Protein 9F8F (pdb70)

Structure (mmCIF, N/CA/C/O backbone):
data_9F8F
#
_entry.id   9F8F
#
_cell.length_a   75.324
_cell.length_b   76.480
_cell.length_c   78.229
_cell.angle_alpha   81.800
_cell.angle_beta   78.860
_cell.angle_gamma   66.780
#
_symmetry.space_group_name_H-M   'P 1'
#
loop_
_entity.id
_entity.type
_entity.pdbx_description
1 polymer 'SLPH - S-layer protein HMW'
2 polymer 'S-layer protein'
3 water water
#
loop_
_atom_site.group_PDB
_atom_site.id
_atom_site.type_symbol
_atom_site.label_atom_id
_atom_site.label_alt_id
_atom_site.label_comp_id
_atom_site.label_asym_id
_atom_site.label_entity_id
_atom_site.label_seq_id
_atom_site.pdbx_PDB_ins_code
_atom_site.Cartn_x
_atom_site.Cartn_y
_atom_site.Cartn_z
_atom_site.occupancy
_atom_site.B_iso_or_equiv
_atom_site.auth_seq_id
_atom_site.auth_comp_id
_atom_site.auth_asym_id
_atom_site.auth_atom_id
_atom_site.pdbx_PDB_model_num
ATOM 1 N N . THR A 1 1 ? 26.24193 41.25158 -2.32136 1.000 24.49951 1 THR B N 1
ATOM 2 C CA . THR A 1 1 ? 27.01464 42.27204 -1.62519 1.000 24.10251 1 THR B CA 1
ATOM 3 C C . THR A 1 1 ? 26.18935 43.55884 -1.56588 1.000 30.41662 1 THR B C 1
ATOM 4 O O . THR A 1 1 ? 25.31707 43.77230 -2.40575 1.000 47.90591 1 THR B O 1
ATOM 8 N N . ASP A 1 2 ? 26.45668 44.41059 -0.57977 1.000 24.39957 2 ASP B N 1
ATOM 9 C CA . ASP A 1 2 ? 25.77886 45.69196 -0.46742 1.000 19.34710 2 ASP B CA 1
ATOM 10 C C . ASP A 1 2 ? 26.59145 46.76811 -1.17659 1.000 19.00864 2 ASP B C 1
ATOM 11 O O . ASP A 1 2 ? 27.80923 46.65624 -1.33568 1.000 21.33328 2 ASP B O 1
ATOM 16 N N . ILE A 1 3 ? 25.89698 47.82600 -1.60237 1.000 15.17590 3 ILE B N 1
ATOM 17 C CA . ILE A 1 3 ? 26.55338 48.86800 -2.38582 1.000 13.79477 3 ILE B CA 1
ATOM 18 C C . ILE A 1 3 ? 27.67324 49.52152 -1.58764 1.000 14.95528 3 ILE B C 1
ATOM 19 O O . ILE A 1 3 ? 28.66330 49.99296 -2.16066 1.000 16.86023 3 ILE B O 1
ATOM 24 N N . GLU A 1 4 ? 27.54867 49.54904 -0.26045 1.000 14.10781 4 GLU B N 1
ATOM 25 C CA . GLU A 1 4 ? 28.59856 50.08449 0.59410 1.000 18.36116 4 GLU B CA 1
ATOM 26 C C . GLU A 1 4 ? 29.85649 49.21914 0.60681 1.000 20.52048 4 GLU B C 1
ATOM 27 O O . GLU A 1 4 ? 30.87869 49.65539 1.14791 1.000 14.45777 4 GLU B O 1
ATOM 33 N N . ASN A 1 5 ? 29.80571 48.01081 0.03805 1.000 19.24421 5 ASN B N 1
ATOM 34 C CA . ASN A 1 5 ? 30.92849 47.08295 0.05587 1.000 14.15793 5 ASN B CA 1
ATOM 35 C C . ASN A 1 5 ? 31.39829 46.65837 -1.33108 1.000 14.00540 5 ASN B C 1
ATOM 36 O O . ASN A 1 5 ? 32.31929 45.83977 -1.42507 1.000 14.01061 5 ASN B O 1
ATOM 41 N N . VAL A 1 6 ? 30.79229 47.16168 -2.40425 1.000 13.88396 6 VAL B N 1
ATOM 42 C CA . VAL A 1 6 ? 31.19079 46.78411 -3.76198 1.000 13.75366 6 VAL B CA 1
ATOM 43 C C . VAL A 1 6 ? 32.57706 47.34549 -4.05826 1.000 13.85845 6 VAL B C 1
ATOM 44 O O . VAL A 1 6 ? 32.90444 48.45283 -3.60764 1.000 15.41208 6 VAL B O 1
ATOM 48 N N . PRO A 1 7 ? 33.41550 46.63284 -4.81048 1.000 13.81446 7 PRO B N 1
ATOM 49 C CA . PRO A 1 7 ? 34.78225 47.11677 -5.04308 1.000 13.94213 7 PRO B CA 1
ATOM 50 C C . PRO A 1 7 ? 34.87006 48.23948 -6.06304 1.000 13.93169 7 PRO B C 1
ATOM 51 O O . PRO A 1 7 ? 35.80124 49.05144 -6.00619 1.000 14.07448 7 PRO B O 1
ATOM 55 N N . ALA A 1 8 ? 33.91693 48.31082 -6.98953 1.000 13.77904 8 ALA B N 1
ATOM 56 C CA . ALA A 1 8 ? 34.04621 49.24973 -8.09386 1.000 13.76662 8 ALA B CA 1
ATOM 57 C C . ALA A 1 8 ? 32.67446 49.59140 -8.65411 1.000 13.63920 8 ALA B C 1
ATOM 58 O O . ALA A 1 8 ? 31.67503 48.93039 -8.36782 1.000 13.54703 8 ALA B O 1
ATOM 60 N N . LYS A 1 9 ? 32.65174 50.64898 -9.46336 1.000 13.65035 9 LYS B N 1
ATOM 61 C CA . LYS A 1 9 ? 31.47734 51.08557 -10.21277 1.000 13.55090 9 LYS B CA 1
ATOM 62 C C . LYS A 1 9 ? 31.88228 51.19069 -11.67467 1.000 13.50802 9 LYS B C 1
ATOM 63 O O . LYS A 1 9 ? 32.64642 52.08873 -12.04209 1.000 13.59933 9 LYS B O 1
ATOM 69 N N . ILE A 1 10 ? 31.38466 50.27367 -12.49953 1.000 14.34361 10 ILE B N 1
ATOM 70 C CA . ILE A 1 10 ? 31.73176 50.21952 -13.91561 1.000 13.34969 10 ILE B CA 1
ATOM 71 C C . ILE A 1 10 ? 30.69389 50.99729 -14.71242 1.000 13.30544 10 ILE B C 1
ATOM 72 O O . ILE A 1 10 ? 29.48648 50.80021 -14.53305 1.000 13.23459 10 ILE B O 1
ATOM 77 N N . VAL A 1 11 ? 31.15867 51.89283 -15.58089 1.000 13.36285 11 VAL B N 1
ATOM 78 C CA . VAL A 1 11 ? 30.28944 52.66718 -16.46190 1.000 13.33957 11 VAL B CA 1
ATOM 79 C C . VAL A 1 11 ? 30.63776 52.31217 -17.90214 1.000 15.65304 11 VAL B C 1
ATOM 80 O O . VAL A 1 11 ? 31.78801 52.47994 -18.32882 1.000 13.39344 11 VAL B O 1
ATOM 84 N N . LEU A 1 12 ? 29.65142 51.81370 -18.64388 1.000 14.41998 12 LEU B N 1
ATOM 85 C CA . LEU A 1 12 ? 29.83329 51.38235 -20.02430 1.000 13.75004 12 LEU B CA 1
ATOM 86 C C . LEU A 1 12 ? 29.18620 52.38168 -20.97675 1.000 13.24635 12 LEU B C 1
ATOM 87 O O . LEU A 1 12 ? 27.99028 52.67006 -20.86060 1.000 13.21486 12 LEU B O 1
ATOM 92 N N . LYS A 1 13 ? 29.96878 52.88578 -21.93077 1.000 13.32317 13 LYS B N 1
ATOM 93 C CA . LYS A 1 13 ? 29.49425 53.83529 -22.93018 1.000 13.37189 13 LYS B CA 1
ATOM 94 C C . LYS A 1 13 ? 29.57105 53.21913 -24.32241 1.000 15.23432 13 LYS B C 1
ATOM 95 O O . LYS A 1 13 ? 30.54788 52.53897 -24.65470 1.000 14.95374 13 LYS B O 1
ATOM 101 N N . ALA A 1 14 ? 28.54616 53.47138 -25.14061 1.000 16.20153 14 ALA B N 1
ATOM 102 C CA . ALA A 1 14 ? 28.51772 52.97375 -26.51055 1.000 13.39566 14 ALA B CA 1
ATOM 103 C C . ALA A 1 14 ? 27.68602 53.89495 -27.39395 1.000 13.45897 14 ALA B C 1
ATOM 104 O O . ALA A 1 14 ? 26.76600 54.56984 -26.92475 1.000 13.45144 14 ALA B O 1
ATOM 106 N N . ASP A 1 15 ? 28.01663 53.90347 -28.68722 1.000 14.77251 15 ASP B N 1
ATOM 107 C CA . ASP A 1 15 ? 27.26172 54.68533 -29.66312 1.000 15.66785 15 ASP B CA 1
ATOM 108 C C . ASP A 1 15 ? 25.98593 53.96788 -30.08947 1.000 21.74241 15 ASP B C 1
ATOM 109 O O . ASP A 1 15 ? 24.88356 54.52078 -29.99010 1.000 21.40621 15 ASP B O 1
ATOM 114 N N . LYS A 1 16 ? 26.12370 52.74035 -30.58341 1.000 16.68867 16 LYS B N 1
ATOM 115 C CA . LYS A 1 16 ? 25.02451 51.99966 -31.18115 1.000 18.33652 16 LYS B CA 1
ATOM 116 C C . LYS A 1 16 ? 24.51487 50.89770 -30.25750 1.000 16.27774 16 LYS B C 1
ATOM 117 O O . LYS A 1 16 ? 25.26264 50.33340 -29.45358 1.000 13.33659 16 LYS B O 1
ATOM 123 N N . GLN A 1 17 ? 23.21924 50.59754 -30.39742 1.000 23.25138 17 GLN B N 1
ATOM 124 C CA . GLN A 1 17 ? 22.56758 49.60276 -29.54836 1.000 17.79029 17 GLN B CA 1
ATOM 125 C C . GLN A 1 17 ? 23.19014 48.22074 -29.72272 1.000 13.24804 17 GLN B C 1
ATOM 126 O O . GLN A 1 17 ? 23.25863 47.43751 -28.76816 1.000 13.14775 17 GLN B O 1
ATOM 132 N N . LYS A 1 18 ? 23.62276 47.89225 -30.94206 1.000 20.42348 18 LYS B N 1
ATOM 133 C CA . LYS A 1 18 ? 24.18974 46.57129 -31.19992 1.000 19.43756 18 LYS B CA 1
ATOM 134 C C . LYS A 1 18 ? 25.51960 46.38176 -30.47800 1.000 17.82810 18 LYS B C 1
ATOM 135 O O . LYS A 1 18 ? 25.74424 45.34923 -29.83576 1.000 17.66857 18 LYS B O 1
ATOM 141 N N . ASP A 1 19 ? 26.42217 47.36250 -30.58313 1.000 16.15470 19 ASP B N 1
ATOM 142 C CA . ASP A 1 19 ? 27.75040 47.20331 -29.99734 1.000 19.38836 19 ASP B CA 1
ATOM 143 C C . ASP A 1 19 ? 27.68429 47.08134 -28.48054 1.000 15.41024 19 ASP B C 1
ATOM 144 O O . ASP A 1 19 ? 28.55369 46.45043 -27.86778 1.000 13.13078 19 ASP B O 1
ATOM 149 N N . MET A 1 20 ? 26.65722 47.66133 -27.86183 1.000 13.13102 20 MET B N 1
ATOM 150 C CA . MET A 1 20 ? 26.48475 47.54066 -26.42016 1.000 13.04954 20 MET B CA 1
ATOM 151 C C . MET A 1 20 ? 25.97298 46.15451 -26.03994 1.000 12.95528 20 MET B C 1
ATOM 152 O O . MET A 1 20 ? 26.47486 45.53715 -25.09420 1.000 16.41806 20 MET B O 1
ATOM 157 N N . LYS A 1 21 ? 24.96991 45.65535 -26.76798 1.000 15.22783 21 LYS B N 1
ATOM 158 C CA . LYS A 1 21 ? 24.42951 44.32552 -26.49825 1.000 12.87357 21 LYS B CA 1
ATOM 159 C C . LYS A 1 21 ? 25.47795 43.23607 -26.69501 1.000 14.78976 21 LYS B C 1
ATOM 160 O O . LYS A 1 21 ? 25.52930 42.27065 -25.92411 1.000 23.28650 21 LYS B O 1
ATOM 166 N N . ASP A 1 22 ? 26.31221 43.36054 -27.72999 1.000 12.91726 22 ASP B N 1
ATOM 167 C CA . ASP A 1 22 ? 27.32748 42.34085 -27.97481 1.000 12.91183 22 ASP B CA 1
ATOM 168 C C . ASP A 1 22 ? 28.37054 42.30305 -26.86538 1.000 16.07029 22 ASP B C 1
ATOM 169 O O . ASP A 1 22 ? 28.89871 41.23042 -26.55218 1.000 22.87798 22 ASP B O 1
ATOM 174 N N . TYR A 1 23 ? 28.67789 43.45250 -26.26151 1.000 18.30174 23 TYR B N 1
ATOM 175 C CA . TYR A 1 23 ? 29.61134 43.47816 -25.13878 1.000 12.91470 23 TYR B CA 1
ATOM 176 C C . TYR A 1 23 ? 29.03928 42.75191 -23.92653 1.000 12.81302 23 TYR B C 1
ATOM 177 O O . TYR A 1 23 ? 29.73350 41.95539 -23.28370 1.000 12.79186 23 TYR B O 1
ATOM 186 N N . ILE A 1 24 ? 27.77123 43.02007 -23.59879 1.000 15.04997 24 ILE B N 1
ATOM 187 C CA . ILE A 1 24 ? 27.12204 42.35157 -22.47225 1.000 14.03092 24 ILE B CA 1
ATOM 188 C C . ILE A 1 24 ? 27.09992 40.84129 -22.67773 1.000 24.44130 24 ILE B C 1
ATOM 189 O O . ILE A 1 24 ? 27.38867 40.07169 -21.75204 1.000 26.06871 24 ILE B O 1
ATOM 194 N N . ASP A 1 25 ? 26.77050 40.39336 -23.89440 1.000 17.69738 25 ASP B N 1
ATOM 195 C CA . ASP A 1 25 ? 26.68836 38.95986 -24.16183 1.000 15.53132 25 ASP B CA 1
ATOM 196 C C . ASP A 1 25 ? 28.03661 38.28038 -23.96342 1.000 18.17461 25 ASP B C 1
ATOM 197 O O . ASP A 1 25 ? 28.11017 37.19294 -23.37935 1.000 38.69552 25 ASP B O 1
ATOM 202 N N . ASP A 1 26 ? 29.11281 38.89385 -24.46163 1.000 12.67300 26 ASP B N 1
ATOM 203 C CA . ASP A 1 26 ? 30.44446 38.34700 -24.22254 1.000 12.71197 26 ASP B CA 1
ATOM 204 C C . ASP A 1 26 ? 30.78881 38.38763 -22.74051 1.000 14.27538 26 ASP B C 1
ATOM 205 O O . ASP A 1 26 ? 31.41349 37.45913 -22.21565 1.000 17.70886 26 ASP B O 1
ATOM 210 N N . LEU A 1 27 ? 30.40804 39.46916 -22.05425 1.000 12.69254 27 LEU B N 1
ATOM 211 C CA . LEU A 1 27 ? 30.64547 39.55559 -20.61672 1.000 12.68477 27 LEU B CA 1
ATOM 212 C C . LEU A 1 27 ? 29.95971 38.41310 -19.87825 1.000 13.91892 27 LEU B C 1
ATOM 213 O O . LEU A 1 27 ? 30.54855 37.80656 -18.97644 1.000 25.82604 27 LEU B O 1
ATOM 218 N N . ARG A 1 28 ? 28.71196 38.10839 -20.24349 1.000 12.51998 28 ARG B N 1
ATOM 219 C CA . ARG A 1 28 ? 28.01265 36.97699 -19.63929 1.000 12.43855 28 ARG B CA 1
ATOM 220 C C . ARG A 1 28 ? 28.78596 35.67970 -19.83568 1.000 12.42295 28 ARG B C 1
ATOM 221 O O . ARG A 1 28 ? 28.93602 34.88391 -18.90120 1.000 17.42332 28 ARG B O 1
ATOM 229 N N . THR A 1 29 ? 29.28012 35.44965 -21.05291 1.000 12.45565 29 THR B N 1
ATOM 230 C CA . THR A 1 29 ? 29.95383 34.19256 -21.36493 1.000 18.60561 29 THR B CA 1
ATOM 231 C C . THR A 1 29 ? 31.19003 33.98617 -20.49389 1.000 12.50362 29 THR B C 1
ATOM 232 O O . THR A 1 29 ? 31.36059 32.92648 -19.87938 1.000 12.47017 29 THR B O 1
ATOM 236 N N . TYR A 1 30 ? 32.06529 34.99185 -20.42578 1.000 12.59859 30 TYR B N 1
ATOM 237 C CA . TYR A 1 30 ? 33.29409 34.84597 -19.65071 1.000 13.28018 30 TYR B CA 1
ATOM 238 C C . TYR A 1 30 ? 33.03154 34.85827 -18.14912 1.000 12.69236 30 TYR B C 1
ATOM 239 O O . TYR A 1 30 ? 33.77167 34.22110 -17.39031 1.000 12.69066 30 TYR B O 1
ATOM 248 N N . ASN A 1 31 ? 32.00955 35.59162 -17.70027 1.000 12.96416 31 ASN B N 1
ATOM 249 C CA . ASN A 1 31 ? 31.65231 35.58552 -16.28356 1.000 12.58430 31 ASN B CA 1
ATOM 250 C C . ASN A 1 31 ? 31.24963 34.18994 -15.82047 1.000 12.50879 31 ASN B C 1
ATOM 251 O O . ASN A 1 31 ? 31.71532 33.70744 -14.78129 1.000 12.53887 31 ASN B O 1
ATOM 256 N N . ASN A 1 32 ? 30.37265 33.52929 -16.58028 1.000 13.58967 32 ASN B N 1
ATOM 257 C CA . ASN A 1 32 ? 29.95815 32.17342 -16.23403 1.000 12.35076 32 ASN B CA 1
ATOM 258 C C . ASN A 1 32 ? 31.11517 31.19129 -16.36981 1.000 12.38755 32 ASN B C 1
ATOM 259 O O . ASN A 1 32 ? 31.25511 30.27342 -15.55402 1.000 12.56222 32 ASN B O 1
ATOM 264 N N . SER A 1 33 ? 31.93851 31.35652 -17.40608 1.000 12.44560 33 SER B N 1
ATOM 265 C CA . SER A 1 33 ? 33.05334 30.44290 -17.63875 1.000 12.50213 33 SER B CA 1
ATOM 266 C C . SER A 1 33 ? 34.02207 30.42801 -16.45865 1.000 14.37757 33 SER B C 1
ATOM 267 O O . SER A 1 33 ? 34.33322 29.36574 -15.90712 1.000 12.58880 33 SER B O 1
ATOM 270 N N . TYR A 1 34 ? 34.51458 31.60464 -16.06153 1.000 12.84906 34 TYR B N 1
ATOM 271 C CA . TYR A 1 34 ? 35.52090 31.68196 -15.00534 1.000 12.79012 34 TYR B CA 1
ATOM 272 C C . TYR A 1 34 ? 34.96876 31.26197 -13.64899 1.000 12.74879 34 TYR B C 1
ATOM 273 O O . TYR A 1 34 ? 35.72415 30.77450 -12.79990 1.000 12.83025 34 TYR B O 1
ATOM 282 N N . SER A 1 35 ? 33.66246 31.42655 -13.43402 1.000 12.63973 35 SER B N 1
ATOM 283 C CA . SER A 1 35 ? 33.05506 31.09337 -12.14920 1.000 12.61388 35 SER B CA 1
ATOM 284 C C . SER A 1 35 ? 32.81298 29.59615 -12.00594 1.000 15.26613 35 SER B C 1
ATOM 285 O O . SER A 1 35 ? 33.14189 29.00350 -10.97282 1.000 30.60191 35 SER B O 1
ATOM 288 N N . ASN A 1 36 ? 32.22819 28.96983 -13.02639 1.000 13.56788 36 ASN B N 1
ATOM 289 C CA . ASN A 1 36 ? 31.60642 27.66172 -12.87256 1.000 13.05577 36 ASN B CA 1
ATOM 290 C C . ASN A 1 36 ? 32.32495 26.54624 -13.62237 1.000 12.36934 36 ASN B C 1
ATOM 291 O O . ASN A 1 36 ? 31.78066 25.44403 -13.73569 1.000 12.29439 36 ASN B O 1
ATOM 296 N N . VAL A 1 37 ? 33.52339 26.79332 -14.13638 1.000 12.46502 37 VAL B N 1
ATOM 297 C CA . VAL A 1 37 ? 34.37602 25.73732 -14.67015 1.000 12.50373 37 VAL B CA 1
ATOM 298 C C . VAL A 1 37 ? 35.39040 25.41820 -13.57775 1.000 12.61416 37 VAL B C 1
ATOM 299 O O . VAL A 1 37 ? 36.39973 26.11123 -13.42586 1.000 18.70037 37 VAL B O 1
ATOM 303 N N . VAL A 1 38 ? 35.11710 24.36816 -12.80583 1.000 12.57684 38 VAL B N 1
ATOM 304 C CA . VAL A 1 38 ? 35.88920 24.04322 -11.61581 1.000 12.68183 38 VAL B CA 1
ATOM 305 C C . VAL A 1 38 ? 36.57877 22.70341 -11.82284 1.000 12.71673 38 VAL B C 1
ATOM 306 O O . VAL A 1 38 ? 36.23783 21.93046 -12.72044 1.000 13.68726 38 VAL B O 1
ATOM 310 N N . THR A 1 39 ? 37.56965 22.43883 -10.97339 1.000 16.03982 39 THR B N 1
ATOM 311 C CA . THR A 1 39 ? 38.30351 21.17690 -10.97462 1.000 12.91207 39 THR B CA 1
ATOM 312 C C . THR A 1 39 ? 38.45996 20.70045 -9.53595 1.000 14.54620 39 THR B C 1
ATOM 313 O O . THR A 1 39 ? 39.12665 21.35816 -8.73025 1.000 17.98655 39 THR B O 1
ATOM 317 N N . VAL A 1 40 ? 37.84176 19.56467 -9.22027 1.000 16.67938 40 VAL B N 1
ATOM 318 C CA . VAL A 1 40 ? 37.89485 18.93750 -7.90182 1.000 12.94261 40 VAL B CA 1
ATOM 319 C C . VAL A 1 40 ? 38.80354 17.72218 -8.02714 1.000 13.02554 40 VAL B C 1
ATOM 320 O O . VAL A 1 40 ? 38.41534 16.71201 -8.62506 1.000 12.92881 40 VAL B O 1
ATOM 324 N N . ALA A 1 41 ? 40.01632 17.80009 -7.48121 1.000 12.30358 41 ALA B N 1
ATOM 325 C CA . ALA A 1 41 ? 40.97838 16.74501 -7.78120 1.000 19.17785 41 ALA B CA 1
ATOM 326 C C . ALA A 1 41 ? 41.74742 16.23512 -6.56617 1.000 22.28559 41 ALA B C 1
ATOM 327 O O . ALA A 1 41 ? 41.40217 15.19008 -6.01320 1.000 38.12298 41 ALA B O 1
ATOM 329 N N . GLY A 1 42 ? 42.79261 16.93238 -6.14792 1.000 12.74518 42 GLY B N 1
ATOM 330 C CA . GLY A 1 42 ? 43.58548 16.46934 -5.02507 1.000 20.78015 42 GLY B CA 1
ATOM 331 C C . GLY A 1 42 ? 44.77996 15.64929 -5.47766 1.000 31.65197 42 GLY B C 1
ATOM 332 O O . GLY A 1 42 ? 45.02039 15.43716 -6.66880 1.000 35.06692 42 GLY B O 1
ATOM 333 N N . GLU A 1 43 ? 45.53295 15.13668 -4.49953 1.000 32.00237 43 GLU B N 1
ATOM 334 C CA . GLU A 1 43 ? 46.81453 14.52601 -4.84747 1.000 31.91012 43 GLU B CA 1
ATOM 335 C C . GLU A 1 43 ? 46.68212 13.08842 -5.34676 1.000 30.36997 43 GLU B C 1
ATOM 336 O O . GLU A 1 43 ? 47.42679 12.68220 -6.24672 1.000 27.72599 43 GLU B O 1
ATOM 342 N N . ASP A 1 44 ? 45.76277 12.29701 -4.79018 1.000 34.57952 44 ASP B N 1
ATOM 343 C CA . ASP A 1 44 ? 45.55135 10.93597 -5.27325 1.000 25.93995 44 ASP B CA 1
ATOM 344 C C . ASP A 1 44 ? 44.06219 10.61737 -5.25980 1.000 18.43072 44 ASP B C 1
ATOM 345 O O . ASP A 1 44 ? 43.23493 11.43530 -4.84712 1.000 21.48270 44 ASP B O 1
ATOM 350 N N . ARG A 1 45 ? 43.73075 9.40572 -5.72102 1.000 19.85400 45 ARG B N 1
ATOM 351 C CA . ARG A 1 45 ? 42.33687 8.97319 -5.80015 1.000 21.46335 45 ARG B CA 1
ATOM 352 C C . ARG A 1 45 ? 41.63503 9.05799 -4.44733 1.000 27.70343 45 ARG B C 1
ATOM 353 O O . ARG A 1 45 ? 40.45372 9.41870 -4.37706 1.000 16.98907 45 ARG B O 1
ATOM 361 N N . ILE A 1 46 ? 42.34027 8.72892 -3.36162 1.000 28.03961 46 ILE B N 1
ATOM 362 C CA . ILE A 1 46 ? 41.71981 8.77281 -2.03969 1.000 25.94257 46 ILE B CA 1
ATOM 363 C C . ILE A 1 46 ? 41.41178 10.21278 -1.65096 1.000 19.47872 46 ILE B C 1
ATOM 364 O O . ILE A 1 46 ? 40.34881 10.50863 -1.09086 1.000 12.32268 46 ILE B O 1
ATOM 369 N N . GLU A 1 47 ? 42.34414 11.12688 -1.92684 1.000 22.81724 47 GLU B N 1
ATOM 370 C CA . GLU A 1 47 ? 42.09284 12.54444 -1.69887 1.000 18.21798 47 GLU B CA 1
ATOM 371 C C . GLU A 1 47 ? 40.96170 13.05793 -2.58417 1.000 18.37927 47 GLU B C 1
ATOM 372 O O . GLU A 1 47 ? 40.21951 13.96147 -2.18197 1.000 12.35115 47 GLU B O 1
ATOM 378 N N . THR A 1 48 ? 40.82059 12.50013 -3.79185 1.000 17.47212 48 THR B N 1
ATOM 379 C CA . THR A 1 48 ? 39.80893 12.98151 -4.73110 1.000 12.12731 48 THR B CA 1
ATOM 380 C C . THR A 1 48 ? 38.39775 12.73925 -4.20763 1.000 11.96078 48 THR B C 1
ATOM 381 O O . THR A 1 48 ? 37.53391 13.61998 -4.29021 1.000 11.87966 48 THR B O 1
ATOM 385 N N . ALA A 1 49 ? 38.13564 11.53751 -3.68885 1.000 11.92968 49 ALA B N 1
ATOM 386 C CA . ALA A 1 49 ? 36.82815 11.26219 -3.10069 1.000 11.80734 49 ALA B CA 1
ATOM 387 C C . ALA A 1 49 ? 36.56720 12.15969 -1.89574 1.000 15.38765 49 ALA B C 1
ATOM 388 O O . ALA A 1 49 ? 35.43868 12.61915 -1.68623 1.000 16.00823 49 ALA B O 1
ATOM 390 N N . ILE A 1 50 ? 37.59854 12.40748 -1.08395 1.000 12.01405 50 ILE B N 1
ATOM 391 C CA . ILE A 1 50 ? 37.46007 13.30932 0.05699 1.000 12.10255 50 ILE B CA 1
ATOM 392 C C . ILE A 1 50 ? 37.13874 14.72400 -0.41270 1.000 12.10175 50 ILE B C 1
ATOM 393 O O . ILE A 1 50 ? 36.29168 15.41066 0.17248 1.000 12.08782 50 ILE B O 1
ATOM 398 N N . GLU A 1 51 ? 37.82044 15.18829 -1.46512 1.000 12.13996 51 GLU B N 1
ATOM 399 C CA . GLU A 1 51 ? 37.55318 16.52285 -1.99702 1.000 12.15980 51 GLU B CA 1
ATOM 400 C C . GLU A 1 51 ? 36.10646 16.66380 -2.45361 1.000 11.97036 51 GLU B C 1
ATOM 401 O O . GLU A 1 51 ? 35.47439 17.70281 -2.22685 1.000 11.99330 51 GLU B O 1
ATOM 407 N N . LEU A 1 52 ? 35.57439 15.63481 -3.11985 1.000 12.96978 52 LEU B N 1
ATOM 408 C CA . LEU A 1 52 ? 34.18304 15.66510 -3.56302 1.000 11.65317 52 LEU B CA 1
ATOM 409 C C . LEU A 1 52 ? 33.22452 15.69336 -2.37931 1.000 11.63677 52 LEU B C 1
ATOM 410 O O . LEU A 1 52 ? 32.22542 16.42317 -2.39656 1.000 11.59597 52 LEU B O 1
ATOM 415 N N . SER A 1 53 ? 33.50543 14.88987 -1.34852 1.000 11.68305 53 SER B N 1
ATOM 416 C CA . SER A 1 53 ? 32.62565 14.82357 -0.18530 1.000 11.68459 53 SER B CA 1
ATOM 417 C C . SER A 1 53 ? 32.64512 16.12639 0.60359 1.000 11.81647 53 SER B C 1
ATOM 418 O O . SER A 1 53 ? 31.60016 16.58797 1.07535 1.000 11.80374 53 SER B O 1
ATOM 421 N N . TYR A 1 54 ? 33.82457 16.72996 0.76130 1.000 11.97252 54 TYR B N 1
ATOM 422 C CA . TYR A 1 54 ? 33.92616 17.98156 1.50406 1.000 12.14640 54 TYR B CA 1
ATOM 423 C C . TYR A 1 54 ? 33.18048 19.10781 0.79925 1.000 12.12078 54 TYR B C 1
ATOM 424 O O . TYR A 1 54 ? 32.58953 19.97468 1.45527 1.000 12.21502 54 TYR B O 1
ATOM 433 N N . LYS A 1 55 ? 33.18408 19.10394 -0.53626 1.000 12.01079 55 LYS B N 1
ATOM 434 C CA . LYS A 1 55 ? 32.56987 20.19216 -1.28796 1.000 12.00487 55 LYS B CA 1
ATOM 435 C C . LYS A 1 55 ? 31.05305 20.05925 -1.36340 1.000 11.86286 55 LYS B C 1
ATOM 436 O O . LYS A 1 55 ? 30.33624 21.05942 -1.24909 1.000 11.92280 55 LYS B O 1
ATOM 442 N N . TYR A 1 56 ? 30.54554 18.84158 -1.55763 1.000 11.70152 56 TYR B N 1
ATOM 443 C CA . TYR A 1 56 ? 29.15627 18.64156 -1.94315 1.000 11.57185 56 TYR B CA 1
ATOM 444 C C . TYR A 1 56 ? 28.27388 18.04064 -0.85586 1.000 11.55671 56 TYR B C 1
ATOM 445 O O . TYR A 1 56 ? 27.04693 18.06752 -1.00224 1.000 14.35782 56 TYR B O 1
ATOM 454 N N . TYR A 1 57 ? 28.84394 17.50321 0.21967 1.000 11.62743 57 TYR B N 1
ATOM 455 C CA . TYR A 1 57 ? 28.06630 16.88622 1.28780 1.000 11.63141 57 TYR B CA 1
ATOM 456 C C . TYR A 1 57 ? 28.31971 17.61170 2.60094 1.000 11.80835 57 TYR B C 1
ATOM 457 O O . TYR A 1 57 ? 29.47492 17.84906 2.97020 1.000 11.92382 57 TYR B O 1
ATOM 466 N N . ASN A 1 58 ? 27.23703 17.93687 3.30930 1.000 11.85082 58 ASN B N 1
ATOM 467 C CA . ASN A 1 58 ? 27.30243 18.65286 4.58222 1.000 12.04234 58 ASN B CA 1
ATOM 468 C C . ASN A 1 58 ? 28.13211 19.92876 4.43717 1.000 12.26911 58 ASN B C 1
ATOM 469 O O . ASN A 1 58 ? 29.03202 20.21676 5.22991 1.000 12.36196 58 ASN B O 1
ATOM 474 N N . SER A 1 59 ? 27.80670 20.70969 3.40834 1.000 13.84472 59 SER B N 1
ATOM 475 C CA . SER A 1 59 ? 28.65338 21.81264 2.98385 1.000 12.28622 59 SER B CA 1
ATOM 476 C C . SER A 1 59 ? 27.80571 23.04598 2.70952 1.000 12.36808 59 SER B C 1
ATOM 477 O O . SER A 1 59 ? 26.60914 22.95803 2.42401 1.000 12.26789 59 SER B O 1
ATOM 480 N N . ASP A 1 60 ? 28.45859 24.20592 2.78997 1.000 25.38843 60 ASP B N 1
ATOM 481 C CA . ASP A 1 60 ? 27.84811 25.49303 2.49055 1.000 23.07348 60 ASP B CA 1
ATOM 482 C C . ASP A 1 60 ? 28.15121 25.94949 1.07038 1.000 30.70142 60 ASP B C 1
ATOM 483 O O . ASP A 1 60 ? 28.11258 27.15185 0.78701 1.000 29.23519 60 ASP B O 1
ATOM 488 N N . ASP A 1 61 ? 28.45316 25.01203 0.17775 1.000 29.91165 61 ASP B N 1
ATOM 489 C CA . ASP A 1 61 ? 28.69614 25.33870 -1.21688 1.000 16.23509 61 ASP B CA 1
ATOM 490 C C . ASP A 1 61 ? 27.39529 25.77798 -1.87925 1.000 27.95603 61 ASP B C 1
ATOM 491 O O . ASP A 1 61 ? 26.30423 25.33995 -1.50304 1.000 28.74310 61 ASP B O 1
ATOM 496 N N . ASP A 1 62 ? 27.51442 26.67903 -2.85977 1.000 33.90595 62 ASP B N 1
ATOM 497 C CA . ASP A 1 62 ? 26.32370 27.16318 -3.55361 1.000 16.86739 62 ASP B CA 1
ATOM 498 C C . ASP A 1 62 ? 25.64026 26.05084 -4.33884 1.000 13.03777 62 ASP B C 1
ATOM 499 O O . ASP A 1 62 ? 24.42889 26.11435 -4.57724 1.000 11.99852 62 ASP B O 1
ATOM 504 N N . ASN A 1 63 ? 26.39150 25.02480 -4.73954 1.000 17.80461 63 ASN B N 1
ATOM 505 C CA . ASN A 1 63 ? 25.82050 23.87442 -5.43162 1.000 20.22683 63 ASN B CA 1
ATOM 506 C C . ASN A 1 63 ? 26.15188 22.57800 -4.70511 1.000 13.18904 63 ASN B C 1
ATOM 507 O O . ASN A 1 63 ? 26.69100 21.64252 -5.30527 1.000 14.22829 63 ASN B O 1
ATOM 512 N N . ALA A 1 64 ? 25.84084 22.51507 -3.41534 1.000 16.96827 64 ALA B N 1
ATOM 513 C CA . ALA A 1 64 ? 26.05167 21.29759 -2.64997 1.000 17.90005 64 ALA B CA 1
ATOM 514 C C . ALA A 1 64 ? 24.87326 20.35181 -2.82466 1.000 12.33996 64 ALA B C 1
ATOM 515 O O . ALA A 1 64 ? 23.73860 20.77495 -3.06165 1.000 12.90000 64 ALA B O 1
ATOM 517 N N . VAL A 1 65 ? 25.14956 19.05658 -2.68602 1.000 11.38668 65 VAL B N 1
ATOM 518 C CA . VAL A 1 65 ? 24.07876 18.07158 -2.77349 1.000 11.29027 65 VAL B CA 1
ATOM 519 C C . VAL A 1 65 ? 23.28531 18.03638 -1.47335 1.000 11.36162 65 VAL B C 1
ATOM 520 O O . VAL A 1 65 ? 22.05825 17.89280 -1.48505 1.000 11.34243 65 VAL B O 1
ATOM 524 N N . THR A 1 66 ? 23.96455 18.16834 -0.33626 1.000 11.46261 66 THR B N 1
ATOM 525 C CA . THR A 1 66 ? 23.29962 18.28148 0.95200 1.000 11.56280 66 THR B CA 1
ATOM 526 C C . THR A 1 66 ? 24.06524 19.25931 1.83176 1.000 11.72901 66 THR B C 1
ATOM 527 O O . THR A 1 66 ? 25.29024 19.37128 1.74387 1.000 11.76036 66 THR B O 1
ATOM 531 N N . ASP A 1 67 ? 23.32644 19.97735 2.67814 1.000 11.86054 67 ASP B N 1
ATOM 532 C CA . ASP A 1 67 ? 23.91738 20.90775 3.63372 1.000 12.06133 67 ASP B CA 1
ATOM 533 C C . ASP A 1 67 ? 23.59108 20.53471 5.07727 1.000 12.16982 67 ASP B C 1
ATOM 534 O O . ASP A 1 67 ? 23.73364 21.36666 5.97989 1.000 12.36939 67 ASP B O 1
ATOM 539 N N . ILE A 1 68 ? 23.14147 19.30210 5.30543 1.000 12.06356 68 ILE B N 1
ATOM 540 C CA . ILE A 1 68 ? 22.84520 18.79523 6.63617 1.000 12.16167 68 ILE B CA 1
ATOM 541 C C . ILE A 1 68 ? 23.71763 17.56991 6.88468 1.000 12.09409 68 ILE B C 1
ATOM 542 O O . ILE A 1 68 ? 24.33591 17.02699 5.97046 1.000 11.96139 68 ILE B O 1
ATOM 547 N N . ALA A 1 69 ? 23.75103 17.13239 8.14318 1.000 13.62153 69 ALA B N 1
ATOM 548 C CA . ALA A 1 69 ? 24.58787 16.00034 8.52339 1.000 13.26219 69 ALA B CA 1
ATOM 549 C C . ALA A 1 69 ? 24.09870 14.72269 7.85487 1.000 14.82532 69 ALA B C 1
ATOM 550 O O . ALA A 1 69 ? 22.90173 14.42095 7.86967 1.000 13.79519 69 ALA B O 1
ATOM 552 N N . ALA A 1 70 ? 25.03077 13.96627 7.27926 1.000 18.62810 70 ALA B N 1
ATOM 553 C CA . ALA A 1 70 ? 24.69512 12.70651 6.63231 1.000 18.22056 70 ALA B CA 1
ATOM 554 C C . ALA A 1 70 ? 24.59477 11.58617 7.65829 1.000 11.87617 70 ALA B C 1
ATOM 555 O O . ALA A 1 70 ? 25.37169 11.52837 8.61413 1.000 15.27759 70 ALA B O 1
ATOM 557 N N . ASP A 1 71 ? 23.63975 10.68115 7.44329 1.000 16.03124 71 ASP B N 1
ATOM 558 C CA . ASP A 1 71 ? 23.46234 9.52990 8.31768 1.000 11.90816 71 ASP B CA 1
ATOM 559 C C . ASP A 1 71 ? 24.15194 8.27137 7.80860 1.000 11.86949 71 ASP B C 1
ATOM 560 O O . ASP A 1 71 ? 24.47827 7.39691 8.61720 1.000 19.95191 71 ASP B O 1
ATOM 565 N N . ASN A 1 72 ? 24.38520 8.15570 6.50446 1.000 13.70475 72 ASN B N 1
ATOM 566 C CA . ASN A 1 72 ? 25.01596 6.97966 5.92590 1.000 17.17361 72 ASN B CA 1
ATOM 567 C C . ASN A 1 72 ? 26.28993 7.37183 5.18589 1.000 11.69761 72 ASN B C 1
ATOM 568 O O . ASN A 1 72 ? 26.47686 8.52574 4.79146 1.000 11.64600 72 ASN B O 1
ATOM 573 N N . VAL A 1 73 ? 27.16556 6.38621 5.00081 1.000 11.73687 73 VAL B N 1
ATOM 574 C CA . VAL A 1 73 ? 28.39877 6.53891 4.23071 1.000 11.71430 73 VAL B CA 1
ATOM 575 C C . VAL A 1 73 ? 28.69181 5.21001 3.54816 1.000 19.16942 73 VAL B C 1
ATOM 576 O O . VAL A 1 73 ? 28.55508 4.14495 4.15665 1.000 32.09859 73 VAL B O 1
ATOM 580 N N . VAL A 1 74 ? 29.10141 5.27334 2.28270 1.000 16.52193 74 VAL B N 1
ATOM 581 C CA . VAL A 1 74 ? 29.44324 4.09331 1.49595 1.000 13.92726 74 VAL B CA 1
ATOM 582 C C . VAL A 1 74 ? 30.95419 4.06256 1.31256 1.000 15.55440 74 VAL B C 1
ATOM 583 O O . VAL A 1 74 ? 31.55813 5.06048 0.90022 1.000 16.29109 74 VAL B O 1
ATOM 587 N N . LEU A 1 75 ? 31.56153 2.91923 1.61134 1.000 11.93705 75 LEU B N 1
ATOM 588 C CA . LEU A 1 75 ? 33.00234 2.74776 1.51655 1.000 12.95443 75 LEU B CA 1
ATOM 589 C C . LEU A 1 75 ? 33.33524 1.70766 0.45718 1.000 20.80083 75 LEU B C 1
ATOM 590 O O . LEU A 1 75 ? 32.70240 0.64843 0.38751 1.000 22.29065 75 LEU B O 1
ATOM 595 N N . VAL A 1 76 ? 34.33421 2.01908 -0.36548 1.000 14.39725 76 VAL B N 1
ATOM 596 C CA . VAL A 1 76 ? 34.78649 1.14031 -1.43343 1.000 15.78001 76 VAL B CA 1
ATOM 597 C C . VAL A 1 76 ? 36.30660 1.07732 -1.38517 1.000 26.46929 76 VAL B C 1
ATOM 598 O O . VAL A 1 76 ? 36.97430 2.05675 -1.03889 1.000 29.21920 76 VAL B O 1
ATOM 602 N N . GLY A 1 77 ? 36.85285 -0.09129 -1.71351 1.000 30.26114 77 GLY B N 1
ATOM 603 C CA . GLY A 1 77 ? 38.29516 -0.22295 -1.81471 1.000 15.39589 77 GLY B CA 1
ATOM 604 C C . GLY A 1 77 ? 38.82537 0.56352 -3.00074 1.000 23.41989 77 GLY B C 1
ATOM 605 O O . GLY A 1 77 ? 38.23081 0.57913 -4.07951 1.000 24.82251 77 GLY B O 1
ATOM 606 N N . SER A 1 78 ? 39.96902 1.22115 -2.79358 1.000 26.86710 78 SER B N 1
ATOM 607 C CA . SER A 1 78 ? 40.51337 2.12401 -3.80328 1.000 35.83228 78 SER B CA 1
ATOM 608 C C . SER A 1 78 ? 40.97703 1.40255 -5.06437 1.000 56.55146 78 SER B C 1
ATOM 609 O O . SER A 1 78 ? 41.09923 2.04000 -6.11698 1.000 52.37932 78 SER B O 1
ATOM 612 N N . GLN A 1 79 ? 41.23332 0.09576 -4.98669 1.000 48.05501 79 GLN B N 1
ATOM 613 C CA . GLN A 1 79 ? 41.65640 -0.69529 -6.13740 1.000 32.83224 79 GLN B CA 1
ATOM 614 C C . GLN A 1 79 ? 40.65510 -1.79646 -6.46649 1.000 38.55037 79 GLN B C 1
ATOM 615 O O . GLN A 1 79 ? 41.00228 -2.76820 -7.14653 1.000 40.82370 79 GLN B O 1
ATOM 621 N N . ALA A 1 80 ? 39.41648 -1.66023 -5.99588 1.000 31.86343 80 ALA B N 1
ATOM 622 C CA . ALA A 1 80 ? 38.40214 -2.68646 -6.18807 1.000 28.87648 80 ALA B CA 1
ATOM 623 C C . ALA A 1 80 ? 37.19563 -2.12978 -6.93072 1.000 33.24366 80 ALA B C 1
ATOM 624 O O . ALA A 1 80 ? 36.08111 -2.11532 -6.39724 1.000 23.42994 80 ALA B O 1
ATOM 626 N N . ILE A 1 81 ? 37.41695 -1.64551 -8.15548 1.000 37.86549 81 ILE B N 1
ATOM 627 C CA . ILE A 1 81 ? 36.30694 -1.20539 -8.99466 1.000 26.27600 81 ILE B CA 1
ATOM 628 C C . ILE A 1 81 ? 35.39319 -2.37833 -9.32229 1.000 25.58461 81 ILE B C 1
ATOM 629 O O . ILE A 1 81 ? 34.19489 -2.19507 -9.57077 1.000 21.52209 81 ILE B O 1
ATOM 634 N N . VAL A 1 82 ? 35.93284 -3.59974 -9.30726 1.000 28.95191 82 VAL B N 1
ATOM 635 C CA . VAL A 1 82 ? 35.12605 -4.77558 -9.61470 1.000 34.38564 82 VAL B CA 1
ATOM 636 C C . VAL A 1 82 ? 34.07792 -5.00914 -8.53111 1.000 26.80739 82 VAL B C 1
ATOM 637 O O . VAL A 1 82 ? 32.94330 -5.40272 -8.82460 1.000 23.98480 82 VAL B O 1
ATOM 641 N N . ASP A 1 83 ? 34.43467 -4.77174 -7.26616 1.000 29.92923 83 ASP B N 1
ATOM 642 C CA . ASP A 1 83 ? 33.51250 -5.03238 -6.16467 1.000 18.89785 83 ASP B CA 1
ATOM 643 C C . ASP A 1 83 ? 32.45311 -3.94162 -6.03357 1.000 29.26580 83 ASP B C 1
ATOM 644 O O . ASP A 1 83 ? 31.25202 -4.23144 -6.03161 1.000 39.73645 83 ASP B O 1
ATOM 649 N N . GLY A 1 84 ? 32.87664 -2.68638 -5.91722 1.000 24.56760 84 GLY B N 1
ATOM 650 C CA . GLY A 1 84 ? 31.95300 -1.58736 -5.70973 1.000 16.86110 84 GLY B CA 1
ATOM 651 C C . GLY A 1 84 ? 31.39819 -0.98505 -6.98514 1.000 15.40336 84 GLY B C 1
ATOM 652 O O . GLY A 1 84 ? 30.97276 0.17470 -6.99268 1.000 12.20586 84 GLY B O 1
ATOM 653 N N . LEU A 1 85 ? 31.40775 -1.76397 -8.07314 1.000 19.01068 85 LEU B N 1
ATOM 654 C CA . LEU A 1 85 ? 31.02061 -1.23950 -9.38145 1.000 20.16755 85 LEU B CA 1
ATOM 655 C C . LEU A 1 85 ? 29.60312 -0.68069 -9.38611 1.000 17.26823 85 LEU B C 1
ATOM 656 O O . LEU A 1 85 ? 29.30743 0.24786 -10.14719 1.000 15.44799 85 LEU B O 1
ATOM 661 N N . VAL A 1 86 ? 28.71531 -1.22644 -8.55783 1.000 12.40309 86 VAL B N 1
ATOM 662 C CA . VAL A 1 86 ? 27.31257 -0.82826 -8.58146 1.000 12.28688 86 VAL B CA 1
ATOM 663 C C . VAL A 1 86 ? 26.95425 -0.09822 -7.29318 1.000 13.95337 86 VAL B C 1
ATOM 664 O O . VAL A 1 86 ? 25.78431 -0.05349 -6.89608 1.000 14.56219 86 VAL B O 1
ATOM 668 N N . ALA A 1 87 ? 27.95395 0.50297 -6.64467 1.000 15.41924 87 ALA B N 1
ATOM 669 C CA . ALA A 1 87 ? 27.73075 1.14727 -5.35558 1.000 15.07649 87 ALA B CA 1
ATOM 670 C C . ALA A 1 87 ? 27.15453 2.55231 -5.47938 1.000 13.84027 87 ALA B C 1
ATOM 671 O O . ALA A 1 87 ? 26.60943 3.06898 -4.49726 1.000 11.63633 87 ALA B O 1
ATOM 673 N N . SER A 1 88 ? 27.25942 3.17700 -6.65346 1.000 15.85425 88 SER B N 1
ATOM 674 C CA . SER A 1 88 ? 26.77561 4.54777 -6.81267 1.000 11.54558 88 SER B CA 1
ATOM 675 C C . SER A 1 88 ? 25.28032 4.69915 -6.54932 1.000 12.61118 88 SER B C 1
ATOM 676 O O . SER A 1 88 ? 24.90670 5.59696 -5.77414 1.000 11.34713 88 SER B O 1
ATOM 679 N N . PRO A 1 89 ? 24.38324 3.88473 -7.12670 1.000 13.52163 89 PRO B N 1
ATOM 680 C CA . PRO A 1 89 ? 22.94830 4.08956 -6.85290 1.000 12.00998 89 PRO B CA 1
ATOM 681 C C . PRO A 1 89 ? 22.58792 3.92233 -5.38942 1.000 11.50358 89 PRO B C 1
ATOM 682 O O . PRO A 1 89 ? 21.57871 4.47876 -4.93751 1.000 11.45468 89 PRO B O 1
ATOM 686 N N . LEU A 1 90 ? 23.36952 3.14341 -4.64149 1.000 11.59242 90 LEU B N 1
ATOM 687 C CA . LEU A 1 90 ? 23.12020 2.98995 -3.21348 1.000 11.62122 90 LEU B CA 1
ATOM 688 C C . LEU A 1 90 ? 23.40835 4.29013 -2.47119 1.000 11.50047 90 LEU B C 1
ATOM 689 O O . LEU A 1 90 ? 22.58253 4.76506 -1.68058 1.000 11.47861 90 LEU B O 1
ATOM 694 N N . ALA A 1 91 ? 24.58839 4.87172 -2.70890 1.000 11.44843 91 ALA B N 1
ATOM 695 C CA . ALA A 1 91 ? 24.93641 6.15104 -2.09909 1.000 11.36706 91 ALA B CA 1
ATOM 696 C C . ALA A 1 91 ? 23.88499 7.21516 -2.37947 1.000 11.28278 91 ALA B C 1
ATOM 697 O O . ALA A 1 91 ? 23.52468 7.99252 -1.48865 1.000 11.27134 91 ALA B O 1
ATOM 699 N N . SER A 1 92 ? 23.37628 7.26245 -3.61195 1.000 11.24407 92 SER B N 1
ATOM 700 C CA . SER A 1 92 ? 22.42618 8.31028 -3.97624 1.000 11.17510 92 SER B CA 1
ATOM 701 C C . SER A 1 92 ? 21.08909 8.13196 -3.26665 1.000 11.21433 92 SER B C 1
ATOM 702 O O . SER A 1 92 ? 20.49834 9.10959 -2.79449 1.000 11.19237 92 SER B O 1
ATOM 705 N N . GLU A 1 93 ? 20.58899 6.89660 -3.18796 1.000 11.29703 93 GLU B N 1
ATOM 706 C CA . GLU A 1 93 ? 19.30036 6.67102 -2.54085 1.000 11.35591 93 GLU B CA 1
ATOM 707 C C . GLU A 1 93 ? 19.38030 6.87356 -1.03089 1.000 13.53009 93 GLU B C 1
ATOM 708 O O . GLU A 1 93 ? 18.39219 7.28644 -0.41090 1.000 13.67757 93 GLU B O 1
ATOM 714 N N . LYS A 1 94 ? 20.52968 6.58293 -0.42178 1.000 11.41126 94 LYS B N 1
ATOM 715 C CA . LYS A 1 94 ? 20.70520 6.74549 1.01643 1.000 11.46343 94 LYS B CA 1
ATOM 716 C C . LYS A 1 94 ? 21.13533 8.15358 1.41200 1.000 11.41327 94 LYS B C 1
ATOM 717 O O . LYS A 1 94 ? 21.36531 8.39733 2.60095 1.000 11.47265 94 LYS B O 1
ATOM 723 N N . HIS A 1 95 ? 21.25043 9.07528 0.44964 1.000 11.32844 95 HIS B N 1
ATOM 724 C CA . HIS A 1 95 ? 21.68575 10.45303 0.70000 1.000 11.30817 95 HIS B CA 1
ATOM 725 C C . HIS A 1 95 ? 23.05091 10.48174 1.38655 1.000 11.34523 95 HIS B C 1
ATOM 726 O O . HIS A 1 95 ? 23.24063 11.12069 2.42265 1.000 11.41133 95 HIS B O 1
ATOM 733 N N . ALA A 1 96 ? 24.01539 9.80071 0.77717 1.000 11.32272 96 ALA B N 1
ATOM 734 C CA . ALA A 1 96 ? 25.31034 9.53767 1.38137 1.000 11.37721 96 ALA B CA 1
ATOM 735 C C . ALA A 1 96 ? 26.41739 9.76935 0.36749 1.000 11.33709 96 ALA B C 1
ATOM 736 O O . ALA A 1 96 ? 26.19193 9.64622 -0.84283 1.000 11.27333 96 ALA B O 1
ATOM 738 N N . PRO A 1 97 ? 27.62151 10.09659 0.82620 1.000 11.39139 97 PRO B N 1
ATOM 739 C CA . PRO A 1 97 ? 28.76986 10.14006 -0.07898 1.000 11.38210 97 PRO B CA 1
ATOM 740 C C . PRO A 1 97 ? 29.37165 8.75811 -0.27920 1.000 11.42379 97 PRO B C 1
ATOM 741 O O . PRO A 1 97 ? 29.17361 7.83651 0.51471 1.000 11.48269 97 PRO B O 1
ATOM 745 N N . LEU A 1 98 ? 30.11997 8.63238 -1.36947 1.000 11.41323 98 LEU B N 1
ATOM 746 C CA . LEU A 1 98 ? 30.87886 7.42887 -1.67532 1.000 11.48573 98 LEU B CA 1
ATOM 747 C C . LEU A 1 98 ? 32.35546 7.76131 -1.51918 1.000 11.56000 98 LEU B C 1
ATOM 748 O O . LEU A 1 98 ? 32.87889 8.61628 -2.23991 1.000 17.49799 98 LEU B O 1
ATOM 753 N N . LEU A 1 99 ? 33.02287 7.08127 -0.59156 1.000 11.66591 99 LEU B N 1
ATOM 754 C CA . LEU A 1 99 ? 34.41478 7.35124 -0.27010 1.000 11.76793 99 LEU B CA 1
ATOM 755 C C . LEU A 1 99 ? 35.27123 6.12776 -0.56546 1.000 11.87626 99 LEU B C 1
ATOM 756 O O . LEU A 1 99 ? 34.76917 5.01313 -0.73216 1.000 13.94077 99 LEU B O 1
ATOM 761 N N . LEU A 1 100 ? 36.57821 6.35237 -0.64660 1.000 11.97581 100 LEU B N 1
ATOM 762 C CA . LEU A 1 100 ? 37.53271 5.30060 -0.95931 1.000 12.17991 100 LEU B CA 1
ATOM 763 C C . LEU A 1 100 ? 38.52720 5.14976 0.18272 1.000 25.38972 100 LEU B C 1
ATOM 764 O O . LEU A 1 100 ? 38.95617 6.14169 0.78020 1.000 36.88973 100 LEU B O 1
ATOM 769 N N . THR A 1 101 ? 38.87974 3.90404 0.49186 1.000 29.02580 101 THR B N 1
ATOM 770 C CA . THR A 1 101 ? 39.88495 3.59980 1.49884 1.000 31.79937 101 THR B CA 1
ATOM 771 C C . THR A 1 101 ? 40.85570 2.56677 0.94891 1.000 27.25856 101 THR B C 1
ATOM 772 O O . THR A 1 101 ? 40.58265 1.89716 -0.05073 1.000 23.21436 101 THR B O 1
ATOM 776 N N . SER A 1 102 ? 41.99743 2.44489 1.62001 1.000 35.26271 102 SER B N 1
ATOM 777 C CA . SER A 1 102 ? 42.95199 1.39698 1.29815 1.000 32.28144 102 SER B CA 1
ATOM 778 C C . SER A 1 102 ? 42.47665 0.06247 1.86254 1.000 38.91119 102 SER B C 1
ATOM 779 O O . SER A 1 102 ? 41.73766 0.00939 2.85033 1.000 43.23662 102 SER B O 1
ATOM 782 N N . LYS A 1 103 ? 42.90039 -1.02320 1.20797 1.000 33.11095 103 LYS B N 1
ATOM 783 C CA . LYS A 1 103 ? 42.41016 -2.35275 1.56299 1.000 29.77718 103 LYS B CA 1
ATOM 784 C C . LYS A 1 103 ? 42.80217 -2.74284 2.98323 1.000 36.48815 103 LYS B C 1
ATOM 785 O O . LYS A 1 103 ? 41.99851 -3.33224 3.71498 1.000 44.33180 103 LYS B O 1
ATOM 791 N N . ASP A 1 104 ? 44.02962 -2.42344 3.39261 1.000 34.67053 104 ASP B N 1
ATOM 792 C CA . ASP A 1 104 ? 44.57290 -2.93111 4.64819 1.000 36.90150 104 ASP B CA 1
ATOM 793 C C . ASP A 1 104 ? 44.22996 -2.04616 5.84597 1.000 34.75540 104 ASP B C 1
ATOM 794 O O . ASP A 1 104 ? 43.66249 -2.52817 6.83146 1.000 29.85844 104 ASP B O 1
ATOM 799 N N . LYS A 1 105 ? 44.56464 -0.76024 5.77949 1.000 32.81883 105 LYS B N 1
ATOM 800 C CA . LYS A 1 105 ? 44.39202 0.16601 6.88880 1.000 13.99456 105 LYS B CA 1
ATOM 801 C C . LYS A 1 105 ? 43.34878 1.21977 6.53751 1.000 31.44478 105 LYS B C 1
ATOM 802 O O . LYS A 1 105 ? 43.24797 1.65840 5.38837 1.000 45.95427 105 LYS B O 1
ATOM 808 N N . LEU A 1 106 ? 42.57957 1.63308 7.54312 1.000 21.81820 106 LEU B N 1
ATOM 809 C CA . LEU A 1 106 ? 41.62072 2.72205 7.38225 1.000 20.51381 106 LEU B CA 1
ATOM 810 C C . LEU A 1 106 ? 42.37060 4.04702 7.44373 1.000 25.96274 106 LEU B C 1
ATOM 811 O O . LEU A 1 106 ? 42.82405 4.46003 8.51662 1.000 32.28350 106 LEU B O 1
ATOM 816 N N . ASP A 1 107 ? 42.48431 4.72052 6.29826 1.000 24.11855 107 ASP B N 1
ATOM 817 C CA . ASP A 1 107 ? 43.29644 5.92840 6.20660 1.000 19.73890 107 ASP B CA 1
ATOM 818 C C . ASP A 1 107 ? 42.78584 7.00628 7.15475 1.000 19.08649 107 ASP B C 1
ATOM 819 O O . ASP A 1 107 ? 41.57989 7.14647 7.37701 1.000 18.56316 107 ASP B O 1
ATOM 824 N N . SER A 1 108 ? 43.72506 7.75884 7.73309 1.000 17.08951 108 SER B N 1
ATOM 825 C CA . SER A 1 108 ? 43.35896 8.78932 8.69806 1.000 21.87978 108 SER B CA 1
ATOM 826 C C . SER A 1 108 ? 42.54916 9.90277 8.04712 1.000 19.54995 108 SER B C 1
ATOM 827 O O . SER A 1 108 ? 41.66870 10.48705 8.69027 1.000 20.34524 108 SER B O 1
ATOM 830 N N . SER A 1 109 ? 42.83219 10.21207 6.77864 1.000 13.85461 109 SER B N 1
ATOM 831 C CA . SER A 1 109 ? 42.06417 11.23522 6.07485 1.000 13.19553 109 SER B CA 1
ATOM 832 C C . SER A 1 109 ? 40.60463 10.81979 5.92390 1.000 19.30672 109 SER B C 1
ATOM 833 O O . SER A 1 109 ? 39.69656 11.64906 6.05781 1.000 12.83672 109 SER B O 1
ATOM 836 N N . VAL A 1 110 ? 40.36445 9.53719 5.63561 1.000 23.86456 110 VAL B N 1
ATOM 837 C CA . VAL A 1 110 ? 39.00275 9.01714 5.53732 1.000 17.85257 110 VAL B CA 1
ATOM 838 C C . VAL A 1 110 ? 38.33335 9.02100 6.90465 1.000 13.93210 110 VAL B C 1
ATOM 839 O O . VAL A 1 110 ? 37.14569 9.34468 7.03125 1.000 12.53083 110 VAL B O 1
ATOM 843 N N . LYS A 1 111 ? 39.07401 8.61913 7.94042 1.000 13.36479 111 LYS B N 1
ATOM 844 C CA . LYS A 1 111 ? 38.57058 8.69062 9.30791 1.000 12.93844 111 LYS B CA 1
ATOM 845 C C . LYS A 1 111 ? 38.04276 10.08062 9.63516 1.000 16.47963 111 LYS B C 1
ATOM 846 O O . LYS A 1 111 ? 36.95465 10.22965 10.20319 1.000 15.04394 111 LYS B O 1
ATOM 852 N N . SER A 1 112 ? 38.81465 11.11341 9.29178 1.000 13.05328 112 SER B N 1
ATOM 853 C CA . SER A 1 112 ? 38.40524 12.47946 9.59675 1.000 13.10877 112 SER B CA 1
ATOM 854 C C . SER A 1 112 ? 37.20592 12.90789 8.76055 1.000 12.87393 112 SER B C 1
ATOM 855 O O . SER A 1 112 ? 36.28650 13.55595 9.27523 1.000 12.86813 112 SER B O 1
ATOM 858 N N . GLU A 1 113 ? 37.19836 12.55969 7.46954 1.000 12.70228 113 GLU B N 1
ATOM 859 C CA . GLU A 1 113 ? 36.10866 12.98080 6.59297 1.000 12.50305 113 GLU B CA 1
ATOM 860 C C . GLU A 1 113 ? 34.78441 12.34191 6.99748 1.000 12.37652 113 GLU B C 1
ATOM 861 O O . GLU A 1 113 ? 33.73355 12.99218 6.94168 1.000 12.30478 113 GLU B O 1
ATOM 867 N N . ILE A 1 114 ? 34.81426 11.06879 7.40185 1.000 12.37102 114 ILE B N 1
ATOM 868 C CA . ILE A 1 114 ? 33.60364 10.40344 7.88062 1.000 12.29353 114 ILE B CA 1
ATOM 869 C C . ILE A 1 114 ? 33.03972 11.13080 9.09675 1.000 12.40208 114 ILE B C 1
ATOM 870 O O . ILE A 1 114 ? 31.82209 11.30592 9.22448 1.000 12.33100 114 ILE B O 1
ATOM 875 N N . LYS A 1 115 ? 33.91759 11.56429 10.00806 1.000 13.49177 115 LYS B N 1
ATOM 876 C CA . LYS A 1 115 ? 33.48258 12.32073 11.18028 1.000 12.74741 115 LYS B CA 1
ATOM 877 C C . LYS A 1 115 ? 32.81764 13.63406 10.78389 1.000 12.71684 115 LYS B C 1
ATOM 878 O O . LYS A 1 115 ? 31.81273 14.03355 11.38429 1.000 14.54605 115 LYS B O 1
ATOM 884 N N . ARG A 1 116 ? 33.38780 14.33696 9.79960 1.000 12.68858 116 ARG B N 1
ATOM 885 C CA . ARG A 1 116 ? 32.84419 15.62609 9.37403 1.000 12.68571 116 ARG B CA 1
ATOM 886 C C . ARG A 1 116 ? 31.47862 15.47025 8.70632 1.000 14.32293 116 ARG B C 1
ATOM 887 O O . ARG A 1 116 ? 30.53418 16.19630 9.03651 1.000 12.51199 116 ARG B O 1
ATOM 895 N N . VAL A 1 117 ? 31.35926 14.55084 7.74049 1.000 12.29319 117 VAL B N 1
ATOM 896 C CA . VAL A 1 117 ? 30.10433 14.42818 6.99620 1.000 12.12151 117 VAL B CA 1
ATOM 897 C C . VAL A 1 117 ? 28.98463 13.91565 7.88997 1.000 12.12837 117 VAL B C 1
ATOM 898 O O . VAL A 1 117 ? 27.81659 14.28260 7.70567 1.000 12.07468 117 VAL B O 1
ATOM 902 N N . MET A 1 118 ? 29.30867 13.05117 8.84922 1.000 18.36032 118 MET B N 1
ATOM 903 C CA . MET A 1 118 ? 28.33027 12.48802 9.76905 1.000 18.14856 118 MET B CA 1
ATOM 904 C C . MET A 1 118 ? 28.09509 13.36106 10.99226 1.000 21.41185 118 MET B C 1
ATOM 905 O O . MET A 1 118 ? 27.15554 13.08978 11.74773 1.000 39.33307 118 MET B O 1
ATOM 910 N N . ASP A 1 119 ? 28.94301 14.37316 11.21339 1.000 21.27943 119 ASP B N 1
ATOM 911 C CA . ASP A 1 119 ? 28.84423 15.28944 12.35361 1.000 26.02592 119 ASP B CA 1
ATOM 912 C C . ASP A 1 119 ? 29.15719 14.56752 13.66405 1.000 32.33083 119 ASP B C 1
ATOM 913 O O . ASP A 1 119 ? 28.50011 14.78559 14.68384 1.000 25.80131 119 ASP B O 1
ATOM 918 N N . LEU A 1 120 ? 30.16296 13.69522 13.63315 1.000 32.94289 120 LEU B N 1
ATOM 919 C CA . LEU A 1 120 ? 30.61404 13.00659 14.83536 1.000 28.70843 120 LEU B CA 1
ATOM 920 C C . LEU A 1 120 ? 31.52968 13.92572 15.63159 1.000 26.48326 120 LEU B C 1
ATOM 921 O O . LEU A 1 120 ? 32.55879 14.38124 15.12145 1.000 28.77494 120 LEU B O 1
ATOM 926 N N . LYS A 1 121 ? 31.16600 14.18070 16.88456 1.000 34.38066 121 LYS B N 1
ATOM 927 C CA . LYS A 1 121 ? 31.86726 15.14152 17.72149 1.000 38.45722 121 LYS B CA 1
ATOM 928 C C . LYS A 1 121 ? 31.96132 14.58787 19.13461 1.000 44.11615 121 LYS B C 1
ATOM 929 O O . LYS A 1 121 ? 30.98648 14.04432 19.66041 1.000 31.55273 121 LYS B O 1
ATOM 935 N N . THR A 1 122 ? 33.14430 14.72509 19.74098 1.000 43.33874 122 THR B N 1
ATOM 936 C CA . THR A 1 122 ? 33.38302 14.14809 21.06199 1.000 40.84258 122 THR B CA 1
ATOM 937 C C . THR A 1 122 ? 32.41251 14.68488 22.11200 1.000 36.40195 122 THR B C 1
ATOM 938 O O . THR A 1 122 ? 32.15701 14.01355 23.11936 1.000 29.72784 122 THR B O 1
ATOM 942 N N . THR A 1 123 ? 31.86339 15.88346 21.90164 1.000 25.79490 123 THR B N 1
ATOM 943 C CA . THR A 1 123 ? 30.95014 16.46423 22.87878 1.000 26.96076 123 THR B CA 1
ATOM 944 C C . THR A 1 123 ? 29.58336 15.78030 22.86212 1.000 25.19666 123 THR B C 1
ATOM 945 O O . THR A 1 123 ? 28.85841 15.83108 23.86366 1.000 20.56612 123 THR B O 1
ATOM 949 N N . SER A 1 124 ? 29.23378 15.10806 21.77131 1.000 30.58288 124 SER B N 1
ATOM 950 C CA . SER A 1 124 ? 27.96220 14.40932 21.64780 1.000 30.39334 124 SER B CA 1
ATOM 951 C C . SER A 1 124 ? 28.21128 12.93820 21.32252 1.000 29.35492 124 SER B C 1
ATOM 952 O O . SER A 1 124 ? 29.35002 12.49377 21.16599 1.000 25.40859 124 SER B O 1
ATOM 955 N N . GLY A 1 125 ? 27.12607 12.16775 21.26944 1.000 22.97412 125 GLY B N 1
ATOM 956 C CA . GLY A 1 125 ? 27.20477 10.74620 21.02377 1.000 15.01465 125 GLY B CA 1
ATOM 957 C C . GLY A 1 125 ? 26.78467 10.35925 19.60990 1.000 20.06376 125 GLY B C 1
ATOM 958 O O . GLY A 1 125 ? 26.18829 11.13422 18.86514 1.000 24.95787 125 GLY B O 1
ATOM 959 N N . ILE A 1 126 ? 27.11616 9.12139 19.25434 1.000 20.60992 126 ILE B N 1
ATOM 960 C CA . ILE A 1 126 ? 26.65460 8.50611 18.01388 1.000 13.80293 126 ILE B CA 1
ATOM 961 C C . ILE A 1 126 ? 25.32782 7.81023 18.28941 1.000 13.33083 126 ILE B C 1
ATOM 962 O O . ILE A 1 126 ? 25.26838 6.86906 19.08830 1.000 14.45142 126 ILE B O 1
ATOM 967 N N . ASN A 1 127 ? 24.26628 8.25879 17.62172 1.000 13.07000 127 ASN B N 1
ATOM 968 C CA . ASN A 1 127 ? 22.95503 7.65363 17.79121 1.000 13.08252 127 ASN B CA 1
ATOM 969 C C . ASN A 1 127 ? 22.79605 6.46722 16.83947 1.000 12.94118 127 ASN B C 1
ATOM 970 O O . ASN A 1 127 ? 23.71167 6.10616 16.09562 1.000 19.25276 127 ASN B O 1
ATOM 975 N N . THR A 1 128 ? 21.61364 5.85144 16.85967 1.000 12.96019 128 THR B N 1
ATOM 976 C CA . THR A 1 128 ? 21.39844 4.58515 16.16831 1.000 12.89576 128 THR B CA 1
ATOM 977 C C . THR A 1 128 ? 21.13092 4.74483 14.67720 1.000 12.70478 128 THR B C 1
ATOM 978 O O . THR A 1 128 ? 20.85601 3.74459 14.00907 1.000 16.95244 128 THR B O 1
ATOM 982 N N . SER A 1 129 ? 21.17835 5.96132 14.14079 1.000 12.60569 129 SER B N 1
ATOM 983 C CA . SER A 1 129 ? 20.93474 6.19727 12.72479 1.000 12.43555 129 SER B CA 1
ATOM 984 C C . SER A 1 129 ? 22.22075 6.32819 11.91613 1.000 12.32350 129 SER B C 1
ATOM 985 O O . SER A 1 129 ? 22.16606 6.70318 10.74133 1.000 20.42212 129 SER B O 1
ATOM 988 N N . LYS A 1 130 ? 23.36987 6.02581 12.51099 1.000 12.39117 130 LYS B N 1
ATOM 989 C CA . LYS A 1 130 ? 24.67190 6.26052 11.88982 1.000 12.32067 130 LYS B CA 1
ATOM 990 C C . LYS A 1 130 ? 25.25274 4.93497 11.40304 1.000 16.98356 130 LYS B C 1
ATOM 991 O O . LYS A 1 130 ? 25.80979 4.16507 12.18914 1.000 27.01557 130 LYS B O 1
ATOM 997 N N . LYS A 1 131 ? 25.13148 4.67470 10.10070 1.000 18.14843 131 LYS B N 1
ATOM 998 C CA . LYS A 1 131 ? 25.59831 3.43464 9.49448 1.000 14.10818 131 LYS B CA 1
ATOM 999 C C . LYS A 1 131 ? 26.66575 3.70696 8.43979 1.000 16.84614 131 LYS B C 1
ATOM 1000 O O . LYS A 1 131 ? 26.65897 4.75071 7.77951 1.000 18.52650 131 LYS B O 1
ATOM 1006 N N . VAL A 1 132 ? 27.57746 2.74617 8.27760 1.000 12.21326 132 VAL B N 1
ATOM 1007 C CA . VAL A 1 132 ? 28.60212 2.77530 7.23608 1.000 12.20530 132 VAL B CA 1
ATOM 1008 C C . VAL A 1 132 ? 28.53817 1.46464 6.46399 1.000 21.17155 132 VAL B C 1
ATOM 1009 O O . VAL A 1 132 ? 28.73473 0.39039 7.04491 1.000 13.47191 132 VAL B O 1
ATOM 1013 N N . TYR A 1 133 ? 28.31171 1.55397 5.15466 1.000 17.21859 133 TYR B N 1
ATOM 1014 C CA . TYR A 1 133 ? 28.25287 0.37998 4.29443 1.000 12.56564 133 TYR B CA 1
ATOM 1015 C C . TYR A 1 133 ? 29.62202 0.07809 3.69951 1.000 12.61218 133 TYR B C 1
ATOM 1016 O O . TYR A 1 133 ? 30.37989 0.99054 3.36059 1.000 25.84742 133 TYR B O 1
ATOM 1025 N N . LEU A 1 134 ? 29.93517 -1.21052 3.58062 1.000 12.79369 134 LEU B N 1
ATOM 1026 C CA . LEU A 1 134 ? 31.15100 -1.67858 2.92430 1.000 12.89478 134 LEU B CA 1
ATOM 1027 C C . LEU A 1 134 ? 30.76329 -2.46431 1.67848 1.000 13.07240 134 LEU B C 1
ATOM 1028 O O . LEU A 1 134 ? 29.99823 -3.43111 1.76391 1.000 13.22448 134 LEU B O 1
ATOM 1033 N N . ALA A 1 135 ? 31.29006 -2.05236 0.52917 1.000 13.07766 135 ALA B N 1
ATOM 1034 C CA . ALA A 1 135 ? 31.03276 -2.71620 -0.74706 1.000 13.25834 135 ALA B CA 1
ATOM 1035 C C . ALA A 1 135 ? 32.28155 -3.50026 -1.14188 1.000 18.95054 135 ALA B C 1
ATOM 1036 O O . ALA A 1 135 ? 33.25060 -2.92962 -1.65121 1.000 14.08816 135 ALA B O 1
ATOM 1038 N N . GLY A 1 136 ? 32.25260 -4.80112 -0.91033 1.000 23.31549 136 GLY B N 1
ATOM 1039 C CA . GLY A 1 136 ? 33.33766 -5.68791 -1.28749 1.000 14.73044 136 GLY B CA 1
ATOM 1040 C C . GLY A 1 136 ? 33.62963 -6.71496 -0.21030 1.000 19.17086 136 GLY B C 1
ATOM 1041 O O . GLY A 1 136 ? 33.30139 -6.54617 0.96426 1.000 13.86669 136 GLY B O 1
ATOM 1042 N N . GLY A 1 137 ? 34.26168 -7.80898 -0.62657 1.000 27.32510 137 GLY B N 1
ATOM 1043 C CA . GLY A 1 137 ? 34.65820 -8.86498 0.27845 1.000 19.56816 137 GLY B CA 1
ATOM 1044 C C . GLY A 1 137 ? 35.93482 -8.52700 1.02422 1.000 15.65316 137 GLY B C 1
ATOM 1045 O O . GLY A 1 137 ? 36.45202 -7.41010 0.97308 1.000 22.08175 137 GLY B O 1
ATOM 1046 N N . VAL A 1 138 ? 36.46529 -9.53782 1.71976 1.000 20.09530 138 VAL B N 1
ATOM 1047 C CA . VAL A 1 138 ? 37.65080 -9.32039 2.54749 1.000 27.99628 138 VAL B CA 1
ATOM 1048 C C . VAL A 1 138 ? 38.92694 -9.18521 1.73433 1.000 26.69706 138 VAL B C 1
ATOM 1049 O O . VAL A 1 138 ? 39.96044 -8.78574 2.28552 1.000 26.54891 138 VAL B O 1
ATOM 1053 N N . ASN A 1 139 ? 38.88854 -9.49806 0.44296 1.000 25.91792 139 ASN B N 1
ATOM 1054 C CA . ASN A 1 139 ? 39.98949 -9.19377 -0.46028 1.000 37.10544 139 ASN B CA 1
ATOM 1055 C C . ASN A 1 139 ? 39.83330 -7.83332 -1.12366 1.000 41.38100 139 ASN B C 1
ATOM 1056 O O . ASN A 1 139 ? 40.72871 -7.40762 -1.86129 1.000 36.72491 139 ASN B O 1
ATOM 1061 N N . SER A 1 140 ? 38.71113 -7.15654 -0.88927 1.000 32.00824 140 SER B N 1
ATOM 1062 C CA . SER A 1 140 ? 38.50051 -5.77604 -1.30069 1.000 28.41385 140 SER B CA 1
ATOM 1063 C C . SER A 1 140 ? 38.69633 -4.80505 -0.14156 1.000 32.57178 140 SER B C 1
ATOM 1064 O O . SER A 1 140 ? 39.42488 -3.81696 -0.27249 1.000 33.63443 140 SER B O 1
ATOM 1067 N N . ILE A 1 141 ? 38.05916 -5.07432 0.99674 1.000 33.74179 141 ILE B N 1
ATOM 1068 C CA . ILE A 1 141 ? 38.21230 -4.28336 2.21295 1.000 29.00885 141 ILE B CA 1
ATOM 1069 C C . ILE A 1 141 ? 38.45429 -5.25373 3.35830 1.000 34.89002 141 ILE B C 1
ATOM 1070 O O . ILE A 1 141 ? 37.56450 -6.04087 3.70295 1.000 27.36997 141 ILE B O 1
ATOM 1075 N N . SER A 1 142 ? 39.64619 -5.19229 3.95175 1.000 45.58441 142 SER B N 1
ATOM 1076 C CA . SER A 1 142 ? 40.04780 -6.18181 4.94122 1.000 38.73644 142 SER B CA 1
ATOM 1077 C C . SER A 1 142 ? 39.20710 -6.06060 6.21134 1.000 24.32650 142 SER B C 1
ATOM 1078 O O . SER A 1 142 ? 38.45264 -5.10439 6.41298 1.000 18.41300 142 SER B O 1
ATOM 1081 N N . LYS A 1 143 ? 39.36937 -7.05282 7.08859 1.000 17.64117 143 LYS B N 1
ATOM 1082 C CA . LYS A 1 143 ? 38.65996 -7.04523 8.36117 1.000 17.89292 143 LYS B CA 1
ATOM 1083 C C . LYS A 1 143 ? 39.16337 -5.93902 9.27986 1.000 23.09240 143 LYS B C 1
ATOM 1084 O O . LYS A 1 143 ? 38.42335 -5.48351 10.15974 1.000 22.07505 143 LYS B O 1
ATOM 1090 N N . ASP A 1 144 ? 40.41339 -5.50363 9.09916 1.000 19.83191 144 ASP B N 1
ATOM 1091 C CA . ASP A 1 144 ? 40.96544 -4.44388 9.93875 1.000 17.02934 144 ASP B CA 1
ATOM 1092 C C . ASP A 1 144 ? 40.17940 -3.14917 9.77795 1.000 16.98233 144 ASP B C 1
ATOM 1093 O O . ASP A 1 144 ? 39.84649 -2.48469 10.76559 1.000 23.82165 144 ASP B O 1
ATOM 1098 N N . VAL A 1 145 ? 39.88760 -2.76680 8.53313 1.000 18.57807 145 VAL B N 1
ATOM 1099 C CA . VAL A 1 145 ? 39.05337 -1.59267 8.28679 1.000 24.69582 145 VAL B CA 1
ATOM 1100 C C . VAL A 1 145 ? 37.67541 -1.77871 8.90873 1.000 22.77764 145 VAL B C 1
ATOM 1101 O O . VAL A 1 145 ? 37.09811 -0.84099 9.47490 1.000 21.09814 145 VAL B O 1
ATOM 1105 N N . GLU A 1 146 ? 37.12518 -2.99127 8.80645 1.000 23.87326 146 GLU B N 1
ATOM 1106 C CA . GLU A 1 146 ? 35.79908 -3.25880 9.35332 1.000 19.36905 146 GLU B CA 1
ATOM 1107 C C . GLU A 1 146 ? 35.78012 -3.09859 10.86574 1.000 17.68365 146 GLU B C 1
ATOM 1108 O O . GLU A 1 146 ? 34.86259 -2.48269 11.42064 1.000 34.68782 146 GLU B O 1
ATOM 1114 N N . ASN A 1 147 ? 36.78894 -3.64073 11.54984 1.000 16.82556 147 ASN B N 1
ATOM 1115 C CA . ASN A 1 147 ? 36.78827 -3.62904 13.00731 1.000 19.33596 147 ASN B CA 1
ATOM 1116 C C . ASN A 1 147 ? 37.19172 -2.27378 13.57423 1.000 12.97800 147 ASN B C 1
ATOM 1117 O O . ASN A 1 147 ? 36.71413 -1.89154 14.64805 1.000 15.55828 147 ASN B O 1
ATOM 1122 N N . GLU A 1 148 ? 38.05116 -1.53237 12.87319 1.000 12.94176 148 GLU B N 1
ATOM 1123 C CA . GLU A 1 148 ? 38.38915 -0.18630 13.32024 1.000 12.81203 148 GLU B CA 1
ATOM 1124 C C . GLU A 1 148 ? 37.18904 0.74521 13.21610 1.000 17.95144 148 GLU B C 1
ATOM 1125 O O . GLU A 1 148 ? 37.03763 1.65615 14.03783 1.000 25.97404 148 GLU B O 1
ATOM 1131 N N . LEU A 1 149 ? 36.33047 0.53233 12.21575 1.000 17.44198 149 LEU B N 1
ATOM 1132 C CA . LEU A 1 149 ? 35.07807 1.27793 12.12871 1.000 17.98357 149 LEU B CA 1
ATOM 1133 C C . LEU A 1 149 ? 34.13428 0.91452 13.27092 1.000 12.44708 149 LEU B C 1
ATOM 1134 O O . LEU A 1 149 ? 33.41453 1.77685 13.78757 1.000 12.34095 149 LEU B O 1
ATOM 1139 N N . LYS A 1 150 ? 34.11051 -0.36341 13.66196 1.000 13.20399 150 LYS B N 1
ATOM 1140 C CA . LYS A 1 150 ? 33.26197 -0.80246 14.76724 1.000 13.44474 150 LYS B CA 1
ATOM 1141 C C . LYS A 1 150 ? 33.74131 -0.23631 16.09823 1.000 21.61409 150 LYS B C 1
ATOM 1142 O O . LYS A 1 150 ? 32.92700 0.09747 16.96703 1.000 22.11605 150 LYS B O 1
ATOM 1148 N N . ASP A 1 151 ? 35.06004 -0.13909 16.28391 1.000 28.16117 151 ASP B N 1
ATOM 1149 C CA . ASP A 1 151 ? 35.58955 0.46193 17.50255 1.000 26.26300 151 ASP B CA 1
ATOM 1150 C C . ASP A 1 151 ? 35.20979 1.93304 17.60369 1.000 27.11896 151 ASP B C 1
ATOM 1151 O O . ASP A 1 151 ? 35.03423 2.45228 18.71284 1.000 30.34481 151 ASP B O 1
ATOM 1156 N N . MET A 1 152 ? 35.06643 2.61426 16.46108 1.000 22.17719 152 MET B N 1
ATOM 1157 C CA . MET A 1 152 ? 34.61281 4.00249 16.47368 1.000 18.45467 152 MET B CA 1
ATOM 1158 C C . MET A 1 152 ? 33.24180 4.13070 17.12298 1.000 18.15979 152 MET B C 1
ATOM 1159 O O . MET A 1 152 ? 32.96223 5.12157 17.80763 1.000 21.97299 152 MET B O 1
ATOM 1164 N N . GLY A 1 153 ? 32.37630 3.14033 16.92288 1.000 15.48380 153 GLY B N 1
ATOM 1165 C CA . GLY A 1 153 ? 31.07403 3.13845 17.55730 1.000 16.19392 153 GLY B CA 1
ATOM 1166 C C . GLY A 1 153 ? 29.93160 3.44351 16.61135 1.000 16.98465 153 GLY B C 1
ATOM 1167 O O . GLY A 1 153 ? 28.93371 4.05338 17.00772 1.000 17.60809 153 GLY B O 1
ATOM 1168 N N . VAL A 1 154 ? 30.06672 3.02018 15.35645 1.000 22.40582 154 VAL B N 1
ATOM 1169 C CA . VAL A 1 154 ? 29.02281 3.16322 14.35303 1.000 17.85500 154 VAL B CA 1
ATOM 1170 C C . VAL A 1 154 ? 28.65263 1.77363 13.84737 1.000 16.99556 154 VAL B C 1
ATOM 1171 O O . VAL A 1 154 ? 29.36241 0.79513 14.07743 1.000 20.32599 154 VAL B O 1
ATOM 1175 N N . LYS A 1 155 ? 27.52251 1.69736 13.15090 1.000 18.61846 155 LYS B N 1
ATOM 1176 C CA . LYS A 1 155 ? 27.09753 0.44154 12.54991 1.000 12.49620 155 LYS B CA 1
ATOM 1177 C C . LYS A 1 155 ? 27.84815 0.20207 11.24612 1.000 20.27029 155 LYS B C 1
ATOM 1178 O O . LYS A 1 155 ? 28.11568 1.13640 10.48457 1.000 31.21913 155 LYS B O 1
ATOM 1184 N N . VAL A 1 156 ? 28.18892 -1.05972 10.99327 1.000 16.98841 156 VAL B N 1
ATOM 1185 C CA . VAL A 1 156 ? 28.90375 -1.46520 9.78868 1.000 13.21690 156 VAL B CA 1
ATOM 1186 C C . VAL A 1 156 ? 28.13987 -2.61097 9.14281 1.000 17.40338 156 VAL B C 1
ATOM 1187 O O . VAL A 1 156 ? 27.77358 -3.57729 9.82010 1.000 42.24445 156 VAL B O 1
ATOM 1191 N N . VAL A 1 157 ? 27.90918 -2.50954 7.83674 1.000 13.26189 157 VAL B N 1
ATOM 1192 C CA . VAL A 1 157 ? 27.16917 -3.51385 7.08160 1.000 13.10040 157 VAL B CA 1
ATOM 1193 C C . VAL A 1 157 ? 27.98894 -3.84603 5.84579 1.000 13.16138 157 VAL B C 1
ATOM 1194 O O . VAL A 1 157 ? 28.10981 -3.01741 4.93564 1.000 24.20832 157 VAL B O 1
ATOM 1198 N N . ARG A 1 158 ? 28.56360 -5.04332 5.81631 1.000 13.35849 158 ARG B N 1
ATOM 1199 C CA . ARG A 1 158 ? 29.31096 -5.49938 4.65353 1.000 13.46717 158 ARG B CA 1
ATOM 1200 C C . ARG A 1 158 ? 28.35259 -6.11787 3.64613 1.000 13.64982 158 ARG B C 1
ATOM 1201 O O . ARG A 1 158 ? 27.62869 -7.06530 3.96898 1.000 21.27308 158 ARG B O 1
ATOM 1209 N N . LEU A 1 159 ? 28.34289 -5.57540 2.43292 1.000 13.60193 159 LEU B N 1
ATOM 1210 C CA . LEU A 1 159 ? 27.59574 -6.13819 1.31389 1.000 15.69735 159 LEU B CA 1
ATOM 1211 C C . LEU A 1 159 ? 28.59957 -6.81667 0.38654 1.000 18.52506 159 LEU B C 1
ATOM 1212 O O . LEU A 1 159 ? 29.35554 -6.14211 -0.32229 1.000 13.85040 159 LEU B O 1
ATOM 1217 N N . ALA A 1 160 ? 28.62156 -8.14819 0.41058 1.000 21.30354 160 ALA B N 1
ATOM 1218 C CA . ALA A 1 160 ? 29.60613 -8.90512 -0.34942 1.000 41.96813 160 ALA B CA 1
ATOM 1219 C C . ALA A 1 160 ? 29.08800 -10.31568 -0.58488 1.000 46.92215 160 ALA B C 1
ATOM 1220 O O . ALA A 1 160 ? 28.15729 -10.77840 0.08107 1.000 41.76448 160 ALA B O 1
ATOM 1222 N N . GLY A 1 161 ? 29.71287 -10.99052 -1.54737 1.000 42.53613 161 GLY B N 1
ATOM 1223 C CA . GLY A 1 161 ? 29.39718 -12.36848 -1.86413 1.000 36.28915 161 GLY B CA 1
ATOM 1224 C C . GLY A 1 161 ? 30.64174 -13.17209 -2.17888 1.000 39.77860 161 GLY B C 1
ATOM 1225 O O . GLY A 1 161 ? 31.75172 -12.78154 -1.80144 1.000 29.59472 161 GLY B O 1
ATOM 1226 N N . ASP A 1 162 ? 30.47057 -14.30238 -2.86604 1.000 42.01780 162 ASP B N 1
ATOM 1227 C CA . ASP A 1 162 ? 31.60377 -15.14930 -3.21381 1.000 45.14671 162 ASP B CA 1
ATOM 1228 C C . ASP A 1 162 ? 32.38890 -14.62200 -4.40987 1.000 46.63172 162 ASP B C 1
ATOM 1229 O O . ASP A 1 162 ? 33.54179 -15.02424 -4.60197 1.000 41.72509 162 ASP B O 1
ATOM 1234 N N . ASP A 1 163 ? 31.79333 -13.74866 -5.21785 1.000 33.68849 163 ASP B N 1
ATOM 1235 C CA . ASP A 1 163 ? 32.46329 -13.16782 -6.37546 1.000 35.10140 163 ASP B CA 1
ATOM 1236 C C . ASP A 1 163 ? 31.76430 -11.85881 -6.72465 1.000 37.15570 163 ASP B C 1
ATOM 1237 O O . ASP A 1 163 ? 30.79786 -11.45737 -6.07008 1.000 29.94755 163 ASP B O 1
ATOM 1242 N N . ARG A 1 164 ? 32.27515 -11.18716 -7.76351 1.000 37.25963 164 ARG B N 1
ATOM 1243 C CA . ARG A 1 164 ? 31.70906 -9.90551 -8.17643 1.000 39.66328 164 ARG B CA 1
ATOM 1244 C C . ARG A 1 164 ? 30.23457 -10.02381 -8.53164 1.000 23.90093 164 ARG B C 1
ATOM 1245 O O . ARG A 1 164 ? 29.46841 -9.07699 -8.32147 1.000 24.75243 164 ARG B O 1
ATOM 1253 N N . TYR A 1 165 ? 29.82014 -11.17161 -9.06791 1.000 18.35094 165 TYR B N 1
ATOM 1254 C CA . TYR A 1 165 ? 28.43290 -11.34189 -9.48392 1.000 16.16935 165 TYR B CA 1
ATOM 1255 C C . TYR A 1 165 ? 27.51079 -11.43425 -8.27411 1.000 25.12307 165 TYR B C 1
ATOM 1256 O O . TYR A 1 165 ? 26.44206 -10.81251 -8.24521 1.000 30.41872 165 TYR B O 1
ATOM 1265 N N . GLU A 1 166 ? 27.90288 -12.22076 -7.26786 1.000 20.97153 166 GLU B N 1
ATOM 1266 C CA . GLU A 1 166 ? 27.15401 -12.24606 -6.01452 1.000 24.85765 166 GLU B CA 1
ATOM 1267 C C . GLU A 1 166 ? 27.16801 -10.88110 -5.33617 1.000 24.29333 166 GLU B C 1
ATOM 1268 O O . GLU A 1 166 ? 26.13819 -10.41909 -4.83008 1.000 20.69912 166 GLU B O 1
ATOM 1274 N N . THR A 1 167 ? 28.33298 -10.22829 -5.30857 1.000 22.07225 167 THR B N 1
ATOM 1275 C CA . THR A 1 167 ? 28.46338 -8.93479 -4.64228 1.000 22.91167 167 THR B CA 1
ATOM 1276 C C . THR A 1 167 ? 27.52102 -7.89650 -5.24348 1.000 18.27023 167 THR B C 1
ATOM 1277 O O . THR A 1 167 ? 26.86018 -7.14488 -4.51568 1.000 14.44778 167 THR B O 1
ATOM 1281 N N . SER A 1 168 ? 27.46268 -7.82484 -6.57553 1.000 14.87958 168 SER B N 1
ATOM 1282 C CA . SER A 1 168 ? 26.54951 -6.88717 -7.22110 1.000 15.56005 168 SER B CA 1
ATOM 1283 C C . SER A 1 168 ? 25.10684 -7.15933 -6.81495 1.000 14.74735 168 SER B C 1
ATOM 1284 O O . SER A 1 168 ? 24.32458 -6.22334 -6.61522 1.000 14.56964 168 SER B O 1
ATOM 1287 N N . LEU A 1 169 ? 24.73811 -8.43706 -6.68460 1.000 15.05048 169 LEU B N 1
ATOM 1288 C CA . LEU A 1 169 ? 23.38481 -8.78254 -6.25700 1.000 15.63941 169 LEU B CA 1
ATOM 1289 C C . LEU A 1 169 ? 23.10718 -8.30631 -4.83424 1.000 19.08622 169 LEU B C 1
ATOM 1290 O O . LEU A 1 169 ? 22.00929 -7.81793 -4.54055 1.000 20.77097 169 LEU B O 1
ATOM 1295 N N . ALA A 1 170 ? 24.08083 -8.45299 -3.93197 1.000 14.93175 170 ALA B N 1
ATOM 1296 C CA . ALA A 1 170 ? 23.89949 -7.96514 -2.56748 1.000 14.63899 170 ALA B CA 1
ATOM 1297 C C . ALA A 1 170 ? 23.64784 -6.46339 -2.55383 1.000 14.32271 170 ALA B C 1
ATOM 1298 O O . ALA A 1 170 ? 22.73460 -5.97967 -1.87576 1.000 14.23989 170 ALA B O 1
ATOM 1300 N N . ILE A 1 171 ? 24.44254 -5.71043 -3.31648 1.000 14.89445 171 ILE B N 1
ATOM 1301 C CA . ILE A 1 171 ? 24.27446 -4.26148 -3.36955 1.000 13.89554 171 ILE B CA 1
ATOM 1302 C C . ILE A 1 171 ? 22.94282 -3.89647 -4.01551 1.000 13.96499 171 ILE B C 1
ATOM 1303 O O . ILE A 1 171 ? 22.22872 -3.00827 -3.53600 1.000 13.81606 171 ILE B O 1
ATOM 1308 N N . ALA A 1 172 ? 22.59335 -4.56334 -5.11909 1.000 14.21156 172 ALA B N 1
ATOM 1309 C CA . ALA A 1 172 ? 21.35233 -4.24474 -5.81804 1.000 14.30996 172 ALA B CA 1
ATOM 1310 C C . ALA A 1 172 ? 20.13664 -4.59082 -4.96932 1.000 16.81150 172 ALA B C 1
ATOM 1311 O O . ALA A 1 172 ? 19.12312 -3.88222 -5.00658 1.000 14.38467 172 ALA B O 1
ATOM 1313 N N . ASP A 1 173 ? 20.21056 -5.69349 -4.21935 1.000 24.51407 173 ASP B N 1
ATOM 1314 C CA . ASP A 1 173 ? 19.13939 -6.03454 -3.28900 1.000 16.99984 173 ASP B CA 1
ATOM 1315 C C . ASP A 1 173 ? 18.94033 -4.92426 -2.26208 1.000 18.81288 173 ASP B C 1
ATOM 1316 O O . ASP A 1 173 ? 17.80950 -4.64388 -1.84678 1.000 16.82439 173 ASP B O 1
ATOM 1321 N N . GLU A 1 174 ? 20.03193 -4.27016 -1.85367 1.000 18.43237 174 GLU B N 1
ATOM 1322 C CA . GLU A 1 174 ? 19.93458 -3.16470 -0.90491 1.000 13.87094 174 GLU B CA 1
ATOM 1323 C C . GLU A 1 174 ? 19.27448 -1.94094 -1.53511 1.000 13.75679 174 GLU B C 1
ATOM 1324 O O . GLU A 1 174 ? 18.53903 -1.21051 -0.85998 1.000 19.16174 174 GLU B O 1
ATOM 1330 N N . VAL A 1 175 ? 19.53296 -1.69287 -2.82170 1.000 13.77178 175 VAL B N 1
ATOM 1331 C CA . VAL A 1 175 ? 18.93721 -0.54102 -3.49709 1.000 13.68698 175 VAL B CA 1
ATOM 1332 C C . VAL A 1 175 ? 17.42492 -0.70587 -3.61399 1.000 16.46392 175 VAL B C 1
ATOM 1333 O O . VAL A 1 175 ? 16.65671 0.20856 -3.28944 1.000 13.81001 175 VAL B O 1
ATOM 1337 N N . GLY A 1 176 ? 16.97549 -1.86314 -4.09697 1.000 24.37143 176 GLY B N 1
ATOM 1338 C CA . GLY A 1 176 ? 15.55350 -2.12967 -4.20218 1.000 22.19744 176 GLY B CA 1
ATOM 1339 C C . GLY A 1 176 ? 14.96836 -1.89906 -5.58293 1.000 29.25139 176 GLY B C 1
ATOM 1340 O O . GLY A 1 176 ? 15.28027 -0.89918 -6.23748 1.000 39.91203 176 GLY B O 1
ATOM 1341 N N . LEU A 1 177 ? 14.12186 -2.82213 -6.03983 1.000 25.50109 177 LEU B N 1
ATOM 1342 C CA . LEU A 1 177 ? 13.46454 -2.70595 -7.34345 1.000 26.28174 177 LEU B CA 1
ATOM 1343 C C . LEU A 1 177 ? 12.07605 -2.09306 -7.16307 1.000 22.13100 177 LEU B C 1
ATOM 1344 O O . LEU A 1 177 ? 11.04141 -2.73192 -7.35963 1.000 24.74746 177 LEU B O 1
ATOM 1349 N N . ASP A 1 178 ? 12.07128 -0.80680 -6.81594 1.000 14.89474 178 ASP B N 1
ATOM 1350 C CA . ASP A 1 178 ? 10.82677 -0.15908 -6.42000 1.000 23.60734 178 ASP B CA 1
ATOM 1351 C C . ASP A 1 178 ? 10.01332 0.32339 -7.61469 1.000 26.12837 178 ASP B C 1
ATOM 1352 O O . ASP A 1 178 ? 8.78700 0.44225 -7.51367 1.000 18.45475 178 ASP B O 1
ATOM 1357 N N . ASN A 1 179 ? 10.66000 0.60961 -8.74328 1.000 25.11577 179 ASN B N 1
ATOM 1358 C CA . ASN A 1 179 ? 9.96316 1.12010 -9.91620 1.000 24.16817 179 ASN B CA 1
ATOM 1359 C C . ASN A 1 179 ? 9.95182 0.12188 -11.07024 1.000 24.26733 179 ASN B C 1
ATOM 1360 O O . ASN A 1 179 ? 9.73054 0.51591 -12.21988 1.000 26.38018 179 ASN B O 1
ATOM 1365 N N . ASP A 1 180 ? 10.18182 -1.16210 -10.78249 1.000 29.74976 180 ASP B N 1
ATOM 1366 C CA . ASP A 1 180 ? 10.11599 -2.22973 -11.78457 1.000 27.22567 180 ASP B CA 1
ATOM 1367 C C . ASP A 1 180 ? 11.11375 -1.99956 -12.92001 1.000 24.01093 180 ASP B C 1
ATOM 1368 O O . ASP A 1 180 ? 10.80041 -2.20271 -14.09537 1.000 28.48405 180 ASP B O 1
ATOM 1373 N N . LYS A 1 181 ? 12.33136 -1.58629 -12.56765 1.000 29.20993 181 LYS B N 1
ATOM 1374 C CA . LYS A 1 181 ? 13.33813 -1.23034 -13.55932 1.000 17.48457 181 LYS B CA 1
ATOM 1375 C C . LYS A 1 181 ? 14.72375 -1.55111 -13.01782 1.000 15.27610 181 LYS B C 1
ATOM 1376 O O . LYS A 1 181 ? 14.99318 -1.34970 -11.83076 1.000 18.03112 181 LYS B O 1
ATOM 1382 N N . ALA A 1 182 ? 15.59698 -2.04389 -13.89630 1.000 15.36084 182 ALA B N 1
ATOM 1383 C CA . ALA A 1 182 ? 16.95809 -2.39631 -13.51910 1.000 15.21315 182 ALA B CA 1
ATOM 1384 C C . ALA A 1 182 ? 17.87463 -2.23230 -14.72196 1.000 15.22820 182 ALA B C 1
ATOM 1385 O O . ALA A 1 182 ? 17.42811 -2.20346 -15.87091 1.000 15.42464 182 ALA B O 1
ATOM 1387 N N . PHE A 1 183 ? 19.16823 -2.12050 -14.43719 1.000 15.03411 183 PHE B N 1
ATOM 1388 C CA . PHE A 1 183 ? 20.21266 -2.04079 -15.44823 1.000 15.05231 183 PHE B CA 1
ATOM 1389 C C . PHE A 1 183 ? 21.09476 -3.27537 -15.35008 1.000 15.20010 183 PHE B C 1
ATOM 1390 O O . PHE A 1 183 ? 21.38874 -3.75156 -14.25058 1.000 15.12565 183 PHE B O 1
ATOM 1398 N N . VAL A 1 184 ? 21.51988 -3.79018 -16.49757 1.000 15.42646 184 VAL B N 1
ATOM 1399 C CA . VAL A 1 184 ? 22.35520 -4.98240 -16.55622 1.000 15.61951 184 VAL B CA 1
ATOM 1400 C C . VAL A 1 184 ? 23.60630 -4.65317 -17.35490 1.000 15.57919 184 VAL B C 1
ATOM 1401 O O . VAL A 1 184 ? 23.52978 -3.99516 -18.39796 1.000 21.97301 184 VAL B O 1
ATOM 1405 N N . VAL A 1 185 ? 24.76175 -5.09847 -16.85970 1.000 15.53553 185 VAL B N 1
ATOM 1406 C CA . VAL A 1 185 ? 26.03382 -4.91941 -17.54579 1.000 15.54194 185 VAL B CA 1
ATOM 1407 C C . VAL A 1 185 ? 26.79640 -6.23758 -17.50924 1.000 15.79305 185 VAL B C 1
ATOM 1408 O O . VAL A 1 185 ? 26.45726 -7.15982 -16.76830 1.000 15.90264 185 VAL B O 1
ATOM 1412 N N . GLY A 1 186 ? 27.83497 -6.31864 -18.34102 1.000 18.93864 186 GLY B N 1
ATOM 1413 C CA . GLY A 1 186 ? 28.66652 -7.49941 -18.38712 1.000 16.76630 186 GLY B CA 1
ATOM 1414 C C . GLY A 1 186 ? 29.83284 -7.43903 -17.42029 1.000 15.99974 186 GLY B C 1
ATOM 1415 O O . GLY A 1 186 ? 30.24475 -6.36917 -16.97813 1.000 15.69837 186 GLY B O 1
ATOM 1416 N N . GLY A 1 187 ? 30.37254 -8.61941 -17.10974 1.000 16.22722 187 GLY B N 1
ATOM 1417 C CA . GLY A 1 187 ? 31.49340 -8.71681 -16.19059 1.000 20.85481 187 GLY B CA 1
ATOM 1418 C C . GLY A 1 187 ? 32.72137 -7.95296 -16.63472 1.000 34.34011 187 GLY B C 1
ATOM 1419 O O . GLY A 1 187 ? 33.54732 -7.57846 -15.79484 1.000 38.70233 187 GLY B O 1
ATOM 1420 N N . THR A 1 188 ? 32.86575 -7.72089 -17.93663 1.000 28.25826 188 THR B N 1
ATOM 1421 C CA . THR A 1 188 ? 33.98483 -6.97206 -18.48744 1.000 23.86975 188 THR B CA 1
ATOM 1422 C C . THR A 1 188 ? 33.63607 -5.52268 -18.79849 1.000 28.62945 188 THR B C 1
ATOM 1423 O O . THR A 1 188 ? 34.50999 -4.77178 -19.24392 1.000 33.85979 188 THR B O 1
ATOM 1427 N N . GLY A 1 189 ? 32.39398 -5.10821 -18.55787 1.000 25.09367 189 GLY B N 1
ATOM 1428 C CA . GLY A 1 189 ? 31.95786 -3.76824 -18.89892 1.000 24.23072 189 GLY B CA 1
ATOM 1429 C C . GLY A 1 189 ? 32.14204 -2.75997 -17.78218 1.000 26.78820 189 GLY B C 1
ATOM 1430 O O . GLY A 1 189 ? 31.16287 -2.26094 -17.22057 1.000 30.00239 189 GLY B O 1
ATOM 1431 N N . LEU A 1 190 ? 33.39605 -2.45603 -17.44390 1.000 26.22187 190 LEU B N 1
ATOM 1432 C CA . LEU A 1 190 ? 33.66940 -1.51435 -16.36151 1.000 37.42699 190 LEU B CA 1
ATOM 1433 C C . LEU A 1 190 ? 33.25889 -0.09813 -16.74903 1.000 35.84214 190 LEU B C 1
ATOM 1434 O O . LEU A 1 190 ? 32.46905 0.54866 -16.05037 1.000 26.49674 190 LEU B O 1
ATOM 1439 N N . ALA A 1 191 ? 33.80763 0.40848 -17.85655 1.000 39.29175 191 ALA B N 1
ATOM 1440 C CA . ALA A 1 191 ? 33.45900 1.74794 -18.31894 1.000 40.29554 191 ALA B CA 1
ATOM 1441 C C . ALA A 1 191 ? 32.00230 1.84060 -18.75349 1.000 33.58902 191 ALA B C 1
ATOM 1442 O O . ALA A 1 191 ? 31.38691 2.90536 -18.62535 1.000 28.91941 191 ALA B O 1
ATOM 1444 N N . ASP A 1 192 ? 31.43960 0.74721 -19.27354 1.000 27.67521 192 ASP B N 1
ATOM 1445 C CA . ASP A 1 192 ? 30.03499 0.75227 -19.67054 1.000 23.54374 192 ASP B CA 1
ATOM 1446 C C . ASP A 1 192 ? 29.12355 0.99260 -18.47463 1.000 25.00818 192 ASP B C 1
ATOM 1447 O O . ASP A 1 192 ? 28.17652 1.78463 -18.55271 1.000 22.12028 192 ASP B O 1
ATOM 1452 N N . ALA A 1 193 ? 29.39568 0.31771 -17.35662 1.000 27.26854 193 ALA B N 1
ATOM 1453 C CA . ALA A 1 193 ? 28.62954 0.56534 -16.14065 1.000 33.54236 193 ALA B CA 1
ATOM 1454 C C . ALA A 1 193 ? 28.85974 1.98092 -15.62986 1.000 37.33744 193 ALA B C 1
ATOM 1455 O O . ALA A 1 193 ? 27.93481 2.62484 -15.11915 1.000 28.53635 193 ALA B O 1
ATOM 1457 N N . MET A 1 194 ? 30.08702 2.48481 -15.76689 1.000 36.78306 194 MET B N 1
ATOM 1458 C CA . MET A 1 194 ? 30.38709 3.82039 -15.27117 1.000 25.30653 194 MET B CA 1
ATOM 1459 C C . MET A 1 194 ? 29.63608 4.89324 -16.04571 1.000 18.01844 194 MET B C 1
ATOM 1460 O O . MET A 1 194 ? 29.30726 5.94279 -15.48199 1.000 15.88033 194 MET B O 1
ATOM 1465 N N . SER A 1 195 ? 29.33846 4.64614 -17.32306 1.000 18.42891 195 SER B N 1
ATOM 1466 C CA . SER A 1 195 ? 28.58203 5.61583 -18.10575 1.000 23.78611 195 SER B CA 1
ATOM 1467 C C . SER A 1 195 ? 27.11381 5.66147 -17.70588 1.000 21.44974 195 SER B C 1
ATOM 1468 O O . SER A 1 195 ? 26.44757 6.67048 -17.96076 1.000 18.43618 195 SER B O 1
ATOM 1471 N N . ILE A 1 196 ? 26.59235 4.59527 -17.09447 1.000 20.58727 196 ILE B N 1
ATOM 1472 C CA . ILE A 1 196 ? 25.18606 4.55160 -16.70417 1.000 21.56077 196 ILE B CA 1
ATOM 1473 C C . ILE A 1 196 ? 24.98658 4.80078 -15.21211 1.000 20.86923 196 ILE B C 1
ATOM 1474 O O . ILE A 1 196 ? 23.83877 4.98990 -14.77507 1.000 17.35830 196 ILE B O 1
ATOM 1479 N N . ALA A 1 197 ? 26.06014 4.81972 -14.42336 1.000 18.39848 197 ALA B N 1
ATOM 1480 C CA . ALA A 1 197 ? 25.95483 5.17050 -13.00865 1.000 15.31676 197 ALA B CA 1
ATOM 1481 C C . ALA A 1 197 ? 25.28018 6.51612 -12.74912 1.000 14.71113 197 ALA B C 1
ATOM 1482 O O . ALA A 1 197 ? 24.45356 6.58435 -11.82370 1.000 12.84719 197 ALA B O 1
ATOM 1484 N N . PRO A 1 198 ? 25.57091 7.60083 -13.48157 1.000 13.08756 198 PRO B N 1
ATOM 1485 C CA . PRO A 1 198 ? 24.83700 8.85485 -13.23363 1.000 13.11946 198 PRO B CA 1
ATOM 1486 C C . PRO A 1 198 ? 23.35529 8.76554 -13.54519 1.000 13.17991 198 PRO B C 1
ATOM 1487 O O . PRO A 1 198 ? 22.55597 9.47371 -12.92043 1.000 13.20094 198 PRO B O 1
ATOM 1491 N N . VAL A 1 199 ? 22.96585 7.94415 -14.52021 1.000 16.24227 199 VAL B N 1
ATOM 1492 C CA . VAL A 1 199 ? 21.54998 7.77987 -14.83192 1.000 13.43394 199 VAL B CA 1
ATOM 1493 C C . VAL A 1 199 ? 20.87197 6.92783 -13.76722 1.000 13.28203 199 VAL B C 1
ATOM 1494 O O . VAL A 1 199 ? 19.82528 7.30181 -13.22538 1.000 13.36756 199 VAL B O 1
ATOM 1498 N N . ALA A 1 200 ? 21.46137 5.76745 -13.45589 1.000 13.12941 200 ALA B N 1
ATOM 1499 C CA . ALA A 1 200 ? 20.89653 4.87829 -12.44307 1.000 13.89452 200 ALA B CA 1
ATOM 1500 C C . ALA A 1 200 ? 20.70944 5.58307 -11.10588 1.000 12.98503 200 ALA B C 1
ATOM 1501 O O . ALA A 1 200 ? 19.72826 5.33116 -10.39698 1.000 13.07660 200 ALA B O 1
ATOM 1503 N N . SER A 1 201 ? 21.63332 6.47258 -10.74703 1.000 12.90156 201 SER B N 1
ATOM 1504 C CA . SER A 1 201 ? 21.58899 7.11099 -9.43943 1.000 12.90048 201 SER B CA 1
ATOM 1505 C C . SER A 1 201 ? 20.51375 8.18405 -9.32716 1.000 13.07964 201 SER B C 1
ATOM 1506 O O . SER A 1 201 ? 20.32009 8.72051 -8.23089 1.000 13.15911 201 SER B O 1
ATOM 1509 N N . GLN A 1 202 ? 19.81938 8.51572 -10.41299 1.000 13.22249 202 GLN B N 1
ATOM 1510 C CA . GLN A 1 202 ? 18.76989 9.52458 -10.34004 1.000 13.48403 202 GLN B CA 1
ATOM 1511 C C . GLN A 1 202 ? 17.59351 9.02445 -9.50872 1.000 13.65965 202 GLN B C 1
ATOM 1512 O O . GLN A 1 202 ? 17.21345 7.85246 -9.57376 1.000 13.65328 202 GLN B O 1
ATOM 1518 N N . LEU A 1 203 ? 17.01632 9.92603 -8.72310 1.000 13.88296 203 LEU B N 1
ATOM 1519 C CA . LEU A 1 203 ? 15.91921 9.59975 -7.82145 1.000 23.04781 203 LEU B CA 1
ATOM 1520 C C . LEU A 1 203 ? 14.59409 9.98584 -8.47173 1.000 22.09497 203 LEU B C 1
ATOM 1521 O O . LEU A 1 203 ? 14.37123 11.15995 -8.79181 1.000 14.78580 203 LEU B O 1
ATOM 1526 N N . LYS A 1 204 ? 13.71130 9.00181 -8.64631 1.000 23.94570 204 LYS B N 1
ATOM 1527 C CA . LYS A 1 204 ? 12.44112 9.20204 -9.32804 1.000 21.06541 204 LYS B CA 1
ATOM 1528 C C . LYS A 1 204 ? 11.31008 8.56040 -8.54302 1.000 20.45868 204 LYS B C 1
ATOM 1529 O O . LYS A 1 204 ? 11.45494 7.45290 -8.01687 1.000 22.30849 204 LYS B O 1
ATOM 1535 N N . ASP A 1 205 ? 10.17670 9.25686 -8.49234 1.000 24.46414 205 ASP B N 1
ATOM 1536 C CA . ASP A 1 205 ? 8.97016 8.72184 -7.88184 1.000 19.22130 205 ASP B CA 1
ATOM 1537 C C . ASP A 1 205 ? 8.37547 7.62642 -8.76815 1.000 34.06962 205 ASP B C 1
ATOM 1538 O O . ASP A 1 205 ? 8.90984 7.28192 -9.82671 1.000 34.60733 205 ASP B O 1
ATOM 1543 N N . SER A 1 206 ? 7.25245 7.05960 -8.31912 1.000 38.14571 206 SER B N 1
ATOM 1544 C CA . SER A 1 206 ? 6.63597 5.94638 -9.03353 1.000 36.7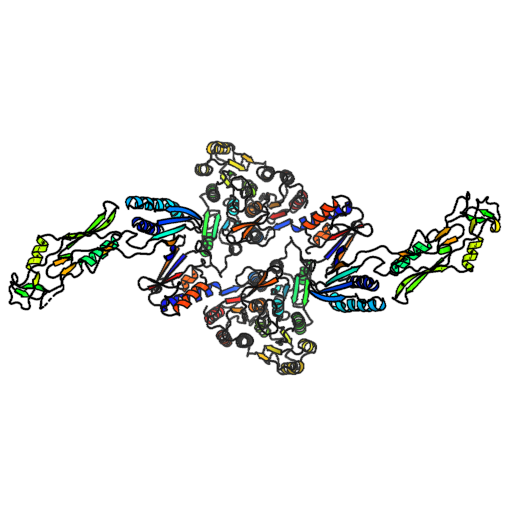1332 206 SER B CA 1
ATOM 1545 C C . SER A 1 206 ? 6.07138 6.34128 -10.39409 1.000 37.29178 206 SER B C 1
ATOM 1546 O O . SER A 1 206 ? 5.68304 5.45387 -11.16213 1.000 34.63253 206 SER B O 1
ATOM 1549 N N . ASN A 1 207 ? 6.01319 7.63615 -10.71095 1.000 39.64391 207 ASN B N 1
ATOM 1550 C CA . ASN A 1 207 ? 5.54020 8.11062 -12.00589 1.000 36.15259 207 ASN B CA 1
ATOM 1551 C C . 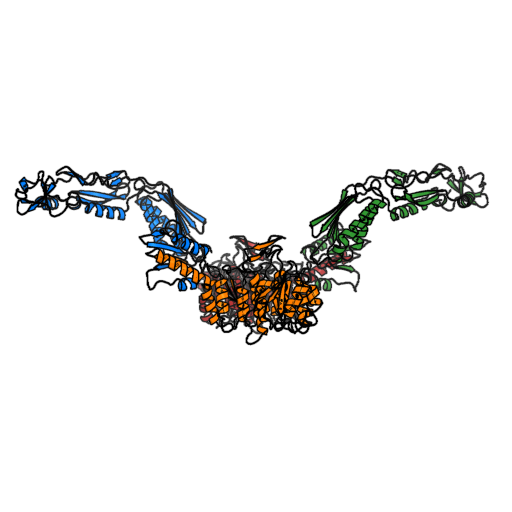ASN A 1 207 ? 6.67794 8.62336 -12.88598 1.000 39.62236 207 ASN B C 1
ATOM 1552 O O . ASN A 1 207 ? 6.42729 9.31944 -13.87485 1.000 33.73180 207 ASN B O 1
ATOM 1557 N N . GLY A 1 208 ? 7.92295 8.29704 -12.54085 1.000 33.32359 208 GLY B N 1
ATOM 1558 C CA . GLY A 1 208 ? 9.06014 8.61781 -13.38204 1.000 22.73304 208 GLY B CA 1
ATOM 1559 C C . GLY A 1 208 ? 9.48228 10.06936 -13.40478 1.000 26.86463 208 GLY B C 1
ATOM 1560 O O . GLY A 1 208 ? 10.16927 10.48500 -14.34128 1.000 36.49013 208 GLY B O 1
ATOM 1561 N N . ASN A 1 209 ? 9.11662 10.85098 -12.39355 1.000 29.29211 209 ASN B N 1
ATOM 1562 C CA . ASN A 1 209 ? 9.54180 12.23937 -12.28866 1.000 32.53417 209 ASN B CA 1
ATOM 1563 C C . ASN A 1 209 ? 10.65775 12.37144 -11.26022 1.000 29.98424 209 ASN B C 1
ATOM 1564 O O . ASN A 1 209 ? 10.74897 11.58858 -10.31197 1.000 28.27066 209 ASN B O 1
ATOM 1569 N N . MET A 1 210 ? 11.50089 13.38334 -11.45123 1.000 32.51667 210 MET B N 1
ATOM 1570 C CA . MET A 1 210 ? 12.62087 13.60683 -10.54631 1.000 31.33473 210 MET B CA 1
ATOM 1571 C C . MET A 1 210 ? 12.10468 13.98445 -9.16318 1.000 22.75291 210 MET B C 1
ATOM 1572 O O . MET A 1 210 ? 11.19384 14.80770 -9.02981 1.000 23.33703 210 MET B O 1
ATOM 1577 N N . ASP A 1 211 ? 12.67389 13.36226 -8.13008 1.000 21.14650 211 ASP B N 1
ATOM 1578 C CA . ASP A 1 211 ? 12.24636 13.63415 -6.75935 1.000 23.35615 211 ASP B CA 1
ATOM 1579 C C . ASP A 1 211 ? 13.40233 13.23307 -5.84291 1.000 19.16019 211 ASP B C 1
ATOM 1580 O O . ASP A 1 211 ? 13.57783 12.04804 -5.55062 1.000 21.23294 211 ASP B O 1
ATOM 1585 N N . VAL A 1 212 ? 14.17449 14.22610 -5.39827 1.000 17.52286 212 VAL B N 1
ATOM 1586 C CA . VAL A 1 212 ? 15.34414 13.94591 -4.57244 1.000 18.02451 212 VAL B CA 1
ATOM 1587 C C . VAL A 1 212 ? 14.97965 13.66584 -3.12320 1.000 23.99993 212 VAL B C 1
ATOM 1588 O O . VAL A 1 212 ? 15.81695 13.15213 -2.37108 1.000 33.57372 212 VAL B O 1
ATOM 1592 N N . VAL A 1 213 ? 13.76609 14.00397 -2.70413 1.000 20.05127 213 VAL B N 1
ATOM 1593 C CA . VAL A 1 213 ? 13.34309 13.76049 -1.33168 1.000 16.47640 213 VAL B CA 1
ATOM 1594 C C . VAL A 1 213 ? 12.78051 12.35408 -1.16674 1.000 24.20911 213 VAL B C 1
ATOM 1595 O O . VAL A 1 213 ? 13.17467 11.62016 -0.25661 1.000 26.01834 213 VAL B O 1
ATOM 1599 N N . ASP A 1 214 ? 11.86629 11.94785 -2.05232 1.000 31.19500 214 ASP B N 1
ATOM 1600 C CA . ASP A 1 214 ? 11.15050 10.68486 -1.91665 1.000 37.44727 214 ASP B CA 1
ATOM 1601 C C . ASP A 1 214 ? 11.48841 9.65790 -2.98964 1.000 26.88552 214 ASP B C 1
ATOM 1602 O O . ASP A 1 214 ? 11.02632 8.51619 -2.89036 1.000 37.31168 214 ASP B O 1
ATOM 1607 N N . GLY A 1 215 ? 12.26552 10.02055 -4.00439 1.000 22.61238 215 GLY B N 1
ATOM 1608 C CA . GLY A 1 215 ? 12.50675 9.11854 -5.11242 1.000 30.20977 215 GLY B CA 1
ATOM 1609 C C . GLY A 1 215 ? 13.41375 7.95264 -4.75639 1.000 22.68333 215 GLY B C 1
ATOM 1610 O O . GLY A 1 215 ? 14.07828 7.91654 -3.71982 1.000 18.33831 215 GLY B O 1
ATOM 1611 N N . ASP A 1 216 ? 13.44523 6.98053 -5.66567 1.000 20.99176 216 ASP B N 1
ATOM 1612 C CA . ASP A 1 216 ? 14.24504 5.77460 -5.52351 1.000 17.98356 216 ASP B CA 1
ATOM 1613 C C . ASP A 1 216 ? 15.25885 5.68507 -6.65750 1.000 18.11091 216 ASP B C 1
ATOM 1614 O O . ASP A 1 216 ? 15.06375 6.24283 -7.74102 1.000 16.26583 216 ASP B O 1
ATOM 1619 N N . ALA A 1 217 ? 16.34774 4.96914 -6.39631 1.000 13.87551 217 ALA B N 1
ATOM 1620 C CA . ALA A 1 217 ? 17.37815 4.73993 -7.39531 1.000 13.54697 217 ALA B CA 1
ATOM 1621 C C . ALA A 1 217 ? 17.04994 3.50493 -8.22968 1.000 14.96600 217 ALA B C 1
ATOM 1622 O O . ALA A 1 217 ? 16.07392 2.79550 -7.98441 1.000 19.18791 217 ALA B O 1
ATOM 1624 N N . THR A 1 218 ? 17.87987 3.25902 -9.23949 1.000 21.48220 218 THR B N 1
ATOM 1625 C CA . THR A 1 218 ? 17.70642 2.12632 -10.14009 1.000 15.11203 218 THR B CA 1
ATOM 1626 C C . THR A 1 218 ? 18.89061 1.18240 -9.98013 1.000 13.23915 218 THR B C 1
ATOM 1627 O O . THR A 1 218 ? 20.03472 1.58216 -10.25782 1.000 13.06193 218 THR B O 1
ATOM 1631 N N . PRO A 1 219 ? 18.68175 -0.05398 -9.53298 1.000 14.76707 219 PRO B N 1
ATOM 1632 C CA . PRO A 1 219 ? 19.81476 -0.94430 -9.25984 1.000 13.24403 219 PRO B CA 1
ATOM 1633 C C . PRO A 1 219 ? 20.53596 -1.33647 -10.53716 1.000 13.19860 219 PRO B C 1
ATOM 1634 O O . PRO A 1 219 ? 19.97273 -1.33003 -11.63304 1.000 14.01185 219 PRO B O 1
ATOM 1638 N N . ILE A 1 220 ? 21.80757 -1.69193 -10.37484 1.000 13.12402 220 ILE B N 1
ATOM 1639 C CA . ILE A 1 220 ? 22.63815 -2.20574 -11.45740 1.000 13.17404 220 ILE B CA 1
ATOM 1640 C C . ILE A 1 220 ? 23.08270 -3.61268 -11.08298 1.000 13.31515 220 ILE B C 1
ATOM 1641 O O . ILE A 1 220 ? 23.52836 -3.84555 -9.95332 1.000 15.45881 220 ILE B O 1
ATOM 1646 N N . VAL A 1 221 ? 22.98306 -4.54209 -12.03147 1.000 13.49442 221 VAL B N 1
ATOM 1647 C CA . VAL A 1 221 ? 23.31572 -5.94474 -11.80459 1.000 13.69946 221 VAL B CA 1
ATOM 1648 C C . VAL A 1 221 ? 24.37020 -6.36639 -12.81734 1.000 17.29542 221 VAL B C 1
ATOM 1649 O O . VAL A 1 221 ? 24.23621 -6.08526 -14.01402 1.000 30.06545 221 VAL B O 1
ATOM 1653 N N . VAL A 1 222 ? 25.41468 -7.03940 -12.33630 1.000 13.99818 222 VAL B N 1
ATOM 1654 C CA . VAL A 1 222 ? 26.48596 -7.55665 -13.18036 1.000 14.26079 222 VAL B CA 1
ATOM 1655 C C . VAL A 1 222 ? 26.25610 -9.04510 -13.39880 1.000 14.57938 222 VAL B C 1
ATOM 1656 O O . VAL A 1 222 ? 26.08214 -9.80097 -12.43418 1.000 20.12929 222 VAL B O 1
ATOM 1660 N N . VAL A 1 223 ? 26.26017 -9.46896 -14.66413 1.000 20.22103 223 VAL B N 1
ATOM 1661 C CA . VAL A 1 223 ? 26.07363 -10.86662 -15.03339 1.000 19.74141 223 VAL B CA 1
ATOM 1662 C C . VAL A 1 223 ? 27.28601 -11.33580 -15.83007 1.000 15.60229 223 VAL B C 1
ATOM 1663 O O . VAL A 1 223 ? 28.07265 -10.53556 -16.34124 1.000 22.34897 223 VAL B O 1
ATOM 1667 N N . ASP A 1 224 ? 27.41809 -12.65689 -15.95040 1.000 15.99709 224 ASP B N 1
ATOM 1668 C CA . ASP A 1 224 ? 28.49935 -13.26674 -16.72541 1.000 23.99403 224 ASP B CA 1
ATOM 1669 C C . ASP A 1 224 ? 27.98465 -13.48166 -18.14665 1.000 35.81031 224 ASP B C 1
ATOM 1670 O O . ASP A 1 224 ? 27.31042 -14.47427 -18.43548 1.000 19.12820 224 ASP B O 1
ATOM 1675 N N . GLY A 1 225 ? 28.31421 -12.54994 -19.04350 1.000 37.71580 225 GLY B N 1
ATOM 1676 C CA . GLY A 1 225 ? 27.83666 -12.57597 -20.41092 1.000 42.95433 225 GLY B CA 1
ATOM 1677 C C . GLY A 1 225 ? 28.54949 -13.52847 -21.34032 1.000 25.60390 225 GLY B C 1
ATOM 1678 O O . GLY A 1 225 ? 28.29818 -13.50702 -22.54836 1.000 21.54380 225 GLY B O 1
ATOM 1679 N N . LYS A 1 226 ? 29.43373 -14.37427 -20.81102 1.000 26.70547 226 LYS B N 1
ATOM 1680 C CA . LYS A 1 226 ? 30.10465 -15.40779 -21.58802 1.000 36.58002 226 LYS B CA 1
ATOM 1681 C C . LYS A 1 226 ? 29.51930 -16.79169 -21.32084 1.000 36.19177 226 LYS B C 1
ATOM 1682 O O . LYS A 1 226 ? 30.21300 -17.80431 -21.47147 1.000 22.94457 226 LYS B O 1
ATOM 1688 N N . ALA A 1 227 ? 28.25759 -16.84871 -20.90286 1.000 31.40688 227 ALA B N 1
ATOM 1689 C CA . ALA A 1 227 ? 27.53604 -18.08954 -20.68036 1.000 35.10964 227 ALA B CA 1
ATOM 1690 C C . ALA A 1 227 ? 26.41916 -18.21610 -21.71416 1.000 49.82135 227 ALA B C 1
ATOM 1691 O O . ALA A 1 227 ? 26.32448 -17.42239 -22.65607 1.000 47.59805 227 ALA B O 1
ATOM 1693 N N . LYS A 1 228 ? 25.57787 -19.23659 -21.54665 1.000 47.13448 228 LYS B N 1
ATOM 1694 C CA . LYS A 1 228 ? 24.41029 -19.43248 -22.39565 1.000 31.70354 228 LYS B CA 1
ATOM 1695 C C . LYS A 1 228 ? 23.11549 -19.03242 -21.69936 1.000 37.96258 228 LYS B C 1
ATOM 1696 O O . LYS A 1 228 ? 22.08099 -18.89979 -22.36200 1.000 45.44440 228 LYS B O 1
ATOM 1702 N N . ASP A 1 229 ? 23.16513 -18.76468 -20.40075 1.000 42.53759 229 ASP B N 1
ATOM 1703 C CA . ASP A 1 229 ? 21.96751 -18.50604 -19.61642 1.000 42.34204 229 ASP B CA 1
ATOM 1704 C C . ASP A 1 229 ? 22.36408 -17.67604 -18.40382 1.000 47.53989 229 ASP B C 1
ATOM 1705 O O . ASP A 1 229 ? 23.53576 -17.33979 -18.21037 1.000 44.21189 229 ASP B O 1
ATOM 1710 N N . ILE A 1 230 ? 21.36912 -17.33269 -17.59512 1.000 47.55424 230 ILE B N 1
ATOM 1711 C CA . ILE A 1 230 ? 21.58834 -16.64325 -16.33256 1.000 38.51814 230 ILE B CA 1
ATOM 1712 C C . ILE A 1 230 ? 21.25361 -17.60167 -15.19871 1.000 37.82433 230 ILE B C 1
ATOM 1713 O O . ILE A 1 230 ? 20.41438 -18.49956 -15.33960 1.000 34.23806 230 ILE B O 1
ATOM 1718 N N . ASN A 1 231 ? 21.93827 -17.42151 -14.07300 1.000 42.05504 231 ASN B N 1
ATOM 1719 C CA . ASN A 1 231 ? 21.76548 -18.31058 -12.93787 1.000 22.21208 231 ASN B CA 1
ATOM 1720 C C . ASN A 1 231 ? 20.46344 -17.99692 -12.20216 1.000 21.03222 231 ASN B C 1
ATOM 1721 O O . ASN A 1 231 ? 19.78858 -16.99847 -12.47045 1.000 23.14269 231 ASN B O 1
ATOM 1726 N N . ALA A 1 232 ? 20.12444 -18.86640 -11.24496 1.000 18.84246 232 ALA B N 1
ATOM 1727 C CA . ALA A 1 232 ? 18.84339 -18.75495 -10.55245 1.000 20.52021 232 ALA B CA 1
ATOM 1728 C C . ALA A 1 232 ? 18.78507 -17.49904 -9.69369 1.000 23.70591 232 ALA B C 1
ATOM 1729 O O . ALA A 1 232 ? 17.79690 -16.75598 -9.73230 1.000 19.90130 232 ALA B O 1
ATOM 1731 N N . ALA A 1 233 ? 19.84128 -17.24622 -8.91571 1.000 26.77368 233 ALA B N 1
ATOM 1732 C CA . ALA A 1 233 ? 19.88324 -16.07100 -8.04968 1.000 19.01379 233 ALA B CA 1
ATOM 1733 C C . ALA A 1 233 ? 19.57850 -14.79989 -8.82941 1.000 16.83030 233 ALA B C 1
ATOM 1734 O O . ALA A 1 233 ? 18.74171 -13.98594 -8.42145 1.000 15.90558 233 ALA B O 1
ATOM 1736 N N . THR A 1 234 ? 20.25623 -14.62012 -9.96246 1.000 22.07583 234 THR B N 1
ATOM 1737 C CA . THR A 1 234 ? 19.98547 -13.47990 -10.82909 1.000 15.55075 234 THR B CA 1
ATOM 1738 C C . THR A 1 234 ? 18.53237 -13.47948 -11.29111 1.000 15.71907 234 THR B C 1
ATOM 1739 O O . THR A 1 234 ? 17.82406 -12.47590 -11.15651 1.000 15.54359 234 THR B O 1
ATOM 1743 N N . GLU A 1 235 ? 18.06424 -14.61690 -11.81011 1.000 17.88521 235 GLU B N 1
ATOM 1744 C CA . GLU A 1 235 ? 16.68813 -14.72338 -12.28891 1.000 18.27840 235 GLU B CA 1
ATOM 1745 C C . GLU A 1 235 ? 15.67933 -14.41686 -11.18543 1.000 18.92027 235 GLU B C 1
ATOM 1746 O O . GLU A 1 235 ? 14.65215 -13.77446 -11.43564 1.000 16.55935 235 GLU B O 1
ATOM 1752 N N . ASP A 1 236 ? 15.94925 -14.87767 -9.96009 1.000 20.30865 236 ASP B N 1
ATOM 1753 C CA . ASP A 1 236 ? 15.05875 -14.58044 -8.83996 1.000 21.58251 236 ASP B CA 1
ATOM 1754 C C . ASP A 1 236 ? 14.98064 -13.08252 -8.57401 1.000 21.80938 236 ASP B C 1
ATOM 1755 O O . ASP A 1 236 ? 13.90212 -12.55183 -8.28129 1.000 20.80576 236 ASP B O 1
ATOM 1760 N N . PHE A 1 237 ? 16.11713 -12.38833 -8.65415 1.000 17.37889 237 PHE B N 1
ATOM 1761 C CA . PHE A 1 237 ? 16.14044 -10.95382 -8.38797 1.000 15.53417 237 PHE B CA 1
ATOM 1762 C C . PHE A 1 237 ? 15.28486 -10.18630 -9.38981 1.000 19.42085 237 PHE B C 1
ATOM 1763 O O . PHE A 1 237 ? 14.37240 -9.44590 -9.00548 1.000 24.54938 237 PHE B O 1
ATOM 1771 N N . LEU A 1 238 ? 15.56617 -10.35689 -10.68705 1.000 15.46039 238 LEU B N 1
ATOM 1772 C CA . LEU A 1 238 ? 14.97345 -9.48705 -11.70171 1.000 18.83443 238 LEU B CA 1
ATOM 1773 C C . LEU A 1 238 ? 13.45083 -9.55413 -11.72064 1.000 26.41243 238 LEU B C 1
ATOM 1774 O O . LEU A 1 238 ? 12.79618 -8.54094 -11.99297 1.000 35.15509 238 LEU B O 1
ATOM 1779 N N . ASP A 1 239 ? 12.87339 -10.72661 -11.45537 1.000 20.70874 239 ASP B N 1
ATOM 1780 C CA . ASP A 1 239 ? 11.42370 -10.89237 -11.38665 1.000 24.22483 239 ASP B CA 1
ATOM 1781 C C . ASP A 1 239 ? 10.77116 -10.50233 -12.71277 1.000 28.32613 239 ASP B C 1
ATOM 1782 O O . ASP A 1 239 ? 10.95171 -11.19728 -13.71788 1.000 30.30445 239 ASP B O 1
ATOM 1787 N N . ASN A 1 240 ? 10.01441 -9.40395 -12.73757 1.000 27.82483 240 ASN B N 1
ATOM 1788 C CA . ASN A 1 240 ? 9.33861 -8.93647 -13.94990 1.000 24.77927 240 ASN B CA 1
ATOM 1789 C C . ASN A 1 240 ? 9.57545 -7.44093 -14.15923 1.000 26.77980 240 ASN B C 1
ATOM 1790 O O . ASN A 1 240 ? 8.64308 -6.65416 -14.33905 1.000 19.24954 240 ASN B O 1
ATOM 1795 N N . ALA A 1 241 ? 10.83978 -7.02730 -14.13551 1.000 21.44597 241 ALA B N 1
ATOM 1796 C CA . ALA A 1 241 ? 11.21286 -5.62327 -14.24352 1.000 23.96150 241 ALA B CA 1
ATOM 1797 C C . ALA A 1 241 ? 11.80207 -5.32548 -15.61652 1.000 21.72065 241 ALA B C 1
ATOM 1798 O O . ALA A 1 241 ? 12.51352 -6.15523 -16.19044 1.000 18.60786 241 ALA B O 1
ATOM 1800 N N . GLN A 1 242 ? 11.50944 -4.13117 -16.13095 1.000 20.95167 242 GLN B N 1
ATOM 1801 C CA . GLN A 1 242 ? 12.08071 -3.68930 -17.39813 1.000 16.26478 242 GLN B CA 1
ATOM 1802 C C . GLN A 1 242 ? 13.59705 -3.58117 -17.29698 1.000 15.71888 242 GLN B C 1
ATOM 1803 O O . GLN A 1 242 ? 14.12650 -2.89217 -16.42071 1.000 22.85571 242 GLN B O 1
ATOM 1809 N N . VAL A 1 243 ? 14.29375 -4.24854 -18.21278 1.000 15.80268 243 VAL B N 1
ATOM 1810 C CA . VAL A 1 243 ? 15.74510 -4.37404 -18.17517 1.000 15.41890 243 VAL B CA 1
ATOM 1811 C C . VAL A 1 243 ? 16.35480 -3.51817 -19.27443 1.000 17.50285 243 VAL B C 1
ATOM 1812 O O . VAL A 1 243 ? 15.89134 -3.53827 -20.42109 1.000 23.73580 243 VAL B O 1
ATOM 1816 N N . ASP A 1 244 ? 17.39716 -2.77283 -18.92089 1.000 28.70549 244 ASP B N 1
ATOM 1817 C CA . ASP A 1 244 ? 18.21219 -2.02635 -19.86909 1.000 16.35619 244 ASP B CA 1
ATOM 1818 C C . ASP A 1 244 ? 19.62701 -2.58240 -19.80459 1.000 16.89794 244 ASP B C 1
ATOM 1819 O O . ASP A 1 244 ? 20.25455 -2.56879 -18.74035 1.000 18.53245 244 ASP B O 1
ATOM 1824 N N . ILE A 1 245 ? 20.12041 -3.08815 -20.92822 1.000 15.35459 245 ILE B N 1
ATOM 1825 C CA . ILE A 1 245 ? 21.47312 -3.62524 -21.01592 1.000 15.32278 245 ILE B CA 1
ATOM 1826 C C . ILE A 1 245 ? 22.38918 -2.53519 -21.54998 1.000 15.35886 245 ILE B C 1
ATOM 1827 O O . ILE A 1 245 ? 22.04336 -1.83788 -22.51061 1.000 15.68920 245 ILE B O 1
ATOM 1832 N N . ILE A 1 246 ? 23.54496 -2.37052 -20.91913 1.000 15.08917 246 ILE B N 1
ATOM 1833 C CA . ILE A 1 246 ? 24.51512 -1.34982 -21.29851 1.000 17.43390 246 ILE B CA 1
ATOM 1834 C C . ILE A 1 246 ? 25.76837 -2.08328 -21.75665 1.000 19.52426 246 ILE B C 1
ATOM 1835 O O . ILE A 1 246 ? 26.54180 -2.58212 -20.93708 1.000 19.05770 246 ILE B O 1
ATOM 1840 N N . GLY A 1 247 ? 25.97253 -2.15107 -23.05455 1.000 14.57451 247 GLY B N 1
ATOM 1841 C CA . GLY A 1 247 ? 27.13386 -2.81368 -23.62630 1.000 27.07279 247 GLY B CA 1
ATOM 1842 C C . GLY A 1 247 ? 26.76596 -3.58526 -24.88631 1.000 38.34032 247 GLY B C 1
ATOM 1843 O O . GLY A 1 247 ? 25.60052 -3.85050 -25.18861 1.000 26.70702 247 GLY B O 1
ATOM 1844 N N . GLY A 1 248 ? 27.79642 -3.95490 -25.64390 1.000 30.84062 248 GLY B N 1
ATOM 1845 C CA . GLY A 1 248 ? 27.62078 -4.64124 -26.90643 1.000 26.55975 248 GLY B CA 1
ATOM 1846 C C . GLY A 1 248 ? 27.37211 -6.12785 -26.73434 1.000 27.09454 248 GLY B C 1
ATOM 1847 O O . GLY A 1 248 ? 27.22597 -6.65080 -25.62861 1.000 33.52764 248 GLY B O 1
ATOM 1848 N N . GLU A 1 249 ? 27.32626 -6.81957 -27.87528 1.000 34.57164 249 GLU B N 1
ATOM 1849 C CA . GLU A 1 249 ? 27.09434 -8.25776 -27.86669 1.000 24.80835 249 GLU B CA 1
ATOM 1850 C C . GLU A 1 249 ? 28.29784 -9.02078 -27.32681 1.000 33.85339 249 GLU B C 1
ATOM 1851 O O . GLU A 1 249 ? 28.13500 -10.11209 -26.76924 1.000 42.43249 249 GLU B O 1
ATOM 1857 N N . ASN A 1 250 ? 29.50476 -8.46815 -27.47518 1.000 26.02697 250 ASN B N 1
ATOM 1858 C CA . ASN A 1 250 ? 30.70984 -9.09632 -26.94405 1.000 23.90820 250 ASN B CA 1
ATOM 1859 C C . ASN A 1 250 ? 30.83117 -8.96323 -25.42788 1.000 26.84790 250 ASN B C 1
ATOM 1860 O O . ASN A 1 250 ? 31.78902 -9.49175 -24.85167 1.000 25.13223 250 ASN B O 1
ATOM 1865 N N . SER A 1 251 ? 29.89466 -8.27271 -24.77760 1.000 29.16614 251 SER B N 1
ATOM 1866 C CA . SER A 1 251 ? 29.81910 -8.17585 -23.32496 1.000 32.85051 251 SER B CA 1
ATOM 1867 C C . SER A 1 251 ? 28.59325 -8.87969 -22.76429 1.000 31.57735 251 SER B C 1
ATOM 1868 O O . SER A 1 251 ? 28.70625 -9.65589 -21.80953 1.000 23.87556 251 SER B O 1
ATOM 1871 N N . VAL A 1 252 ? 27.41535 -8.60581 -23.32216 1.000 27.03526 252 VAL B N 1
ATOM 1872 C CA . VAL A 1 252 ? 26.18909 -9.33205 -23.00805 1.000 26.04096 252 VAL B CA 1
ATOM 1873 C C . VAL A 1 252 ? 25.65076 -9.87370 -24.32465 1.000 30.54199 252 VAL B C 1
ATOM 1874 O O . VAL A 1 252 ? 25.16209 -9.10774 -25.16716 1.000 22.38698 252 VAL B O 1
ATOM 1878 N N . SER A 1 253 ? 25.71206 -11.19134 -24.49097 1.000 34.70445 253 SER B N 1
ATOM 1879 C CA . SER A 1 253 ? 25.37787 -11.83075 -25.75357 1.000 37.85482 253 SER B CA 1
ATOM 1880 C C . SER A 1 253 ? 23.86282 -11.85164 -25.97173 1.000 31.71630 253 SER B C 1
ATOM 1881 O O . SER A 1 253 ? 23.07352 -11.45373 -25.10963 1.000 17.85613 253 SER B O 1
ATOM 1884 N N . LYS A 1 254 ? 23.45447 -12.33263 -27.15279 1.000 34.71167 254 LYS B N 1
ATOM 1885 C CA . LYS A 1 254 ? 22.03743 -12.36620 -27.50925 1.000 27.25541 254 LYS B CA 1
ATOM 1886 C C . LYS A 1 254 ? 21.26838 -13.44235 -26.75112 1.000 26.02366 254 LYS B C 1
ATOM 1887 O O . LYS A 1 254 ? 20.06407 -13.28877 -26.52015 1.000 31.31889 254 LYS B O 1
ATOM 1893 N N . ASP A 1 255 ? 21.92905 -14.53555 -26.36512 1.000 25.98162 255 ASP B N 1
ATOM 1894 C CA . ASP A 1 255 ? 21.22835 -15.59236 -25.64102 1.000 21.67210 255 ASP B CA 1
ATOM 1895 C C . ASP A 1 255 ? 20.93723 -15.19794 -24.19479 1.000 17.68172 255 ASP B C 1
ATOM 1896 O O . ASP A 1 255 ? 19.90342 -15.60065 -23.64820 1.000 16.66929 255 ASP B O 1
ATOM 1901 N N . ILE A 1 256 ? 21.83050 -14.43776 -23.55103 1.000 16.72594 256 ILE B N 1
ATOM 1902 C CA . ILE A 1 256 ? 21.49056 -13.87170 -22.24411 1.000 15.93402 256 ILE B CA 1
ATOM 1903 C C . ILE A 1 256 ? 20.34724 -12.87915 -22.39236 1.000 15.81866 256 ILE B C 1
ATOM 1904 O O . ILE A 1 256 ? 19.43291 -12.83406 -21.55993 1.000 15.55128 256 ILE B O 1
ATOM 1909 N N . GLU A 1 257 ? 20.37427 -12.07515 -23.45631 1.000 16.03403 257 GLU B N 1
ATOM 1910 C CA . GLU A 1 257 ? 19.27573 -11.14892 -23.71484 1.000 17.16803 257 GLU B CA 1
ATOM 1911 C C . GLU A 1 257 ? 17.95109 -11.89120 -23.85453 1.000 18.35292 257 GLU B C 1
ATOM 1912 O O . GLU A 1 257 ? 16.94526 -11.50992 -23.24386 1.000 15.92511 257 GLU B O 1
ATOM 1918 N N . GLU A 1 258 ? 17.93710 -12.96580 -24.65030 1.000 16.58722 258 GLU B N 1
ATOM 1919 C CA . GLU A 1 258 ? 16.73324 -13.78296 -24.77838 1.000 16.78467 258 GLU B CA 1
ATOM 1920 C C . GLU A 1 258 ? 16.32464 -14.38421 -23.43809 1.000 19.92285 258 GLU B C 1
ATOM 1921 O O . GLU A 1 258 ? 15.13199 -14.44233 -23.11566 1.000 20.92401 258 GLU B O 1
ATOM 1927 N N . ALA A 1 259 ? 17.29971 -14.85473 -22.65320 1.000 21.94449 259 ALA B N 1
ATOM 1928 C CA . ALA A 1 259 ? 17.00010 -15.40742 -21.33377 1.000 16.04554 259 ALA B CA 1
ATOM 1929 C C . ALA A 1 259 ? 16.26816 -14.39713 -20.45635 1.000 16.41279 259 ALA B C 1
ATOM 1930 O O . ALA A 1 259 ? 15.30213 -14.74768 -19.76715 1.000 18.34102 259 ALA B O 1
ATOM 1932 N N . ILE A 1 260 ? 16.72035 -13.13968 -20.46188 1.000 15.29138 260 ILE B N 1
ATOM 1933 C CA . ILE A 1 260 ? 16.05005 -12.09683 -19.68931 1.000 14.92579 260 ILE B CA 1
ATOM 1934 C C . ILE A 1 260 ? 14.65686 -11.81413 -20.24489 1.000 20.27159 260 ILE B C 1
ATOM 1935 O O . ILE A 1 260 ? 13.73415 -11.48634 -19.48866 1.000 14.86662 260 ILE B O 1
ATOM 1940 N N . ASP A 1 261 ? 14.48028 -11.92345 -21.56372 1.000 23.48741 261 ASP B N 1
ATOM 1941 C CA . ASP A 1 261 ? 13.17017 -11.69866 -22.17215 1.000 23.56050 261 ASP B CA 1
ATOM 1942 C C . ASP A 1 261 ? 12.13773 -12.68845 -21.64014 1.000 18.00268 261 ASP B C 1
ATOM 1943 O O . ASP A 1 261 ? 11.01163 -12.31029 -21.29770 1.000 15.67428 261 ASP B O 1
ATOM 1948 N N . ASP A 1 262 ? 12.50744 -13.96622 -21.57217 1.000 16.00259 262 ASP B N 1
ATOM 1949 C CA . ASP A 1 262 ? 11.58598 -15.01860 -21.16030 1.000 15.97592 262 ASP B CA 1
ATOM 1950 C C . ASP A 1 262 ? 11.36506 -15.02521 -19.65527 1.000 15.51030 262 ASP B C 1
ATOM 1951 O O . ASP A 1 262 ? 10.24863 -15.27790 -19.18781 1.000 15.46280 262 ASP B O 1
ATOM 1956 N N . ALA A 1 263 ? 12.42783 -14.79032 -18.88399 1.000 17.54310 263 ALA B N 1
ATOM 1957 C CA . ALA A 1 263 ? 12.30121 -14.78930 -17.43245 1.000 14.75173 263 ALA B CA 1
ATOM 1958 C C . ALA A 1 263 ? 11.44901 -13.61885 -16.96032 1.000 14.50272 263 ALA B C 1
ATOM 1959 O O . ALA A 1 263 ? 10.59820 -13.77716 -16.07764 1.000 14.31423 263 ALA B O 1
ATOM 1961 N N . THR A 1 264 ? 11.63753 -12.44688 -17.56199 1.000 14.52158 264 THR B N 1
ATOM 1962 C CA . THR A 1 264 ? 10.89518 -11.25080 -17.18532 1.000 14.31177 264 THR B CA 1
ATOM 1963 C C . THR A 1 264 ? 9.54731 -11.15475 -17.88847 1.000 20.08422 264 THR B C 1
ATOM 1964 O O . THR A 1 264 ? 8.56661 -10.70245 -17.28835 1.000 15.35242 264 THR B O 1
ATOM 1968 N N . GLY A 1 265 ? 9.47625 -11.57790 -19.14688 1.000 24.45099 265 GLY B N 1
ATOM 1969 C CA . GLY A 1 265 ? 8.29135 -11.34088 -19.94454 1.000 15.32303 265 GLY B CA 1
ATOM 1970 C C . GLY A 1 265 ? 8.24682 -9.95219 -20.53324 1.000 15.34011 265 GLY B C 1
ATOM 1971 O O . GLY A 1 265 ? 7.16002 -9.43696 -20.81603 1.000 20.06208 265 GLY B O 1
ATOM 1972 N N . LYS A 1 266 ? 9.40668 -9.32993 -20.73259 1.000 15.23481 266 LYS B N 1
ATOM 1973 C CA . LYS A 1 266 ? 9.47890 -7.95987 -21.22614 1.000 16.62852 266 LYS B CA 1
ATOM 1974 C C . LYS A 1 266 ? 10.75759 -7.80991 -22.03311 1.000 22.12692 266 LYS B C 1
ATOM 1975 O O . LYS A 1 266 ? 11.84512 -8.09643 -21.52351 1.000 22.83722 266 LYS B O 1
ATOM 1981 N N . GLU A 1 267 ? 10.62587 -7.38213 -23.28303 1.000 27.80393 267 GLU B N 1
ATOM 1982 C CA . GLU A 1 267 ? 11.76795 -7.31034 -24.18503 1.000 29.20037 267 GLU B CA 1
ATOM 1983 C C . GLU A 1 267 ? 12.81563 -6.33828 -23.64967 1.000 22.23835 267 GLU B C 1
ATOM 1984 O O . GLU A 1 267 ? 12.50697 -5.15327 -23.44570 1.000 23.33379 267 GLU B O 1
ATOM 1990 N N . PRO A 1 268 ? 14.04832 -6.78299 -23.41781 1.000 15.45078 268 PRO B N 1
ATOM 1991 C CA . PRO A 1 268 ? 15.06456 -5.88397 -22.85886 1.000 16.44905 268 PRO B CA 1
ATOM 1992 C C . PRO A 1 268 ? 15.56430 -4.88193 -23.88676 1.000 22.61478 268 PRO B C 1
ATOM 1993 O O . PRO A 1 268 ? 15.77130 -5.21243 -25.05714 1.000 28.80653 268 PRO B O 1
ATOM 1997 N N . ASN A 1 269 ? 15.74994 -3.64425 -23.43478 1.000 20.93134 269 ASN B N 1
ATOM 1998 C CA . ASN A 1 269 ? 16.37929 -2.61771 -24.24981 1.000 18.47289 269 ASN B CA 1
ATOM 1999 C C . ASN A 1 269 ? 17.89965 -2.72329 -24.15476 1.000 15.02160 269 ASN B C 1
ATOM 2000 O O . ASN A 1 269 ? 18.44733 -3.35679 -23.24978 1.000 18.08711 269 ASN B O 1
ATOM 2005 N N . ARG A 1 270 ? 18.58645 -2.08423 -25.10043 1.000 15.20821 270 ARG B N 1
ATOM 2006 C CA . ARG A 1 270 ? 20.04424 -2.11446 -25.10893 1.000 15.17661 270 ARG B CA 1
ATOM 2007 C C . ARG A 1 270 ? 20.59993 -0.82781 -25.69391 1.000 15.18715 270 ARG B C 1
ATOM 2008 O O . ARG A 1 270 ? 20.17341 -0.39040 -26.76655 1.000 26.74549 270 ARG B O 1
ATOM 2016 N N . THR A 1 271 ? 21.54601 -0.23208 -24.97449 1.000 14.88784 271 THR B N 1
ATOM 2017 C CA . THR A 1 271 ? 22.33975 0.89058 -25.45027 1.000 14.88840 271 THR B CA 1
ATOM 2018 C C . THR A 1 271 ? 23.79111 0.44628 -25.55016 1.000 27.20441 271 THR B C 1
ATOM 2019 O O . THR A 1 271 ? 24.35652 -0.05635 -24.57307 1.000 36.77066 271 THR B O 1
ATOM 2023 N N . SER A 1 272 ? 24.39528 0.63977 -26.71882 1.000 32.40386 272 SER B N 1
ATOM 2024 C CA . SER A 1 272 ? 25.73861 0.12704 -26.94020 1.000 25.83088 272 SER B CA 1
ATOM 2025 C C . SER A 1 272 ? 26.39928 0.90664 -28.06586 1.000 34.73904 272 SER B C 1
ATOM 2026 O O . SER A 1 272 ? 25.72884 1.41003 -28.97160 1.000 34.10583 272 SER B O 1
ATOM 2029 N N . GLY A 1 273 ? 27.72336 1.00971 -27.98123 1.000 42.17876 273 GLY B N 1
ATOM 2030 C CA . GLY A 1 273 ? 28.53021 1.61963 -29.01877 1.000 30.65497 273 GLY B CA 1
ATOM 2031 C C . GLY A 1 273 ? 29.61616 0.68509 -29.50606 1.000 28.67625 273 GLY B C 1
ATOM 2032 O O . GLY A 1 273 ? 29.60101 -0.50637 -29.18374 1.000 37.06780 273 GLY B O 1
ATOM 2033 N N . ASP A 1 274 ? 30.56306 1.20985 -30.28747 1.000 44.23101 274 ASP B N 1
ATOM 2034 C CA . ASP A 1 274 ? 31.63961 0.37803 -30.81515 1.000 48.34417 274 ASP B CA 1
ATOM 2035 C C . ASP A 1 274 ? 32.78895 0.21278 -29.82471 1.000 27.31126 274 ASP B C 1
ATOM 2036 O O . ASP A 1 274 ? 33.47206 -0.81694 -29.84702 1.000 19.04984 274 ASP B O 1
ATOM 2041 N N . ASP A 1 275 ? 33.01871 1.19629 -28.95681 1.000 30.19287 275 ASP B N 1
ATOM 2042 C CA . ASP A 1 275 ? 34.06448 1.11401 -27.94044 1.000 26.19199 275 ASP B CA 1
ATOM 2043 C C . ASP A 1 275 ? 33.54906 1.78061 -26.66816 1.000 32.23519 275 ASP B C 1
ATOM 2044 O O . ASP A 1 275 ? 32.37583 2.15342 -26.57159 1.000 28.97668 275 ASP B O 1
ATOM 2049 N N . ARG A 1 276 ? 34.43755 1.92513 -25.68081 1.000 36.44931 276 ARG B N 1
ATOM 2050 C CA . ARG A 1 276 ? 34.05407 2.53389 -24.40914 1.000 24.00403 276 ARG B CA 1
ATOM 2051 C C . ARG A 1 276 ? 33.51689 3.94659 -24.60805 1.000 21.49298 276 ARG B C 1
ATOM 2052 O O . ARG A 1 276 ? 32.48398 4.31593 -24.03766 1.000 16.22343 276 ARG B O 1
ATOM 2060 N N . GLN A 1 277 ? 34.20655 4.75207 -25.42006 1.000 29.03729 277 GLN B N 1
ATOM 2061 C CA . GLN A 1 277 ? 33.81795 6.14813 -25.58749 1.000 19.05452 277 GLN B CA 1
ATOM 2062 C C . GLN A 1 277 ? 32.55757 6.28852 -26.43168 1.000 25.52462 277 GLN B C 1
ATOM 2063 O O . GLN A 1 277 ? 31.75842 7.20295 -26.19695 1.000 18.82237 277 GLN B O 1
ATOM 2069 N N . ASP A 1 278 ? 32.36173 5.40265 -27.41406 1.000 30.96840 278 ASP B N 1
ATOM 2070 C CA . ASP A 1 278 ? 31.13016 5.43572 -28.19795 1.000 39.50521 278 ASP B CA 1
ATOM 2071 C C . ASP A 1 278 ? 29.92535 5.07787 -27.33568 1.000 31.85570 278 ASP B C 1
ATOM 2072 O O . ASP A 1 278 ? 28.86960 5.71272 -27.44340 1.000 23.16425 278 ASP B O 1
ATOM 2077 N N . THR A 1 279 ? 30.06880 4.07694 -26.46017 1.000 28.90215 279 THR B N 1
ATOM 2078 C CA . THR A 1 279 ? 28.97070 3.71906 -25.56604 1.000 27.41715 279 THR B CA 1
ATOM 2079 C C . THR A 1 279 ? 28.65883 4.85885 -24.60580 1.000 22.43347 279 THR B C 1
ATOM 2080 O O . THR A 1 279 ? 27.49096 5.11002 -24.28659 1.000 27.53739 279 THR B O 1
ATOM 2084 N N . ASN A 1 280 ? 29.69471 5.54755 -24.12132 1.000 14.08376 280 ASN B N 1
ATOM 2085 C CA . ASN A 1 280 ? 29.48442 6.75330 -23.32816 1.000 13.75092 280 ASN B CA 1
ATOM 2086 C C . ASN A 1 280 ? 28.64527 7.76746 -24.09826 1.000 13.83336 280 ASN B C 1
ATOM 2087 O O . ASN A 1 280 ? 27.67591 8.32183 -23.56793 1.000 13.63165 280 ASN B O 1
ATOM 2092 N N . ALA A 1 281 ? 28.99344 8.00384 -25.36586 1.000 20.95394 281 ALA B N 1
ATOM 2093 C CA . ALA A 1 281 ? 28.24064 8.94718 -26.18969 1.000 20.77568 281 ALA B CA 1
ATOM 2094 C C . ALA A 1 281 ? 26.79815 8.49578 -26.39531 1.000 19.29878 281 ALA B C 1
ATOM 2095 O O . ALA A 1 281 ? 25.88075 9.32485 -26.43165 1.000 20.58401 281 ALA B O 1
ATOM 2097 N N . GLU A 1 282 ? 26.57983 7.18686 -26.54960 1.000 16.71682 282 GLU B N 1
ATOM 2098 C CA . GLU A 1 282 ? 25.23185 6.68096 -26.80014 1.000 17.61284 282 GLU B CA 1
ATOM 2099 C C . GLU A 1 282 ? 24.30393 6.93884 -25.61772 1.000 16.99105 282 GLU B C 1
ATOM 2100 O O . GLU A 1 282 ? 23.10885 7.19709 -25.80337 1.000 17.78680 282 GLU B O 1
ATOM 2106 N N . VAL A 1 283 ? 24.83071 6.85541 -24.39385 1.000 14.84787 283 VAL B N 1
ATOM 2107 C CA . VAL A 1 283 ? 24.02803 7.15037 -23.20731 1.000 16.65552 283 VAL B CA 1
ATOM 2108 C C . VAL A 1 283 ? 23.51404 8.58439 -23.24991 1.000 20.35783 283 VAL B C 1
ATOM 2109 O O . VAL A 1 283 ? 22.36170 8.86056 -22.89011 1.000 16.55348 283 VAL B O 1
ATOM 2113 N N . MET A 1 284 ? 24.37176 9.52212 -23.65939 1.000 24.40716 284 MET B N 1
ATOM 2114 C CA . MET A 1 284 ? 23.95206 10.91285 -23.80726 1.000 32.39903 284 MET B CA 1
ATOM 2115 C C . MET A 1 284 ? 22.87109 11.05454 -24.87336 1.000 15.20590 284 MET B C 1
ATOM 2116 O O . MET A 1 284 ? 21.96493 11.88661 -24.74626 1.000 16.76983 284 MET B O 1
ATOM 2121 N N . LYS A 1 285 ? 22.95290 10.25302 -25.93488 1.000 14.10867 285 LYS B N 1
ATOM 2122 C CA . LYS A 1 285 ? 22.01126 10.36686 -27.04000 1.000 14.51704 285 LYS B CA 1
ATOM 2123 C C . LYS A 1 285 ? 20.65052 9.74723 -26.73539 1.000 19.97834 285 LYS B C 1
ATOM 2124 O O . LYS A 1 285 ? 19.66127 10.11755 -27.37845 1.000 14.62311 285 LYS B O 1
ATOM 2130 N N . GLU A 1 286 ? 20.57346 8.82896 -25.77307 1.000 19.75398 286 GLU B N 1
ATOM 2131 C CA . GLU A 1 286 ? 19.30661 8.18650 -25.44123 1.000 14.26148 286 GLU B CA 1
ATOM 2132 C C . GLU A 1 286 ? 18.37592 9.16630 -24.73548 1.000 14.04159 286 GLU B C 1
ATOM 2133 O O . GLU A 1 286 ? 18.72855 9.73840 -23.70060 1.000 14.60448 286 GLU B O 1
ATOM 2139 N N . THR A 1 287 ? 17.16828 9.33194 -25.28172 1.000 14.24129 287 THR B N 1
ATOM 2140 C CA . THR A 1 287 ? 16.22229 10.31178 -24.75527 1.000 14.09481 287 THR B CA 1
ATOM 2141 C C . THR A 1 287 ? 15.58840 9.86329 -23.44164 1.000 13.82575 287 THR B C 1
ATOM 2142 O O . THR A 1 287 ? 15.14754 10.71141 -22.65809 1.000 15.30803 287 THR B O 1
ATOM 2146 N N . ASP A 1 288 ? 15.54242 8.55592 -23.17409 1.000 13.84249 288 ASP B N 1
ATOM 2147 C CA . ASP A 1 288 ? 15.03206 8.08877 -21.88917 1.000 13.57905 288 ASP B CA 1
ATOM 2148 C C . ASP A 1 288 ? 15.91822 8.53841 -20.73674 1.000 13.20808 288 ASP B C 1
ATOM 2149 O O . ASP A 1 288 ? 15.43924 8.70109 -19.60899 1.000 12.95994 288 ASP B O 1
ATOM 2154 N N . TYR A 1 289 ? 17.20187 8.76268 -21.00392 1.000 19.08359 289 TYR B N 1
ATOM 2155 C CA . TYR A 1 289 ? 18.17433 9.13437 -19.98567 1.000 15.07489 289 TYR B CA 1
ATOM 2156 C C . TYR A 1 289 ? 18.37817 10.64200 -19.91070 1.000 13.84261 289 TYR B C 1
ATOM 2157 O O . TYR A 1 289 ? 18.26160 11.23162 -18.83307 1.000 13.06480 289 TYR B O 1
ATOM 2166 N N . PHE A 1 290 ? 18.65887 11.27970 -21.04672 1.000 19.48370 290 PHE B N 1
ATOM 2167 C CA . PHE A 1 290 ? 18.85965 12.72491 -21.11700 1.000 15.76270 290 PHE B CA 1
ATOM 2168 C C . PHE A 1 290 ? 18.09145 13.25490 -22.31880 1.000 15.09276 290 PHE B C 1
ATOM 2169 O O . PHE A 1 290 ? 18.51411 13.05660 -23.46179 1.000 16.82621 290 PHE B O 1
ATOM 2177 N N . GLU A 1 291 ? 16.98269 13.94394 -22.05932 1.000 16.63319 291 GLU B N 1
ATOM 2178 C CA . GLU A 1 291 ? 16.13703 14.44900 -23.13141 1.000 13.47237 291 GLU B CA 1
ATOM 2179 C C . GLU A 1 291 ? 16.89670 15.46827 -23.97389 1.000 14.82043 291 GLU B C 1
ATOM 2180 O O . GLU A 1 291 ? 17.81714 16.13770 -23.49757 1.000 17.51134 291 GLU B O 1
ATOM 2186 N N . LYS A 1 292 ? 16.51405 15.56513 -25.24731 1.000 21.14961 292 LYS B N 1
ATOM 2187 C CA . LYS A 1 292 ? 17.24674 16.39315 -26.19869 1.000 16.40528 292 LYS B CA 1
ATOM 2188 C C . LYS A 1 292 ? 17.17539 17.86818 -25.81458 1.000 14.07347 292 LYS B C 1
ATOM 2189 O O . LYS A 1 292 ? 16.10573 18.38522 -25.47808 1.000 13.88657 292 LYS B O 1
ATOM 2195 N N . ALA A 1 293 ? 18.33104 18.53803 -25.86067 1.000 16.12874 293 ALA B N 1
ATOM 2196 C CA . ALA A 1 293 ? 18.43772 19.98735 -25.66272 1.000 19.88528 293 ALA B CA 1
ATOM 2197 C C . ALA A 1 293 ? 17.87161 20.42922 -24.31179 1.000 16.95199 293 ALA B C 1
ATOM 2198 O O . ALA A 1 293 ? 17.08815 21.37602 -24.21988 1.000 13.43332 293 ALA B O 1
ATOM 2200 N N . SER A 1 294 ? 18.29528 19.74382 -23.24627 1.000 17.36854 294 SER B N 1
ATOM 2201 C CA . SER A 1 294 ? 17.78830 20.08248 -21.92118 1.000 19.54096 294 SER B CA 1
ATOM 2202 C C . SER A 1 294 ? 18.79249 19.84585 -20.79674 1.000 22.48185 294 SER B C 1
ATOM 2203 O O . SER A 1 294 ? 18.38834 19.87223 -19.62690 1.000 14.38122 294 SER B O 1
ATOM 2206 N N . VAL A 1 295 ? 20.07162 19.62739 -21.09354 1.000 22.13967 295 VAL B N 1
ATOM 2207 C CA . VAL A 1 295 ? 21.09661 19.37095 -20.08825 1.000 12.34557 295 VAL B CA 1
ATOM 2208 C C . VAL A 1 295 ? 21.94612 20.62651 -19.93731 1.000 12.25244 295 VAL B C 1
ATOM 2209 O O . VAL A 1 295 ? 22.33452 21.24836 -20.93464 1.000 12.42211 295 VAL B O 1
ATOM 2213 N N . GLU A 1 296 ? 22.21832 21.00472 -18.68886 1.000 31.23800 296 GLU B N 1
ATOM 2214 C CA . GLU A 1 296 ? 22.92264 22.23760 -18.36358 1.000 15.56709 296 GLU B CA 1
ATOM 2215 C C . GLU A 1 296 ? 24.25521 22.02646 -17.66364 1.000 11.72988 296 GLU B C 1
ATOM 2216 O O . GLU A 1 296 ? 25.11963 22.90155 -17.74805 1.000 11.83759 296 GLU B O 1
ATOM 2222 N N . ASN A 1 297 ? 24.43431 20.91409 -16.95437 1.000 9.08435 297 ASN B N 1
ATOM 2223 C CA . ASN A 1 297 ? 25.63593 20.65220 -16.17618 1.000 9.01525 297 ASN B CA 1
ATOM 2224 C C . ASN A 1 297 ? 26.30885 19.39080 -16.69935 1.000 9.15913 297 ASN B C 1
ATOM 2225 O O . ASN A 1 297 ? 25.62965 18.45184 -17.12399 1.000 9.25664 297 ASN B O 1
ATOM 2230 N N . TYR A 1 298 ? 27.64317 19.37159 -16.68219 1.000 9.23107 298 TYR B N 1
ATOM 2231 C CA . TYR A 1 298 ? 28.40556 18.25075 -17.22047 1.000 9.44155 298 TYR B CA 1
ATOM 2232 C C . TYR A 1 298 ? 29.58627 17.92089 -16.31602 1.000 10.19239 298 TYR B C 1
ATOM 2233 O O . TYR A 1 298 ? 30.21892 18.81837 -15.75316 1.000 16.39713 298 TYR B O 1
ATOM 2242 N N . PHE A 1 299 ? 29.89273 16.63008 -16.19870 1.000 9.64381 299 PHE B N 1
ATOM 2243 C CA . PHE A 1 299 ? 31.05909 16.15191 -15.46817 1.000 12.83723 299 PHE B CA 1
ATOM 2244 C C . PHE A 1 299 ? 32.02803 15.47207 -16.42819 1.000 16.27510 299 PHE B C 1
ATOM 2245 O O . PHE A 1 299 ? 31.62169 14.90466 -17.44623 1.000 19.89597 299 PHE B O 1
ATOM 2253 N N . VAL A 1 300 ? 33.31768 15.53218 -16.10070 1.000 10.33306 300 VAL B N 1
ATOM 2254 C CA . VAL A 1 300 ? 34.36440 14.92797 -16.91754 1.000 10.73559 300 VAL B CA 1
ATOM 2255 C C . VAL A 1 300 ? 35.28459 14.11825 -16.01685 1.000 10.98623 300 VAL B C 1
ATOM 2256 O O . VAL A 1 300 ? 35.70095 14.59842 -14.95747 1.000 13.29436 300 VAL B O 1
ATOM 2260 N N . ALA A 1 301 ? 35.60810 12.89910 -16.44261 1.000 11.33121 301 ALA B N 1
ATOM 2261 C CA . ALA A 1 301 ? 36.51464 12.03488 -15.70262 1.000 11.67260 301 ALA B CA 1
ATOM 2262 C C . ALA A 1 301 ? 37.30239 11.19116 -16.69327 1.000 13.38050 301 ALA B C 1
ATOM 2263 O O . ALA A 1 301 ? 37.03133 11.19359 -17.89629 1.000 15.64311 301 ALA B O 1
ATOM 2265 N N . LYS A 1 302 ? 38.28345 10.46006 -16.17134 1.000 17.68474 302 LYS B N 1
ATOM 2266 C CA . LYS A 1 302 ? 39.12973 9.62152 -17.00758 1.000 24.06439 302 LYS B CA 1
ATOM 2267 C C . LYS A 1 302 ? 38.39136 8.35588 -17.42525 1.000 27.93063 302 LYS B C 1
ATOM 2268 O O . LYS A 1 302 ? 37.47382 7.88884 -16.74401 1.000 40.82293 302 LYS B O 1
ATOM 2274 N N . ASP A 1 303 ? 38.80052 7.80616 -18.56807 1.000 23.97141 303 ASP B N 1
ATOM 2275 C CA . ASP A 1 303 ? 38.16736 6.62671 -19.13945 1.000 19.27494 303 ASP B CA 1
ATOM 2276 C C . ASP A 1 303 ? 38.86510 5.32393 -18.77031 1.000 27.89997 303 ASP B C 1
ATOM 2277 O O . ASP A 1 303 ? 38.32774 4.25034 -19.06075 1.000 27.99528 303 ASP B O 1
ATOM 2282 N N . GLY A 1 304 ? 40.04084 5.38745 -18.15323 1.000 27.64318 304 GLY B N 1
ATOM 2283 C CA . GLY A 1 304 ? 40.75246 4.17635 -17.79499 1.000 30.86138 304 GLY B CA 1
ATOM 2284 C C . GLY A 1 304 ? 41.30145 3.40474 -18.97243 1.000 35.54646 304 GLY B C 1
ATOM 2285 O O . GLY A 1 304 ? 41.33500 2.17034 -18.93498 1.000 33.14247 304 GLY B O 1
ATOM 2286 N N . SER A 1 305 ? 41.73406 4.10252 -20.02507 1.000 38.73939 305 SER B N 1
ATOM 2287 C CA . SER A 1 305 ? 42.31995 3.42146 -21.17484 1.000 34.44299 305 SER B CA 1
ATOM 2288 C C . SER A 1 305 ? 43.66221 2.79463 -20.82042 1.000 35.54009 305 SER B C 1
ATOM 2289 O O . SER A 1 305 ? 44.00211 1.71671 -21.32199 1.000 54.57355 305 SER B O 1
ATOM 2292 N N . THR A 1 306 ? 44.43931 3.45577 -19.96310 1.000 33.77845 306 THR B N 1
ATOM 2293 C CA . THR A 1 306 ? 45.74698 2.95104 -19.56386 1.000 40.03452 306 THR B CA 1
ATOM 2294 C C . THR A 1 306 ? 45.65998 1.97763 -18.39450 1.000 42.29740 306 THR B C 1
ATOM 2295 O O . THR A 1 306 ? 46.34049 0.94634 -18.39722 1.000 44.06109 306 THR B O 1
ATOM 2299 N N . LYS A 1 307 ? 44.84051 2.28759 -17.39142 1.000 46.55758 307 LYS B N 1
ATOM 2300 C CA . LYS A 1 307 ? 44.62817 1.40794 -16.24899 1.000 40.91800 307 LYS B CA 1
ATOM 2301 C C . LYS A 1 307 ? 43.16233 1.46984 -15.84687 1.000 38.27729 307 LYS B C 1
ATOM 2302 O O . LYS A 1 307 ? 42.61975 2.55761 -15.62879 1.000 42.69737 307 LYS B O 1
ATOM 2308 N N . GLU A 1 308 ? 42.52807 0.29852 -15.74995 1.000 29.30535 308 GLU B N 1
ATOM 2309 C CA . GLU A 1 308 ? 41.08791 0.24480 -15.52100 1.000 32.07522 308 GLU B CA 1
ATOM 2310 C C . GLU A 1 308 ? 40.70752 0.75206 -14.13556 1.000 32.27441 308 GLU B C 1
ATOM 2311 O O . GLU A 1 308 ? 39.59497 1.25900 -13.94954 1.000 30.88514 308 GLU B O 1
ATOM 2317 N N . ASP A 1 309 ? 41.60464 0.62111 -13.15430 1.000 26.88581 309 ASP B N 1
ATOM 2318 C CA . ASP A 1 309 ? 41.27292 1.00516 -11.78565 1.000 36.55705 309 ASP B CA 1
ATOM 2319 C C . ASP A 1 309 ? 40.98818 2.49539 -11.63816 1.000 40.59520 309 ASP B C 1
ATOM 2320 O O . ASP A 1 309 ? 40.37663 2.90148 -10.64355 1.000 41.55771 309 ASP B O 1
ATOM 2325 N N . GLN A 1 310 ? 41.40622 3.31633 -12.60108 1.000 33.05355 310 GLN B N 1
ATOM 2326 C CA . GLN A 1 310 ? 41.17274 4.75255 -12.51849 1.000 36.72984 310 GLN B CA 1
ATOM 2327 C C . GLN A 1 310 ? 39.71367 5.14580 -12.70583 1.000 30.17492 310 GLN B C 1
ATOM 2328 O O . GLN A 1 310 ? 39.39058 6.32869 -12.55674 1.000 32.75551 310 GLN B O 1
ATOM 2334 N N . LEU A 1 311 ? 38.82867 4.19930 -13.01704 1.000 26.59557 311 LEU B N 1
ATOM 2335 C CA . LEU A 1 311 ? 37.41006 4.51299 -13.12354 1.000 20.81192 311 LEU B CA 1
ATOM 2336 C C . LEU A 1 311 ? 36.79247 4.90991 -11.78943 1.000 22.04983 311 LEU B C 1
ATOM 2337 O O . LEU A 1 311 ? 35.65393 5.38841 -11.77837 1.000 25.87523 311 LEU B O 1
ATOM 2342 N N . VAL A 1 312 ? 37.50624 4.72175 -10.67423 1.000 24.31251 312 VAL B N 1
ATOM 2343 C CA . VAL A 1 312 ? 36.96106 5.05704 -9.35868 1.000 28.00632 312 VAL B CA 1
ATOM 2344 C C . VAL A 1 312 ? 36.60710 6.53537 -9.25764 1.000 21.61425 312 VAL B C 1
ATOM 2345 O O . VAL A 1 312 ? 35.70399 6.91027 -8.49983 1.000 22.84168 312 VAL B O 1
ATOM 2349 N N . ASP A 1 313 ? 37.31415 7.39779 -9.99428 1.000 17.90418 313 ASP B N 1
ATOM 2350 C CA . ASP A 1 313 ? 37.00899 8.82670 -9.96803 1.000 14.54238 313 ASP B CA 1
ATOM 2351 C C . ASP A 1 313 ? 35.56249 9.09192 -10.36874 1.000 12.23615 313 ASP B C 1
ATOM 2352 O O . ASP A 1 313 ? 34.84865 9.84952 -9.70102 1.000 11.58699 313 ASP B O 1
ATOM 2357 N N . ALA A 1 314 ? 35.11645 8.48473 -11.47003 1.000 17.29476 314 ALA B N 1
ATOM 2358 C CA . ALA A 1 314 ? 33.71655 8.60370 -11.86145 1.000 12.77855 314 ALA B CA 1
ATOM 2359 C C . ALA A 1 314 ? 32.80037 7.89133 -10.87448 1.000 21.29217 314 ALA B C 1
ATOM 2360 O O . ALA A 1 314 ? 31.65026 8.30579 -10.68674 1.000 22.51365 314 ALA B O 1
ATOM 2362 N N . LEU A 1 315 ? 33.28388 6.81196 -10.25267 1.000 19.47318 315 LEU B N 1
ATOM 2363 C CA . LEU A 1 315 ? 32.47906 6.09432 -9.26849 1.000 20.78628 315 LEU B CA 1
ATOM 2364 C C . LEU A 1 315 ? 32.07828 7.00590 -8.11607 1.000 17.12280 315 LEU B C 1
ATOM 2365 O O . LEU A 1 315 ? 30.92442 6.98626 -7.66982 1.000 11.81995 315 LEU B O 1
ATOM 2370 N N . ALA A 1 316 ? 33.01705 7.81825 -7.62591 1.000 14.15101 316 ALA B N 1
ATOM 2371 C CA . ALA A 1 316 ? 32.72369 8.70884 -6.50995 1.000 12.16190 316 ALA B CA 1
ATOM 2372 C C . ALA A 1 316 ? 31.89212 9.91189 -6.93783 1.000 14.65327 316 ALA B C 1
ATOM 2373 O O . ALA A 1 316 ? 31.14366 10.46228 -6.12146 1.000 16.35560 316 ALA B O 1
ATOM 2375 N N . ALA A 1 317 ? 32.01602 10.34047 -8.19522 1.000 10.95005 317 ALA B N 1
ATOM 2376 C CA . ALA A 1 317 ? 31.33244 11.53713 -8.66998 1.000 10.53305 317 ALA B CA 1
ATOM 2377 C C . ALA A 1 317 ? 29.91957 11.27191 -9.17299 1.000 10.34662 317 ALA B C 1
ATOM 2378 O O . ALA A 1 317 ? 29.11849 12.21121 -9.24201 1.000 10.05143 317 ALA B O 1
ATOM 2380 N N . ALA A 1 318 ? 29.60496 10.02806 -9.53846 1.000 10.56657 318 ALA B N 1
ATOM 2381 C CA . ALA A 1 318 ? 28.29416 9.71446 -10.10770 1.000 10.47148 318 ALA B CA 1
ATOM 2382 C C . ALA A 1 318 ? 27.12006 10.09906 -9.20922 1.000 11.03033 318 ALA B C 1
ATOM 2383 O O . ALA A 1 318 ? 26.13541 10.65265 -9.73019 1.000 10.10808 318 ALA B O 1
ATOM 2385 N N . PRO A 1 319 ? 27.12412 9.82274 -7.89612 1.000 11.55252 319 PRO B N 1
ATOM 2386 C CA . PRO A 1 319 ? 25.98207 10.26355 -7.07319 1.000 10.36563 319 PRO B CA 1
ATOM 2387 C C . PRO A 1 319 ? 25.79818 11.77155 -7.05018 1.000 10.03885 319 PRO B C 1
ATOM 2388 O O . PRO A 1 319 ? 24.65930 12.24524 -6.94302 1.000 9.92425 319 PRO B O 1
ATOM 2392 N N . VAL A 1 320 ? 26.88642 12.53893 -7.14637 1.000 9.94108 320 VAL B N 1
ATOM 2393 C CA . VAL A 1 320 ? 26.78097 13.99537 -7.16251 1.000 9.68181 320 VAL B CA 1
ATOM 2394 C C . VAL A 1 320 ? 26.12459 14.46812 -8.45041 1.000 9.46724 320 VAL B C 1
ATOM 2395 O O . VAL A 1 320 ? 25.21128 15.30186 -8.43154 1.000 9.31793 320 VAL B O 1
ATOM 2399 N N . ALA A 1 321 ? 26.59250 13.95220 -9.58914 1.000 9.50908 321 ALA B N 1
ATOM 2400 C CA . ALA A 1 321 ? 26.03694 14.35118 -10.87776 1.000 9.38433 321 ALA B CA 1
ATOM 2401 C C . ALA A 1 321 ? 24.54683 14.05441 -10.98024 1.000 9.39088 321 ALA B C 1
ATOM 2402 O O . ALA A 1 321 ? 23.81982 14.77621 -11.67227 1.000 9.28187 321 ALA B O 1
ATOM 2404 N N . ALA A 1 322 ? 24.07336 13.00208 -10.31259 1.000 9.57444 322 ALA B N 1
ATOM 2405 C CA . ALA A 1 322 ? 22.66727 12.63101 -10.40638 1.000 9.66095 322 ALA B CA 1
ATOM 2406 C C . ALA A 1 322 ? 21.74590 13.55851 -9.62657 1.000 9.56266 322 ALA B C 1
ATOM 2407 O O . ALA A 1 322 ? 20.52826 13.49596 -9.82056 1.000 9.64728 322 ALA B O 1
ATOM 2409 N N . ASN A 1 323 ? 22.28376 14.40403 -8.74732 1.000 9.44816 323 ASN B N 1
ATOM 2410 C CA . ASN A 1 323 ? 21.45511 15.25681 -7.90406 1.000 9.42822 323 ASN B CA 1
ATOM 2411 C C . ASN A 1 323 ? 21.88206 16.71424 -7.99231 1.000 9.22649 323 ASN B C 1
ATOM 2412 O O . ASN A 1 323 ? 21.54996 17.50922 -7.10685 1.000 9.24416 323 ASN B O 1
ATOM 2417 N N . PHE A 1 324 ? 22.61696 17.07244 -9.03820 1.000 9.09063 324 PHE B N 1
ATOM 2418 C CA . PHE A 1 324 ? 23.14758 18.41905 -9.16402 1.000 8.95088 324 PHE B CA 1
ATOM 2419 C C . PHE A 1 324 ? 22.01953 19.41183 -9.42428 1.000 8.91799 324 PHE B C 1
ATOM 2420 O O . PHE A 1 324 ? 21.07337 19.12339 -10.16181 1.000 10.08043 324 PHE B O 1
ATOM 2428 N N . GLY A 1 325 ? 22.11406 20.58702 -8.79580 1.000 11.33755 325 GLY B N 1
ATOM 2429 C CA . GLY A 1 325 ? 21.13014 21.64270 -8.92770 1.000 12.50862 325 GLY B CA 1
ATOM 2430 C C . GLY A 1 325 ? 20.23800 21.81481 -7.71138 1.000 19.66641 325 GLY B C 1
ATOM 2431 O O . GLY A 1 325 ? 19.73395 22.92080 -7.47640 1.000 11.49696 325 GLY B O 1
ATOM 2432 N N . ALA A 1 326 ? 20.02225 20.74965 -6.94689 1.000 22.06214 326 ALA B N 1
ATOM 2433 C CA . ALA A 1 326 ? 19.21679 20.78576 -5.73538 1.000 14.03433 326 ALA B CA 1
ATOM 2434 C C . ALA A 1 326 ? 20.10090 20.57644 -4.51302 1.000 10.95630 326 ALA B C 1
ATOM 2435 O O . ALA A 1 326 ? 21.26372 20.17885 -4.61761 1.000 22.31889 326 ALA B O 1
ATOM 2437 N N . THR A 1 327 ? 19.53210 20.85207 -3.34061 1.000 9.74429 327 THR B N 1
ATOM 2438 C CA . THR A 1 327 ? 20.23614 20.66858 -2.07805 1.000 9.92807 327 THR B CA 1
ATOM 2439 C C . THR A 1 327 ? 19.28866 20.06927 -1.05035 1.000 10.26900 327 THR B C 1
ATOM 2440 O O . THR A 1 327 ? 18.17355 20.56420 -0.86509 1.000 17.69412 327 THR B O 1
ATOM 2444 N N . TYR A 1 328 ? 19.74538 19.01765 -0.37713 1.000 10.43349 328 TYR B N 1
ATOM 2445 C CA . TYR A 1 328 ? 18.95621 18.30809 0.62248 1.000 10.82004 328 TYR B CA 1
ATOM 2446 C C . TYR A 1 328 ? 19.12356 19.00271 1.97124 1.000 11.14356 328 TYR B C 1
ATOM 2447 O O . TYR A 1 328 ? 20.25085 19.18999 2.43973 1.000 11.16847 328 TYR B O 1
ATOM 2456 N N . THR A 1 329 ? 18.01017 19.40382 2.58327 1.000 17.54077 329 THR B N 1
ATOM 2457 C CA . THR A 1 329 ? 18.05076 20.15273 3.83354 1.000 20.86860 329 THR B CA 1
ATOM 2458 C C . THR A 1 329 ? 16.82830 19.80984 4.67813 1.000 24.35738 329 THR B C 1
ATOM 2459 O O . THR A 1 329 ? 15.95093 19.04731 4.26348 1.000 21.56131 329 THR B O 1
ATOM 2463 N N . LYS A 1 330 ? 16.77205 20.39778 5.87097 1.000 29.09562 330 LYS B N 1
ATOM 2464 C CA . LYS A 1 330 ? 15.65921 20.23264 6.79381 1.000 37.37869 330 LYS B CA 1
ATOM 2465 C C . LYS A 1 330 ? 15.05528 21.58846 7.13697 1.000 37.91594 330 LYS B C 1
ATOM 2466 O O . LYS A 1 330 ? 15.64075 22.64398 6.88353 1.000 41.61019 330 LYS B O 1
ATOM 2472 N N . ASN A 1 331 ? 13.85224 21.53478 7.72186 1.000 37.36688 331 ASN B N 1
ATOM 2473 C CA . ASN A 1 331 ? 13.16347 22.67425 8.33241 1.000 32.16752 331 ASN B CA 1
ATOM 2474 C C . ASN A 1 331 ? 12.34918 22.10492 9.49723 1.000 39.41480 331 ASN B C 1
ATOM 2475 O O . ASN A 1 331 ? 11.15374 21.82051 9.38638 1.000 37.22928 331 ASN B O 1
ATOM 2480 N N . GLY A 1 332 ? 13.01914 21.93967 10.62888 1.000 37.51233 332 GLY B N 1
ATOM 2481 C CA . GLY A 1 332 ? 12.43312 21.23955 11.75922 1.000 43.69299 332 GLY B CA 1
ATOM 2482 C C . GLY A 1 332 ? 12.66592 19.74653 11.63910 1.000 56.32912 332 GLY B C 1
ATOM 2483 O O . GLY A 1 332 ? 13.79123 19.30752 11.41035 1.000 62.81226 332 GLY B O 1
ATOM 2484 N N . SER A 1 333 ? 11.59390 18.96606 11.78176 1.000 53.17395 333 SER B N 1
ATOM 2485 C CA . SER A 1 333 ? 11.63931 17.52150 11.58894 1.000 50.24724 333 SER B CA 1
ATOM 2486 C C . SER A 1 333 ? 11.16083 17.11144 10.20119 1.000 47.04439 333 SER B C 1
ATOM 2487 O O . SER A 1 333 ? 10.70546 15.97880 10.00936 1.000 47.82997 333 SER B O 1
ATOM 2490 N N . THR A 1 334 ? 11.25972 18.01127 9.22595 1.000 35.65440 334 THR B N 1
ATOM 2491 C CA . THR A 1 334 ? 10.78460 17.76441 7.86981 1.000 37.43615 334 THR B CA 1
ATOM 2492 C C . THR A 1 334 ? 11.94749 17.90025 6.89815 1.000 30.73590 334 THR B C 1
ATOM 2493 O O . THR A 1 334 ? 12.60784 18.94410 6.85773 1.000 28.75541 334 THR B O 1
ATOM 2497 N N . TYR A 1 335 ? 12.19624 16.84766 6.12169 1.000 25.88724 335 TYR B N 1
ATOM 2498 C CA . TYR A 1 335 ? 13.19319 16.90632 5.06206 1.000 27.88256 335 TYR B CA 1
ATOM 2499 C C . TYR A 1 335 ? 12.59122 17.52751 3.80944 1.000 29.32390 335 TYR B C 1
ATOM 2500 O O . TYR A 1 335 ? 11.44027 17.25817 3.45715 1.000 30.82654 335 TYR B O 1
ATOM 2509 N N . THR A 1 336 ? 13.37255 18.36865 3.13951 1.000 18.88751 336 THR B N 1
ATOM 2510 C CA . THR A 1 336 ? 12.93761 18.98677 1.89605 1.000 20.39210 336 THR B CA 1
ATOM 2511 C C . THR A 1 336 ? 14.16680 19.29647 1.05106 1.000 23.81915 336 THR B C 1
ATOM 2512 O O . THR A 1 336 ? 15.30384 19.03732 1.45485 1.000 23.87372 336 THR B O 1
ATOM 2516 N N . LYS A 1 337 ? 13.93094 19.85011 -0.13379 1.000 16.19025 337 LYS B N 1
ATOM 2517 C CA . LYS A 1 337 ? 14.99668 20.22055 -1.05037 1.000 15.37325 337 LYS B CA 1
ATOM 2518 C C . LYS A 1 337 ? 15.01982 21.73250 -1.22690 1.000 19.06054 337 LYS B C 1
ATOM 2519 O O . LYS A 1 337 ? 14.09812 22.44724 -0.82500 1.000 25.73366 337 LYS B O 1
ATOM 2525 N N . SER A 1 338 ? 16.09351 22.21501 -1.84605 1.000 14.64914 338 SER B N 1
ATOM 2526 C CA . SER A 1 338 ? 16.28491 23.64395 -2.07436 1.000 10.81787 338 SER B CA 1
ATOM 2527 C C . SER A 1 338 ? 16.78167 23.82736 -3.50104 1.000 13.63050 338 SER B C 1
ATOM 2528 O O . SER A 1 338 ? 17.93259 23.50181 -3.80733 1.000 25.03893 338 SER B O 1
ATOM 2531 N N . GLY A 1 339 ? 15.91851 24.35021 -4.36761 1.000 10.14196 339 GLY B N 1
ATOM 2532 C CA . GLY A 1 339 ? 16.25647 24.52655 -5.76597 1.000 16.12316 339 GLY B CA 1
ATOM 2533 C C . GLY A 1 339 ? 15.55122 23.53232 -6.66786 1.000 22.81984 339 GLY B C 1
ATOM 2534 O O . GLY A 1 339 ? 14.48790 23.01133 -6.31600 1.000 21.23577 339 GLY B O 1
ATOM 2535 N N . ASN A 1 340 ? 16.14074 23.24633 -7.82765 1.000 27.09145 340 ASN B N 1
ATOM 2536 C CA . ASN A 1 340 ? 15.56379 22.31069 -8.78180 1.000 28.32924 340 ASN B CA 1
ATOM 2537 C C . ASN A 1 340 ? 16.66721 21.43697 -9.35705 1.000 26.82546 340 ASN B C 1
ATOM 2538 O O . ASN A 1 340 ? 17.79392 21.89877 -9.56072 1.000 26.62233 340 ASN B O 1
ATOM 2543 N N . VAL A 1 341 ? 16.33534 20.17274 -9.60654 1.000 20.82246 341 VAL B N 1
ATOM 2544 C CA . VAL A 1 341 ? 17.32122 19.18045 -10.01675 1.000 18.90609 341 VAL B CA 1
ATOM 2545 C C . VAL A 1 341 ? 17.53797 19.25902 -11.52146 1.000 24.23208 341 VAL B C 1
ATOM 2546 O O . VAL A 1 341 ? 16.60732 19.52166 -12.29360 1.000 21.28276 341 VAL B O 1
ATOM 2550 N N . SER A 1 342 ? 18.77976 19.03103 -11.93943 1.000 13.43906 342 SER B N 1
ATOM 2551 C CA . SER A 1 342 ? 19.14168 19.01219 -13.35695 1.000 10.48705 342 SER B CA 1
ATOM 2552 C C . SER A 1 342 ? 20.32177 18.06678 -13.51330 1.000 9.14415 342 SER B C 1
ATOM 2553 O O . SER A 1 342 ? 21.48135 18.49220 -13.57440 1.000 9.02245 342 SER B O 1
ATOM 2556 N N . PRO A 1 343 ? 20.05944 16.75959 -13.57021 1.000 9.29205 343 PRO B N 1
ATOM 2557 C CA . PRO A 1 343 ? 21.14917 15.77583 -13.51622 1.000 9.30907 343 PRO B CA 1
ATOM 2558 C C . PRO A 1 343 ? 22.16817 15.97781 -14.62722 1.000 9.29291 343 PRO B C 1
ATOM 2559 O O . PRO A 1 343 ? 21.88240 16.55089 -15.68001 1.000 9.33365 343 PRO B O 1
ATOM 2563 N N . ALA A 1 344 ? 23.38631 15.50494 -14.36559 1.000 9.29063 344 ALA B N 1
ATOM 2564 C CA . ALA A 1 344 ? 24.50056 15.66067 -15.28199 1.000 9.33243 344 ALA B CA 1
ATOM 2565 C C . ALA A 1 344 ? 25.07888 14.30495 -15.66871 1.000 9.56682 344 ALA B C 1
ATOM 2566 O O . ALA A 1 344 ? 25.13385 13.39550 -14.83437 1.000 13.87282 344 ALA B O 1
ATOM 2568 N N . PRO A 1 345 ? 25.53058 14.14040 -16.90629 1.000 9.74044 345 PRO B N 1
ATOM 2569 C CA . PRO A 1 345 ? 26.26607 12.93117 -17.27641 1.000 10.02057 345 PRO B CA 1
ATOM 2570 C C . PRO A 1 345 ? 27.75164 13.06788 -16.95818 1.000 10.04572 345 PRO B C 1
ATOM 2571 O O . PRO A 1 345 ? 28.25022 14.14264 -16.62137 1.000 17.51045 345 PRO B O 1
ATOM 2575 N N . ILE A 1 346 ? 28.45318 11.94393 -17.06462 1.000 10.33512 346 ILE B N 1
ATOM 2576 C CA . ILE A 1 346 ? 29.90150 11.90009 -16.90481 1.000 10.48556 346 ILE B CA 1
ATOM 2577 C C . ILE A 1 346 ? 30.50254 11.53877 -18.25139 1.000 10.82767 346 ILE B C 1
ATOM 2578 O O . ILE A 1 346 ? 30.23670 10.45548 -18.78669 1.000 11.11692 346 ILE B O 1
ATOM 2583 N N . VAL A 1 347 ? 31.30561 12.44353 -18.79670 1.000 10.84956 347 VAL B N 1
ATOM 2584 C CA . VAL A 1 347 ? 32.03954 12.19837 -20.03132 1.000 11.24065 347 VAL B CA 1
ATOM 2585 C C . VAL A 1 347 ? 33.36633 11.54360 -19.67945 1.000 11.56232 347 VAL B C 1
ATOM 2586 O O . VAL A 1 347 ? 34.09904 12.03344 -18.81277 1.000 17.93628 347 VAL B O 1
ATOM 2590 N N . LEU A 1 348 ? 33.67617 10.43614 -20.34641 1.000 12.00479 348 LEU B N 1
ATOM 2591 C CA . LEU A 1 348 ? 34.87285 9.65243 -20.06117 1.000 12.41124 348 LEU B CA 1
ATOM 2592 C C . LEU A 1 348 ? 35.90330 9.90779 -21.15678 1.000 12.83014 348 LEU B C 1
ATOM 2593 O O . LEU A 1 348 ? 35.69619 9.52508 -22.31242 1.000 16.17235 348 LEU B O 1
ATOM 2598 N N . ALA A 1 349 ? 37.01632 10.54498 -20.78882 1.000 12.90348 349 ALA B N 1
ATOM 2599 C CA . ALA A 1 349 ? 38.07549 10.87117 -21.73816 1.000 18.67126 349 ALA B CA 1
ATOM 2600 C C . ALA A 1 349 ? 39.34851 11.29912 -21.01636 1.000 20.26368 349 ALA B C 1
ATOM 2601 O O . ALA A 1 349 ? 39.31662 12.18581 -20.15553 1.000 14.02278 349 ALA B O 1
ATOM 2603 N N . THR A 1 350 ? 40.47405 10.67310 -21.35999 1.000 20.93129 350 THR B N 1
ATOM 2604 C CA . THR A 1 350 ? 41.76319 10.99592 -20.76098 1.000 21.05062 350 THR B CA 1
ATOM 2605 C C . THR A 1 350 ? 42.65055 11.82461 -21.68231 1.000 26.08941 350 THR B C 1
ATOM 2606 O O . THR A 1 350 ? 43.15458 12.87487 -21.27653 1.000 26.94322 350 THR B O 1
ATOM 2610 N N . ASP A 1 351 ? 42.86030 11.37249 -22.91651 1.000 23.52975 351 ASP B N 1
ATOM 2611 C CA . ASP A 1 351 ? 43.73635 12.06136 -23.85510 1.000 25.68119 351 ASP B CA 1
ATOM 2612 C C . ASP A 1 351 ? 42.97982 12.80844 -24.94279 1.000 26.08740 351 ASP B C 1
ATOM 2613 O O . ASP A 1 351 ? 43.28238 13.97462 -25.21443 1.000 36.03992 351 ASP B O 1
ATOM 2618 N N . THR A 1 352 ? 41.99252 12.17397 -25.57083 1.000 23.89755 352 THR B N 1
ATOM 2619 C CA . THR A 1 352 ? 41.22862 12.80310 -26.63833 1.000 27.00166 352 THR B CA 1
ATOM 2620 C C . THR A 1 352 ? 39.74400 12.52718 -26.44003 1.000 21.23427 352 THR B C 1
ATOM 2621 O O . THR A 1 352 ? 39.34232 11.66095 -25.65839 1.000 19.54947 352 THR B O 1
ATOM 2625 N N . LEU A 1 353 ? 38.92602 13.28156 -27.16770 1.000 22.71112 353 LEU B N 1
ATOM 2626 C CA . LEU A 1 353 ? 37.47468 13.19000 -27.08515 1.000 21.31020 353 LEU B CA 1
ATOM 2627 C C . LEU A 1 353 ? 36.94207 12.74112 -28.43950 1.000 20.14846 353 LEU B C 1
ATOM 2628 O O . LEU A 1 353 ? 37.17851 13.40450 -29.45529 1.000 14.97930 353 LEU B O 1
ATOM 2633 N N . SER A 1 354 ? 36.24694 11.60621 -28.45360 1.000 22.23240 354 SER B N 1
ATOM 2634 C CA . SER A 1 354 ? 35.75125 11.03771 -29.69820 1.000 19.96655 354 SER B CA 1
ATOM 2635 C C . SER A 1 354 ? 34.65660 11.91057 -30.30069 1.000 28.93501 354 SER B C 1
ATOM 2636 O O . SER A 1 354 ? 33.91468 12.59651 -29.59299 1.000 20.85596 354 SER B O 1
ATOM 2639 N N . GLY A 1 355 ? 34.55395 11.86226 -31.63106 1.000 21.60168 355 GLY B N 1
ATOM 2640 C CA . GLY A 1 355 ? 33.53210 12.63042 -32.32043 1.000 18.64362 355 GLY B CA 1
ATOM 2641 C C . GLY A 1 355 ? 32.12600 12.22730 -31.92947 1.000 30.91703 355 GLY B C 1
ATOM 2642 O O . GLY A 1 355 ? 31.21974 13.06529 -31.90542 1.000 32.41862 355 GLY B O 1
ATOM 2643 N N . ASP A 1 356 ? 31.92000 10.94034 -31.63807 1.000 26.63871 356 ASP B N 1
ATOM 2644 C CA . ASP A 1 356 ? 30.63809 10.48366 -31.11203 1.000 20.15365 356 ASP B CA 1
ATOM 2645 C C . ASP A 1 356 ? 30.24064 11.28828 -29.88178 1.000 30.43281 356 ASP B C 1
ATOM 2646 O O . ASP A 1 356 ? 29.09221 11.72651 -29.75115 1.000 27.59355 356 ASP B O 1
ATOM 2651 N N . GLN A 1 357 ? 31.19320 11.49598 -28.96883 1.000 31.40005 357 GLN B N 1
ATOM 2652 C CA . GLN A 1 357 ? 30.91744 12.25511 -27.75357 1.000 20.96204 357 GLN B CA 1
ATOM 2653 C C . GLN A 1 357 ? 30.58026 13.70788 -28.07092 1.000 25.15600 357 GLN B C 1
ATOM 2654 O O . GLN A 1 357 ? 29.74481 14.31965 -27.39320 1.000 14.09338 357 GLN B O 1
ATOM 2660 N N . ASN A 1 358 ? 31.22326 14.27815 -29.09683 1.000 33.35188 358 ASN B N 1
ATOM 2661 C CA . ASN A 1 358 ? 30.90472 15.64388 -29.50809 1.000 25.90894 358 ASN B CA 1
ATOM 2662 C C . ASN A 1 358 ? 29.43855 15.77868 -29.89897 1.000 22.52547 358 ASN B C 1
ATOM 2663 O O . ASN A 1 358 ? 28.77347 16.74847 -29.51760 1.000 25.50565 358 ASN B O 1
ATOM 2668 N N . VAL A 1 359 ? 28.91382 14.81074 -30.65181 1.000 19.28287 359 VAL B N 1
ATOM 2669 C CA . VAL A 1 359 ? 27.50331 14.84762 -31.02538 1.000 23.02341 359 VAL B CA 1
ATOM 2670 C C . VAL A 1 359 ? 26.62576 14.66926 -29.79421 1.000 14.91934 359 VAL B C 1
ATOM 2671 O O . VAL A 1 359 ? 25.59354 15.33449 -29.64761 1.000 13.00069 359 VAL B O 1
ATOM 2675 N N . GLY A 1 360 ? 27.02140 13.76525 -28.89586 1.000 18.25287 360 GLY B N 1
ATOM 2676 C CA . GLY A 1 360 ? 26.26691 13.55534 -27.66839 1.000 22.72504 360 GLY B CA 1
ATOM 2677 C C . GLY A 1 360 ? 26.06504 14.82430 -26.86542 1.000 19.63837 360 GLY B C 1
ATOM 2678 O O . GLY A 1 360 ? 24.95218 15.13508 -26.43452 1.000 19.49312 360 GLY B O 1
ATOM 2679 N N . VAL A 1 361 ? 27.14352 15.57514 -26.64621 1.000 17.52625 361 VAL B N 1
ATOM 2680 C CA . VAL A 1 361 ? 27.04369 16.78529 -25.83655 1.000 17.60319 361 VAL B CA 1
ATOM 2681 C C . VAL A 1 361 ? 26.23013 17.85281 -26.56096 1.000 14.88182 361 VAL B C 1
ATOM 2682 O O . VAL A 1 361 ? 25.40974 18.54583 -25.94686 1.000 11.26373 361 VAL B O 1
ATOM 2686 N N . SER A 1 362 ? 26.44773 18.00870 -27.87223 1.000 12.01140 362 SER B N 1
ATOM 2687 C CA . SER A 1 362 ? 25.73527 19.03287 -28.63565 1.000 12.19783 362 SER B CA 1
ATOM 2688 C C . SER A 1 362 ? 24.23105 18.77599 -28.66318 1.000 16.55313 362 SER B C 1
ATOM 2689 O O . SER A 1 362 ? 23.43177 19.72079 -28.64944 1.000 12.45018 362 SER B O 1
ATOM 2692 N N . LYS A 1 363 ? 23.82444 17.50593 -28.72365 1.000 14.97609 363 LYS B N 1
ATOM 2693 C CA . LYS A 1 363 ? 22.40047 17.18502 -28.69249 1.000 15.02763 363 LYS B CA 1
ATOM 2694 C C . LYS A 1 363 ? 21.80618 17.45861 -27.31612 1.000 13.00725 363 LYS B C 1
ATOM 2695 O O . LYS A 1 363 ? 20.72872 18.05385 -27.19741 1.000 11.92299 363 LYS B O 1
ATOM 2701 N N . SER A 1 364 ? 22.50630 17.03953 -26.26087 1.000 12.89496 364 SER B N 1
ATOM 2702 C CA . SER A 1 364 ? 21.93919 17.10721 -24.91997 1.000 14.22853 364 SER B CA 1
ATOM 2703 C C . SER A 1 364 ? 21.90355 18.53113 -24.38057 1.000 18.22203 364 SER B C 1
ATOM 2704 O O . SER A 1 364 ? 20.97073 18.88815 -23.65211 1.000 15.20849 364 SER B O 1
ATOM 2707 N N . VAL A 1 365 ? 22.89592 19.35581 -24.72185 1.000 22.71615 365 VAL B N 1
ATOM 2708 C CA . VAL A 1 365 ? 22.99227 20.68770 -24.13520 1.000 20.88918 365 VAL B CA 1
ATOM 2709 C C . VAL A 1 365 ? 21.81421 21.54593 -24.58050 1.000 13.13176 365 VAL B C 1
ATOM 2710 O O . VAL A 1 365 ? 21.35075 21.46581 -25.72739 1.000 13.68991 365 VAL B O 1
ATOM 2714 N N . SER A 1 366 ? 21.31738 22.36965 -23.66310 1.000 16.84473 366 SER B N 1
ATOM 2715 C CA . SER A 1 366 ? 20.22032 23.26891 -23.97554 1.000 23.87581 366 SER B CA 1
ATOM 2716 C C . SER A 1 366 ? 20.69090 24.38085 -24.90714 1.000 22.56991 366 SER B C 1
ATOM 2717 O O . SER A 1 366 ? 21.88865 24.62468 -25.07661 1.000 18.22379 366 SER B O 1
ATOM 2720 N N . ASP A 1 367 ? 19.71957 25.05452 -25.52684 1.000 28.87666 367 ASP B N 1
ATOM 2721 C CA . ASP A 1 367 ? 20.03580 26.11823 -26.47229 1.000 26.64549 367 ASP B CA 1
ATOM 2722 C C . ASP A 1 367 ? 20.69302 27.31530 -25.79959 1.000 20.38468 367 ASP B C 1
ATOM 2723 O O . ASP A 1 367 ? 21.39776 28.07797 -26.47036 1.000 14.95772 367 ASP B O 1
ATOM 2728 N N . ASP A 1 368 ? 20.47985 27.49658 -24.49563 1.000 23.47480 368 ASP B N 1
ATOM 2729 C CA . ASP A 1 368 ? 21.06160 28.62156 -23.77778 1.000 10.99797 368 ASP B CA 1
ATOM 2730 C C . ASP A 1 368 ? 22.50601 28.37803 -23.36506 1.000 10.67005 368 ASP B C 1
ATOM 2731 O O . ASP A 1 368 ? 23.17445 29.32297 -22.93437 1.000 24.59906 368 ASP B O 1
ATOM 2736 N N . GLY A 1 369 ? 22.99801 27.14834 -23.48118 1.000 10.56167 369 GLY B N 1
ATOM 2737 C CA . GLY A 1 369 ? 24.37677 26.82834 -23.16390 1.000 10.40779 369 GLY B CA 1
ATOM 2738 C C . GLY A 1 369 ? 24.51525 26.11438 -21.83272 1.000 10.02754 369 GLY B C 1
ATOM 2739 O O . GLY A 1 369 ? 23.54729 25.86371 -21.10810 1.000 12.86609 369 GLY B O 1
ATOM 2740 N N . GLY A 1 370 ? 25.76446 25.77708 -21.51835 1.000 9.93980 370 GLY B N 1
ATOM 2741 C CA . GLY A 1 370 ? 26.05793 25.07598 -20.27736 1.000 14.84190 370 GLY B CA 1
ATOM 2742 C C . GLY A 1 370 ? 26.15473 26.02732 -19.09209 1.000 10.88204 370 GLY B C 1
ATOM 2743 O O . GLY A 1 370 ? 26.61835 27.16107 -19.21060 1.000 9.59578 370 GLY B O 1
ATOM 2744 N N . LYS A 1 371 ? 25.70077 25.54493 -17.93355 1.000 9.26448 371 LYS B N 1
ATOM 2745 C CA . LYS A 1 371 ? 25.78932 26.29409 -16.68570 1.000 9.14743 371 LYS B CA 1
ATOM 2746 C C . LYS A 1 371 ? 27.03007 25.93308 -15.87563 1.000 14.84949 371 LYS B C 1
ATOM 2747 O O . LYS A 1 371 ? 27.71121 26.82323 -15.35757 1.000 15.27243 371 LYS B O 1
ATOM 2753 N N . ASN A 1 372 ? 27.32348 24.63947 -15.73505 1.000 10.51405 372 ASN B N 1
ATOM 2754 C CA . ASN A 1 372 ? 28.42072 24.18840 -14.89116 1.000 9.02233 372 ASN B CA 1
ATOM 2755 C C . ASN A 1 372 ? 29.19918 23.07840 -15.57786 1.000 9.13571 372 ASN B C 1
ATOM 2756 O O . ASN A 1 372 ? 28.61288 22.19479 -16.20802 1.000 9.14544 372 ASN B O 1
ATOM 2761 N N . LEU A 1 373 ? 30.52279 23.13148 -15.44679 1.000 9.27910 373 LEU B N 1
ATOM 2762 C CA . LEU A 1 373 ? 31.41365 22.08596 -15.93493 1.000 9.45837 373 LEU B CA 1
ATOM 2763 C C . LEU A 1 373 ? 32.39194 21.73345 -14.82509 1.000 9.53470 373 LEU B C 1
ATOM 2764 O O . LEU A 1 373 ? 33.12293 22.60490 -14.34670 1.000 19.83652 373 LEU B O 1
ATOM 2769 N N . VAL A 1 374 ? 32.40748 20.46684 -14.41374 1.000 9.55704 374 VAL B N 1
ATOM 2770 C CA . VAL A 1 374 ? 33.22956 20.00595 -13.29852 1.000 9.68187 374 VAL B CA 1
ATOM 2771 C C . VAL A 1 374 ? 34.21289 18.96001 -13.80580 1.000 9.97891 374 VAL B C 1
ATOM 2772 O O . VAL A 1 374 ? 33.81447 17.99186 -14.46323 1.000 14.79517 374 VAL B O 1
ATOM 2776 N N . GLN A 1 375 ? 35.49299 19.15791 -13.49986 1.000 10.25171 375 GLN B N 1
ATOM 2777 C CA . GLN A 1 375 ? 36.55638 18.22085 -13.85318 1.000 12.12754 375 GLN B CA 1
ATOM 2778 C C . GLN A 1 375 ? 36.95381 17.42851 -12.61050 1.000 11.90546 375 GLN B C 1
ATOM 2779 O O . GLN A 1 375 ? 37.49627 17.99380 -11.65574 1.000 14.82382 375 GLN B O 1
ATOM 2785 N N . VAL A 1 376 ? 36.69392 16.12268 -12.62927 1.000 10.85886 376 VAL B N 1
ATOM 2786 C CA . VAL A 1 376 ? 36.96972 15.24802 -11.49280 1.000 11.05227 376 VAL B CA 1
ATOM 2787 C C . VAL A 1 376 ? 38.35098 14.62506 -11.66143 1.000 11.56772 376 VAL B C 1
ATOM 2788 O O . VAL A 1 376 ? 38.57594 13.82847 -12.57873 1.000 11.78091 376 VAL B O 1
ATOM 2792 N N . GLY A 1 377 ? 39.26760 14.96633 -10.75949 1.000 11.82953 377 GLY B N 1
ATOM 2793 C CA . GLY A 1 377 ? 40.56103 14.32231 -10.68497 1.000 12.67700 377 GLY B CA 1
ATOM 2794 C C . GLY A 1 377 ? 41.60056 14.95006 -11.59617 1.000 17.15420 377 GLY B C 1
ATOM 2795 O O . GLY A 1 377 ? 41.32444 15.83209 -12.41244 1.000 16.11708 377 GLY B O 1
ATOM 2796 N N . LYS A 1 378 ? 42.83085 14.47688 -11.43916 1.000 13.25527 378 LYS B N 1
ATOM 2797 C CA . LYS A 1 378 ? 43.95938 14.93588 -12.23228 1.000 14.68656 378 LYS B CA 1
ATOM 2798 C C . LYS A 1 378 ? 44.27354 13.93667 -13.33824 1.000 22.00102 378 LYS B C 1
ATOM 2799 O O . LYS A 1 378 ? 43.81942 12.78986 -13.32149 1.000 20.10377 378 LYS B O 1
ATOM 2805 N N . GLY A 1 379 ? 45.07032 14.39197 -14.30619 1.000 34.38903 379 GLY B N 1
ATOM 2806 C CA . GLY A 1 379 ? 45.49620 13.58145 -15.42418 1.000 28.22749 379 GLY B CA 1
ATOM 2807 C C . GLY A 1 379 ? 44.78013 13.87635 -16.72735 1.000 23.05291 379 GLY B C 1
ATOM 2808 O O . GLY A 1 379 ? 45.27976 13.49528 -17.79244 1.000 17.30032 379 GLY B O 1
ATOM 2809 N N . ILE A 1 380 ? 43.62420 14.53972 -16.67137 1.000 21.83215 380 ILE B N 1
ATOM 2810 C CA . ILE A 1 380 ? 42.87041 14.84058 -17.88151 1.000 18.48374 380 ILE B CA 1
ATOM 2811 C C . ILE A 1 380 ? 43.56897 15.94397 -18.66668 1.000 24.78408 380 ILE B C 1
ATOM 2812 O O . ILE A 1 380 ? 43.99548 16.96235 -18.10437 1.000 27.13087 380 ILE B O 1
ATOM 2817 N N . ALA A 1 381 ? 43.67899 15.75007 -19.97946 1.000 36.12186 381 ALA B N 1
ATOM 2818 C CA . ALA A 1 381 ? 44.35440 16.72116 -20.82986 1.000 28.09494 381 ALA B CA 1
ATOM 2819 C C . ALA A 1 381 ? 43.50168 17.96896 -21.01586 1.000 25.14957 381 ALA B C 1
ATOM 2820 O O . ALA A 1 381 ? 42.27604 17.89391 -21.13300 1.000 27.23000 381 ALA B O 1
ATOM 2822 N N . SER A 1 382 ? 44.16202 19.12805 -21.05210 1.000 23.54136 382 SER B N 1
ATOM 2823 C CA . SER A 1 382 ? 43.43503 20.38026 -21.21281 1.000 31.29238 382 SER B CA 1
ATOM 2824 C C . SER A 1 382 ? 42.82945 20.52513 -22.60380 1.000 25.28183 382 SER B C 1
ATOM 2825 O O . SER A 1 382 ? 41.92273 21.34573 -22.78440 1.000 19.37661 382 SER B O 1
ATOM 2828 N N . SER A 1 383 ? 43.30007 19.74309 -23.58133 1.000 17.87978 383 SER B N 1
ATOM 2829 C CA . SER A 1 383 ? 42.68587 19.74824 -24.90775 1.000 26.30511 383 SER B CA 1
ATOM 2830 C C . SER A 1 383 ? 41.20673 19.38857 -24.83719 1.000 26.44422 383 SER B C 1
ATOM 2831 O O . SER A 1 383 ? 40.36428 20.05491 -25.44973 1.000 20.20314 383 SER B O 1
ATOM 2834 N N . VAL A 1 384 ? 40.87098 18.32509 -24.10400 1.000 23.53733 384 VAL B N 1
ATOM 2835 C CA . VAL A 1 384 ? 39.47336 17.91555 -24.02538 1.000 19.99559 384 VAL B CA 1
ATOM 2836 C C . VAL A 1 384 ? 38.66181 18.91289 -23.20763 1.000 16.08281 384 VAL B C 1
ATOM 2837 O O . VAL A 1 384 ? 37.46098 19.08750 -23.44804 1.000 19.72191 384 VAL B O 1
ATOM 2841 N N . ILE A 1 385 ? 39.29124 19.58765 -22.24157 1.000 15.34878 385 ILE B N 1
ATOM 2842 C CA . ILE A 1 385 ? 38.56464 20.55582 -21.42521 1.000 20.50104 385 ILE B CA 1
ATOM 2843 C C . ILE A 1 385 ? 38.20334 21.78540 -22.24902 1.000 19.18690 385 ILE B C 1
ATOM 2844 O O . ILE A 1 385 ? 37.08029 22.29654 -22.16325 1.000 18.51103 385 ILE B O 1
ATOM 2849 N N . SER A 1 386 ? 39.14318 22.28281 -23.05734 1.000 17.44845 386 SER B N 1
ATOM 2850 C CA . SER A 1 386 ? 38.83512 23.41196 -23.92997 1.000 13.72365 386 SER B CA 1
ATOM 2851 C C . SER A 1 386 ? 37.77669 23.03336 -24.96013 1.000 19.73109 386 SER B C 1
ATOM 2852 O O . SER A 1 386 ? 36.87625 23.82821 -25.25605 1.000 21.30365 386 SER B O 1
ATOM 2855 N N . LYS A 1 387 ? 37.86797 21.81983 -25.51526 1.000 21.08641 387 LYS B N 1
ATOM 2856 C CA . LYS A 1 387 ? 36.85611 21.35290 -26.46021 1.000 15.51340 387 LYS B CA 1
ATOM 2857 C C . LYS A 1 387 ? 35.48360 21.27090 -25.80515 1.000 15.22134 387 LYS B C 1
ATOM 2858 O O . LYS A 1 387 ? 34.46922 21.60675 -26.42755 1.000 15.34334 387 LYS B O 1
ATOM 2864 N N . MET A 1 388 ? 35.43103 20.81691 -24.55020 1.000 12.37784 388 MET B N 1
ATOM 2865 C CA . MET A 1 388 ? 34.16106 20.76458 -23.83211 1.000 11.46136 388 MET B CA 1
ATOM 2866 C C . MET A 1 388 ? 33.63998 22.16537 -23.54201 1.000 11.22735 388 MET B C 1
ATOM 2867 O O . MET A 1 388 ? 32.43571 22.42467 -23.65576 1.000 11.03179 388 MET B O 1
ATOM 2872 N N . LYS A 1 389 ? 34.53738 23.08121 -23.16996 1.000 13.62727 389 LYS B N 1
ATOM 2873 C CA . LYS A 1 389 ? 34.13636 24.46098 -22.91838 1.000 18.86736 389 LYS B CA 1
ATOM 2874 C C . LYS A 1 389 ? 33.55230 25.10167 -24.17116 1.000 19.28533 389 LYS B C 1
ATOM 2875 O O . LYS A 1 389 ? 32.54709 25.81823 -24.10055 1.000 16.55319 389 LYS B O 1
ATOM 2881 N N . ASP A 1 390 ? 34.16178 24.84183 -25.33006 1.000 17.88932 390 ASP B N 1
ATOM 2882 C CA . ASP A 1 390 ? 33.63776 25.37215 -26.58490 1.000 12.63519 390 ASP B CA 1
ATOM 2883 C C . ASP A 1 390 ? 32.27686 24.76361 -26.91097 1.000 12.01669 390 ASP B C 1
ATOM 2884 O O . ASP A 1 390 ? 31.35425 25.47605 -27.32617 1.000 12.04576 390 ASP B O 1
ATOM 2889 N N . LEU A 1 391 ? 32.13930 23.44437 -26.73919 1.000 11.91755 391 LEU B N 1
ATOM 2890 C CA . LEU A 1 391 ? 30.86560 22.77791 -26.99549 1.000 11.82247 391 LEU B CA 1
ATOM 2891 C C . LEU A 1 391 ? 29.74307 23.32409 -26.11739 1.000 17.53279 391 LEU B C 1
ATOM 2892 O O . LEU A 1 391 ? 28.58214 23.35514 -26.54301 1.000 11.42431 391 LEU B O 1
ATOM 2897 N N . LEU A 1 392 ? 30.06405 23.76400 -24.90130 1.000 22.24984 392 LEU B N 1
ATOM 2898 C CA . LEU A 1 392 ? 29.07060 24.24962 -23.95100 1.000 15.14134 392 LEU B CA 1
ATOM 2899 C C . LEU A 1 392 ? 28.86472 25.76007 -24.00038 1.000 26.00285 392 LEU B C 1
ATOM 2900 O O . LEU A 1 392 ? 28.03162 26.27630 -23.24651 1.000 22.74796 392 LEU B O 1
ATOM 2905 N N . ASP A 1 393 ? 29.58872 26.47166 -24.86792 1.000 27.04638 393 ASP B N 1
ATOM 2906 C CA . ASP A 1 393 ? 29.59290 27.93649 -24.90808 1.000 22.58716 393 ASP B CA 1
ATOM 2907 C C . ASP A 1 393 ? 30.01499 28.50893 -23.55309 1.000 24.95006 393 ASP B C 1
ATOM 2908 O O . ASP A 1 393 ? 29.28273 29.25271 -22.89583 1.000 25.22072 393 ASP B O 1
ATOM 2913 N N . MET A 1 394 ? 31.23513 28.15479 -23.15971 1.000 33.67750 394 MET B N 1
ATOM 2914 C CA . MET A 1 394 ? 31.77905 28.50159 -21.85181 1.000 32.84239 394 MET B CA 1
ATOM 2915 C C . MET A 1 394 ? 33.26501 28.83030 -21.98473 1.000 27.63309 394 MET B C 1
ATOM 2916 O O . MET A 1 394 ? 33.70946 29.33154 -23.01804 1.000 24.59769 394 MET B O 1
ATOM 2922 N N . THR B 1 1 ? 18.94363 14.42411 21.33310 1.000 15.84408 1 THR D N 1
ATOM 2923 C CA . THR B 1 1 ? 18.46320 13.36148 20.45769 1.000 28.66948 1 THR D CA 1
ATOM 2924 C C . THR B 1 1 ? 17.07228 12.89511 20.88759 1.000 27.44784 1 THR D C 1
ATOM 2925 O O . THR B 1 1 ? 16.65387 13.12143 22.02563 1.000 18.33296 1 THR D O 1
ATOM 2929 N N . ASP B 1 2 ? 16.36052 12.24939 19.96860 1.000 23.61622 2 ASP D N 1
ATOM 2930 C CA . ASP B 1 2 ? 15.02582 11.73564 20.23543 1.000 17.66663 2 ASP D CA 1
ATOM 2931 C C . ASP B 1 2 ? 15.08650 10.29566 20.74024 1.000 16.27369 2 ASP D C 1
ATOM 2932 O O . ASP B 1 2 ? 16.03561 9.55538 20.47324 1.000 18.91194 2 ASP D O 1
ATOM 2937 N N . ILE B 1 3 ? 14.04445 9.90779 21.48364 1.000 16.79759 3 ILE D N 1
ATOM 2938 C CA . ILE B 1 3 ? 14.02007 8.60051 22.13829 1.000 13.26821 3 ILE D CA 1
ATOM 2939 C C . ILE B 1 3 ? 14.07051 7.46540 21.12621 1.000 13.27117 3 ILE D C 1
ATOM 2940 O O . ILE B 1 3 ? 14.59651 6.38414 21.42214 1.000 13.15335 3 ILE D O 1
ATOM 2945 N N . GLU B 1 4 ? 13.55140 7.68781 19.91720 1.000 13.41681 4 GLU D N 1
ATOM 2946 C CA . GLU B 1 4 ? 13.60951 6.66430 18.88130 1.000 13.45024 4 GLU D CA 1
ATOM 2947 C C . GLU B 1 4 ? 15.02799 6.38398 18.40444 1.000 13.45638 4 GLU D C 1
ATOM 2948 O O . GLU B 1 4 ? 15.23560 5.41452 17.66793 1.000 13.47518 4 GLU D O 1
ATOM 2954 N N . ASN B 1 5 ? 16.00549 7.19040 18.81375 1.000 14.69938 5 ASN D N 1
ATOM 2955 C CA . ASN B 1 5 ? 17.37272 7.04958 18.34150 1.000 13.47304 5 ASN D CA 1
ATOM 2956 C C . ASN B 1 5 ? 18.39038 6.80304 19.45044 1.000 13.31822 5 ASN D C 1
ATOM 2957 O O . ASN B 1 5 ? 19.58017 6.65460 19.14805 1.000 13.33121 5 ASN D O 1
ATOM 2962 N N . VAL B 1 6 ? 17.97008 6.74224 20.71063 1.000 13.18554 6 VAL D N 1
ATOM 2963 C CA . VAL B 1 6 ? 18.92826 6.50202 21.79951 1.000 13.10423 6 VAL D CA 1
ATOM 2964 C C . VAL B 1 6 ? 19.45169 5.07413 21.69765 1.000 12.95852 6 VAL D C 1
ATOM 2965 O O . VAL B 1 6 ? 18.69976 4.17043 21.29037 1.000 12.95102 6 VAL D O 1
ATOM 2969 N N . PRO B 1 7 ? 20.71638 4.81904 22.02704 1.000 12.89894 7 PRO D N 1
ATOM 2970 C CA . PRO B 1 7 ? 21.25846 3.46333 21.86234 1.000 12.83180 7 PRO D CA 1
ATOM 2971 C C . PRO B 1 7 ? 20.82913 2.49223 22.95339 1.000 12.67067 7 PRO D C 1
ATOM 2972 O O . PRO B 1 7 ? 20.75478 1.28169 22.71441 1.000 12.62773 7 PRO D O 1
ATOM 2976 N N . ALA B 1 8 ? 20.53160 2.99722 24.14731 1.000 12.59361 8 ALA D N 1
ATOM 2977 C CA . ALA B 1 8 ? 20.29660 2.10928 25.27586 1.000 12.44984 8 ALA D CA 1
ATOM 2978 C C . ALA B 1 8 ? 19.42698 2.80859 26.31054 1.000 13.69149 8 ALA D C 1
ATOM 2979 O O . ALA B 1 8 ? 19.24466 4.02793 26.28463 1.000 12.50795 8 ALA D O 1
ATOM 2981 N N . LYS B 1 9 ? 18.90275 2.00365 27.23518 1.000 12.32042 9 LYS D N 1
ATOM 2982 C CA . LYS B 1 9 ? 18.13384 2.46882 28.38490 1.000 12.29433 9 LYS D CA 1
ATOM 2983 C C . LYS B 1 9 ? 18.79227 1.90241 29.63157 1.000 12.17943 9 LYS D C 1
ATOM 2984 O O . LYS B 1 9 ? 18.68894 0.70026 29.89364 1.000 12.40486 9 LYS D O 1
ATOM 2990 N N . ILE B 1 10 ? 19.46643 2.75864 30.39422 1.000 12.18734 10 ILE D N 1
ATOM 2991 C CA . ILE B 1 10 ? 20.18500 2.33442 31.59257 1.000 13.09594 10 ILE D CA 1
ATOM 2992 C C . ILE B 1 10 ? 19.28578 2.52412 32.80754 1.000 12.08813 10 ILE D C 1
ATOM 2993 O O . ILE B 1 10 ? 18.71092 3.60107 33.00719 1.000 12.17261 10 ILE D O 1
ATOM 2998 N N . VAL B 1 11 ? 19.16971 1.47738 33.62262 1.000 11.99787 11 VAL D N 1
ATOM 2999 C CA . VAL B 1 11 ? 18.39215 1.50265 34.85746 1.000 11.99359 11 VAL D CA 1
ATOM 3000 C C . VAL B 1 11 ? 19.34891 1.28540 36.02164 1.000 13.73085 11 VAL D C 1
ATOM 3001 O O . VAL B 1 11 ? 20.01201 0.24255 36.10136 1.000 12.83941 11 VAL D O 1
ATOM 3005 N N . LEU B 1 12 ? 19.40019 2.25327 36.93425 1.000 12.00425 12 LEU D N 1
ATOM 3006 C CA . LEU B 1 12 ? 20.31448 2.21340 38.06810 1.000 11.98039 12 LEU D CA 1
ATOM 3007 C C . LEU B 1 12 ? 19.56175 1.86644 39.34745 1.000 11.98524 12 LEU D C 1
ATOM 3008 O O . LEU B 1 12 ? 18.57778 2.52608 39.69594 1.000 12.06787 12 LEU D O 1
ATOM 3013 N N . LYS B 1 13 ? 20.03131 0.83531 40.04346 1.000 11.90804 13 LYS D N 1
ATOM 3014 C CA . LYS B 1 13 ? 19.46075 0.40669 41.31156 1.000 14.73032 13 LYS D CA 1
ATOM 3015 C C . LYS B 1 13 ? 20.48094 0.59695 42.42574 1.000 12.45486 13 LYS D C 1
ATOM 3016 O O . LYS B 1 13 ? 21.67195 0.32281 42.24513 1.000 11.88216 13 LYS D O 1
ATOM 3022 N N . ALA B 1 14 ? 20.00786 1.06349 43.57916 1.000 13.66944 14 ALA D N 1
ATOM 3023 C CA . ALA B 1 14 ? 20.86064 1.22904 44.74718 1.000 19.31778 14 ALA D CA 1
ATOM 3024 C C . ALA B 1 14 ? 20.01444 1.09274 46.00465 1.000 18.92191 14 ALA D C 1
ATOM 3025 O O . ALA B 1 14 ? 18.81047 1.36696 45.99352 1.000 17.35633 14 ALA D O 1
ATOM 3027 N N . ASP B 1 15 ? 20.66133 0.66943 47.09301 1.000 15.30269 15 ASP D N 1
ATOM 3028 C CA . ASP B 1 15 ? 19.96847 0.52349 48.36983 1.000 12.24261 15 ASP D CA 1
ATOM 3029 C C . ASP B 1 15 ? 19.81196 1.86461 49.07584 1.000 12.40703 15 ASP D C 1
ATOM 3030 O O . ASP B 1 15 ? 18.69614 2.27302 49.41486 1.000 19.68207 15 ASP D O 1
ATOM 3035 N N . LYS B 1 16 ? 20.92077 2.55790 49.31536 1.000 12.44933 16 LYS D N 1
ATOM 3036 C CA . LYS B 1 16 ? 20.91788 3.78095 50.10219 1.000 13.63552 16 LYS D CA 1
ATOM 3037 C C . LYS B 1 16 ? 21.07022 5.00920 49.21218 1.000 12.65235 16 LYS D C 1
ATOM 3038 O O . LYS B 1 16 ? 21.69956 4.96195 48.15150 1.000 12.54953 16 LYS D O 1
ATOM 3044 N N . GLN B 1 17 ? 20.48502 6.11706 49.67672 1.000 12.81238 17 GLN D N 1
ATOM 3045 C CA . GLN B 1 17 ? 20.45597 7.35202 48.89775 1.000 12.87084 17 GLN D CA 1
ATOM 3046 C C . GLN B 1 17 ? 21.85691 7.87571 48.61050 1.000 12.85292 17 GLN D C 1
ATOM 3047 O O . GLN B 1 17 ? 22.10751 8.43604 47.53700 1.000 27.17007 17 GLN D O 1
ATOM 3053 N N . LYS B 1 18 ? 22.78480 7.70115 49.55366 1.000 12.88062 18 LYS D N 1
ATOM 3054 C CA . LYS B 1 18 ? 24.13298 8.23317 49.37426 1.000 12.87762 18 LYS D CA 1
ATOM 3055 C C . LYS B 1 18 ? 24.85297 7.54952 48.21851 1.000 12.70304 18 LYS D C 1
ATOM 3056 O O . LYS B 1 18 ? 25.43995 8.21761 47.35936 1.000 12.69104 18 LYS D O 1
ATOM 3062 N N . ASP B 1 19 ? 24.82195 6.21521 48.18084 1.000 12.57765 19 ASP D N 1
ATOM 3063 C CA . ASP B 1 19 ? 25.57558 5.49362 47.16041 1.000 19.32567 19 ASP D CA 1
ATOM 3064 C C . ASP B 1 19 ? 25.04727 5.77546 45.75499 1.000 17.25399 19 ASP D C 1
ATOM 3065 O O . ASP B 1 19 ? 25.80518 5.68419 44.78221 1.000 20.09379 19 ASP D O 1
ATOM 3070 N N . MET B 1 20 ? 23.76512 6.12919 45.62702 1.000 12.43626 20 MET D N 1
ATOM 3071 C CA . MET B 1 20 ? 23.20961 6.46990 44.31820 1.000 12.95365 20 MET D CA 1
ATOM 3072 C C . MET B 1 20 ? 23.67633 7.84823 43.86209 1.000 12.50545 20 MET D C 1
ATOM 3073 O O . MET B 1 20 ? 24.05893 8.03394 42.70010 1.000 12.46369 20 MET D O 1
ATOM 3078 N N . LYS B 1 21 ? 23.62569 8.83349 44.76342 1.000 12.64397 21 LYS D N 1
ATOM 3079 C CA . LYS B 1 21 ? 24.08113 10.18195 44.43782 1.000 12.74607 21 LYS D CA 1
ATOM 3080 C C . LYS B 1 21 ? 25.56620 10.20241 44.09010 1.000 12.69017 21 LYS D C 1
ATOM 3081 O O . LYS B 1 21 ? 25.98939 10.92695 43.18179 1.000 12.70898 21 LYS D O 1
ATOM 3087 N N . ASP B 1 22 ? 26.37789 9.43105 44.81767 1.000 12.63201 22 ASP D N 1
ATOM 3088 C CA . ASP B 1 22 ? 27.81041 9.40109 44.54152 1.000 12.58357 22 ASP D CA 1
ATOM 3089 C C . ASP B 1 22 ? 28.11006 8.78612 43.18013 1.000 12.46140 22 ASP D C 1
ATOM 3090 O O . ASP B 1 22 ? 29.09169 9.17080 42.53452 1.000 16.90973 22 ASP D O 1
ATOM 3095 N N . TYR B 1 23 ? 27.29372 7.82305 42.73917 1.000 15.19254 23 TYR D N 1
ATOM 3096 C CA . TYR B 1 23 ? 27.45344 7.25299 41.40250 1.000 12.28189 23 TYR D CA 1
ATOM 3097 C C . TYR B 1 23 ? 27.15631 8.29010 40.32522 1.000 12.34939 23 TYR D C 1
ATOM 3098 O O . TYR B 1 23 ? 27.89276 8.40315 39.33787 1.000 12.33063 23 TYR D O 1
ATOM 3107 N N . ILE B 1 24 ? 26.06634 9.04516 40.49273 1.000 12.44007 24 ILE D N 1
ATOM 3108 C CA . ILE B 1 24 ? 25.73788 10.11308 39.55137 1.000 12.52422 24 ILE D CA 1
ATOM 3109 C C . ILE B 1 24 ? 26.86428 11.13612 39.48978 1.000 12.59426 24 ILE D C 1
ATOM 3110 O O . ILE B 1 24 ? 27.25441 11.59042 38.40658 1.000 18.16409 24 ILE D O 1
ATOM 3115 N N . ASP B 1 25 ? 27.40588 11.51155 40.64909 1.000 12.64492 25 ASP D N 1
ATOM 3116 C CA . ASP B 1 25 ? 28.46962 12.50809 40.68007 1.000 20.65127 25 ASP D CA 1
ATOM 3117 C C . ASP B 1 25 ? 29.71233 12.02173 39.94429 1.000 18.77841 25 ASP D C 1
ATOM 3118 O O . ASP B 1 25 ? 30.30899 12.77078 39.16218 1.000 30.00216 25 ASP D O 1
ATOM 3123 N N . ASP B 1 26 ? 30.11655 10.76933 40.17419 1.000 13.05944 26 ASP D N 1
ATOM 3124 C CA . ASP B 1 26 ? 31.26519 10.23043 39.45187 1.000 13.30046 26 ASP D CA 1
ATOM 3125 C C . ASP B 1 26 ? 30.98175 10.14429 37.96018 1.000 17.00318 26 ASP D C 1
ATOM 3126 O O . ASP B 1 26 ? 31.85114 10.45181 37.13620 1.000 15.12286 26 ASP D O 1
ATOM 3131 N N . LEU B 1 27 ? 29.76492 9.73312 37.59635 1.000 18.33063 27 LEU D N 1
ATOM 3132 C CA . LEU B 1 27 ? 29.38748 9.66924 36.18831 1.000 12.41075 27 LEU D CA 1
ATOM 3133 C C . LEU B 1 27 ? 29.52663 11.03002 35.51705 1.000 15.19966 27 LEU D C 1
ATOM 3134 O O . LEU B 1 27 ? 30.01618 11.12452 34.38588 1.000 19.94496 27 LEU D O 1
ATOM 3139 N N . ARG B 1 28 ? 29.08491 12.09328 36.19146 1.000 12.62124 28 ARG D N 1
ATOM 3140 C CA . ARG B 1 28 ? 29.24459 13.43930 35.65020 1.000 12.74536 28 ARG D CA 1
ATOM 3141 C C . ARG B 1 28 ? 30.71243 13.76145 35.39153 1.000 12.76090 28 ARG D C 1
ATOM 3142 O O . ARG B 1 28 ? 31.06838 14.28391 34.32861 1.000 22.15129 28 ARG D O 1
ATOM 3150 N N . THR B 1 29 ? 31.58031 13.44739 36.35621 1.000 12.71785 29 THR D N 1
ATOM 3151 C CA . THR B 1 29 ? 32.99562 13.79350 36.24339 1.000 12.89594 29 THR D CA 1
ATOM 3152 C C . THR B 1 29 ? 33.64665 13.12125 35.03796 1.000 13.57992 29 THR D C 1
ATOM 3153 O O . THR B 1 29 ? 34.32569 13.77773 34.23940 1.000 13.90026 29 THR D O 1
ATOM 3157 N N . TYR B 1 30 ? 33.46235 11.80489 34.89876 1.000 16.31617 30 TYR D N 1
ATOM 3158 C CA . TYR B 1 30 ? 34.07556 11.08047 33.78825 1.000 20.91506 30 TYR D CA 1
ATOM 3159 C C . TYR B 1 30 ? 33.40916 11.40220 32.45523 1.000 20.52861 30 TYR D C 1
ATOM 3160 O O . TYR B 1 30 ? 34.07368 11.36830 31.41276 1.000 14.52160 30 TYR D O 1
ATOM 3169 N N . ASN B 1 31 ? 32.10526 11.69298 32.45977 1.000 15.04485 31 ASN D N 1
ATOM 3170 C CA . ASN B 1 31 ? 31.44039 12.11104 31.22925 1.000 14.75497 31 ASN D CA 1
ATOM 3171 C C . ASN B 1 31 ? 32.06626 13.38739 30.68369 1.000 18.15571 31 ASN D C 1
ATOM 3172 O O . ASN B 1 31 ? 32.39101 13.47687 29.49393 1.000 19.57345 31 ASN D O 1
ATOM 3177 N N . ASN B 1 32 ? 32.25210 14.38583 31.54997 1.000 17.83560 32 ASN D N 1
ATOM 3178 C CA . ASN B 1 32 ? 32.88437 15.63126 31.12931 1.000 13.03652 32 ASN D CA 1
ATOM 3179 C C . ASN B 1 32 ? 34.34676 15.41769 30.76230 1.000 13.05095 32 ASN D C 1
ATOM 3180 O O . ASN B 1 32 ? 34.83338 15.98850 29.78013 1.000 18.17035 32 ASN D O 1
ATOM 3185 N N . SER B 1 33 ? 35.06142 14.60028 31.53840 1.000 14.95135 33 SER D N 1
ATOM 3186 C CA . SER B 1 33 ? 36.48413 14.38610 31.29022 1.000 12.99200 33 SER D CA 1
ATOM 3187 C C . SER B 1 33 ? 36.72521 13.81128 29.89801 1.000 18.05833 33 SER D C 1
ATOM 3188 O O . SER B 1 33 ? 37.49335 14.37289 29.10858 1.000 19.56068 33 SER D O 1
ATOM 3191 N N . TYR B 1 34 ? 36.06066 12.69822 29.57003 1.000 19.27034 34 TYR D N 1
ATOM 3192 C CA . TYR B 1 34 ? 36.30895 12.04285 28.28817 1.000 13.26498 34 TYR D CA 1
ATOM 3193 C C . TYR B 1 34 ? 35.87801 12.91437 27.11611 1.000 13.74096 34 TYR D C 1
ATOM 3194 O O . TYR B 1 34 ? 36.42030 12.78011 26.01241 1.000 13.30011 34 TYR D O 1
ATOM 3203 N N . SER B 1 35 ? 34.90714 13.80252 27.33406 1.000 13.17529 35 SER D N 1
ATOM 3204 C CA . SER B 1 35 ? 34.40657 14.65792 26.26512 1.000 13.31205 35 SER D CA 1
ATOM 3205 C C . SER B 1 35 ? 35.31706 15.85767 26.01992 1.000 22.98594 35 SER D C 1
ATOM 3206 O O . SER B 1 35 ? 35.63755 16.17296 24.86905 1.000 24.68630 35 SER D O 1
ATOM 3209 N N . ASN B 1 36 ? 35.72917 16.55176 27.08365 1.000 16.68965 36 ASN D N 1
ATOM 3210 C CA . ASN B 1 36 ? 36.27296 17.89956 26.95576 1.000 14.87372 36 ASN D CA 1
ATOM 3211 C C . ASN B 1 36 ? 37.75496 18.01923 27.30113 1.000 13.61306 36 ASN D C 1
ATOM 3212 O O . ASN B 1 36 ? 38.25289 19.14203 27.43147 1.000 21.61122 36 ASN D O 1
ATOM 3217 N N . VAL B 1 37 ? 38.47850 16.91288 27.43646 1.000 13.55960 37 VAL D N 1
ATOM 3218 C CA . VAL B 1 37 ? 39.93392 16.94786 27.54991 1.000 13.65252 37 VAL D CA 1
ATOM 3219 C C . VAL B 1 37 ? 40.47622 16.65587 26.15561 1.000 14.45459 37 VAL D C 1
ATOM 3220 O O . VAL B 1 37 ? 40.57787 15.49612 25.74546 1.000 22.55820 37 VAL D O 1
ATOM 3224 N N . VAL B 1 38 ? 40.81628 17.71333 25.41631 1.000 17.83750 38 VAL D N 1
ATOM 3225 C CA . VAL B 1 38 ? 41.19393 17.60028 24.01378 1.000 16.72083 38 VAL D CA 1
ATOM 3226 C C . VAL B 1 38 ? 42.64026 18.04299 23.84077 1.000 14.43612 38 VAL D C 1
ATOM 3227 O O . VAL B 1 38 ? 43.22676 18.70420 24.69990 1.000 18.18799 38 VAL D O 1
ATOM 3231 N N . THR B 1 39 ? 43.21224 17.66800 22.70026 1.000 14.63904 39 THR D N 1
ATOM 3232 C CA . THR B 1 39 ? 44.56248 18.07436 22.32765 1.000 14.89366 39 THR D CA 1
ATOM 3233 C C . THR B 1 39 ? 44.54326 18.51102 20.87027 1.000 28.81941 39 THR D C 1
ATOM 3234 O O . THR B 1 39 ? 44.26164 17.70249 19.98000 1.000 33.96463 39 THR D O 1
ATOM 3238 N N . VAL B 1 40 ? 44.82796 19.78711 20.62630 1.000 28.10214 40 VAL D N 1
ATOM 3239 C CA . VAL B 1 40 ? 44.82357 20.34700 19.28027 1.000 21.53143 40 VAL D CA 1
ATOM 3240 C C . VAL B 1 40 ? 46.27838 20.52193 18.86755 1.000 15.85266 40 VAL D C 1
ATOM 3241 O O . VAL B 1 40 ? 46.94107 21.48808 19.25983 1.000 15.95819 40 VAL D O 1
ATOM 3245 N N . ALA B 1 41 ? 46.77912 19.58459 18.06988 1.000 19.71559 41 ALA D N 1
ATOM 3246 C CA . ALA B 1 41 ? 48.18961 19.53563 17.72259 1.000 27.99218 41 ALA D CA 1
ATOM 3247 C C . ALA B 1 41 ? 48.34776 19.12611 16.26684 1.000 30.69517 41 ALA D C 1
ATOM 3248 O O . ALA B 1 41 ? 47.57135 18.31747 15.74947 1.000 42.05294 41 ALA D O 1
ATOM 3250 N N . GLY B 1 42 ? 49.36180 19.68657 15.61839 1.000 20.68970 42 GLY D N 1
ATOM 3251 C CA . GLY B 1 42 ? 49.67608 19.37376 14.24062 1.000 14.89292 42 GLY D CA 1
ATOM 3252 C C . GLY B 1 42 ? 51.09011 18.84392 14.15927 1.000 27.55126 42 GLY D C 1
ATOM 3253 O O . GLY B 1 42 ? 51.72507 18.62126 15.19416 1.000 41.04081 42 GLY D O 1
ATOM 3254 N N . GLU B 1 43 ? 51.60221 18.63046 12.94890 1.000 26.17799 43 GLU D N 1
ATOM 3255 C CA . GLU B 1 43 ? 52.92244 18.02663 12.82482 1.000 28.92179 43 GLU D CA 1
ATOM 3256 C C . GLU B 1 43 ? 54.02849 19.04029 13.09508 1.000 39.54185 43 GLU D C 1
ATOM 3257 O O . GLU B 1 43 ? 55.09117 18.66826 13.60536 1.000 47.37542 43 GLU D O 1
ATOM 3263 N N . ASP B 1 44 ? 53.80312 20.31153 12.76458 1.000 29.67559 44 ASP D N 1
ATOM 3264 C CA . ASP B 1 44 ? 54.73573 21.38234 13.08592 1.000 20.48868 44 ASP D CA 1
ATOM 3265 C C . ASP B 1 44 ? 53.93700 22.57673 13.59087 1.000 24.07034 44 ASP D C 1
ATOM 3266 O O . ASP B 1 44 ? 52.70400 22.54342 13.64879 1.000 38.15818 44 ASP D O 1
ATOM 3271 N N . ARG B 1 45 ? 54.65491 23.63207 13.98150 1.000 17.61549 45 ARG D N 1
ATOM 3272 C CA . ARG B 1 45 ? 54.00372 24.82504 14.51558 1.000 19.94391 45 ARG D CA 1
ATOM 3273 C C . ARG B 1 45 ? 52.98501 25.39989 13.53486 1.000 20.46658 45 ARG D C 1
ATOM 3274 O O . ARG B 1 45 ? 51.91884 25.87426 13.94468 1.000 14.99981 45 ARG D O 1
ATOM 3282 N N . ILE B 1 46 ? 53.28622 25.35364 12.23487 1.000 19.62830 46 ILE D N 1
ATOM 3283 C CA . ILE B 1 46 ? 52.37977 25.92650 11.24350 1.000 20.05157 46 ILE D CA 1
ATOM 3284 C C . ILE B 1 46 ? 51.08634 25.12210 11.16687 1.000 19.98546 46 ILE D C 1
ATOM 3285 O O . ILE B 1 46 ? 49.98984 25.69134 11.09731 1.000 19.75151 46 ILE D O 1
ATOM 3290 N N . GLU B 1 47 ? 51.18844 23.78963 11.17968 1.000 19.16196 47 GLU D N 1
ATOM 3291 C CA . GLU B 1 47 ? 49.98769 22.95916 11.19294 1.000 13.91391 47 GLU D CA 1
ATOM 3292 C C . GLU B 1 47 ? 49.16410 23.16846 12.45768 1.000 19.23433 47 GLU D C 1
ATOM 3293 O O . GLU B 1 47 ? 47.93091 23.09385 12.41126 1.000 20.44462 47 GLU D O 1
ATOM 3299 N N . THR B 1 48 ? 49.81974 23.43037 13.59157 1.000 18.48747 48 THR D N 1
ATOM 3300 C CA . THR B 1 48 ? 49.09536 23.57967 14.85214 1.000 19.56645 48 THR D CA 1
ATOM 3301 C C . THR B 1 48 ? 48.17982 24.79936 14.82701 1.000 21.11828 48 THR D C 1
ATOM 3302 O O . THR B 1 48 ? 47.02547 24.73232 15.26738 1.000 15.94511 48 THR D O 1
ATOM 3306 N N . ALA B 1 49 ? 48.68693 25.93255 14.33134 1.000 22.65947 49 ALA D N 1
ATOM 3307 C CA . ALA B 1 49 ? 47.85667 27.12889 14.21711 1.000 20.05246 49 ALA D CA 1
ATOM 3308 C C . ALA B 1 49 ? 46.68560 26.89851 13.27120 1.000 18.62155 49 ALA D C 1
ATOM 3309 O O . ALA B 1 49 ? 45.57372 27.37993 13.51906 1.000 16.94879 49 ALA D O 1
ATOM 3311 N N . ILE B 1 50 ? 46.91928 26.17235 12.17535 1.000 13.55801 50 ILE D N 1
ATOM 3312 C CA . ILE B 1 50 ? 45.83563 25.84750 11.25246 1.000 13.66231 50 ILE D CA 1
ATOM 3313 C C . ILE B 1 50 ? 44.78265 24.99468 11.94976 1.000 17.21975 50 ILE D C 1
ATOM 3314 O O . ILE B 1 50 ? 43.57598 25.23547 11.81302 1.000 13.85578 50 ILE D O 1
ATOM 3319 N N . GLU B 1 51 ? 45.22227 24.00340 12.73115 1.000 13.91785 51 GLU D N 1
ATOM 3320 C CA . GLU B 1 51 ? 44.27909 23.15085 13.44726 1.000 14.08269 51 GLU D CA 1
ATOM 3321 C C . GLU B 1 51 ? 43.39238 23.96774 14.37571 1.000 14.25122 51 GLU D C 1
ATOM 3322 O O . GLU B 1 51 ? 42.18483 23.71863 14.47093 1.000 14.12583 51 GLU D O 1
ATOM 3328 N N . LEU B 1 52 ? 43.97591 24.94937 15.06778 1.000 24.06640 52 LEU D N 1
ATOM 3329 C CA . LEU B 1 52 ? 43.19061 25.81390 15.94313 1.000 17.19029 52 LEU D CA 1
ATOM 3330 C C . LEU B 1 52 ? 42.17215 26.62791 15.15327 1.000 14.59649 52 LEU D C 1
ATOM 3331 O O . LEU B 1 52 ? 41.02718 26.79322 15.59121 1.000 13.78653 52 LEU D O 1
ATOM 3336 N N . SER B 1 53 ? 42.57590 27.15949 13.99424 1.000 13.63873 53 SER D N 1
ATOM 3337 C CA . SER B 1 53 ? 41.67518 27.99457 13.20271 1.000 13.60425 53 SER D CA 1
ATOM 3338 C C . SER B 1 53 ? 40.52586 27.18435 12.61891 1.000 13.80105 53 SER D C 1
ATOM 3339 O O . SER B 1 53 ? 39.38522 27.66026 12.57124 1.000 13.83666 53 SER D O 1
ATOM 3342 N N . TYR B 1 54 ? 40.81268 25.97147 12.14256 1.000 16.14837 54 TYR D N 1
ATOM 3343 C CA . TYR B 1 54 ? 39.76532 25.12447 11.58157 1.000 14.16020 54 TYR D CA 1
ATOM 3344 C C . TYR B 1 54 ? 38.75223 24.70723 12.63938 1.000 14.37843 54 TYR D C 1
ATOM 3345 O O . TYR B 1 54 ? 37.56352 24.55241 12.33579 1.000 21.44526 54 TYR D O 1
ATOM 3354 N N . LYS B 1 55 ? 39.20279 24.51017 13.87950 1.000 14.25470 55 LYS D N 1
ATOM 3355 C CA . LYS B 1 55 ? 38.31692 24.02872 14.93321 1.000 14.39506 55 LYS D CA 1
ATOM 3356 C C . LYS B 1 55 ? 37.43982 25.13810 15.50051 1.000 14.31832 55 LYS D C 1
ATOM 3357 O O . LYS B 1 55 ? 36.25189 24.91748 15.75902 1.000 14.46989 55 LYS D O 1
ATOM 3363 N N . TYR B 1 56 ? 37.99687 26.33294 15.70175 1.000 14.10063 56 TYR D N 1
ATOM 3364 C CA . TYR B 1 56 ? 37.33078 27.35152 16.50049 1.000 14.31555 56 TYR D CA 1
ATOM 3365 C C . TYR B 1 56 ? 36.80438 28.53618 15.70227 1.000 16.54583 56 TYR D C 1
ATOM 3366 O O . TYR B 1 56 ? 35.99966 29.30612 16.23956 1.000 20.73742 56 TYR D O 1
ATOM 3375 N N . TYR B 1 57 ? 37.20925 28.69971 14.44492 1.000 13.88209 57 TYR D N 1
ATOM 3376 C CA . TYR B 1 57 ? 36.77762 29.82674 13.62749 1.000 13.80103 57 TYR D CA 1
ATOM 3377 C C . TYR B 1 57 ? 36.02460 29.32634 12.40519 1.000 14.94434 57 TYR D C 1
ATOM 3378 O O . TYR B 1 57 ? 36.48975 28.41210 11.71516 1.000 14.04179 57 TYR D O 1
ATOM 3387 N N . ASN B 1 58 ? 34.87029 29.94078 12.14097 1.000 14.02524 58 ASN D N 1
ATOM 3388 C CA . ASN B 1 58 ? 34.00762 29.57611 11.01974 1.000 14.20440 58 ASN D CA 1
ATOM 3389 C C . ASN B 1 58 ? 33.72365 28.07535 11.02984 1.000 18.12493 58 ASN D C 1
ATOM 3390 O O . ASN B 1 58 ? 33.86242 27.37903 10.02131 1.000 16.91076 58 ASN D O 1
ATOM 3395 N N . SER B 1 59 ? 33.31564 27.57921 12.19773 1.000 22.01047 59 SER D N 1
ATOM 3396 C CA . SER B 1 59 ? 33.21924 26.14945 12.45060 1.000 22.26068 59 SER D CA 1
ATOM 3397 C C . SER B 1 59 ? 31.91050 25.84081 13.16301 1.000 25.18409 59 SER D C 1
ATOM 3398 O O . SER B 1 59 ? 31.33777 26.68674 13.85416 1.000 28.02642 59 SER D O 1
ATOM 3401 N N . ASP B 1 60 ? 31.45561 24.59806 13.00624 1.000 32.64329 60 ASP D N 1
ATOM 3402 C CA . ASP B 1 60 ? 30.25891 24.11087 13.67597 1.000 33.69730 60 ASP D CA 1
ATOM 3403 C C . ASP B 1 60 ? 30.58968 23.32382 14.93910 1.000 34.26287 60 ASP D C 1
ATOM 3404 O O . ASP B 1 60 ? 29.78798 22.48815 15.37167 1.000 28.44686 60 ASP D O 1
ATOM 3409 N N . ASP B 1 61 ? 31.75792 23.56944 15.52873 1.000 26.97802 61 ASP D N 1
ATOM 3410 C CA . ASP B 1 61 ? 32.13382 22.92360 16.77694 1.000 21.04912 61 ASP D CA 1
ATOM 3411 C C . ASP B 1 61 ? 31.29105 23.47516 17.92092 1.000 15.28416 61 ASP D C 1
ATOM 3412 O O . ASP B 1 61 ? 30.88013 24.63856 17.91278 1.000 15.33036 61 ASP D O 1
ATOM 3417 N N . ASP B 1 62 ? 31.03553 22.62426 18.91756 1.000 16.40853 62 ASP D N 1
ATOM 3418 C CA . ASP B 1 62 ? 30.20755 23.03822 20.04394 1.000 15.51761 62 ASP D CA 1
ATOM 3419 C C . ASP B 1 62 ? 30.83628 24.17858 20.83549 1.000 26.10034 62 ASP D C 1
ATOM 3420 O O . ASP B 1 62 ? 30.10893 24.94199 21.48155 1.000 35.77177 62 ASP D O 1
ATOM 3425 N N . ASN B 1 63 ? 32.16158 24.32612 20.78585 1.000 21.97158 63 ASN D N 1
ATOM 3426 C CA . ASN B 1 63 ? 32.82293 25.44535 21.44575 1.000 15.72972 63 ASN D CA 1
ATOM 3427 C C . ASN B 1 63 ? 33.65764 26.24903 20.45936 1.000 16.71964 63 ASN D C 1
ATOM 3428 O O . ASN B 1 63 ? 34.84489 26.48939 20.69877 1.000 19.81722 63 ASN D O 1
ATOM 3433 N N . ALA B 1 64 ? 33.05274 26.67557 19.35629 1.000 19.93224 64 ALA D N 1
ATOM 3434 C CA . ALA B 1 64 ? 33.75959 27.51246 18.40076 1.000 24.93831 64 ALA D CA 1
ATOM 3435 C C . ALA B 1 64 ? 33.69826 28.97288 18.82962 1.000 19.31720 64 ALA D C 1
ATOM 3436 O O . ALA B 1 64 ? 32.75970 29.40724 19.50349 1.000 14.74576 64 ALA D O 1
ATOM 3438 N N . VAL B 1 65 ? 34.71422 29.73477 18.42554 1.000 14.01367 65 VAL D N 1
ATOM 3439 C CA . VAL B 1 65 ? 34.73204 31.15902 18.73748 1.000 15.82201 65 VAL D CA 1
ATOM 3440 C C . VAL B 1 65 ? 33.81365 31.92060 17.79233 1.000 13.86194 65 VAL D C 1
ATOM 3441 O O . VAL B 1 65 ? 33.11004 32.84989 18.20286 1.000 13.84673 65 VAL D O 1
ATOM 3445 N N . THR B 1 66 ? 33.79230 31.53039 16.52192 1.000 13.90628 66 THR D N 1
ATOM 3446 C CA . THR B 1 66 ? 32.86203 32.08202 15.55060 1.000 19.21224 66 THR D CA 1
ATOM 3447 C C . THR B 1 66 ? 32.38774 30.97122 14.62786 1.000 15.43950 66 THR D C 1
ATOM 3448 O O . THR B 1 66 ? 33.12832 30.03157 14.32455 1.000 14.36388 66 THR D O 1
ATOM 3452 N N . ASP B 1 67 ? 31.13355 31.08506 14.19285 1.000 14.31849 67 ASP D N 1
ATOM 3453 C CA . ASP B 1 67 ? 30.55116 30.14319 13.24598 1.000 15.07000 67 ASP D CA 1
ATOM 3454 C C . ASP B 1 67 ? 30.12614 30.83454 11.95635 1.000 19.64376 67 ASP D C 1
ATOM 3455 O O . ASP B 1 67 ? 29.35634 30.27094 11.17126 1.000 17.22496 67 ASP D O 1
ATOM 3460 N N . ILE B 1 68 ? 30.61660 32.05132 11.73285 1.000 15.38993 68 ILE D N 1
ATOM 3461 C CA . ILE B 1 68 ? 30.35342 32.80644 10.51982 1.000 17.46564 68 ILE D CA 1
ATOM 3462 C C . ILE B 1 68 ? 31.68597 33.11466 9.84494 1.000 25.38180 68 ILE D C 1
ATOM 3463 O O . ILE B 1 68 ? 32.76010 32.90701 10.40996 1.000 17.21590 68 ILE D O 1
ATOM 3468 N N . ALA B 1 69 ? 31.59897 33.60085 8.60974 1.000 32.52109 69 ALA D N 1
ATOM 3469 C CA . ALA B 1 69 ? 32.79519 33.90444 7.83777 1.000 18.29011 69 ALA D CA 1
ATOM 3470 C C . ALA B 1 69 ? 33.56489 35.04738 8.48208 1.000 19.86574 69 ALA D C 1
ATOM 3471 O O . ALA B 1 69 ? 32.98076 36.06765 8.85960 1.000 23.81869 69 ALA D O 1
ATOM 3473 N N . ALA B 1 70 ? 34.87857 34.87592 8.60176 1.000 24.13390 70 ALA D N 1
ATOM 3474 C CA . ALA B 1 70 ? 35.73172 35.91104 9.16502 1.000 18.81425 70 ALA D CA 1
ATOM 3475 C C . ALA B 1 70 ? 36.07096 36.94600 8.10387 1.000 13.34217 70 ALA D C 1
ATOM 3476 O O . ALA B 1 70 ? 36.25327 36.61456 6.93048 1.000 13.41017 70 ALA D O 1
ATOM 3478 N N . ASP B 1 71 ? 36.14798 38.20773 8.52140 1.000 23.50911 71 ASP D N 1
ATOM 3479 C CA . ASP B 1 71 ? 36.51695 39.29172 7.62004 1.000 15.76342 71 ASP D CA 1
ATOM 3480 C C . ASP B 1 71 ? 37.99379 39.65357 7.68554 1.000 21.62157 71 ASP D C 1
ATOM 3481 O O . ASP B 1 71 ? 38.53805 40.15901 6.69902 1.000 18.38634 71 ASP D O 1
ATOM 3486 N N . ASN B 1 72 ? 38.65605 39.39652 8.81078 1.000 24.06783 72 ASN D N 1
ATOM 3487 C CA . ASN B 1 72 ? 40.05937 39.72713 8.99684 1.000 19.16126 72 ASN D CA 1
ATOM 3488 C C . ASN B 1 72 ? 40.85409 38.47573 9.34748 1.000 12.74445 72 ASN D C 1
ATOM 3489 O O . ASN B 1 72 ? 40.30200 37.47183 9.80482 1.000 12.84312 72 ASN D O 1
ATOM 3494 N N . VAL B 1 73 ? 42.16423 38.55046 9.12253 1.000 12.65780 73 VAL D N 1
ATOM 3495 C CA . VAL B 1 73 ? 43.09944 37.48844 9.48984 1.000 14.18137 73 VAL D CA 1
ATOM 3496 C C . VAL B 1 73 ? 44.42670 38.13320 9.86628 1.000 15.36197 73 VAL D C 1
ATOM 3497 O O . VAL B 1 73 ? 44.89070 39.05917 9.19515 1.000 12.96771 73 VAL D O 1
ATOM 3501 N N . VAL B 1 74 ? 45.04343 37.63772 10.93825 1.000 13.57502 74 VAL D N 1
ATOM 3502 C CA . VAL B 1 74 ? 46.33349 38.13149 11.40926 1.000 13.22530 74 VAL D CA 1
ATOM 3503 C C . VAL B 1 74 ? 47.39381 37.07958 11.11358 1.000 13.25003 74 VAL D C 1
ATOM 3504 O O . VAL B 1 74 ? 47.22475 35.90359 11.45869 1.000 14.41340 74 VAL D O 1
ATOM 3508 N N . LEU B 1 75 ? 48.48740 37.50464 10.48311 1.000 13.88305 75 LEU D N 1
ATOM 3509 C CA . LEU B 1 75 ? 49.57660 36.62174 10.09021 1.000 12.47362 75 LEU D CA 1
ATOM 3510 C C . LEU B 1 75 ? 50.85527 37.01044 10.82205 1.000 12.41806 75 LEU D C 1
ATOM 3511 O O . LEU B 1 75 ? 51.19056 38.19616 10.92106 1.000 12.33585 75 LEU D O 1
ATOM 3516 N N . VAL B 1 76 ? 51.56533 36.00205 11.33362 1.000 12.48072 76 VAL D N 1
ATOM 3517 C CA . VAL B 1 76 ? 52.81627 36.18409 12.06057 1.000 12.46383 76 VAL D CA 1
ATOM 3518 C C . VAL B 1 76 ? 53.83494 35.17814 11.54279 1.000 12.55479 76 VAL D C 1
ATOM 3519 O O . VAL B 1 76 ? 53.49223 34.04268 11.19916 1.000 12.64533 76 VAL D O 1
ATOM 3523 N N . GLY B 1 77 ? 55.09859 35.59506 11.50316 1.000 12.54659 77 GLY D N 1
ATOM 3524 C CA . GLY B 1 77 ? 56.15815 34.68193 11.11300 1.000 12.64627 77 GLY D CA 1
ATOM 3525 C C . GLY B 1 77 ? 56.34663 33.59146 12.15309 1.000 12.73077 77 GLY D C 1
ATOM 3526 O O . GLY B 1 77 ? 56.30297 33.83843 13.35896 1.000 13.45181 77 GLY D O 1
ATOM 3527 N N . SER B 1 78 ? 56.56081 32.36321 11.67126 1.000 12.84517 78 SER D N 1
ATOM 3528 C CA . SER B 1 78 ? 56.62857 31.20859 12.56317 1.000 16.91844 78 SER D CA 1
ATOM 3529 C C . SER B 1 78 ? 57.85030 31.23745 13.47461 1.000 18.25710 78 SER D C 1
ATOM 3530 O O . SER B 1 78 ? 57.85910 30.54673 14.49854 1.000 21.00884 78 SER D O 1
ATOM 3533 N N . GLN B 1 79 ? 58.87531 32.01851 13.13493 1.000 17.23098 79 GLN D N 1
ATOM 3534 C CA . GLN B 1 79 ? 60.08090 32.12469 13.94928 1.000 25.09347 79 GLN D CA 1
ATOM 3535 C C . GLN B 1 79 ? 60.29354 33.54291 14.47401 1.000 32.12762 79 GLN D C 1
ATOM 3536 O O . GLN B 1 79 ? 61.40186 33.88368 14.90434 1.000 29.38908 79 GLN D O 1
ATOM 3542 N N . ALA B 1 80 ? 59.24547 34.36886 14.47538 1.000 24.39685 80 ALA D N 1
ATOM 3543 C CA . ALA B 1 80 ? 59.37676 35.76682 14.86829 1.000 24.09408 80 ALA D CA 1
ATOM 3544 C C . ALA B 1 80 ? 58.46650 36.11201 16.03797 1.000 16.41759 80 ALA D C 1
ATOM 3545 O O . ALA B 1 80 ? 57.59593 36.98013 15.92193 1.000 12.55583 80 ALA D O 1
ATOM 3547 N N . ILE B 1 81 ? 58.66008 35.43358 17.16953 1.000 18.64611 81 ILE D N 1
ATOM 3548 C CA . ILE B 1 81 ? 57.90586 35.76546 18.37399 1.000 18.46231 81 ILE D CA 1
ATOM 3549 C C . ILE B 1 81 ? 58.23226 37.17488 18.85649 1.000 19.81899 81 ILE D C 1
ATOM 3550 O O . ILE B 1 81 ? 57.41033 37.81818 19.52048 1.000 18.90411 81 ILE D O 1
ATOM 3555 N N . VAL B 1 82 ? 59.42285 37.68210 18.52775 1.000 20.38623 82 VAL D N 1
ATOM 3556 C CA . VAL B 1 82 ? 59.81429 39.01878 18.96799 1.000 16.35254 82 VAL D CA 1
ATOM 3557 C C . VAL B 1 82 ? 58.97335 40.08996 18.27921 1.000 12.51773 82 VAL D C 1
ATOM 3558 O O . VAL B 1 82 ? 58.62099 41.10501 18.88978 1.000 12.47386 82 VAL D O 1
ATOM 3562 N N . ASP B 1 83 ? 58.66109 39.89925 16.99545 1.000 15.92626 83 ASP D N 1
ATOM 3563 C CA . ASP B 1 83 ? 57.90815 40.90147 16.24414 1.000 20.82595 83 ASP D CA 1
ATOM 3564 C C . ASP B 1 83 ? 56.41634 40.85678 16.56763 1.000 24.60943 83 ASP D C 1
ATOM 3565 O O . ASP B 1 83 ? 55.81464 41.88185 16.90549 1.000 23.23845 83 ASP D O 1
ATOM 3570 N N . GLY B 1 84 ? 55.80051 39.68524 16.44734 1.000 18.85161 84 GLY D N 1
ATOM 3571 C CA . GLY B 1 84 ? 54.37349 39.54665 16.66032 1.000 12.30544 84 GLY D CA 1
ATOM 3572 C C . GLY B 1 84 ? 54.00016 39.29384 18.10610 1.000 15.72406 84 GLY D C 1
ATOM 3573 O O . GLY B 1 84 ? 52.94149 38.72422 18.38769 1.000 23.85699 84 GLY D O 1
ATOM 3574 N N . LEU B 1 85 ? 54.87397 39.70133 19.03186 1.000 12.55697 85 LEU D N 1
ATOM 3575 C CA . LEU B 1 85 ? 54.67957 39.38307 20.44455 1.000 12.44082 85 LEU D CA 1
ATOM 3576 C C . LEU B 1 85 ? 53.35194 39.90598 20.98098 1.000 12.39869 85 LEU D C 1
ATOM 3577 O O . LEU B 1 85 ? 52.77547 39.30171 21.89125 1.000 16.93128 85 LEU D O 1
ATOM 3582 N N . VAL B 1 86 ? 52.84972 41.01498 20.43867 1.000 12.30868 86 VAL D N 1
ATOM 3583 C CA . VAL B 1 86 ? 51.64762 41.65274 20.96765 1.000 12.27917 86 VAL D CA 1
ATOM 3584 C C . VAL B 1 86 ? 50.49936 41.54934 19.97120 1.000 12.23449 86 VAL D C 1
ATOM 3585 O O . VAL B 1 86 ? 49.57370 42.36775 19.98856 1.000 12.19509 86 VAL D O 1
ATOM 3589 N N . ALA B 1 87 ? 50.53611 40.53196 19.10921 1.000 12.25744 87 ALA D N 1
ATOM 3590 C CA . ALA B 1 87 ? 49.53780 40.40652 18.05172 1.000 15.18126 87 ALA D CA 1
ATOM 3591 C C . ALA B 1 87 ? 48.23171 39.77506 18.52398 1.000 17.87445 87 ALA D C 1
ATOM 3592 O O . ALA B 1 87 ? 47.21521 39.90390 17.83239 1.000 12.28789 87 ALA D O 1
ATOM 3594 N N . SER B 1 88 ? 48.23467 39.09545 19.67198 1.000 22.13319 88 SER D N 1
ATOM 3595 C CA . SER B 1 88 ? 47.02291 38.42810 20.14876 1.000 16.36047 88 SER D CA 1
ATOM 3596 C C . SER B 1 88 ? 45.85770 39.38166 20.39720 1.000 13.68663 88 SER D C 1
ATOM 3597 O O . SER B 1 88 ? 44.73717 39.07016 19.95749 1.000 13.97026 88 SER D O 1
ATOM 3600 N N . PRO B 1 89 ? 46.01835 40.51283 21.09948 1.000 15.05902 89 PRO D N 1
ATOM 3601 C CA . PRO B 1 89 ? 44.85298 41.38939 21.32405 1.000 15.05113 89 PRO D CA 1
ATOM 3602 C C . PRO B 1 89 ? 44.25147 41.95309 20.04742 1.000 17.52488 89 PRO D C 1
ATOM 3603 O O . PRO B 1 89 ? 43.06137 42.29380 20.03413 1.000 12.34606 89 PRO D O 1
ATOM 3607 N N . LEU B 1 90 ? 45.04497 42.08890 18.98202 1.000 15.22196 90 LEU D N 1
ATOM 3608 C CA . LEU B 1 90 ? 44.51413 42.57209 17.71097 1.000 12.22024 90 LEU D CA 1
ATOM 3609 C C . LEU B 1 90 ? 43.57727 41.54795 17.08323 1.000 12.30081 90 LEU D C 1
ATOM 3610 O O . LEU B 1 90 ? 42.43768 41.87016 16.72400 1.000 12.33461 90 LEU D O 1
ATOM 3615 N N . ALA B 1 91 ? 44.04272 40.30191 16.95617 1.000 12.34956 91 ALA D N 1
ATOM 3616 C CA . ALA B 1 91 ? 43.21028 39.23443 16.41131 1.000 12.44873 91 ALA D CA 1
ATOM 3617 C C . ALA B 1 91 ? 41.88368 39.12085 17.14928 1.000 12.53259 91 ALA D C 1
ATOM 3618 O O . ALA B 1 91 ? 40.83385 38.91735 16.52898 1.000 14.14349 91 ALA D O 1
ATOM 3620 N N . SER B 1 92 ? 41.91197 39.24921 18.47664 1.000 12.96250 92 SER D N 1
ATOM 3621 C CA . SER B 1 92 ? 40.69645 39.07374 19.26672 1.000 12.63842 92 SER D CA 1
ATOM 3622 C C . SER B 1 92 ? 39.70125 40.20641 19.03797 1.000 14.14870 92 SER D C 1
ATOM 3623 O O . SER B 1 92 ? 38.49246 39.96358 18.94006 1.000 12.72625 92 SER D O 1
ATOM 3626 N N . GLU B 1 93 ? 40.18227 41.45266 18.97786 1.000 18.17664 93 GLU D N 1
ATOM 3627 C CA . GLU B 1 93 ? 39.27748 42.58017 18.76945 1.000 13.68256 93 GLU D CA 1
ATOM 3628 C C . GLU B 1 93 ? 38.71985 42.60170 17.35136 1.000 14.42716 93 GLU D C 1
ATOM 3629 O O . GLU B 1 93 ? 37.58035 43.03450 17.14141 1.000 18.55214 93 GLU D O 1
ATOM 3635 N N . LYS B 1 94 ? 39.49086 42.13254 16.37401 1.000 12.49965 94 LYS D N 1
ATOM 3636 C CA . LYS B 1 94 ? 39.04872 42.11032 14.98605 1.000 16.68458 94 LYS D CA 1
ATOM 3637 C C . LYS B 1 94 ? 38.21868 40.87770 14.65054 1.000 18.41718 94 LYS D C 1
ATOM 3638 O O . LYS B 1 94 ? 37.81627 40.72060 13.49180 1.000 17.11199 94 LYS D O 1
ATOM 3644 N N . HIS B 1 95 ? 37.94766 40.01434 15.63523 1.000 17.08239 95 HIS D N 1
ATOM 3645 C CA . HIS B 1 95 ? 37.18674 38.77970 15.43281 1.000 13.71246 95 HIS D CA 1
ATOM 3646 C C . HIS B 1 95 ? 37.83778 37.90892 14.35867 1.000 12.91222 95 HIS D C 1
ATOM 3647 O O . HIS B 1 95 ? 37.19640 37.47265 13.40061 1.000 13.01676 95 HIS D O 1
ATOM 3654 N N . ALA B 1 96 ? 39.12625 37.64046 14.54248 1.000 12.82353 96 ALA D N 1
ATOM 3655 C CA . ALA B 1 96 ? 39.95493 37.01016 13.53082 1.000 12.81880 96 ALA D CA 1
ATOM 3656 C C . ALA B 1 96 ? 40.83805 35.94882 14.16593 1.000 12.83429 96 ALA D C 1
ATOM 3657 O O . ALA B 1 96 ? 41.14136 36.02180 15.36322 1.000 12.80219 96 ALA D O 1
ATOM 3659 N N . PRO B 1 97 ? 41.25228 34.94796 13.39582 1.000 12.89924 97 PRO D N 1
ATOM 3660 C CA . PRO B 1 97 ? 42.25963 34.00335 13.88156 1.000 12.91374 97 PRO D CA 1
ATOM 3661 C C . PRO B 1 97 ? 43.66779 34.54131 13.67980 1.000 12.78638 97 PRO D C 1
ATOM 3662 O O . PRO B 1 97 ? 43.91503 35.43729 12.87008 1.000 12.70480 97 PRO D O 1
ATOM 3666 N N . LEU B 1 98 ? 44.59829 33.97065 14.43733 1.000 12.78759 98 LEU D N 1
ATOM 3667 C CA . LEU B 1 98 ? 46.01523 34.27531 14.29814 1.000 12.70240 98 LEU D CA 1
ATOM 3668 C C . LEU B 1 98 ? 46.70618 33.04859 13.71923 1.000 12.79114 98 LEU D C 1
ATOM 3669 O O . LEU B 1 98 ? 46.69652 31.97790 14.33445 1.000 17.88543 98 LEU D O 1
ATOM 3674 N N . LEU B 1 99 ? 47.29704 33.20359 12.54002 1.000 12.76693 99 LEU D N 1
ATOM 3675 C CA . LEU B 1 99 ? 47.92730 32.09793 11.84050 1.000 12.86192 99 LEU D CA 1
ATOM 3676 C C . LEU B 1 99 ? 49.41318 32.37376 11.65802 1.000 12.80384 99 LEU D C 1
ATOM 3677 O O . LEU B 1 99 ? 49.87543 33.51248 11.76549 1.000 12.69070 99 LEU D O 1
ATOM 3682 N N . LEU B 1 100 ? 50.15702 31.30965 11.37094 1.000 12.89926 100 LEU D N 1
ATOM 3683 C CA . LEU B 1 100 ? 51.60343 31.36587 11.23175 1.000 12.88203 100 LEU D CA 1
ATOM 3684 C C . LEU B 1 100 ? 52.00290 30.93782 9.82794 1.000 12.94869 100 LEU D C 1
ATOM 3685 O O . LEU B 1 100 ? 51.43213 29.99674 9.26715 1.000 13.06255 100 LEU D O 1
ATOM 3690 N N . THR B 1 101 ? 52.99158 31.62999 9.27101 1.000 12.89379 101 THR D N 1
ATOM 3691 C CA . THR B 1 101 ? 53.54291 31.31065 7.96573 1.000 12.96412 101 THR D CA 1
ATOM 3692 C C . THR B 1 101 ? 55.06027 31.28659 8.04861 1.000 13.31373 101 THR D C 1
ATOM 3693 O O . THR B 1 101 ? 55.66205 31.78062 9.00558 1.000 16.68342 101 THR D O 1
ATOM 3697 N N . SER B 1 102 ? 55.67108 30.69546 7.02957 1.000 13.08151 102 SER D N 1
ATOM 3698 C CA . SER B 1 102 ? 57.11472 30.74054 6.88233 1.000 13.91368 102 SER D CA 1
ATOM 3699 C C . SER B 1 102 ? 57.53741 32.10108 6.34032 1.000 18.08795 102 SER D C 1
ATOM 3700 O O . SER B 1 102 ? 56.76930 32.78541 5.65867 1.000 26.84592 102 SER D O 1
ATOM 3703 N N . LYS B 1 103 ? 58.77023 32.49837 6.66308 1.000 13.01833 103 LYS D N 1
ATOM 3704 C CA . LYS B 1 103 ? 59.22764 33.83847 6.30582 1.000 15.64454 103 LYS D CA 1
ATOM 3705 C C . LYS B 1 103 ? 59.27181 34.03536 4.79395 1.000 26.28455 103 LYS D C 1
ATOM 3706 O O . LYS B 1 103 ? 58.90222 35.10208 4.28972 1.000 31.66467 103 LYS D O 1
ATOM 3712 N N . ASP B 1 104 ? 59.71391 33.01978 4.05326 1.000 25.96418 104 ASP D N 1
ATOM 3713 C CA . ASP B 1 104 ? 59.98083 33.17408 2.62697 1.000 31.81765 104 ASP D CA 1
ATOM 3714 C C . ASP B 1 104 ? 58.74776 32.93895 1.75859 1.000 39.17269 104 ASP D C 1
ATOM 3715 O O . ASP B 1 104 ? 58.37262 33.80821 0.96515 1.000 44.09750 104 ASP D O 1
ATOM 3720 N N . LYS B 1 105 ? 58.10865 31.78179 1.89693 1.000 31.28138 105 LYS D N 1
ATOM 3721 C CA . LYS B 1 105 ? 56.99612 31.38903 1.04700 1.000 18.39040 105 LYS D CA 1
ATOM 3722 C C . LYS B 1 105 ? 55.70501 31.30856 1.84922 1.000 19.11837 105 LYS D C 1
ATOM 3723 O O . LYS B 1 105 ? 55.70501 30.93620 3.02573 1.000 29.75462 105 LYS D O 1
ATOM 3729 N N . LEU B 1 106 ? 54.60082 31.66353 1.19829 1.000 13.29212 106 LEU D N 1
ATOM 3730 C CA . LEU B 1 106 ? 53.28033 31.50264 1.79341 1.000 13.26052 106 LEU D CA 1
ATOM 3731 C C . LEU B 1 106 ? 52.87799 30.04144 1.66032 1.000 16.03545 106 LEU D C 1
ATOM 3732 O O . LEU B 1 106 ? 52.60336 29.56715 0.55384 1.000 24.69359 106 LEU D O 1
ATOM 3737 N N . ASP B 1 107 ? 52.85037 29.32772 2.78423 1.000 13.75929 107 ASP D N 1
ATOM 3738 C CA . ASP B 1 107 ? 52.59816 27.89359 2.75682 1.000 15.14895 107 ASP D CA 1
ATOM 3739 C C . ASP B 1 107 ? 51.23441 27.59591 2.14530 1.000 15.20751 107 ASP D C 1
ATOM 3740 O O . ASP B 1 107 ? 50.27150 28.34645 2.32835 1.000 13.59416 107 ASP D O 1
ATOM 3745 N N . SER B 1 108 ? 51.16637 26.49359 1.39474 1.000 15.83500 108 SER D N 1
ATOM 3746 C CA . SER B 1 108 ? 49.92948 26.13483 0.71070 1.000 13.99143 108 SER D CA 1
ATOM 3747 C C . SER B 1 108 ? 48.81017 25.82264 1.69536 1.000 20.08997 108 SER D C 1
ATOM 3748 O O . SER B 1 108 ? 47.63945 26.10776 1.41543 1.000 20.40332 108 SER D O 1
ATOM 3751 N N . SER B 1 109 ? 49.14620 25.23503 2.84636 1.000 20.42686 109 SER D N 1
ATOM 3752 C CA . SER B 1 109 ? 48.13286 24.94416 3.85574 1.000 13.98491 109 SER D CA 1
ATOM 3753 C C . SER B 1 109 ? 47.52471 26.22352 4.41546 1.000 17.23373 109 SER D C 1
ATOM 3754 O O . SER B 1 109 ? 46.31099 26.29660 4.64431 1.000 13.83989 109 SER D O 1
ATOM 3757 N N . VAL B 1 110 ? 48.35540 27.24298 4.64469 1.000 22.29135 110 VAL D N 1
ATOM 3758 C CA . VAL B 1 110 ? 47.85101 28.51596 5.14941 1.000 13.47377 110 VAL D CA 1
ATOM 3759 C C . VAL B 1 110 ? 46.99796 29.20327 4.09598 1.000 13.48984 110 VAL D C 1
ATOM 3760 O O . VAL B 1 110 ? 45.92890 29.74687 4.40086 1.000 13.46012 110 VAL D O 1
ATOM 3764 N N . LYS B 1 111 ? 47.46183 29.19810 2.84376 1.000 13.55178 111 LYS D N 1
ATOM 3765 C CA . LYS B 1 111 ? 46.67614 29.75002 1.74417 1.000 13.60372 111 LYS D CA 1
ATOM 3766 C C . LYS B 1 111 ? 45.27158 29.16024 1.72119 1.000 14.08681 111 LYS D C 1
ATOM 3767 O O . LYS B 1 111 ? 44.27926 29.88809 1.59876 1.000 13.73117 111 LYS D O 1
ATOM 3773 N N . SER B 1 112 ? 45.17178 27.83509 1.85769 1.000 14.39101 112 SER D N 1
ATOM 3774 C CA . SER B 1 112 ? 43.86750 27.18152 1.83287 1.000 14.06039 112 SER D CA 1
ATOM 3775 C C . SER B 1 112 ? 43.03778 27.54617 3.05714 1.000 13.98206 112 SER D C 1
ATOM 3776 O O . SER B 1 112 ? 41.83038 27.78576 2.94267 1.000 14.87621 112 SER D O 1
ATOM 3779 N N . GLU B 1 113 ? 43.66360 27.59477 4.23617 1.000 13.85416 113 GLU D N 1
ATOM 3780 C CA . GLU B 1 113 ? 42.91536 27.89779 5.45241 1.000 13.79541 113 GLU D CA 1
ATOM 3781 C C . GLU B 1 113 ? 42.35219 29.31170 5.41856 1.000 13.66926 113 GLU D C 1
ATOM 3782 O O . GLU B 1 113 ? 41.23306 29.55359 5.88684 1.000 13.70055 113 GLU D O 1
ATOM 3788 N N . ILE B 1 114 ? 43.11508 30.26047 4.87330 1.000 13.54022 114 ILE D N 1
ATOM 3789 C CA . ILE B 1 114 ? 42.60693 31.61985 4.71538 1.000 13.43944 114 ILE D CA 1
ATOM 3790 C C . ILE B 1 114 ? 41.36293 31.62372 3.83287 1.000 15.42677 114 ILE D C 1
ATOM 3791 O O . ILE B 1 114 ? 40.38322 32.32238 4.12047 1.000 13.57842 114 ILE D O 1
ATOM 3796 N N . LYS B 1 115 ? 41.37341 30.82835 2.75708 1.000 13.74881 115 LYS D N 1
ATOM 3797 C CA . LYS B 1 115 ? 40.20091 30.72832 1.89082 1.000 13.92639 115 LYS D CA 1
ATOM 3798 C C . LYS B 1 115 ? 38.99085 30.19524 2.64712 1.000 14.03968 115 LYS D C 1
ATOM 3799 O O . LYS B 1 115 ? 37.87509 30.70174 2.48366 1.000 15.68101 115 LYS D O 1
ATOM 3805 N N . ARG B 1 116 ? 39.19048 29.15839 3.46376 1.000 14.08002 116 ARG D N 1
ATOM 3806 C CA . ARG B 1 116 ? 38.08087 28.54327 4.18696 1.000 14.21408 116 ARG D CA 1
ATOM 3807 C C . ARG B 1 116 ? 37.50184 29.48124 5.24012 1.000 19.12168 116 ARG D C 1
ATOM 3808 O O . ARG B 1 116 ? 36.28499 29.69571 5.29070 1.000 20.41096 116 ARG D O 1
ATOM 3816 N N . VAL B 1 117 ? 38.35721 30.04104 6.10013 1.000 13.88904 117 VAL D N 1
ATOM 3817 C CA . VAL B 1 117 ? 37.86058 30.84524 7.21258 1.000 14.93623 117 VAL D CA 1
ATOM 3818 C C . VAL B 1 117 ? 37.22509 32.14098 6.71607 1.000 19.68503 117 VAL D C 1
ATOM 3819 O O . VAL B 1 117 ? 36.24781 32.62417 7.30191 1.000 16.80440 117 VAL D O 1
ATOM 3823 N N . MET B 1 118 ? 37.73986 32.71103 5.62769 1.000 22.59518 118 MET D N 1
ATOM 3824 C CA . MET B 1 118 ? 37.20636 33.94996 5.07725 1.000 23.99082 118 MET D CA 1
ATOM 3825 C C . MET B 1 118 ? 36.03634 33.72554 4.12852 1.000 30.74065 118 MET D C 1
ATOM 3826 O O . MET B 1 118 ? 35.38564 34.70183 3.73917 1.000 31.13441 118 MET D O 1
ATOM 3831 N N . ASP B 1 119 ? 35.78072 32.47482 3.73044 1.000 21.80532 119 ASP D N 1
ATOM 3832 C CA . ASP B 1 119 ? 34.68833 32.11632 2.82242 1.000 28.25461 119 ASP D CA 1
ATOM 3833 C C . ASP B 1 119 ? 34.94495 32.63731 1.40800 1.000 38.87882 119 ASP D C 1
ATOM 3834 O O . ASP B 1 119 ? 34.03345 33.12090 0.73420 1.000 39.76615 119 ASP D O 1
ATOM 3839 N N . LEU B 1 120 ? 36.19147 32.52823 0.95148 1.000 29.96569 120 LEU D N 1
ATOM 3840 C CA . LEU B 1 120 ? 36.53848 32.90175 -0.41373 1.000 21.83938 120 LEU D CA 1
ATOM 3841 C C . LEU B 1 120 ? 36.14022 31.76739 -1.35336 1.000 25.35906 120 LEU D C 1
ATOM 3842 O O . LEU B 1 120 ? 36.59819 30.63051 -1.19216 1.000 32.06200 120 LEU D O 1
ATOM 3847 N N . LYS B 1 121 ? 35.29636 32.07747 -2.33705 1.000 16.74269 121 LYS D N 1
ATOM 3848 C CA . LYS B 1 121 ? 34.69599 31.07308 -3.20394 1.000 22.27863 121 LYS D CA 1
ATOM 3849 C C . LYS B 1 121 ? 34.63550 31.59399 -4.63364 1.000 29.29309 121 LYS D C 1
ATOM 3850 O O . LYS B 1 121 ? 34.24306 32.74061 -4.86010 1.000 29.79970 121 LYS D O 1
ATOM 3856 N N . THR B 1 122 ? 35.01392 30.74139 -5.59628 1.000 29.03255 122 THR D N 1
ATOM 3857 C CA . THR B 1 122 ? 35.09209 31.16729 -6.99501 1.000 28.52104 122 THR D CA 1
ATOM 3858 C C . THR B 1 122 ? 33.74871 31.64625 -7.53488 1.000 27.22765 122 THR D C 1
ATOM 3859 O O . THR B 1 122 ? 33.71249 32.44929 -8.47449 1.000 23.96581 122 THR D O 1
ATOM 3863 N N . THR B 1 123 ? 32.63902 31.15786 -6.97577 1.000 29.41465 123 THR D N 1
ATOM 3864 C CA . THR B 1 123 ? 31.32386 31.55015 -7.47155 1.000 38.09380 123 THR D CA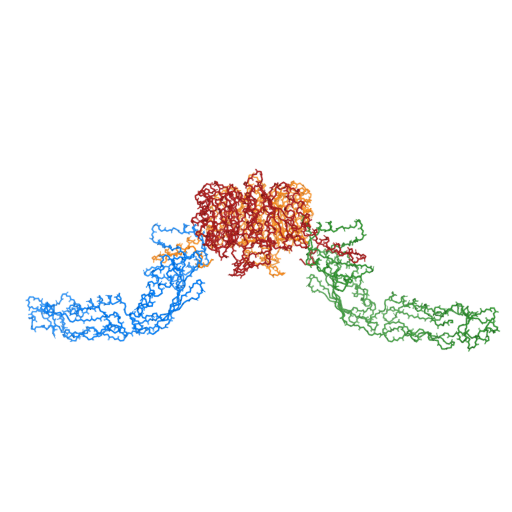 1
ATOM 3865 C C . THR B 1 123 ? 30.93692 32.96785 -7.05928 1.000 31.68631 123 THR D C 1
ATOM 3866 O O . THR B 1 123 ? 30.04146 33.55353 -7.67769 1.000 24.17535 123 THR D O 1
ATOM 3870 N N . SER B 1 124 ? 31.56585 33.52259 -6.02935 1.000 29.38042 124 SER D N 1
ATOM 3871 C CA . SER B 1 124 ? 31.29785 34.88261 -5.58320 1.000 26.68933 124 SER D CA 1
ATOM 3872 C C . SER B 1 124 ? 32.59714 35.68457 -5.56261 1.000 29.18199 124 SER D C 1
ATOM 3873 O O . SER B 1 124 ? 33.68229 35.16643 -5.82900 1.000 26.45121 124 SER D O 1
ATOM 3876 N N . GLY B 1 125 ? 32.47840 36.97429 -5.25301 1.000 21.79853 125 GLY D N 1
ATOM 3877 C CA . GLY B 1 125 ? 33.61197 37.87047 -5.26513 1.000 15.74923 125 GLY D CA 1
ATOM 3878 C C . GLY B 1 125 ? 34.13534 38.18674 -3.86985 1.000 16.64131 125 GLY D C 1
ATOM 3879 O O . GLY B 1 125 ? 33.50292 37.90911 -2.85427 1.000 24.53457 125 GLY D O 1
ATOM 3880 N N . ILE B 1 126 ? 35.33105 38.76892 -3.84635 1.000 17.25080 126 ILE D N 1
ATOM 3881 C CA . ILE B 1 126 ? 35.92604 39.30564 -2.62598 1.000 14.04415 126 ILE D CA 1
ATOM 3882 C C . ILE B 1 126 ? 35.47857 40.75419 -2.48056 1.000 13.98821 126 ILE D C 1
ATOM 3883 O O . ILE B 1 126 ? 35.79544 41.59640 -3.32727 1.000 17.32284 126 ILE D O 1
ATOM 3888 N N . ASN B 1 127 ? 34.75170 41.05329 -1.40848 1.000 13.93999 127 ASN D N 1
ATOM 3889 C CA . ASN B 1 127 ? 34.29099 42.41377 -1.18767 1.000 13.89712 127 ASN D CA 1
ATOM 3890 C C . ASN B 1 127 ? 35.35727 43.21616 -0.43632 1.000 13.64987 127 ASN D C 1
ATOM 3891 O O . ASN B 1 127 ? 36.45997 42.73433 -0.16373 1.000 17.44499 127 ASN D O 1
ATOM 3896 N N . THR B 1 128 ? 35.03750 44.47170 -0.12574 1.000 13.59945 128 THR D N 1
ATOM 3897 C CA . THR B 1 128 ? 36.02785 45.41216 0.38487 1.000 13.40017 128 THR D CA 1
ATOM 3898 C C . THR B 1 128 ? 36.28912 45.26874 1.87687 1.000 15.91355 128 THR D C 1
ATOM 3899 O O . THR B 1 128 ? 37.08716 46.03832 2.42161 1.000 29.11565 128 THR D O 1
ATOM 3903 N N . SER B 1 129 ? 35.65133 44.31439 2.54898 1.000 18.01036 129 SER D N 1
ATOM 3904 C CA . SER B 1 129 ? 35.82260 44.11862 3.98146 1.000 13.16850 129 SER D CA 1
ATOM 3905 C C . SER B 1 129 ? 36.81314 43.00736 4.31814 1.000 13.09234 129 SER D C 1
ATOM 3906 O O . SER B 1 129 ? 36.91760 42.61829 5.48446 1.000 19.55005 129 SER D O 1
ATOM 3909 N N . LYS B 1 130 ? 37.55721 42.50773 3.33475 1.000 13.11523 130 LYS D N 1
ATOM 3910 C CA . LYS B 1 130 ? 38.42013 41.33909 3.50500 1.000 17.46195 130 LYS D CA 1
ATOM 3911 C C . LYS B 1 130 ? 39.87661 41.79517 3.61722 1.000 26.60384 130 LYS D C 1
ATOM 3912 O O . LYS B 1 130 ? 40.54441 42.01822 2.60426 1.000 36.34479 130 LYS D O 1
ATOM 3918 N N . LYS B 1 131 ? 40.38610 41.88695 4.85012 1.000 23.31359 131 LYS D N 1
ATOM 3919 C CA . LYS B 1 131 ? 41.74066 42.36250 5.10983 1.000 19.11712 131 LYS D CA 1
ATOM 3920 C C . LYS B 1 131 ? 42.58598 41.28639 5.78197 1.000 22.36725 131 LYS D C 1
ATOM 3921 O O . LYS B 1 131 ? 42.07913 40.44455 6.52998 1.000 26.11068 131 LYS D O 1
ATOM 3927 N N . VAL B 1 132 ? 43.89074 41.34017 5.51907 1.000 12.21820 132 VAL D N 1
ATOM 3928 C CA . VAL B 1 132 ? 44.88150 40.48275 6.16152 1.000 11.75470 132 VAL D CA 1
ATOM 3929 C C . VAL B 1 132 ? 45.96504 41.37746 6.74557 1.000 11.96790 132 VAL D C 1
ATOM 3930 O O . VAL B 1 132 ? 46.58263 42.16321 6.01825 1.000 12.16358 132 VAL D O 1
ATOM 3934 N N . TYR B 1 133 ? 46.18518 41.27105 8.05240 1.000 11.96419 133 TYR D N 1
ATOM 3935 C CA . TYR B 1 133 ? 47.22264 42.03619 8.72938 1.000 12.17218 133 TYR D CA 1
ATOM 3936 C C . TYR B 1 133 ? 48.51263 41.23001 8.80185 1.000 12.14778 133 TYR D C 1
ATOM 3937 O O . TYR B 1 133 ? 48.48669 40.01019 8.98426 1.000 22.76403 133 TYR D O 1
ATOM 3946 N N . LEU B 1 134 ? 49.64115 41.91717 8.64490 1.000 12.38056 134 LEU D N 1
ATOM 3947 C CA . LEU B 1 134 ? 50.96307 41.31948 8.79937 1.000 12.44155 134 LEU D CA 1
ATOM 3948 C C . LEU B 1 134 ? 51.66324 41.95834 9.99028 1.000 12.63340 134 LEU D C 1
ATOM 3949 O O . LEU B 1 134 ? 51.82084 43.18265 10.03651 1.000 12.86932 134 LEU D O 1
ATOM 3954 N N . ALA B 1 135 ? 52.09352 41.13280 10.93931 1.000 12.56496 135 ALA D N 1
ATOM 3955 C CA . ALA B 1 135 ? 52.78889 41.59621 12.13852 1.000 12.74501 135 ALA D CA 1
ATOM 3956 C C . ALA B 1 135 ? 54.26954 41.25842 12.00160 1.000 16.00279 135 ALA D C 1
ATOM 3957 O O . ALA B 1 135 ? 54.68280 40.12277 12.25226 1.000 17.90821 135 ALA D O 1
ATOM 3959 N N . GLY B 1 136 ? 55.06375 42.24274 11.62090 1.000 13.20624 136 GLY D N 1
ATOM 3960 C CA . GLY B 1 136 ? 56.49991 42.07387 11.50171 1.000 13.44763 136 GLY D CA 1
ATOM 3961 C C . GLY B 1 136 ? 57.03663 42.73390 10.24794 1.000 15.27621 136 GLY D C 1
ATOM 3962 O O . GLY B 1 136 ? 56.31282 43.00638 9.29034 1.000 13.61625 136 GLY D O 1
ATOM 3963 N N . GLY B 1 137 ? 58.33865 43.00715 10.26181 1.000 20.21616 137 GLY D N 1
ATOM 3964 C CA . GLY B 1 137 ? 59.00852 43.60083 9.12618 1.000 18.40987 137 GLY D CA 1
ATOM 3965 C C . GLY B 1 137 ? 59.33966 42.58802 8.04530 1.000 19.18382 137 GLY D C 1
ATOM 3966 O O . GLY B 1 137 ? 58.93564 41.42446 8.08064 1.000 18.53470 137 GLY D O 1
ATOM 3967 N N . VAL B 1 138 ? 60.12170 43.05378 7.06631 1.000 29.99448 138 VAL D N 1
ATOM 3968 C CA . VAL B 1 138 ? 60.48364 42.20888 5.93076 1.000 27.76496 138 VAL D CA 1
ATOM 3969 C C . VAL B 1 138 ? 61.51890 41.16316 6.30018 1.000 30.54393 138 VAL D C 1
ATOM 3970 O O . VAL B 1 138 ? 61.79040 40.26274 5.49538 1.000 25.49708 138 VAL D O 1
ATOM 3974 N N . ASN B 1 139 ? 62.10817 41.25496 7.49069 1.000 36.43189 139 ASN D N 1
ATOM 3975 C CA . ASN B 1 139 ? 62.94994 40.18160 7.99374 1.000 43.00076 139 ASN D CA 1
ATOM 3976 C C . ASN B 1 139 ? 62.16352 39.16481 8.80831 1.000 41.78378 139 ASN D C 1
ATOM 3977 O O . ASN B 1 139 ? 62.72330 38.13170 9.19329 1.000 24.53481 139 ASN D O 1
ATOM 3982 N N . SER B 1 140 ? 60.88248 39.43425 9.06367 1.000 28.90306 140 SER D N 1
ATOM 3983 C CA . SER B 1 140 ? 59.95106 38.50840 9.69432 1.000 13.82841 140 SER D CA 1
ATOM 3984 C C . SER B 1 140 ? 59.03744 37.82813 8.67924 1.000 20.70507 140 SER D C 1
ATOM 3985 O O . SER B 1 140 ? 58.89318 36.60096 8.69218 1.000 16.39245 140 SER D O 1
ATOM 3988 N N . ILE B 1 141 ? 58.42089 38.60915 7.79363 1.000 21.43463 141 ILE D N 1
ATOM 3989 C CA . ILE B 1 141 ? 57.56804 38.10753 6.72020 1.000 15.55874 141 ILE D CA 1
ATOM 3990 C C . ILE B 1 141 ? 58.00300 38.79296 5.43264 1.000 15.48336 141 ILE D C 1
ATOM 3991 O O . ILE B 1 141 ? 57.88328 40.01779 5.30938 1.000 23.87094 141 ILE D O 1
ATOM 3996 N N . SER B 1 142 ? 58.50215 38.01098 4.47838 1.000 16.47801 142 SER D N 1
ATOM 3997 C CA . SER B 1 142 ? 59.10564 38.57221 3.27780 1.000 25.30136 142 SER D CA 1
ATOM 3998 C C . SER B 1 142 ? 58.06659 39.27645 2.40413 1.000 16.46060 142 SER D C 1
ATOM 3999 O O . SER B 1 142 ? 56.85694 39.22204 2.64289 1.000 13.49899 142 SER D O 1
ATOM 4002 N N . LYS B 1 143 ? 58.57254 39.96454 1.37749 1.000 24.77530 143 LYS D N 1
ATOM 4003 C CA . LYS B 1 143 ? 57.69861 40.61830 0.41006 1.000 26.76824 143 LYS D CA 1
ATOM 4004 C C . LYS B 1 143 ? 56.94969 39.60387 -0.44274 1.000 27.28510 143 LYS D C 1
ATOM 4005 O O . LYS B 1 143 ? 55.86141 39.90471 -0.94600 1.000 24.98743 143 LYS D O 1
ATOM 4011 N N . ASP B 1 144 ? 57.51449 38.40610 -0.61747 1.000 36.45957 144 ASP D N 1
ATOM 4012 C CA . ASP B 1 144 ? 56.85584 37.37774 -1.41745 1.000 24.41226 144 ASP D CA 1
ATOM 4013 C C . ASP B 1 144 ? 55.51509 36.99067 -0.80810 1.000 22.94264 144 ASP D C 1
ATOM 4014 O O . ASP B 1 144 ? 54.50499 36.88522 -1.51346 1.000 28.51962 144 ASP D O 1
ATOM 4019 N N . VAL B 1 145 ? 55.49064 36.77230 0.50846 1.000 15.34642 145 VAL D N 1
ATOM 4020 C CA . VAL B 1 145 ? 54.23691 36.48264 1.19883 1.000 22.09613 145 VAL D CA 1
ATOM 4021 C C . VAL B 1 145 ? 53.25726 37.63586 1.02780 1.000 18.14499 145 VAL D C 1
ATOM 4022 O O . VAL B 1 145 ? 52.05918 37.42787 0.79947 1.000 12.36642 145 VAL D O 1
ATOM 4026 N N . GLU B 1 146 ? 53.75659 38.86947 1.11890 1.000 23.08151 146 GLU D N 1
ATOM 4027 C CA . GLU B 1 146 ? 52.89211 40.03931 1.00695 1.000 23.12863 146 GLU D CA 1
ATOM 4028 C C . GLU B 1 146 ? 52.25813 40.14111 -0.37644 1.000 24.18039 146 GLU D C 1
ATOM 4029 O O . GLU B 1 146 ? 51.05771 40.41498 -0.49845 1.000 21.68799 146 GLU D O 1
ATOM 4035 N N . ASN B 1 147 ? 53.04664 39.92604 -1.43213 1.000 20.90371 147 ASN D N 1
ATOM 4036 C CA . ASN B 1 147 ? 52.53160 40.10039 -2.78594 1.000 17.52989 147 ASN D CA 1
ATOM 4037 C C . ASN B 1 147 ? 51.66813 38.92944 -3.23673 1.000 18.70664 147 ASN D C 1
ATOM 4038 O O . ASN B 1 147 ? 50.75570 39.12201 -4.04784 1.000 23.51530 147 ASN D O 1
ATOM 4043 N N . GLU B 1 148 ? 51.94098 37.71635 -2.74743 1.000 20.49850 148 GLU D N 1
ATOM 4044 C CA . GLU B 1 148 ? 51.08181 36.58643 -3.08760 1.000 15.70318 148 GLU D CA 1
ATOM 4045 C C . GLU B 1 148 ? 49.69688 36.73661 -2.46443 1.000 16.72710 148 GLU D C 1
ATOM 4046 O O . GLU B 1 148 ? 48.69870 36.30806 -3.05601 1.000 14.47128 148 GLU D O 1
ATOM 4052 N N . LEU B 1 149 ? 49.61678 37.34285 -1.27668 1.000 20.98129 149 LEU D N 1
ATOM 4053 C CA . LEU B 1 149 ? 48.31890 37.67637 -0.69629 1.000 16.86178 149 LEU D CA 1
ATOM 4054 C C . LEU B 1 149 ? 47.60780 38.74293 -1.51872 1.000 18.89425 149 LEU D C 1
ATOM 4055 O O . LEU B 1 149 ? 46.37847 38.71937 -1.64975 1.000 22.72000 149 LEU D O 1
ATOM 4060 N N . LYS B 1 150 ? 48.36384 39.70189 -2.05693 1.000 23.20442 150 LYS D N 1
ATOM 4061 C CA . LYS B 1 150 ? 47.76916 40.73073 -2.90234 1.000 17.61043 150 LYS D CA 1
ATOM 4062 C C . LYS B 1 150 ? 47.25197 40.13789 -4.20627 1.000 20.00925 150 LYS D C 1
ATOM 4063 O O . LYS B 1 150 ? 46.21366 40.56853 -4.72183 1.000 22.70923 150 LYS D O 1
ATOM 4069 N N . ASP B 1 151 ? 47.96909 39.15346 -4.75685 1.000 25.28947 151 ASP D N 1
ATOM 4070 C CA . ASP B 1 151 ? 47.51076 38.48138 -5.96863 1.000 24.03107 151 ASP D CA 1
ATOM 4071 C C . ASP B 1 151 ? 46.20755 37.72988 -5.73103 1.000 21.98669 151 ASP D C 1
ATOM 4072 O O . ASP B 1 151 ? 45.39068 37.59750 -6.65093 1.000 16.92522 151 ASP D O 1
ATOM 4077 N N . MET B 1 152 ? 46.00089 37.22588 -4.51021 1.000 22.66200 152 MET D N 1
ATOM 4078 C CA . MET B 1 152 ? 44.72917 36.59549 -4.16664 1.000 20.67891 152 MET D CA 1
ATOM 4079 C C . MET B 1 152 ? 43.56737 37.57373 -4.30585 1.000 18.28343 152 MET D C 1
ATOM 4080 O O . MET B 1 152 ? 42.45566 37.18087 -4.68019 1.000 13.46891 152 MET D O 1
ATOM 4085 N N . GLY B 1 153 ? 43.80064 38.84698 -3.99736 1.000 18.19317 153 GLY D N 1
ATOM 4086 C CA . GLY B 1 153 ? 42.78779 39.86649 -4.18052 1.000 22.52986 153 GLY D CA 1
ATOM 4087 C C . GLY B 1 153 ? 42.16969 40.35762 -2.89033 1.000 15.87028 153 GLY D C 1
ATOM 4088 O O . GLY B 1 153 ? 40.98761 40.71200 -2.85360 1.000 21.47004 153 GLY D O 1
ATOM 4089 N N . VAL B 1 154 ? 42.95947 40.38495 -1.82103 1.000 18.29873 154 VAL D N 1
ATOM 4090 C CA . VAL B 1 154 ? 42.51659 40.91242 -0.54111 1.000 21.36555 154 VAL D CA 1
ATOM 4091 C C . VAL B 1 154 ? 43.43708 42.06123 -0.14829 1.000 14.68225 154 VAL D C 1
ATOM 4092 O O . VAL B 1 154 ? 44.52127 42.23871 -0.70181 1.000 16.57300 154 VAL D O 1
ATOM 4096 N N . LYS B 1 155 ? 42.98889 42.83881 0.82981 1.000 13.07761 155 LYS D N 1
ATOM 4097 C CA . LYS B 1 155 ? 43.78534 43.94041 1.34710 1.000 13.71360 155 LYS D CA 1
ATOM 4098 C C . LYS B 1 155 ? 44.83433 43.40723 2.31474 1.000 15.64981 155 LYS D C 1
ATOM 4099 O O . LYS B 1 155 ? 44.58915 42.44681 3.05054 1.000 19.72606 155 LYS D O 1
ATOM 4105 N N . VAL B 1 156 ? 46.01831 44.01656 2.29082 1.000 12.64613 156 VAL D N 1
ATOM 4106 C CA . VAL B 1 156 ? 47.12276 43.62857 3.16142 1.000 12.61102 156 VAL D CA 1
ATOM 4107 C C . VAL B 1 156 ? 47.64759 44.87404 3.86579 1.000 15.10012 156 VAL D C 1
ATOM 4108 O O . VAL B 1 156 ? 47.90937 45.89263 3.21695 1.000 21.05975 156 VAL D O 1
ATOM 4112 N N . VAL B 1 157 ? 47.81909 44.78690 5.18610 1.000 13.58443 157 VAL D N 1
ATOM 4113 C CA . VAL B 1 157 ? 48.28275 45.90274 6.01224 1.000 13.12738 157 VAL D CA 1
ATOM 4114 C C . VAL B 1 157 ? 49.42137 45.40061 6.89227 1.000 13.09711 157 VAL D C 1
ATOM 4115 O O . VAL B 1 157 ? 49.19136 44.63240 7.83497 1.000 12.87197 157 VAL D O 1
ATOM 4119 N N . ARG B 1 158 ? 50.64204 45.84041 6.59466 1.000 16.55848 158 ARG D N 1
ATOM 4120 C CA . ARG B 1 158 ? 51.82109 45.49271 7.37824 1.000 13.41344 158 ARG D CA 1
ATOM 4121 C C . ARG B 1 158 ? 51.95642 46.45436 8.55253 1.000 13.61678 158 ARG D C 1
ATOM 4122 O O . ARG B 1 158 ? 52.00808 47.67382 8.35889 1.000 17.83295 158 ARG D O 1
ATOM 4130 N N . LEU B 1 159 ? 51.98999 45.90661 9.76614 1.000 16.76102 159 LEU D N 1
ATOM 4131 C CA . LEU B 1 159 ? 52.28398 46.66283 10.97995 1.000 13.65444 159 LEU D CA 1
ATOM 4132 C C . LEU B 1 159 ? 53.70008 46.30628 11.41701 1.000 13.77174 159 LEU D C 1
ATOM 4133 O O . LEU B 1 159 ? 53.93847 45.20266 11.91886 1.000 13.56338 159 LEU D O 1
ATOM 4138 N N . ALA B 1 160 ? 54.64023 47.22708 11.21559 1.000 14.14324 160 ALA D N 1
ATOM 4139 C CA . ALA B 1 160 ? 56.03635 46.93649 11.51049 1.000 14.31369 160 ALA D CA 1
ATOM 4140 C C . ALA B 1 160 ? 56.79566 48.23536 11.73295 1.000 14.76904 160 ALA D C 1
ATOM 4141 O O . ALA B 1 160 ? 56.36129 49.31181 11.31682 1.000 16.59687 160 ALA D O 1
ATOM 4143 N N . GLY B 1 161 ? 57.95240 48.11220 12.37891 1.000 17.01963 161 GLY D N 1
ATOM 4144 C CA . GLY B 1 161 ? 58.82449 49.24877 12.59655 1.000 19.29153 161 GLY D CA 1
ATOM 4145 C C . GLY B 1 161 ? 60.29053 48.89400 12.44684 1.000 38.27552 161 GLY D C 1
ATOM 4146 O O . GLY B 1 161 ? 60.62935 47.84827 11.87973 1.000 24.59346 161 GLY D O 1
ATOM 4147 N N . ASP B 1 162 ? 61.17186 49.75039 12.96924 1.000 35.64516 162 ASP D N 1
ATOM 4148 C CA . ASP B 1 162 ? 62.60497 49.51086 12.86568 1.000 28.57883 162 ASP D CA 1
ATOM 4149 C C . ASP B 1 162 ? 63.10472 48.49641 13.88369 1.000 26.30367 162 ASP D C 1
ATOM 4150 O O . ASP B 1 162 ? 64.19137 47.93900 13.69680 1.000 22.84318 162 ASP D O 1
ATOM 4155 N N . ASP B 1 163 ? 62.34392 48.24319 14.94553 1.000 32.82326 163 ASP D N 1
ATOM 4156 C CA . ASP B 1 163 ? 62.74687 47.29106 15.97265 1.000 30.58082 163 ASP D CA 1
ATOM 4157 C C . ASP B 1 163 ? 61.50162 46.78264 16.69118 1.000 22.37903 163 ASP D C 1
ATOM 4158 O O . ASP B 1 163 ? 60.37424 47.17704 16.37935 1.000 17.70625 163 ASP D O 1
ATOM 4163 N N . ARG B 1 164 ? 61.72459 45.88292 17.65636 1.000 18.44249 164 ARG D N 1
ATOM 4164 C CA . ARG B 1 164 ? 60.62542 45.28636 18.41004 1.000 14.88933 164 ARG D CA 1
ATOM 4165 C C . ARG B 1 164 ? 59.78577 46.33683 19.12341 1.000 18.75447 164 ARG D C 1
ATOM 4166 O O . ARG B 1 164 ? 58.57456 46.15414 19.29274 1.000 19.07343 164 ARG D O 1
ATOM 4174 N N . TYR B 1 165 ? 60.40844 47.43052 19.56217 1.000 20.67901 165 TYR D N 1
ATOM 4175 C CA . TYR B 1 165 ? 59.68064 48.45278 20.30495 1.000 18.99405 165 TYR D CA 1
ATOM 4176 C C . TYR B 1 165 ? 58.75494 49.24095 19.38580 1.000 15.84709 165 TYR D C 1
ATOM 4177 O O . TYR B 1 165 ? 57.58932 49.48460 19.71883 1.000 15.21949 165 TYR D O 1
ATOM 4186 N N . GLU B 1 166 ? 59.26104 49.64758 18.21887 1.000 15.53412 166 GLU D N 1
ATOM 4187 C CA . GLU B 1 166 ? 58.41544 50.31416 17.23334 1.000 21.84836 166 GLU D CA 1
ATOM 4188 C C . GLU B 1 166 ? 57.28634 49.40492 16.75985 1.000 19.39251 166 GLU D C 1
ATOM 4189 O O . GLU B 1 166 ? 56.13739 49.84529 16.62865 1.000 15.00781 166 GLU D O 1
ATOM 4195 N N . THR B 1 167 ? 57.60103 48.13687 16.48194 1.000 17.04923 167 THR D N 1
ATOM 4196 C CA . THR B 1 167 ? 56.59705 47.19787 15.98762 1.000 14.43916 167 THR D CA 1
ATOM 4197 C C . THR B 1 167 ? 55.44793 47.03415 16.97781 1.000 14.23324 167 THR D C 1
ATOM 4198 O O . THR B 1 167 ? 54.27307 47.05181 16.59149 1.000 14.05478 167 THR D O 1
ATOM 4202 N N . SER B 1 168 ? 55.77085 46.85336 18.26163 1.000 14.28414 168 SER D N 1
ATOM 4203 C CA . SER B 1 168 ? 54.73098 46.72949 19.27964 1.000 15.33580 168 SER D CA 1
ATOM 4204 C C . SER B 1 168 ? 53.84906 47.97128 19.32515 1.000 15.12316 168 SER D C 1
ATOM 4205 O O . SER B 1 168 ? 52.62974 47.86986 19.50349 1.000 14.16014 168 SER D O 1
ATOM 4208 N N . LEU B 1 169 ? 54.45097 49.15341 19.17025 1.000 23.67009 169 LEU D N 1
ATOM 4209 C CA . LEU B 1 169 ? 53.67552 50.38997 19.15378 1.000 19.26194 169 LEU D CA 1
ATOM 4210 C C . LEU B 1 169 ? 52.74434 50.44229 17.94843 1.000 14.73589 169 LEU D C 1
ATOM 4211 O O . LEU B 1 169 ? 51.59261 50.87849 18.06254 1.000 14.74494 169 LEU D O 1
ATOM 4216 N N . ALA B 1 170 ? 53.22973 50.01016 16.78203 1.000 14.64267 170 ALA D N 1
ATOM 4217 C CA . ALA B 1 170 ? 52.38540 49.97010 15.59123 1.000 14.51004 170 ALA D CA 1
ATOM 4218 C C . ALA B 1 170 ? 51.18104 49.06172 15.80316 1.000 14.14730 170 ALA D C 1
ATOM 4219 O O . ALA B 1 170 ? 50.04941 49.41677 15.45188 1.000 14.12984 170 ALA D O 1
ATOM 4221 N N . ILE B 1 171 ? 51.40934 47.87764 16.37507 1.000 13.89485 171 ILE D N 1
ATOM 4222 C CA . ILE B 1 171 ? 50.31346 46.94582 16.62335 1.000 13.59177 171 ILE D CA 1
ATOM 4223 C C . ILE B 1 171 ? 49.36007 47.50136 17.67736 1.000 13.70011 171 ILE D C 1
ATOM 4224 O O . ILE B 1 171 ? 48.13444 47.42643 17.52554 1.000 13.60644 171 ILE D O 1
ATOM 4229 N N . ALA B 1 172 ? 49.90205 48.06303 18.76216 1.000 13.92895 172 ALA D N 1
ATOM 4230 C CA . ALA B 1 172 ? 49.05085 48.56994 19.83573 1.000 16.42136 172 ALA D CA 1
ATOM 4231 C C . ALA B 1 172 ? 48.22804 49.76583 19.37654 1.000 16.29034 172 ALA D C 1
ATOM 4232 O O . ALA B 1 172 ? 47.05962 49.90778 19.75870 1.000 15.87719 172 ALA D O 1
ATOM 4234 N N . ASP B 1 173 ? 48.82246 50.63699 18.55878 1.000 19.42148 173 ASP D N 1
ATOM 4235 C CA . ASP B 1 173 ? 48.07156 51.75159 17.99275 1.000 23.37457 173 ASP D CA 1
ATOM 4236 C C . ASP B 1 173 ? 46.88232 51.25165 17.18260 1.000 29.63426 173 ASP D C 1
ATOM 4237 O O . ASP B 1 173 ? 45.81610 51.87853 17.17615 1.000 34.69504 173 ASP D O 1
ATOM 4242 N N . GLU B 1 174 ? 47.04362 50.11464 16.50166 1.000 20.90452 174 GLU D N 1
ATOM 4243 C CA . GLU B 1 174 ? 45.94101 49.55010 15.73097 1.000 21.56451 174 GLU D CA 1
ATOM 4244 C C . GLU B 1 174 ? 44.84746 49.00182 16.64327 1.000 24.24559 174 GLU D C 1
ATOM 4245 O O . GLU B 1 174 ? 43.65688 49.10334 16.32383 1.000 36.41819 174 GLU D O 1
ATOM 4251 N N . VAL B 1 175 ? 45.22907 48.42120 17.78289 1.000 18.39523 175 VAL D N 1
ATOM 4252 C CA . VAL B 1 175 ? 44.24078 47.88295 18.71496 1.000 13.74613 175 VAL D CA 1
ATOM 4253 C C . VAL B 1 175 ? 43.39539 49.00704 19.30271 1.000 21.14504 175 VAL D C 1
ATOM 4254 O O . VAL B 1 175 ? 42.16101 48.93041 19.33061 1.000 14.13809 175 VAL D O 1
ATOM 4258 N N . GLY B 1 176 ? 44.04589 50.06487 19.78052 1.000 25.53713 176 GLY D N 1
ATOM 4259 C CA . GLY B 1 176 ? 43.33877 51.20681 20.32387 1.000 37.25274 176 GLY D CA 1
ATOM 4260 C C . GLY B 1 176 ? 43.25696 51.22598 21.83713 1.000 36.06687 176 GLY D C 1
ATOM 4261 O O . GLY B 1 176 ? 42.97135 50.20461 22.46948 1.000 43.54636 176 GLY D O 1
ATOM 4262 N N . LEU B 1 177 ? 43.50702 52.39463 22.42486 1.000 37.79136 177 LEU D N 1
ATOM 4263 C CA . LEU B 1 177 ? 43.46399 52.57830 23.87513 1.000 31.26529 177 LEU D CA 1
ATOM 4264 C C . LEU B 1 177 ? 42.09159 53.12365 24.27148 1.000 34.62130 177 LEU D C 1
ATOM 4265 O O . LEU B 1 177 ? 41.93093 54.26950 24.69139 1.000 44.24513 177 LEU D O 1
ATOM 4270 N N . ASP B 1 178 ? 41.08685 52.25983 24.13701 1.000 38.24605 178 ASP D N 1
ATOM 4271 C CA . ASP B 1 178 ? 39.69592 52.68171 24.26428 1.000 47.65595 178 ASP D CA 1
ATOM 4272 C C . ASP B 1 178 ? 39.19061 52.70484 25.70146 1.000 47.83880 178 ASP D C 1
ATOM 4273 O O . ASP B 1 178 ? 38.26728 53.46872 26.01049 1.000 38.21095 178 ASP D O 1
ATOM 4278 N N . ASN B 1 179 ? 39.76082 51.88777 26.58749 1.000 46.92629 179 ASN D N 1
ATOM 4279 C CA . ASN B 1 179 ? 39.29344 51.79536 27.96502 1.000 52.79359 179 ASN D CA 1
ATOM 4280 C C . ASN B 1 179 ? 40.29985 52.34594 28.97014 1.000 40.74287 179 ASN D C 1
ATOM 4281 O O . ASN B 1 179 ? 40.21993 52.01809 30.15929 1.000 35.26501 179 ASN D O 1
ATOM 4286 N N . ASP B 1 180 ? 41.24320 53.17497 28.51647 1.000 38.56659 180 ASP D N 1
ATOM 4287 C CA . ASP B 1 180 ? 42.20835 53.83232 29.40103 1.000 42.42449 180 ASP D CA 1
ATOM 4288 C C . ASP B 1 180 ? 43.02167 52.80934 30.19504 1.000 36.94118 180 ASP D C 1
ATOM 4289 O O . ASP B 1 180 ? 43.25837 52.96969 31.39439 1.000 36.11128 180 ASP D O 1
ATOM 4294 N N . LYS B 1 181 ? 43.45721 51.74839 29.51912 1.000 25.85031 181 LYS D N 1
ATOM 4295 C CA . LYS B 1 181 ? 44.15448 50.65073 30.17262 1.000 21.50586 181 LYS D CA 1
ATOM 4296 C C . LYS B 1 181 ? 45.15171 50.05694 29.19046 1.000 23.96178 181 LYS D C 1
ATOM 4297 O O . LYS B 1 181 ? 44.84780 49.91825 28.00261 1.000 15.82272 181 LYS D O 1
ATOM 4303 N N . ALA B 1 182 ? 46.33182 49.69476 29.69306 1.000 20.44994 182 ALA D N 1
ATOM 4304 C CA . ALA B 1 182 ? 47.37343 49.12215 28.85268 1.000 15.21801 182 ALA D CA 1
ATOM 4305 C C . ALA B 1 182 ? 48.24456 48.19490 29.68530 1.000 15.15080 182 ALA D C 1
ATOM 4306 O O . ALA B 1 182 ? 48.28053 48.28139 30.91401 1.000 20.46386 182 ALA D O 1
ATOM 4308 N N . PHE B 1 183 ? 48.94557 47.29901 28.99603 1.000 14.86844 183 PHE D N 1
ATOM 4309 C CA . PHE B 1 183 ? 49.89477 46.38046 29.61027 1.000 20.48191 183 PHE D CA 1
ATOM 4310 C C . PHE B 1 183 ? 51.29494 46.68071 29.08970 1.000 14.83486 183 PHE D C 1
ATOM 4311 O O . PHE B 1 183 ? 51.47187 47.01079 27.91285 1.000 14.72914 183 PHE D O 1
ATOM 4319 N N . VAL B 1 184 ? 52.28804 46.58153 29.97042 1.000 15.00285 184 VAL D N 1
ATOM 4320 C CA . VAL B 1 184 ? 53.67661 46.85742 29.62095 1.000 15.08610 184 VAL D CA 1
ATOM 4321 C C . VAL B 1 184 ? 54.53275 45.65901 30.00628 1.000 15.02343 184 VAL D C 1
ATOM 4322 O O . VAL B 1 184 ? 54.38821 45.10588 31.10189 1.000 15.10489 184 VAL D O 1
ATOM 4326 N N . VAL B 1 185 ? 55.43346 45.26579 29.10582 1.000 14.92161 185 VAL D N 1
ATOM 4327 C CA . VAL B 1 185 ? 56.38141 44.18771 29.34385 1.000 14.91614 185 VAL D CA 1
ATOM 4328 C C . VAL B 1 185 ? 57.75392 44.66070 28.88331 1.000 15.08824 185 VAL D C 1
ATOM 4329 O O . VAL B 1 185 ? 57.88765 45.65505 28.17067 1.000 15.15724 185 VAL D O 1
ATOM 4333 N N . GLY B 1 186 ? 58.78118 43.92818 29.30035 1.000 15.19968 186 GLY D N 1
ATOM 4334 C CA . GLY B 1 186 ? 60.13238 44.25338 28.90820 1.000 15.40412 186 GLY D CA 1
ATOM 4335 C C . GLY B 1 186 ? 60.53578 43.57752 27.61639 1.000 15.24247 186 GLY D C 1
ATOM 4336 O O . GLY B 1 186 ? 59.93394 42.58590 27.20459 1.000 14.98031 186 GLY D O 1
ATOM 4337 N N . GLY B 1 187 ? 61.57445 44.13047 26.98441 1.000 15.43799 187 GLY D N 1
ATOM 4338 C CA . GLY B 1 187 ? 62.06036 43.58275 25.72849 1.000 16.58898 187 GLY D CA 1
ATOM 4339 C C . GLY B 1 187 ? 62.50526 42.13600 25.81311 1.000 22.26764 187 GLY D C 1
ATOM 4340 O O . GLY B 1 187 ? 62.50174 41.42949 24.79490 1.000 20.32442 187 GLY D O 1
ATOM 4341 N N . THR B 1 188 ? 62.89164 41.67942 27.00203 1.000 21.33311 188 THR D N 1
ATOM 4342 C CA . THR B 1 188 ? 63.30135 40.30209 27.22030 1.000 17.08961 188 THR D CA 1
ATOM 4343 C C . THR B 1 188 ? 62.18639 39.44697 27.80791 1.000 15.28342 188 THR D C 1
ATOM 4344 O O . THR B 1 188 ? 62.40148 38.25625 28.05818 1.000 16.55601 188 THR D O 1
ATOM 4348 N N . GLY B 1 189 ? 61.00906 40.02601 28.04013 1.000 15.07233 189 GLY D N 1
ATOM 4349 C CA . GLY B 1 189 ? 59.91133 39.31642 28.66866 1.000 18.09100 189 GLY D CA 1
ATOM 4350 C C . GLY B 1 189 ? 58.96743 38.64368 27.69209 1.000 18.48766 189 GLY D C 1
ATOM 4351 O O . GLY B 1 189 ? 57.79814 39.02656 27.58017 1.000 20.57100 189 GLY D O 1
ATOM 4352 N N . LEU B 1 190 ? 59.47043 37.63365 26.97998 1.000 21.10253 190 LEU D N 1
ATOM 4353 C CA . LEU B 1 190 ? 58.66055 36.91924 25.99590 1.000 18.37361 190 LEU D CA 1
ATOM 4354 C C . LEU B 1 190 ? 57.57248 36.09110 26.67243 1.000 18.28715 190 LEU D C 1
ATOM 4355 O O . LEU B 1 190 ? 56.38120 36.24160 26.37387 1.000 18.48432 190 LEU D O 1
ATOM 4360 N N . ALA B 1 191 ? 57.96870 35.19404 27.57934 1.000 18.45084 191 ALA D N 1
ATOM 4361 C CA . ALA B 1 191 ? 56.99111 34.38217 28.29707 1.000 18.40771 191 ALA D CA 1
ATOM 4362 C C . ALA B 1 191 ? 56.10020 35.23068 29.19471 1.000 20.32966 191 ALA D C 1
ATOM 4363 O O . ALA B 1 191 ? 54.93905 34.87522 29.42958 1.000 29.74223 191 ALA D O 1
ATOM 4365 N N . ASP B 1 192 ? 56.62370 36.34282 29.71545 1.000 19.28254 192 ASP D N 1
ATOM 4366 C CA . ASP B 1 192 ? 55.80134 37.22999 30.53126 1.000 27.12090 192 ASP D CA 1
ATOM 4367 C C . ASP B 1 192 ? 54.64365 37.80008 29.72100 1.000 21.99930 192 ASP D C 1
ATOM 4368 O O . ASP B 1 192 ? 53.50062 37.83219 30.19267 1.000 20.16082 192 ASP D O 1
ATOM 4373 N N . ALA B 1 193 ? 54.91970 38.24063 28.49112 1.000 18.90233 193 ALA D N 1
ATOM 4374 C CA . ALA B 1 193 ? 53.85727 38.72114 27.61329 1.000 18.60272 193 ALA D CA 1
ATOM 4375 C C . ALA B 1 193 ? 52.89292 37.60083 27.24075 1.000 21.04785 193 ALA D C 1
ATOM 4376 O O . ALA B 1 193 ? 51.68247 37.82863 27.11691 1.000 18.05845 193 ALA D O 1
ATOM 4378 N N . MET B 1 194 ? 53.41224 36.38650 27.04684 1.000 19.43861 194 MET D N 1
ATOM 4379 C CA . MET B 1 194 ? 52.55579 35.26724 26.67173 1.000 17.57834 194 MET D CA 1
ATOM 4380 C C . MET B 1 194 ? 51.58392 34.89804 27.78487 1.000 17.75001 194 MET D C 1
ATOM 4381 O O . MET B 1 194 ? 50.47622 34.42542 27.50455 1.000 17.48661 194 MET D O 1
ATOM 4386 N N . SER B 1 195 ? 51.96876 35.11686 29.04513 1.000 21.10102 195 SER D N 1
ATOM 4387 C CA . SER B 1 195 ? 51.07281 34.82925 30.15900 1.000 18.40467 195 SER D CA 1
ATOM 4388 C C . SER B 1 195 ? 49.93945 35.83966 30.27188 1.000 18.49865 195 SER D C 1
ATOM 4389 O O . SER B 1 195 ? 48.89525 35.51454 30.84477 1.000 18.52595 195 SER D O 1
ATOM 4392 N N . ILE B 1 196 ? 50.11819 37.05315 29.74489 1.000 18.56045 196 ILE D N 1
ATOM 4393 C CA . ILE B 1 196 ? 49.09401 38.09046 29.83799 1.000 18.67394 196 ILE D CA 1
ATOM 4394 C C . ILE B 1 196 ? 48.32065 38.26805 28.53552 1.000 18.23951 196 ILE D C 1
ATOM 4395 O O . ILE B 1 196 ? 47.29304 38.96628 28.52901 1.000 18.27117 196 ILE D O 1
ATOM 4400 N N . ALA B 1 197 ? 48.76701 37.65189 27.44235 1.000 21.03856 197 ALA D N 1
ATOM 4401 C CA . ALA B 1 197 ? 48.00613 37.69092 26.19530 1.000 17.41955 197 ALA D CA 1
ATOM 4402 C C . ALA B 1 197 ? 46.55934 37.22389 26.33924 1.000 17.26551 197 ALA D C 1
ATOM 4403 O O . ALA B 1 197 ? 45.67529 37.88038 25.76353 1.000 18.60951 197 ALA D O 1
ATOM 4405 N N . PRO B 1 198 ? 46.23908 36.13859 27.05709 1.000 17.27400 198 PRO D N 1
ATOM 4406 C CA . PRO B 1 198 ? 44.81839 35.78310 27.22347 1.000 17.16450 198 PRO D CA 1
ATOM 4407 C C . PRO B 1 198 ? 44.01232 36.81501 27.99827 1.000 17.50040 198 PRO D C 1
ATOM 4408 O O . PRO B 1 198 ? 42.81446 36.97397 27.73321 1.000 17.37095 198 PRO D O 1
ATOM 4412 N N . VAL B 1 199 ? 44.62666 37.51911 28.95148 1.000 20.58939 199 VAL D N 1
ATOM 4413 C CA . VAL B 1 199 ? 43.91085 38.55780 29.68870 1.000 18.28782 199 VAL D CA 1
ATOM 4414 C C . VAL B 1 199 ? 43.70651 39.78383 28.80966 1.000 18.22048 199 VAL D C 1
ATOM 4415 O O . VAL B 1 199 ? 42.59350 40.31256 28.70076 1.000 18.20475 199 VAL D O 1
ATOM 4419 N N . ALA B 1 200 ? 44.78773 40.26425 28.18778 1.000 18.19829 200 ALA D N 1
ATOM 4420 C CA . ALA B 1 200 ? 44.69857 41.42126 27.30231 1.000 20.02698 200 ALA D CA 1
ATOM 4421 C C . ALA B 1 200 ? 43.68589 41.19888 26.18569 1.000 17.69289 200 ALA D C 1
ATOM 4422 O O . ALA B 1 200 ? 42.98645 42.13375 25.77833 1.000 17.69510 200 ALA D O 1
ATOM 4424 N N . SER B 1 201 ? 43.58523 39.96664 25.68457 1.000 17.32211 201 SER D N 1
ATOM 4425 C CA . SER B 1 201 ? 42.71558 39.69513 24.54858 1.000 16.89274 201 SER D CA 1
ATOM 4426 C C . SER B 1 201 ? 41.23920 39.70028 24.91447 1.000 16.90860 201 SER D C 1
ATOM 4427 O O . SER B 1 201 ? 40.39820 39.60834 24.01422 1.000 16.59311 201 SER D O 1
ATOM 4430 N N . GLN B 1 202 ? 40.90255 39.81212 26.19427 1.000 17.27537 202 GLN D N 1
ATOM 4431 C CA . GLN B 1 202 ? 39.50441 39.84662 26.59217 1.000 17.32177 202 GLN D CA 1
ATOM 4432 C C . GLN B 1 202 ? 38.84139 41.12974 26.10622 1.000 17.36586 202 GLN D C 1
ATOM 4433 O O . GLN B 1 202 ? 39.44371 42.20720 26.12204 1.000 17.59042 202 GLN D O 1
ATOM 4439 N N . LEU B 1 203 ? 37.59583 41.00232 25.65752 1.000 23.01848 203 LEU D N 1
ATOM 4440 C CA . LEU B 1 203 ? 36.81887 42.12075 25.13702 1.000 25.07698 203 LEU D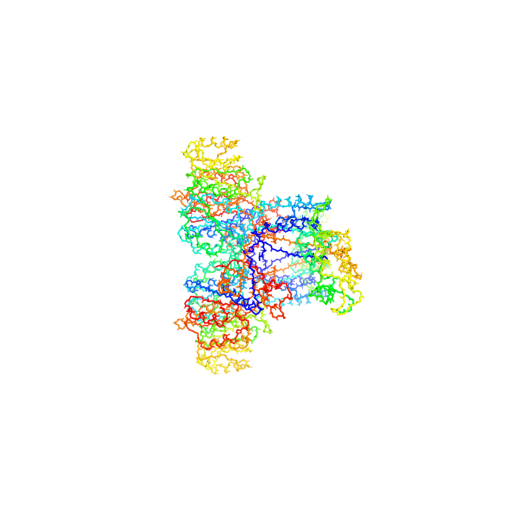 CA 1
ATOM 4441 C C . LEU B 1 203 ? 35.89647 42.62780 26.23824 1.000 18.87880 203 LEU D C 1
ATOM 4442 O O . LEU B 1 203 ? 35.08568 41.86378 26.77318 1.000 26.41706 203 LEU D O 1
ATOM 4447 N N . LYS B 1 204 ? 36.02407 43.90860 26.57877 1.000 17.86926 204 LYS D N 1
ATOM 4448 C CA . LYS B 1 204 ? 35.26547 44.49927 27.67155 1.000 34.02492 204 LYS D CA 1
ATOM 4449 C C . LYS B 1 204 ? 34.67420 45.83412 27.24630 1.000 33.78716 204 LYS D C 1
ATOM 4450 O O . LYS B 1 204 ? 35.31212 46.60452 26.52152 1.000 26.88709 204 LYS D O 1
ATOM 4456 N N . ASP B 1 205 ? 33.44434 46.09188 27.69109 1.000 34.58924 205 ASP D N 1
ATOM 4457 C CA . ASP B 1 205 ? 32.81034 47.38350 27.47567 1.000 36.74637 205 ASP D CA 1
ATOM 4458 C C . ASP B 1 205 ? 33.45350 48.43536 28.37740 1.000 41.33513 205 ASP D C 1
ATOM 4459 O O . ASP B 1 205 ? 34.36011 48.15339 29.16525 1.000 47.68384 205 ASP D O 1
ATOM 4464 N N . SER B 1 206 ? 32.95752 49.66881 28.27633 1.000 47.33568 206 SER D N 1
ATOM 4465 C CA . SER B 1 206 ? 33.53659 50.76791 29.03941 1.000 58.25111 206 SER D CA 1
ATOM 4466 C C . SER B 1 206 ? 33.32910 50.63141 30.54500 1.000 54.21745 206 SER D C 1
ATOM 4467 O O . SER B 1 206 ? 33.92648 51.40416 31.30224 1.000 71.58085 206 SER D O 1
ATOM 4470 N N . ASN B 1 207 ? 32.51235 49.67731 30.99959 1.000 57.30592 207 ASN D N 1
ATOM 4471 C CA . ASN B 1 207 ? 32.28522 49.45288 32.42348 1.000 54.26770 207 ASN D CA 1
ATOM 4472 C C . ASN B 1 207 ? 32.96186 48.18453 32.94171 1.000 39.58809 207 ASN D C 1
ATOM 4473 O O . ASN B 1 207 ? 32.63357 47.71662 34.03597 1.000 47.10135 207 ASN D O 1
ATOM 4478 N N . GLY B 1 208 ? 33.90256 47.62303 32.18590 1.000 39.28970 208 GLY D N 1
ATOM 4479 C CA . GLY B 1 208 ? 34.67549 46.49353 32.66830 1.000 35.90738 208 GLY D CA 1
ATOM 4480 C C . GLY B 1 208 ? 33.95049 45.16596 32.70683 1.000 39.25759 208 GLY D C 1
ATOM 4481 O O . GLY B 1 208 ? 34.36774 44.26631 33.44179 1.000 23.28063 208 GLY D O 1
ATOM 4482 N N . ASN B 1 209 ? 32.87573 45.01166 31.93904 1.000 45.30838 209 ASN D N 1
ATOM 4483 C CA . ASN B 1 209 ? 32.17161 43.74239 31.82771 1.000 43.51718 209 ASN D CA 1
ATOM 4484 C C . ASN B 1 209 ? 32.49359 43.07356 30.49505 1.000 39.86243 209 ASN D C 1
ATOM 4485 O O . ASN B 1 209 ? 32.77586 43.74187 29.49695 1.000 33.88175 209 ASN D O 1
ATOM 4490 N N . MET B 1 210 ? 32.42723 41.74241 30.48467 1.000 29.34810 210 MET D N 1
ATOM 4491 C CA . MET B 1 210 ? 32.72718 40.98189 29.27715 1.000 24.36690 210 MET D CA 1
ATOM 4492 C C . MET B 1 210 ? 31.67790 41.25138 28.20282 1.000 22.45156 210 MET D C 1
ATOM 4493 O O . MET B 1 210 ? 30.47533 41.26104 28.48163 1.000 36.01068 210 MET D O 1
ATOM 4498 N N . ASP B 1 211 ? 32.14032 41.48164 26.97002 1.000 23.11260 211 ASP D N 1
ATOM 4499 C CA . ASP B 1 211 ? 31.24253 41.76789 25.84877 1.000 30.75565 211 ASP D CA 1
ATOM 4500 C C . ASP B 1 211 ? 31.99020 41.41160 24.56192 1.000 24.75303 211 ASP D C 1
ATOM 4501 O O . ASP B 1 211 ? 32.81733 42.19536 24.08976 1.000 20.85008 211 ASP D O 1
ATOM 4506 N N . VAL B 1 212 ? 31.68036 40.23996 24.00230 1.000 16.48099 212 VAL D N 1
ATOM 4507 C CA . VAL B 1 212 ? 32.37448 39.77581 22.80528 1.000 21.16232 212 VAL D CA 1
ATOM 4508 C C . VAL B 1 212 ? 31.85461 40.46261 21.54638 1.000 26.75041 212 VAL D C 1
ATOM 4509 O O . VAL B 1 212 ? 32.53749 40.45896 20.51306 1.000 20.44972 212 VAL D O 1
ATOM 4513 N N . VAL B 1 213 ? 30.68438 41.08820 21.61226 1.000 25.07540 213 VAL D N 1
ATOM 4514 C CA . VAL B 1 213 ? 30.11576 41.76170 20.45107 1.000 23.47391 213 VAL D CA 1
ATOM 4515 C C . VAL B 1 213 ? 30.63550 43.18621 20.32198 1.000 36.08955 213 VAL D C 1
ATOM 4516 O O . VAL B 1 213 ? 31.06967 43.60316 19.24458 1.000 33.19039 213 VAL D O 1
ATOM 4520 N N . ASP B 1 214 ? 30.59468 43.95423 21.41276 1.000 42.23194 214 ASP D N 1
ATOM 4521 C CA . ASP B 1 214 ? 30.91607 45.37321 21.37337 1.000 45.14117 214 ASP D CA 1
ATOM 4522 C C . ASP B 1 214 ? 32.17862 45.74759 22.13923 1.000 29.80783 214 ASP D C 1
ATOM 4523 O O . ASP B 1 214 ? 32.61298 46.90079 22.04839 1.000 29.69898 214 ASP D O 1
ATOM 4528 N N . GLY B 1 215 ? 32.77695 44.82015 22.88051 1.000 29.10155 215 GLY D N 1
ATOM 4529 C CA . GLY B 1 215 ? 33.90502 45.14917 23.72938 1.000 31.76766 215 GLY D CA 1
ATOM 4530 C C . GLY B 1 215 ? 35.17962 45.43037 22.95256 1.000 31.58308 215 GLY D C 1
ATOM 4531 O O . GLY B 1 215 ? 35.28859 45.19665 21.74809 1.000 26.11361 215 GLY D O 1
ATOM 4532 N N . ASP B 1 216 ? 36.16633 45.95684 23.67660 1.000 29.16280 216 ASP D N 1
ATOM 4533 C CA . ASP B 1 216 ? 37.47122 46.28736 23.12788 1.000 17.38973 216 ASP D CA 1
ATOM 4534 C C . ASP B 1 216 ? 38.55290 45.48487 23.83788 1.000 18.34699 216 ASP D C 1
ATOM 4535 O O . ASP B 1 216 ? 38.39207 45.05735 24.98357 1.000 33.87938 216 ASP D O 1
ATOM 4540 N N . ALA B 1 217 ? 39.66802 45.29281 23.14612 1.000 17.32161 217 ALA D N 1
ATOM 4541 C CA . ALA B 1 217 ? 40.81264 44.61250 23.72619 1.000 17.42500 217 ALA D CA 1
ATOM 4542 C C . ALA B 1 217 ? 41.69984 45.61162 24.46898 1.000 33.10837 217 ALA D C 1
ATOM 4543 O O . ALA B 1 217 ? 41.46326 46.82341 24.46442 1.000 33.84071 217 ALA D O 1
ATOM 4545 N N . THR B 1 218 ? 42.72653 45.08172 25.13054 1.000 32.97003 218 THR D N 1
ATOM 4546 C CA . THR B 1 218 ? 43.65855 45.88346 25.91444 1.000 18.51317 218 THR D CA 1
ATOM 4547 C C . THR B 1 218 ? 45.04995 45.79176 25.30129 1.000 24.42599 218 THR D C 1
ATOM 4548 O O . THR B 1 218 ? 45.63743 44.69604 25.27650 1.000 32.38784 218 THR D O 1
ATOM 4552 N N . PRO B 1 219 ? 45.62438 46.89301 24.82182 1.000 21.85995 219 PRO D N 1
ATOM 4553 C CA . PRO B 1 219 ? 46.90272 46.81368 24.10369 1.000 18.45490 219 PRO D CA 1
ATOM 4554 C C . PRO B 1 219 ? 48.05261 46.40256 25.01070 1.000 18.74417 219 PRO D C 1
ATOM 4555 O O . PRO B 1 219 ? 48.02015 46.57977 26.22962 1.000 19.14223 219 PRO D O 1
ATOM 4559 N N . ILE B 1 220 ? 49.08461 45.83772 24.38493 1.000 18.54323 220 ILE D N 1
ATOM 4560 C CA . ILE B 1 220 ? 50.33613 45.49801 25.05158 1.000 18.79838 220 ILE D CA 1
ATOM 4561 C C . ILE B 1 220 ? 51.46037 46.27866 24.38634 1.000 18.89392 220 ILE D C 1
ATOM 4562 O O . ILE B 1 220 ? 51.53122 46.35126 23.15490 1.000 20.61972 220 ILE D O 1
ATOM 4567 N N . VAL B 1 221 ? 52.33908 46.85885 25.20306 1.000 23.08653 221 VAL D N 1
ATOM 4568 C CA . VAL B 1 221 ? 53.44510 47.68888 24.73625 1.000 19.54887 221 VAL D CA 1
ATOM 4569 C C . VAL B 1 221 ? 54.74739 47.11671 25.27714 1.000 19.74488 221 VAL D C 1
ATOM 4570 O O . VAL B 1 221 ? 54.84288 46.79837 26.46743 1.000 20.04493 221 VAL D O 1
ATOM 4574 N N . VAL B 1 222 ? 55.74748 46.99474 24.40869 1.000 19.58808 222 VAL D N 1
ATOM 4575 C CA . VAL B 1 222 ? 57.07248 46.51814 24.79059 1.000 19.77253 222 VAL D CA 1
ATOM 4576 C C . VAL B 1 222 ? 57.99959 47.71804 24.93569 1.000 20.22657 222 VAL D C 1
ATOM 4577 O O . VAL B 1 222 ? 58.12137 48.53462 24.01296 1.000 22.90241 222 VAL D O 1
ATOM 4581 N N . VAL B 1 223 ? 58.66871 47.81734 26.08470 1.000 20.69726 223 VAL D N 1
ATOM 4582 C CA . VAL B 1 223 ? 59.58957 48.91104 26.36114 1.000 21.18745 223 VAL D CA 1
ATOM 4583 C C . VAL B 1 223 ? 60.97180 48.34198 26.65277 1.000 31.66623 223 VAL D C 1
ATOM 4584 O O . VAL B 1 223 ? 61.14033 47.15445 26.94117 1.000 33.67141 223 VAL D O 1
ATOM 4588 N N . ASP B 1 224 ? 61.96845 49.22151 26.59670 1.000 34.56376 224 ASP D N 1
ATOM 4589 C CA . ASP B 1 224 ? 63.34921 48.85847 26.90252 1.000 21.95036 224 ASP D CA 1
ATOM 4590 C C . ASP B 1 224 ? 63.55417 49.12598 28.38919 1.000 29.65692 224 ASP D C 1
ATOM 4591 O O . ASP B 1 224 ? 63.84415 50.25361 28.79609 1.000 30.34454 224 ASP D O 1
ATOM 4596 N N . GLY B 1 225 ? 63.41743 48.08280 29.20549 1.000 22.49562 225 GLY D N 1
ATOM 4597 C CA . GLY B 1 225 ? 63.51443 48.23633 30.64114 1.000 25.44718 225 GLY D CA 1
ATOM 4598 C C . GLY B 1 225 ? 64.91553 48.34866 31.18990 1.000 37.11085 225 GLY D C 1
ATOM 4599 O O . GLY B 1 225 ? 65.09649 48.32711 32.40985 1.000 33.35148 225 GLY D O 1
ATOM 4600 N N . LYS B 1 226 ? 65.92049 48.46912 30.32235 1.000 42.47419 226 LYS D N 1
ATOM 4601 C CA . LYS B 1 226 ? 67.30102 48.67864 30.73454 1.000 31.00629 226 LYS D CA 1
ATOM 4602 C C . LYS B 1 226 ? 67.74708 50.12253 30.52694 1.000 37.98959 226 LYS D C 1
ATOM 4603 O O . LYS B 1 226 ? 68.94746 50.38216 30.37815 1.000 48.04597 226 LYS D O 1
ATOM 4609 N N . ALA B 1 227 ? 66.80408 51.06156 30.51106 1.000 24.69701 227 ALA D N 1
ATOM 4610 C CA . ALA B 1 227 ? 67.07958 52.48203 30.38643 1.000 24.71904 227 ALA D CA 1
ATOM 4611 C C . ALA B 1 227 ? 66.71974 53.18463 31.69168 1.000 38.27877 227 ALA D C 1
ATOM 4612 O O . ALA B 1 227 ? 66.40184 52.54335 32.69850 1.000 49.68911 227 ALA D O 1
ATOM 4614 N N . LYS B 1 228 ? 66.79055 54.51619 31.67972 1.000 42.10972 228 LYS D N 1
ATOM 4615 C CA . LYS B 1 228 ? 66.39121 55.32527 32.82414 1.000 38.66267 228 LYS D CA 1
ATOM 4616 C C . LYS B 1 228 ? 65.05346 56.02674 32.62179 1.000 35.49080 228 LYS D C 1
ATOM 4617 O O . LYS B 1 228 ? 64.52175 56.60311 33.57733 1.000 26.51685 228 LYS D O 1
ATOM 4623 N N . ASP B 1 229 ? 64.49501 55.97894 31.41665 1.000 31.89831 229 ASP D N 1
ATOM 4624 C CA . ASP B 1 229 ? 63.28244 56.71526 31.08691 1.000 39.70434 229 ASP D CA 1
ATOM 4625 C C . ASP B 1 229 ? 62.59195 56.00642 29.92939 1.000 38.35959 229 ASP D C 1
ATOM 4626 O O . ASP B 1 229 ? 63.08829 55.00865 29.39897 1.000 33.37022 229 ASP D O 1
ATOM 4631 N N . ILE B 1 230 ? 61.42970 56.52646 29.55010 1.000 25.69097 230 ILE D N 1
ATOM 4632 C CA . ILE B 1 230 ? 60.70271 56.05396 28.38130 1.000 26.04934 230 ILE D CA 1
ATOM 4633 C C . ILE B 1 230 ? 60.71620 57.15381 27.32798 1.000 31.07134 230 ILE D C 1
ATOM 4634 O O . ILE B 1 230 ? 60.75857 58.34899 27.64286 1.000 51.70412 230 ILE D O 1
ATOM 4639 N N . ASN B 1 231 ? 60.68923 56.74186 26.06538 1.000 23.62681 231 ASN D N 1
ATOM 4640 C CA . ASN B 1 231 ? 60.78309 57.68821 24.96771 1.000 23.52568 231 ASN D CA 1
ATOM 4641 C C . ASN B 1 231 ? 59.45724 58.42184 24.76523 1.000 28.82676 231 ASN D C 1
ATOM 4642 O O . ASN B 1 231 ? 58.44898 58.14384 25.42164 1.000 23.22558 231 ASN D O 1
ATOM 4647 N N . ALA B 1 232 ? 59.48728 59.40732 23.86404 1.000 23.29285 232 ALA D N 1
ATOM 4648 C CA . ALA B 1 232 ? 58.31398 60.24061 23.62059 1.000 23.27678 232 ALA D CA 1
ATOM 4649 C C . ALA B 1 232 ? 57.19766 59.44435 22.95303 1.000 29.88398 232 ALA D C 1
ATOM 4650 O O . ALA B 1 232 ? 56.02580 59.56442 23.33081 1.000 27.72799 232 ALA D O 1
ATOM 4652 N N . ALA B 1 233 ? 57.54211 58.64836 21.93514 1.000 28.39513 233 ALA D N 1
ATOM 4653 C CA . ALA B 1 233 ? 56.54557 57.85211 21.22094 1.000 21.55836 233 ALA D CA 1
ATOM 4654 C C . ALA B 1 233 ? 55.70725 57.01305 22.17802 1.000 25.40162 233 ALA D C 1
ATOM 4655 O O . ALA B 1 233 ? 54.47217 57.01872 22.11239 1.000 22.68743 233 ALA D O 1
ATOM 4657 N N . THR B 1 234 ? 56.36961 56.27591 23.07197 1.000 27.74258 234 THR D N 1
ATOM 4658 C CA . THR B 1 234 ? 55.65498 55.51567 24.09359 1.000 21.63022 234 THR D CA 1
ATOM 4659 C C . THR B 1 234 ? 54.81296 56.43667 24.96929 1.000 22.29729 234 THR D C 1
ATOM 4660 O O . THR B 1 234 ? 53.63283 56.16711 25.22474 1.000 21.86905 234 THR D O 1
ATOM 4664 N N . GLU B 1 235 ? 55.41758 57.52520 25.45369 1.000 28.15717 235 GLU D N 1
ATOM 4665 C CA . GLU B 1 235 ? 54.69889 58.47789 26.29533 1.000 27.07316 235 GLU D CA 1
ATOM 4666 C C . GLU B 1 235 ? 53.47971 59.04833 25.58063 1.000 24.56235 235 GLU D C 1
ATOM 4667 O O . GLU B 1 235 ? 52.42079 59.22649 26.19339 1.000 23.77285 235 GLU D O 1
ATOM 4673 N N . ASP B 1 236 ? 53.61045 59.34294 24.28392 1.000 33.46114 236 ASP D N 1
ATOM 4674 C CA . ASP B 1 236 ? 52.47592 59.85306 23.51775 1.000 36.46877 236 ASP D CA 1
ATOM 4675 C C . ASP B 1 236 ? 51.34068 58.83639 23.45969 1.000 36.60102 236 ASP D C 1
ATOM 4676 O O . ASP B 1 236 ? 50.16510 59.19860 23.59298 1.000 22.51229 236 ASP D O 1
ATOM 4681 N N . PHE B 1 237 ? 51.67212 57.56067 23.24848 1.000 34.64920 237 PHE D N 1
ATOM 4682 C CA . PHE B 1 237 ? 50.65168 56.51759 23.18656 1.000 22.75207 237 PHE D CA 1
ATOM 4683 C C . PHE B 1 237 ? 49.92363 56.37442 24.51599 1.000 27.94289 237 PHE D C 1
ATOM 4684 O O . PHE B 1 237 ? 48.69050 56.43577 24.57454 1.000 33.23844 237 PHE D O 1
ATOM 4692 N N . LEU B 1 238 ? 50.68217 56.16164 25.59564 1.000 27.99324 238 LEU D N 1
ATOM 4693 C CA . LEU B 1 238 ? 50.09057 55.78502 26.87639 1.000 21.81218 238 LEU D CA 1
ATOM 4694 C C . LEU B 1 238 ? 49.12344 56.84603 27.38888 1.000 22.14532 238 LEU D C 1
ATOM 4695 O O . LEU B 1 238 ? 48.10603 56.51885 28.01248 1.000 22.13168 238 LEU D O 1
ATOM 4700 N N . ASP B 1 239 ? 49.42943 58.11977 27.14269 1.000 26.96713 239 ASP D N 1
ATOM 4701 C CA . ASP B 1 239 ? 48.57084 59.23377 27.53222 1.000 38.45473 239 ASP D CA 1
ATOM 4702 C C . ASP B 1 239 ? 48.34656 59.23560 29.04293 1.000 34.37526 239 ASP D C 1
ATOM 4703 O O . ASP B 1 239 ? 49.27934 59.49445 29.81046 1.000 23.70078 239 ASP D O 1
ATOM 4708 N N . ASN B 1 240 ? 47.12341 58.94797 29.48327 1.000 32.51131 240 ASN D N 1
ATOM 4709 C CA . ASN B 1 240 ? 46.77493 58.92670 30.90252 1.000 30.92369 240 ASN D CA 1
ATOM 4710 C C . ASN B 1 240 ? 46.01355 57.65182 31.24213 1.000 32.39860 240 ASN D C 1
ATOM 4711 O O . ASN B 1 240 ? 44.93884 57.67454 31.84454 1.000 30.32202 240 ASN D O 1
ATOM 4716 N N . ALA B 1 241 ? 46.57339 56.50894 30.86213 1.000 34.90923 241 ALA D N 1
ATOM 4717 C CA . ALA B 1 241 ? 45.91719 55.22108 31.03437 1.000 29.75924 241 ALA D CA 1
ATOM 4718 C C . ALA B 1 241 ? 46.54681 54.44048 32.17943 1.000 29.97213 241 ALA D C 1
ATOM 4719 O O . ALA B 1 241 ? 47.75920 54.50837 32.39990 1.000 35.26714 241 ALA D O 1
ATOM 4721 N N . GLN B 1 242 ? 45.71266 53.70504 32.90835 1.000 22.71075 242 GLN D N 1
ATOM 4722 C CA . GLN B 1 242 ? 46.21005 52.81895 33.95028 1.000 22.88287 242 GLN D CA 1
ATOM 4723 C C . GLN B 1 242 ? 47.09461 51.73265 33.35029 1.000 24.28591 242 GLN D C 1
ATOM 4724 O O . GLN B 1 242 ? 46.67565 50.99808 32.45162 1.000 44.04122 242 GLN D O 1
ATOM 4730 N N . VAL B 1 243 ? 48.31601 51.62002 33.86248 1.000 22.77745 243 VAL D N 1
ATOM 4731 C CA . VAL B 1 243 ? 49.32916 50.72603 33.31438 1.000 22.48604 243 VAL D CA 1
ATOM 4732 C C . VAL B 1 243 ? 49.51715 49.55478 34.26738 1.000 22.53814 243 VAL D C 1
ATOM 4733 O O . VAL B 1 243 ? 49.56849 49.74133 35.48901 1.000 23.00186 243 VAL D O 1
ATOM 4737 N N . ASP B 1 244 ? 49.58546 48.34776 33.70876 1.000 22.07087 244 ASP D N 1
ATOM 4738 C CA . ASP B 1 244 ? 49.92723 47.13575 34.44459 1.000 22.07161 244 ASP D CA 1
ATOM 4739 C C . ASP B 1 244 ? 51.21443 46.56442 33.86809 1.000 25.60763 244 ASP D C 1
ATOM 4740 O O . ASP B 1 244 ? 51.27258 46.23765 32.67833 1.000 31.41100 244 ASP D O 1
ATOM 4745 N N . ILE B 1 245 ? 52.23992 46.44097 34.70449 1.000 22.26955 245 ILE D N 1
ATOM 4746 C CA . ILE B 1 245 ? 53.53049 45.89670 34.29432 1.000 22.16778 245 ILE D CA 1
ATOM 4747 C C . ILE B 1 245 ? 53.56738 44.41230 34.63057 1.000 21.95025 245 ILE D C 1
ATOM 4748 O O . ILE B 1 245 ? 53.17362 44.00716 35.73045 1.000 22.18074 245 ILE D O 1
ATOM 4753 N N . ILE B 1 246 ? 54.02999 43.59935 33.68514 1.000 21.51681 246 ILE D N 1
ATOM 4754 C CA . ILE B 1 246 ? 54.08149 42.14843 33.84224 1.000 21.26570 246 ILE D CA 1
ATOM 4755 C C . ILE B 1 246 ? 55.54892 41.74103 33.80206 1.000 23.41121 246 ILE D C 1
ATOM 4756 O O . ILE B 1 246 ? 56.15333 41.67114 32.72923 1.000 32.05501 246 ILE D O 1
ATOM 4761 N N . GLY B 1 247 ? 56.12184 41.46369 34.95403 1.000 21.74936 247 GLY D N 1
ATOM 4762 C CA . GLY B 1 247 ? 57.50963 41.03661 35.04556 1.000 21.87648 247 GLY D CA 1
ATOM 4763 C C . GLY B 1 247 ? 58.20071 41.67746 36.24171 1.000 24.71782 247 GLY D C 1
ATOM 4764 O O . GLY B 1 247 ? 57.73123 42.64986 36.83641 1.000 24.52840 247 GLY D O 1
ATOM 4765 N N . GLY B 1 248 ? 59.35564 41.11525 36.59986 1.000 22.67823 248 GLY D N 1
ATOM 4766 C CA . GLY B 1 248 ? 60.11601 41.56583 37.74895 1.000 23.28288 248 GLY D CA 1
ATOM 4767 C C . GLY B 1 248 ? 60.95007 42.79771 37.44963 1.000 23.58095 248 GLY D C 1
ATOM 4768 O O . GLY B 1 248 ? 60.88917 43.38971 36.37130 1.000 23.33462 248 GLY D O 1
ATOM 4769 N N . GLU B 1 249 ? 61.76200 43.17796 38.43931 1.000 26.61349 249 GLU D N 1
ATOM 4770 C CA . GLU B 1 249 ? 62.60401 44.35756 38.28838 1.000 26.64538 249 GLU D CA 1
ATOM 4771 C C . GLU B 1 249 ? 63.73120 44.13491 37.29165 1.000 25.85844 249 GLU D C 1
ATOM 4772 O O . GLU B 1 249 ? 64.21520 45.09946 36.69041 1.000 27.36610 249 GLU D O 1
ATOM 4778 N N . ASN B 1 250 ? 64.16426 42.88805 37.10616 1.000 30.74324 250 ASN D N 1
ATOM 4779 C CA . ASN B 1 250 ? 65.21285 42.58160 36.14159 1.000 27.47992 250 ASN D CA 1
ATOM 4780 C C . ASN B 1 250 ? 64.72834 42.64730 34.69668 1.000 27.22188 250 ASN D C 1
ATOM 4781 O O . ASN B 1 250 ? 65.54158 42.45358 33.78478 1.000 23.33971 250 ASN D O 1
ATOM 4786 N N . SER B 1 251 ? 63.43755 42.90076 34.46990 1.000 30.00595 251 SER D N 1
ATOM 4787 C CA . SER B 1 251 ? 62.86746 43.10329 33.14141 1.000 28.40617 251 SER D CA 1
ATOM 4788 C C . SER B 1 251 ? 62.34430 44.51638 32.93260 1.000 22.66757 251 SER D C 1
ATOM 4789 O O . SER B 1 251 ? 62.59518 45.12547 31.88709 1.000 22.50698 251 SER D O 1
ATOM 4792 N N . VAL B 1 252 ? 61.57355 45.03292 33.88534 1.000 22.98215 252 VAL D N 1
ATOM 4793 C CA . VAL B 1 252 ? 61.12409 46.42101 33.89593 1.000 30.16950 252 VAL D CA 1
ATOM 4794 C C . VAL B 1 252 ? 61.59991 47.02314 35.21039 1.000 25.54490 252 VAL D C 1
ATOM 4795 O O . VAL B 1 252 ? 61.12811 46.63350 36.28651 1.000 25.84290 252 VAL D O 1
ATOM 4799 N N . SER B 1 253 ? 62.53593 47.96451 35.12855 1.000 28.07770 253 SER D N 1
ATOM 4800 C CA . SER B 1 253 ? 63.17249 48.49881 36.32122 1.000 29.75993 253 SER D CA 1
ATOM 4801 C C . SER B 1 253 ? 62.23130 49.44050 37.07231 1.000 34.03562 253 SER D C 1
ATOM 4802 O O . SER B 1 253 ? 61.11984 49.74979 36.63214 1.000 35.73826 253 SER D O 1
ATOM 4805 N N . LYS B 1 254 ? 62.70113 49.89638 38.23646 1.000 34.28007 254 LYS D N 1
ATOM 4806 C CA . LYS B 1 254 ? 61.91868 50.82600 39.04318 1.000 32.68413 254 LYS D CA 1
ATOM 4807 C C . LYS B 1 254 ? 61.89407 52.21604 38.42178 1.000 34.39620 254 LYS D C 1
ATOM 4808 O O . LYS B 1 254 ? 60.95344 52.98315 38.65909 1.000 32.11849 254 LYS D O 1
ATOM 4814 N N . ASP B 1 255 ? 62.91838 52.55989 37.63521 1.000 33.17887 255 ASP D N 1
ATOM 4815 C CA . ASP B 1 255 ? 62.96535 53.88151 37.01877 1.000 32.73857 255 ASP D CA 1
ATOM 4816 C C . ASP B 1 255 ? 61.94241 54.00565 35.89505 1.000 31.43358 255 ASP D C 1
ATOM 4817 O O . ASP B 1 255 ? 61.32380 55.06349 35.72763 1.000 33.64181 255 ASP D O 1
ATOM 4822 N N . ILE B 1 256 ? 61.73742 52.93241 35.12583 1.000 25.47298 256 ILE D N 1
ATOM 4823 C CA . ILE B 1 256 ? 60.67671 52.92837 34.12029 1.000 24.94474 256 ILE D CA 1
ATOM 4824 C C . ILE B 1 256 ? 59.31105 53.00686 34.78845 1.000 24.97035 256 ILE D C 1
ATOM 4825 O O . ILE B 1 256 ? 58.40810 53.70403 34.30881 1.000 24.85445 256 ILE D O 1
ATOM 4830 N N . GLU B 1 257 ? 59.13688 52.29241 35.90237 1.000 29.36963 257 GLU D N 1
ATOM 4831 C CA . GLU B 1 257 ? 57.88468 52.36592 36.64819 1.000 28.32709 257 GLU D CA 1
ATOM 4832 C C . GLU B 1 257 ? 57.59470 53.79525 37.09132 1.000 27.60270 257 GLU D C 1
ATOM 4833 O O . GLU B 1 257 ? 56.47814 54.29630 36.91743 1.000 30.96376 257 GLU D O 1
ATOM 4839 N N . GLU B 1 258 ? 58.59477 54.46815 37.66899 1.000 30.18617 258 GLU D N 1
ATOM 4840 C CA . GLU B 1 258 ? 58.43135 55.87104 38.03927 1.000 28.00661 258 GLU D CA 1
ATOM 4841 C C . GLU B 1 258 ? 58.15921 56.73692 36.81469 1.000 31.77306 258 GLU D C 1
ATOM 4842 O O . GLU B 1 258 ? 57.31168 57.63690 36.85786 1.000 29.85697 258 GLU D O 1
ATOM 4848 N N . ALA B 1 259 ? 58.87022 56.47722 35.71242 1.000 26.21674 259 ALA D N 1
ATOM 4849 C CA . ALA B 1 259 ? 58.66671 57.24712 34.48737 1.000 25.98576 259 ALA D CA 1
ATOM 4850 C C . ALA B 1 259 ? 57.21315 57.19850 34.03040 1.000 33.30894 259 ALA D C 1
ATOM 4851 O O . ALA B 1 259 ? 56.63955 58.22526 33.64443 1.000 25.66090 259 ALA D O 1
ATOM 4853 N N . ILE B 1 260 ? 56.60311 56.01146 34.06437 1.000 30.68334 260 ILE D N 1
ATOM 4854 C CA . ILE B 1 260 ? 55.19421 55.88273 33.70836 1.000 24.77099 260 ILE D CA 1
ATOM 4855 C C . ILE B 1 260 ? 54.31561 56.59524 34.72866 1.000 26.35303 260 ILE D C 1
ATOM 4856 O O . ILE B 1 260 ? 53.26608 57.14781 34.37782 1.000 25.08589 260 ILE D O 1
ATOM 4861 N N . ASP B 1 261 ? 54.72039 56.59007 36.00135 1.000 33.53632 261 ASP D N 1
ATOM 4862 C CA . ASP B 1 261 ? 53.94548 57.26233 37.04016 1.000 40.61413 261 ASP D CA 1
ATOM 4863 C C . ASP B 1 261 ? 53.82900 58.75563 36.75140 1.000 41.78694 261 ASP D C 1
ATOM 4864 O O . ASP B 1 261 ? 52.73460 59.32745 36.81249 1.000 38.90427 261 ASP D O 1
ATOM 4869 N N . ASP B 1 262 ? 54.94711 59.40129 36.40447 1.000 35.46874 262 ASP D N 1
ATOM 4870 C CA . ASP B 1 262 ? 54.91984 60.84115 36.15947 1.000 41.88326 262 ASP D CA 1
ATOM 4871 C C . ASP B 1 262 ? 54.26988 61.17083 34.81953 1.000 37.02711 262 ASP D C 1
ATOM 4872 O O . ASP B 1 262 ? 53.52397 62.15173 34.71542 1.000 26.77666 262 ASP D O 1
ATOM 4877 N N . ALA B 1 263 ? 54.54718 60.37164 33.78476 1.000 49.57514 263 ALA D N 1
ATOM 4878 C CA . ALA B 1 263 ? 53.98379 60.64317 32.46465 1.000 47.53747 263 ALA D CA 1
ATOM 4879 C C . ALA B 1 263 ? 52.47413 60.43700 32.44331 1.000 25.29684 263 ALA D C 1
ATOM 4880 O O . ALA B 1 263 ? 51.74553 61.21846 31.82086 1.000 29.87970 263 ALA D O 1
ATOM 4882 N N . THR B 1 264 ? 51.98787 59.38783 33.10513 1.000 25.13369 264 THR D N 1
ATOM 4883 C CA . THR B 1 264 ? 50.56181 59.08302 33.12613 1.000 30.32937 264 THR D CA 1
ATOM 4884 C C . THR B 1 264 ? 49.81582 59.83596 34.21742 1.000 29.37730 264 THR D C 1
ATOM 4885 O O . THR B 1 264 ? 48.68158 60.27795 34.00357 1.000 25.26980 264 THR D O 1
ATOM 4889 N N . GLY B 1 265 ? 50.43778 60.00373 35.37868 1.000 34.85363 265 GLY D N 1
ATOM 4890 C CA . GLY B 1 265 ? 49.72904 60.52334 36.52788 1.000 34.96077 265 GLY D CA 1
ATOM 4891 C C . GLY B 1 265 ? 48.92119 59.47736 37.25737 1.000 35.61124 265 GLY D C 1
ATOM 4892 O O . GLY B 1 265 ? 47.93457 59.81576 37.91863 1.000 58.64332 265 GLY D O 1
ATOM 4893 N N . LYS B 1 266 ? 49.31685 58.20867 37.15750 1.000 34.41985 266 LYS D N 1
ATOM 4894 C CA . LYS B 1 266 ? 48.59633 57.10346 37.78424 1.000 32.57697 266 LYS D CA 1
ATOM 4895 C C . LYS B 1 266 ? 49.60438 56.02768 38.15067 1.000 31.19815 266 LYS D C 1
ATOM 4896 O O . LYS B 1 266 ? 50.34199 55.55331 37.28153 1.000 34.99545 266 LYS D O 1
ATOM 4902 N N . GLU B 1 267 ? 49.63317 55.65100 39.42496 1.000 33.24224 267 GLU D N 1
ATOM 4903 C CA . GLU B 1 267 ? 50.63163 54.71531 39.92716 1.000 31.03564 267 GLU D CA 1
ATOM 4904 C C . GLU B 1 267 ? 50.51261 53.37621 39.20840 1.000 28.88902 267 GLU D C 1
ATOM 4905 O O . GLU B 1 267 ? 49.43390 52.76239 39.22842 1.000 30.41908 267 GLU D O 1
ATOM 4911 N N . PRO B 1 268 ? 51.57400 52.89219 38.56847 1.000 25.12983 268 PRO D N 1
ATOM 4912 C CA . PRO B 1 268 ? 51.47120 51.63519 37.81946 1.000 30.06524 268 PRO D CA 1
ATOM 4913 C C . PRO B 1 268 ? 51.40253 50.43036 38.74475 1.000 24.92849 268 PRO D C 1
ATOM 4914 O O . PRO B 1 268 ? 52.11882 50.34870 39.74518 1.000 29.98466 268 PRO D O 1
ATOM 4918 N N . ASN B 1 269 ? 50.52620 49.49088 38.39818 1.000 24.05882 269 ASN D N 1
ATOM 4919 C CA . ASN B 1 269 ? 50.48083 48.20812 39.08000 1.000 23.97932 269 ASN D CA 1
ATOM 4920 C C . ASN B 1 269 ? 51.51745 47.26013 38.48579 1.000 23.66788 269 ASN D C 1
ATOM 4921 O O . ASN B 1 269 ? 52.06013 47.49114 37.40218 1.000 23.41220 269 ASN D O 1
ATOM 4926 N N . ARG B 1 270 ? 51.80730 46.18873 39.22035 1.000 23.70908 270 ARG D N 1
ATOM 4927 C CA . ARG B 1 270 ? 52.78449 45.21503 38.75214 1.000 23.44043 270 ARG D CA 1
ATOM 4928 C C . ARG B 1 270 ? 52.44549 43.82843 39.27577 1.000 23.27058 270 ARG D C 1
ATOM 4929 O O . ARG B 1 270 ? 52.18369 43.65639 40.46983 1.000 25.36148 270 ARG D O 1
ATOM 4937 N N . THR B 1 271 ? 52.43388 42.85475 38.36988 1.000 22.74182 271 THR D N 1
ATOM 4938 C CA . THR B 1 271 ? 52.34767 41.44082 38.70542 1.000 22.54909 271 THR D CA 1
ATOM 4939 C C . THR B 1 271 ? 53.64138 40.76739 38.26973 1.000 22.74747 271 THR D C 1
ATOM 4940 O O . THR B 1 271 ? 54.04009 40.88413 37.10534 1.000 26.38600 271 THR D O 1
ATOM 4944 N N . SER B 1 272 ? 54.29025 40.06004 39.19373 1.000 22.66784 272 SER D N 1
ATOM 4945 C CA . SER B 1 272 ? 55.60980 39.51649 38.90229 1.000 22.62265 272 SER D CA 1
ATOM 4946 C C . SER B 1 272 ? 55.91055 38.34701 39.82493 1.000 22.74831 272 SER D C 1
ATOM 4947 O O . SER B 1 272 ? 55.42356 38.28687 40.95649 1.000 23.07724 272 SER D O 1
ATOM 4950 N N . GLY B 1 273 ? 56.72216 37.42185 39.31826 1.000 22.49638 273 GLY D N 1
ATOM 4951 C CA . GLY B 1 273 ? 57.21815 36.30300 40.09317 1.000 22.61702 273 GLY D CA 1
ATOM 4952 C C . GLY B 1 273 ? 58.73139 36.25802 40.07607 1.000 22.80628 273 GLY D C 1
ATOM 4953 O O . GLY B 1 273 ? 59.37347 37.21853 39.64408 1.000 22.93107 273 GLY D O 1
ATOM 4954 N N . ASP B 1 274 ? 59.31886 35.16100 40.55532 1.000 22.84872 274 ASP D N 1
ATOM 4955 C CA . ASP B 1 274 ? 60.77387 35.05334 40.57210 1.000 23.04154 274 ASP D CA 1
ATOM 4956 C C . ASP B 1 274 ? 61.33430 34.56296 39.24162 1.000 22.56738 274 ASP D C 1
ATOM 4957 O O . ASP B 1 274 ? 62.46932 34.90565 38.89106 1.000 25.01810 274 ASP D O 1
ATOM 4962 N N . ASP B 1 275 ? 60.56738 33.77434 38.49161 1.000 22.05491 275 ASP D N 1
ATOM 4963 C CA . ASP B 1 275 ? 60.99555 33.27998 37.18629 1.000 21.58398 275 ASP D CA 1
ATOM 4964 C C . ASP B 1 275 ? 59.79064 33.27723 36.24504 1.000 27.17062 275 ASP D C 1
ATOM 4965 O O . ASP B 1 275 ? 58.72101 33.79896 36.57351 1.000 25.26876 275 ASP D O 1
ATOM 4970 N N . ARG B 1 276 ? 59.97862 32.71298 35.04706 1.000 39.08338 276 ARG D N 1
ATOM 4971 C CA . ARG B 1 276 ? 58.90856 32.69178 34.05054 1.000 27.73379 276 ARG D CA 1
ATOM 4972 C C . ARG B 1 276 ? 57.66906 31.96861 34.56885 1.000 20.97554 276 ARG D C 1
ATOM 4973 O O . ARG B 1 276 ? 56.54380 32.45412 34.40768 1.000 24.00671 276 ARG D O 1
ATOM 4981 N N . GLN B 1 277 ? 57.85275 30.80035 35.19029 1.000 21.25425 277 GLN D N 1
ATOM 4982 C CA . GLN B 1 277 ? 56.70398 30.00797 35.61833 1.000 28.71612 277 GLN D CA 1
ATOM 4983 C C . GLN B 1 277 ? 56.02500 30.60621 36.84322 1.000 29.20815 277 GLN D C 1
ATOM 4984 O O . GLN B 1 277 ? 54.80446 30.47883 36.99699 1.000 27.29459 277 GLN D O 1
ATOM 4990 N N . ASP B 1 278 ? 56.79243 31.24566 37.72752 1.000 32.46062 278 ASP D N 1
ATOM 4991 C CA . ASP B 1 278 ? 56.18998 31.91727 38.87300 1.000 21.29415 278 ASP D CA 1
ATOM 4992 C C . ASP B 1 278 ? 55.33769 33.09888 38.42448 1.000 21.23700 278 ASP D C 1
ATOM 4993 O O . ASP B 1 278 ? 54.23508 33.30626 38.94171 1.000 21.32015 278 ASP D O 1
ATOM 4998 N N . THR B 1 279 ? 55.81820 33.86628 37.44174 1.000 22.49672 279 THR D N 1
ATOM 4999 C CA . THR B 1 279 ? 55.03458 34.98449 36.92426 1.000 21.02124 279 THR D CA 1
ATOM 5000 C C . THR B 1 279 ? 53.75034 34.49658 36.26428 1.000 22.20224 279 THR D C 1
ATOM 5001 O O . THR B 1 279 ? 52.69628 35.13068 36.39654 1.000 27.01118 279 THR D O 1
ATOM 5005 N N . ASN B 1 280 ? 53.82353 33.37658 35.53877 1.000 22.70696 280 ASN D N 1
ATOM 5006 C CA . ASN B 1 280 ? 52.62193 32.76131 34.97977 1.000 29.40255 280 ASN D CA 1
ATOM 5007 C C . ASN B 1 280 ? 51.60876 32.45021 36.07880 1.000 32.23125 280 ASN D C 1
ATOM 5008 O O . ASN B 1 280 ? 50.41602 32.74937 35.94407 1.000 25.81239 280 ASN D O 1
ATOM 5013 N N . ALA B 1 281 ? 52.07152 31.84733 37.17992 1.000 29.81495 281 ALA D N 1
ATOM 5014 C CA . ALA B 1 281 ? 51.17916 31.53646 38.29474 1.000 21.10351 281 ALA D CA 1
ATOM 5015 C C . ALA B 1 281 ? 50.59117 32.80017 38.90958 1.000 20.84375 281 ALA D C 1
ATOM 5016 O O . ALA B 1 281 ? 49.42171 32.81703 39.31272 1.000 20.87281 281 ALA D O 1
ATOM 5018 N N . GLU B 1 282 ? 51.38894 33.86751 38.99566 1.000 21.12664 282 GLU D N 1
ATOM 5019 C CA . GLU B 1 282 ? 50.91146 35.09717 39.62047 1.000 21.50039 282 GLU D CA 1
ATOM 5020 C C . GLU B 1 282 ? 49.76118 35.70569 38.83041 1.000 22.34701 282 GLU D C 1
ATOM 5021 O O . GLU B 1 282 ? 48.83369 36.28042 39.41273 1.000 25.50815 282 GLU D O 1
ATOM 5027 N N . VAL B 1 283 ? 49.80392 35.59018 37.50139 1.000 20.75873 283 VAL D N 1
ATOM 5028 C CA . VAL B 1 283 ? 48.70028 36.07671 36.67733 1.000 22.89388 283 VAL D CA 1
ATOM 5029 C C . VAL B 1 283 ? 47.40457 35.36625 37.04992 1.000 25.12218 283 VAL D C 1
ATOM 5030 O O . VAL B 1 283 ? 46.34722 35.99682 37.17677 1.000 20.41313 283 VAL D O 1
ATOM 5034 N N . MET B 1 284 ? 47.46897 34.04518 37.24332 1.000 29.08280 284 MET D N 1
ATOM 5035 C CA . MET B 1 284 ? 46.28948 33.29130 37.66044 1.000 27.11308 284 MET D CA 1
ATOM 5036 C C . MET B 1 284 ? 45.79508 33.74237 39.02938 1.000 26.28813 284 MET D C 1
ATOM 5037 O O . MET B 1 284 ? 44.58477 33.75726 39.28795 1.000 20.61932 284 MET D O 1
ATOM 5042 N N . LYS B 1 285 ? 46.71933 34.10628 39.92164 1.000 21.05289 285 LYS D N 1
ATOM 5043 C CA . LYS B 1 285 ? 46.36143 34.48444 41.28204 1.000 21.55304 285 LYS D CA 1
ATOM 5044 C C . LYS B 1 285 ? 45.77748 35.88823 41.37792 1.000 23.34818 285 LYS D C 1
ATOM 5045 O O . LYS B 1 285 ? 45.06752 36.18186 42.34733 1.000 22.10835 285 LYS D O 1
ATOM 5051 N N . GLU B 1 286 ? 46.05164 36.75466 40.40489 1.000 21.61095 286 GLU D N 1
ATOM 5052 C CA . GLU B 1 286 ? 45.53578 38.11570 40.45454 1.000 21.82860 286 GLU D CA 1
ATOM 5053 C C . GLU B 1 286 ? 44.03175 38.11990 40.20926 1.000 21.62591 286 GLU D C 1
ATOM 5054 O O . GLU B 1 286 ? 43.55475 37.60602 39.19387 1.000 26.88239 286 GLU D O 1
ATOM 5060 N N . THR B 1 287 ? 43.28239 38.70876 41.14250 1.000 21.99989 287 THR D N 1
ATOM 5061 C CA . THR B 1 287 ? 41.82792 38.70570 41.04724 1.000 21.86425 287 THR D CA 1
ATOM 5062 C C . THR B 1 287 ? 41.30127 39.67858 40.00113 1.000 24.71009 287 THR D C 1
ATOM 5063 O O . THR B 1 287 ? 40.18207 39.49176 39.51257 1.000 30.60295 287 THR D O 1
ATOM 5067 N N . ASP B 1 288 ? 42.06998 40.71411 39.65522 1.000 23.77543 288 ASP D N 1
ATOM 5068 C CA . ASP B 1 288 ? 41.65057 41.62025 38.59027 1.000 38.13580 288 ASP D CA 1
ATOM 5069 C C . ASP B 1 288 ? 41.60548 40.91503 37.23981 1.000 41.91793 288 ASP D C 1
ATOM 5070 O O . ASP B 1 288 ? 40.87602 41.34554 36.33777 1.000 31.63101 288 ASP D O 1
ATOM 5075 N N . TYR B 1 289 ? 42.38628 39.84742 37.07869 1.000 31.04770 289 TYR D N 1
ATOM 5076 C CA . TYR B 1 289 ? 42.46040 39.09069 35.83510 1.000 28.73745 289 TYR D CA 1
ATOM 5077 C C . TYR B 1 289 ? 41.55383 37.86524 35.84936 1.000 29.89266 289 TYR D C 1
ATOM 5078 O O . TYR B 1 289 ? 40.76474 37.66324 34.92229 1.000 39.19166 289 TYR D O 1
ATOM 5087 N N . PHE B 1 290 ? 41.65730 37.03883 36.88699 1.000 26.15402 290 PHE D N 1
ATOM 5088 C CA . PHE B 1 290 ? 40.83102 35.84352 37.03189 1.000 25.37786 290 PHE D CA 1
ATOM 5089 C C . PHE B 1 290 ? 40.33392 35.78294 38.47003 1.000 20.39940 290 PHE D C 1
ATOM 5090 O O . PHE B 1 290 ? 41.10907 35.49523 39.38750 1.000 20.70432 290 PHE D O 1
ATOM 5098 N N . GLU B 1 291 ? 39.04430 36.04212 38.66203 1.000 20.43819 291 GLU D N 1
ATOM 5099 C CA . GLU B 1 291 ? 38.48003 36.08656 40.00192 1.000 20.86872 291 GLU D CA 1
ATOM 5100 C C . GLU B 1 291 ? 38.60228 34.72950 40.68616 1.000 24.24207 291 GLU D C 1
ATOM 5101 O O . GLU B 1 291 ? 38.63689 33.67964 40.03814 1.000 23.68924 291 GLU D O 1
ATOM 5107 N N . LYS B 1 292 ? 38.69663 34.76788 42.01497 1.000 30.55574 292 LYS D N 1
ATOM 5108 C CA . LYS B 1 292 ? 38.98256 33.56880 42.79262 1.000 23.05328 292 LYS D CA 1
ATOM 5109 C C . LYS B 1 292 ? 37.84807 32.55543 42.68861 1.000 24.25789 292 LYS D C 1
ATOM 5110 O O . LYS B 1 292 ? 36.67084 32.90503 42.81653 1.000 24.45721 292 LYS D O 1
ATOM 5116 N N . ALA B 1 293 ? 38.21676 31.29398 42.44896 1.000 24.24451 293 ALA D N 1
ATOM 5117 C CA . ALA B 1 293 ? 37.28429 30.16341 42.45177 1.000 26.04718 293 ALA D CA 1
ATOM 5118 C C . ALA B 1 293 ? 36.13672 30.37555 41.46516 1.000 28.34283 293 ALA D C 1
ATOM 5119 O O . ALA B 1 293 ? 34.96198 30.18362 41.78762 1.000 31.48413 293 ALA D O 1
ATOM 5121 N N . SER B 1 294 ? 36.49075 30.76458 40.24041 1.000 27.61697 294 SER D N 1
ATOM 5122 C CA . SER B 1 294 ? 35.46970 31.02297 39.23178 1.000 25.50503 294 SER D CA 1
ATOM 5123 C C . SER B 1 294 ? 35.93449 30.71034 37.81409 1.000 20.90803 294 SER D C 1
ATOM 5124 O O . SER B 1 294 ? 35.26631 31.13815 36.86421 1.000 20.32269 294 SER D O 1
ATOM 5127 N N . VAL B 1 295 ? 37.03869 29.99014 37.62970 1.000 20.32018 295 VAL D N 1
ATOM 5128 C CA . VAL B 1 295 ? 37.56358 29.67231 36.30814 1.000 18.71074 295 VAL D CA 1
ATOM 5129 C C . VAL B 1 295 ? 37.22652 28.22128 36.00295 1.000 18.43072 295 VAL D C 1
ATOM 5130 O O . VAL B 1 295 ? 37.44355 27.33661 36.84030 1.000 18.59981 295 VAL D O 1
ATOM 5134 N N . GLU B 1 296 ? 36.71618 27.97363 34.79711 1.000 26.86061 296 GLU D N 1
ATOM 5135 C CA . GLU B 1 296 ? 36.21684 26.66273 34.40409 1.000 17.73897 296 GLU D CA 1
ATOM 5136 C C . GLU B 1 296 ? 36.99379 26.01887 33.26914 1.000 17.34439 296 GLU D C 1
ATOM 5137 O O . GLU B 1 296 ? 36.98843 24.78959 33.16409 1.000 17.19065 296 GLU D O 1
ATOM 5143 N N . ASN B 1 297 ? 37.63504 26.80687 32.40800 1.000 17.18367 297 ASN D N 1
ATOM 5144 C CA . ASN B 1 297 ? 38.35432 26.30079 31.24726 1.000 16.80575 297 ASN D CA 1
ATOM 5145 C C . ASN B 1 297 ? 39.82472 26.68454 31.34368 1.000 16.92020 297 ASN D C 1
ATOM 5146 O O . ASN B 1 297 ? 40.16159 27.75771 31.85322 1.000 17.20276 297 ASN D O 1
ATOM 5151 N N . TYR B 1 298 ? 40.70045 25.79694 30.86958 1.000 16.71781 298 TYR D N 1
ATOM 5152 C CA . TYR B 1 298 ? 42.13813 26.00660 30.96712 1.000 16.82686 298 TYR D CA 1
ATOM 5153 C C . TYR B 1 298 ? 42.82847 25.57560 29.68299 1.000 16.43622 298 TYR D C 1
ATOM 5154 O O . TYR B 1 298 ? 42.42500 24.59654 29.05099 1.000 16.13620 298 TYR D O 1
ATOM 5163 N N . PHE B 1 299 ? 43.87957 26.30405 29.31320 1.000 16.45813 299 PHE D N 1
ATOM 5164 C CA . PHE B 1 299 ? 44.73650 25.95644 28.18882 1.000 16.14127 299 PHE D CA 1
ATOM 5165 C C . PHE B 1 299 ? 46.13705 25.64247 28.69889 1.000 16.33301 299 PHE D C 1
ATOM 5166 O O . PHE B 1 299 ? 46.56090 26.14657 29.74233 1.000 17.64708 299 PHE D O 1
ATOM 5174 N N . VAL B 1 300 ? 46.84456 24.77976 27.97259 1.000 16.07445 300 VAL D N 1
ATOM 5175 C CA . VAL B 1 300 ? 48.20963 24.39378 28.31270 1.000 16.21845 300 VAL D CA 1
ATOM 5176 C C . VAL B 1 300 ? 49.06363 24.49683 27.05677 1.000 15.92956 300 VAL D C 1
ATOM 5177 O O . VAL B 1 300 ? 48.67000 24.00572 25.99314 1.000 15.55224 300 VAL D O 1
ATOM 5181 N N . ALA B 1 301 ? 50.23415 25.12049 27.18353 1.000 16.11942 301 ALA D N 1
ATOM 5182 C CA . ALA B 1 301 ? 51.15912 25.26399 26.06904 1.000 15.89182 301 ALA D CA 1
ATOM 5183 C C . ALA B 1 301 ? 52.58378 25.21679 26.60362 1.000 22.50903 301 ALA D C 1
ATOM 5184 O O . ALA B 1 301 ? 52.81513 25.22658 27.81502 1.000 27.40998 301 ALA D O 1
ATOM 5186 N N . LYS B 1 302 ? 53.54326 25.17148 25.68217 1.000 27.72678 302 LYS D N 1
ATOM 5187 C CA . LYS B 1 302 ? 54.94787 25.08693 26.05572 1.000 23.67462 302 LYS D CA 1
ATOM 5188 C C . LYS B 1 302 ? 55.46826 26.44082 26.52466 1.000 28.96027 302 LYS D C 1
ATOM 5189 O O . LYS B 1 302 ? 54.97834 27.49673 26.11358 1.000 46.18771 302 LYS D O 1
ATOM 5195 N N . ASP B 1 303 ? 56.47785 26.40003 27.39561 1.000 29.07457 303 ASP D N 1
ATOM 5196 C CA . ASP B 1 303 ? 57.05373 27.60795 27.97279 1.000 28.67771 303 ASP D CA 1
ATOM 5197 C C . ASP B 1 303 ? 58.30104 28.09324 27.24454 1.000 28.80969 303 ASP D C 1
ATOM 5198 O O . ASP B 1 303 ? 58.77408 29.19780 27.53064 1.000 26.01324 303 ASP D O 1
ATOM 5203 N N . GLY B 1 304 ? 58.83981 27.30320 26.32039 1.000 27.89380 304 GLY D N 1
ATOM 5204 C CA . GLY B 1 304 ? 60.04049 27.69117 25.60572 1.000 24.13296 304 GLY D CA 1
ATOM 5205 C C . GLY B 1 304 ? 61.30083 27.69235 26.44140 1.000 31.43880 304 GLY D C 1
ATOM 5206 O O . GLY B 1 304 ? 62.18605 28.52334 26.21430 1.000 25.80113 304 GLY D O 1
ATOM 5207 N N . SER B 1 305 ? 61.41296 26.77226 27.40276 1.000 38.90170 305 SER D N 1
ATOM 5208 C CA . SER B 1 305 ? 62.62888 26.69257 28.20578 1.000 31.31339 305 SER D CA 1
ATOM 5209 C C . SER B 1 305 ? 63.80998 26.21456 27.37148 1.000 32.01048 305 SER D C 1
ATOM 5210 O O . SER B 1 305 ? 64.93827 26.68671 27.55460 1.000 49.43333 305 SER D O 1
ATOM 5213 N N . THR B 1 306 ? 63.57110 25.28117 26.45027 1.000 21.87732 306 THR D N 1
ATOM 5214 C CA . THR B 1 306 ? 64.63120 24.75684 25.59804 1.000 27.73415 306 THR D CA 1
ATOM 5215 C C . THR B 1 306 ? 64.83787 25.60944 24.35188 1.000 29.65538 306 THR D C 1
ATOM 5216 O O . THR B 1 306 ? 65.98142 25.87232 23.96255 1.000 22.71731 306 THR D O 1
ATOM 5220 N N . LYS B 1 307 ? 63.75073 26.05147 23.72229 1.000 30.55530 307 LYS D N 1
ATOM 5221 C CA . LYS B 1 307 ? 63.81929 26.93281 22.56521 1.000 29.74360 307 LYS D CA 1
ATOM 5222 C C . LYS B 1 307 ? 62.70416 27.96000 22.68002 1.000 29.54969 307 LYS D C 1
ATOM 5223 O O . LYS B 1 307 ? 61.53116 27.59977 22.81955 1.000 19.81066 307 LYS D O 1
ATOM 5229 N N . GLU B 1 308 ? 63.08198 29.23861 22.61343 1.000 33.83274 308 GLU D N 1
ATOM 5230 C CA . GLU B 1 308 ? 62.13922 30.31918 22.87786 1.000 25.70003 308 GLU D CA 1
ATOM 5231 C C . GLU B 1 308 ? 61.08056 30.43416 21.78939 1.000 26.53324 308 GLU D C 1
ATOM 5232 O O . GLU B 1 308 ? 59.95817 30.87300 22.06595 1.000 28.41922 308 GLU D O 1
ATOM 5238 N N . ASP B 1 309 ? 61.41164 30.04711 20.55410 1.000 23.38859 309 ASP D N 1
ATOM 5239 C CA . ASP B 1 309 ? 60.46976 30.19791 19.44970 1.000 35.40592 309 ASP D CA 1
ATOM 5240 C C . ASP B 1 309 ? 59.21130 29.35674 19.63553 1.000 29.97586 309 ASP D C 1
ATOM 5241 O O . ASP B 1 309 ? 58.19826 29.62101 18.97892 1.000 22.36189 309 ASP D O 1
ATOM 5246 N N . GLN B 1 310 ? 59.24574 28.36303 20.52389 1.000 28.26956 310 GLN D N 1
ATOM 5247 C CA . GLN B 1 310 ? 58.08173 27.52108 20.76685 1.000 19.96142 310 GLN D CA 1
ATOM 5248 C C . GLN B 1 310 ? 56.95463 28.25609 21.47836 1.000 15.52920 310 GLN D C 1
ATOM 5249 O O . GLN B 1 310 ? 55.87641 27.67883 21.65033 1.000 24.66711 310 GLN D O 1
ATOM 5255 N N . LEU B 1 311 ? 57.17144 29.50325 21.89821 1.000 15.83627 311 LEU D N 1
ATOM 5256 C CA . LEU B 1 311 ? 56.10411 30.28900 22.50476 1.000 15.99804 311 LEU D CA 1
ATOM 5257 C C . LEU B 1 311 ? 55.00327 30.65411 21.51698 1.000 15.66435 311 LEU D C 1
ATOM 5258 O O . LEU B 1 311 ? 53.94726 31.12742 21.94876 1.000 15.74361 311 LEU D O 1
ATOM 5263 N N . VAL B 1 312 ? 55.22241 30.44741 20.21382 1.000 17.79256 312 VAL D N 1
ATOM 5264 C CA . VAL B 1 312 ? 54.21827 30.78594 19.20559 1.000 17.09793 312 VAL D CA 1
ATOM 5265 C C . VAL B 1 312 ? 52.91747 30.02502 19.43223 1.000 18.86265 312 VAL D C 1
ATOM 5266 O O . VAL B 1 312 ? 51.83996 30.50710 19.06010 1.000 14.69359 312 VAL D O 1
ATOM 5270 N N . ASP B 1 313 ? 52.99297 28.82327 20.01679 1.000 17.86908 313 ASP D N 1
ATOM 5271 C CA . ASP B 1 313 ? 51.78798 28.04974 20.31332 1.000 14.70331 313 ASP D CA 1
ATOM 5272 C C . ASP B 1 313 ? 50.83766 28.82978 21.21147 1.000 14.96016 313 ASP D C 1
ATOM 5273 O O . ASP B 1 313 ? 49.62731 28.88167 20.96090 1.000 14.80627 313 ASP D O 1
ATOM 5278 N N . ALA B 1 314 ? 51.36861 29.42536 22.28202 1.000 15.36758 314 ALA D N 1
ATOM 5279 C CA . ALA B 1 314 ? 50.54071 30.25835 23.14561 1.000 15.64396 314 ALA D CA 1
ATOM 5280 C C . ALA B 1 314 ? 50.08450 31.51998 22.42943 1.000 15.58202 314 ALA D C 1
ATOM 5281 O O . ALA B 1 314 ? 48.97945 32.01328 22.68503 1.000 15.63187 314 ALA D O 1
ATOM 5283 N N . LEU B 1 315 ? 50.91746 32.04757 21.53034 1.000 15.48163 315 LEU D N 1
ATOM 5284 C CA . LEU B 1 315 ? 50.55376 33.24746 20.78561 1.000 15.42236 315 LEU D CA 1
ATOM 5285 C C . LEU B 1 315 ? 49.29551 33.02627 19.95631 1.000 17.04031 315 LEU D C 1
ATOM 5286 O O . LEU B 1 315 ? 48.39872 33.87834 19.93270 1.000 18.29872 315 LEU D O 1
ATOM 5291 N N . ALA B 1 316 ? 49.20634 31.88170 19.27576 1.000 14.72109 316 ALA D N 1
ATOM 5292 C CA . ALA B 1 316 ? 48.05470 31.61146 18.42378 1.000 14.38015 316 ALA D CA 1
ATOM 5293 C C . ALA B 1 316 ? 46.81612 31.24035 19.22749 1.000 16.37249 316 ALA D C 1
ATOM 5294 O O . ALA B 1 316 ? 45.69458 31.52926 18.79649 1.000 16.55711 316 ALA D O 1
ATOM 5296 N N . ALA B 1 317 ? 46.99481 30.62786 20.39780 1.000 19.94856 317 ALA D N 1
ATOM 5297 C CA . ALA B 1 317 ? 45.87642 30.12463 21.18417 1.000 14.76581 317 ALA D CA 1
ATOM 5298 C C . ALA B 1 317 ? 45.26148 31.17652 22.09392 1.000 18.29486 317 ALA D C 1
ATOM 5299 O O . ALA B 1 317 ? 44.10787 31.01534 22.51151 1.000 20.11499 317 ALA D O 1
ATOM 5301 N N . ALA B 1 318 ? 46.00430 32.23628 22.41357 1.000 18.12638 318 ALA D N 1
ATOM 5302 C CA . ALA B 1 318 ? 45.50117 33.24684 23.33975 1.000 15.73516 318 ALA D CA 1
ATOM 5303 C C . ALA B 1 318 ? 44.17234 33.87020 22.91707 1.000 15.62450 318 ALA D C 1
ATOM 5304 O O . ALA B 1 318 ? 43.29064 34.00610 23.78441 1.000 15.83026 318 ALA D O 1
ATOM 5306 N N . PRO B 1 319 ? 43.95140 34.26312 21.65306 1.000 18.63913 319 PRO D N 1
ATOM 5307 C CA . PRO B 1 319 ? 42.64059 34.83994 21.29797 1.000 15.23876 319 PRO D CA 1
ATOM 5308 C C . PRO B 1 319 ? 41.47682 33.88743 21.51295 1.000 15.10596 319 PRO D C 1
ATOM 5309 O O . PRO B 1 319 ? 40.36917 34.33766 21.83359 1.000 15.20320 319 PRO D O 1
ATOM 5313 N N . VAL B 1 320 ? 41.69441 32.58319 21.33241 1.000 14.89556 320 VAL D N 1
ATOM 5314 C CA . VAL B 1 320 ? 40.63356 31.60327 21.54883 1.000 14.78423 320 VAL D CA 1
ATOM 5315 C C . VAL B 1 320 ? 40.29571 31.50586 23.03142 1.000 18.01474 320 VAL D C 1
ATOM 5316 O O . VAL B 1 320 ? 39.12057 31.49469 23.41972 1.000 15.21357 320 VAL D O 1
ATOM 5320 N N . ALA B 1 321 ? 41.32436 31.40297 23.87892 1.000 15.41092 321 ALA D N 1
ATOM 5321 C CA . ALA B 1 321 ? 41.10092 31.31431 25.31791 1.000 16.09217 321 ALA D CA 1
ATOM 5322 C C . ALA B 1 321 ? 40.35472 32.52983 25.85468 1.000 18.99810 321 ALA D C 1
ATOM 5323 O O . ALA B 1 321 ? 39.58250 32.40858 26.81255 1.000 16.28956 321 ALA D O 1
ATOM 5325 N N . ALA B 1 322 ? 40.55771 33.70119 25.24922 1.000 16.05610 322 ALA D N 1
ATOM 5326 C CA . ALA B 1 322 ? 39.92051 34.91857 25.73373 1.000 16.33368 322 ALA D CA 1
ATOM 5327 C C . ALA B 1 322 ? 38.43652 34.98522 25.40967 1.000 16.19222 322 ALA D C 1
ATOM 5328 O O . ALA B 1 322 ? 37.73846 35.84061 25.96575 1.000 16.44445 322 ALA D O 1
ATOM 5330 N N . ASN B 1 323 ? 37.94239 34.11803 24.52388 1.000 15.81066 323 ASN D N 1
ATOM 5331 C CA . ASN B 1 323 ? 36.54641 34.14389 24.10578 1.000 15.65875 323 ASN D CA 1
ATOM 5332 C C . ASN B 1 323 ? 35.88814 32.78041 24.25973 1.000 15.51104 323 ASN D C 1
ATOM 5333 O O . ASN B 1 323 ? 34.84961 32.52691 23.64341 1.000 15.29530 323 ASN D O 1
ATOM 5338 N N . PHE B 1 324 ? 36.46670 31.90227 25.07066 1.000 15.63679 324 PHE D N 1
ATOM 5339 C CA . PHE B 1 324 ? 35.94438 30.55160 25.20111 1.000 15.50242 324 PHE D CA 1
ATOM 5340 C C . PHE B 1 324 ? 34.59551 30.57894 25.90977 1.000 15.67851 324 PHE D C 1
ATOM 5341 O O . PHE B 1 324 ? 34.38789 31.34141 26.85696 1.000 16.02572 324 PHE D O 1
ATOM 5349 N N . GLY B 1 325 ? 33.66291 29.75897 25.42256 1.000 15.44631 325 GLY D N 1
ATOM 5350 C CA . GLY B 1 325 ? 32.33235 29.66133 25.96845 1.000 15.57938 325 GLY D CA 1
ATOM 5351 C C . GLY B 1 325 ? 31.25717 30.33164 25.13330 1.000 21.17753 325 GLY D C 1
ATOM 5352 O O . GLY B 1 325 ? 30.09241 29.92446 25.20251 1.000 26.55141 325 GLY D O 1
ATOM 5353 N N . ALA B 1 326 ? 31.61390 31.35487 24.36302 1.000 19.25277 326 ALA D N 1
ATOM 5354 C CA . ALA B 1 326 ? 30.68088 32.07268 23.50661 1.000 17.49226 326 ALA D CA 1
ATOM 5355 C C . ALA B 1 326 ? 30.99057 31.80186 22.03947 1.000 18.05344 326 ALA D C 1
ATOM 5356 O O . ALA B 1 326 ? 32.04445 31.26552 21.68922 1.000 20.55015 326 ALA D O 1
ATOM 5358 N N . THR B 1 327 ? 30.04738 32.17793 21.17590 1.000 14.59855 327 THR D N 1
ATOM 5359 C CA . THR B 1 327 ? 30.20885 32.01698 19.73563 1.000 20.10538 327 THR D CA 1
ATOM 5360 C C . THR B 1 327 ? 29.66878 33.24170 19.01150 1.000 19.71590 327 THR D C 1
ATOM 5361 O O . THR B 1 327 ? 28.55554 33.69566 19.29210 1.000 23.01754 327 THR D O 1
ATOM 5365 N N . TYR B 1 328 ? 30.46375 33.76821 18.08419 1.000 14.00122 328 TYR D N 1
ATOM 5366 C CA . TYR B 1 328 ? 30.10643 34.94979 17.30953 1.000 13.95227 328 TYR D CA 1
ATOM 5367 C C . TYR B 1 328 ? 29.30602 34.52568 16.08194 1.000 27.78643 328 TYR D C 1
ATOM 5368 O O . TYR B 1 328 ? 29.77229 33.70292 15.28589 1.000 25.30998 328 TYR D O 1
ATOM 5377 N N . THR B 1 329 ? 28.10574 35.08266 15.92808 1.000 28.92537 329 THR D N 1
ATOM 5378 C CA . THR B 1 329 ? 27.21512 34.68728 14.84497 1.000 24.08989 329 THR D CA 1
ATOM 5379 C C . THR B 1 329 ? 26.38569 35.88766 14.40600 1.000 29.38054 329 THR D C 1
ATOM 5380 O O . THR B 1 329 ? 26.49067 36.98181 14.96619 1.000 37.55530 329 THR D O 1
ATOM 5384 N N . LYS B 1 330 ? 25.55398 35.66987 13.39072 1.000 32.59444 330 LYS D N 1
ATOM 5385 C CA . LYS B 1 330 ? 24.65312 36.67959 12.85596 1.000 34.28422 330 LYS D CA 1
ATOM 5386 C C . LYS B 1 330 ? 23.21200 36.18546 12.90734 1.000 38.72489 330 LYS D C 1
ATOM 5387 O O . LYS B 1 330 ? 22.94375 34.99465 13.07418 1.000 39.09536 330 LYS D O 1
ATOM 5393 N N . ASN B 1 331 ? 22.27922 37.13659 12.73554 1.000 45.24118 331 ASN D N 1
ATOM 5394 C CA . ASN B 1 331 ? 20.83820 36.91368 12.54234 1.000 50.91339 331 ASN D CA 1
ATOM 5395 C C . ASN B 1 331 ? 20.34358 38.02532 11.61117 1.000 48.06063 331 ASN D C 1
ATOM 5396 O O . ASN B 1 331 ? 19.80302 39.05075 12.03647 1.000 30.76318 331 ASN D O 1
ATOM 5401 N N . GLY B 1 332 ? 20.52787 37.80503 10.31687 1.000 41.37362 332 GLY D N 1
ATOM 5402 C CA . GLY B 1 332 ? 20.26995 38.84096 9.33154 1.000 31.26463 332 GLY D CA 1
ATOM 5403 C C . GLY B 1 332 ? 21.48883 39.72387 9.16280 1.000 43.58679 332 GLY D C 1
ATOM 5404 O O . GLY B 1 332 ? 22.59537 39.22728 8.95529 1.000 50.85178 332 GLY D O 1
ATOM 5405 N N . SER B 1 333 ? 21.28394 41.03859 9.25600 1.000 53.70586 333 SER D N 1
ATOM 5406 C CA . SER B 1 333 ? 22.36951 42.01146 9.23831 1.000 42.35567 333 SER D CA 1
ATOM 5407 C C . SER B 1 333 ? 22.76631 42.45330 10.64233 1.000 38.85896 333 SER D C 1
ATOM 5408 O O . SER B 1 333 ? 23.28796 43.55798 10.82324 1.000 53.57622 333 SER D O 1
ATOM 5411 N N . THR B 1 334 ? 22.51628 41.61472 11.64332 1.000 45.43033 334 THR D N 1
ATOM 5412 C CA . THR B 1 334 ? 22.80691 41.92985 13.03484 1.000 47.50883 334 THR D CA 1
ATOM 5413 C C . THR B 1 334 ? 23.75718 40.88459 13.60052 1.000 38.48842 334 THR D C 1
ATOM 5414 O O . THR B 1 334 ? 23.49466 39.68167 13.49636 1.000 36.94129 334 THR D O 1
ATOM 5418 N N . TYR B 1 335 ? 24.87459 41.34349 14.16016 1.000 30.38382 335 TYR D N 1
ATOM 5419 C CA . TYR B 1 335 ? 25.78981 40.45915 14.86812 1.000 26.50913 335 TYR D CA 1
ATOM 5420 C C . TYR B 1 335 ? 25.30328 40.23064 16.29280 1.000 29.09841 335 TYR D C 1
ATOM 5421 O O . TYR B 1 335 ? 24.81222 41.15264 16.94990 1.000 26.66475 335 TYR D O 1
ATOM 5430 N N . THR B 1 336 ? 25.45318 38.99537 16.76972 1.000 25.41974 336 THR D N 1
ATOM 5431 C CA . THR B 1 336 ? 25.08002 38.62144 18.12861 1.000 20.05189 336 THR D CA 1
ATOM 5432 C C . THR B 1 336 ? 25.99612 37.50070 18.60320 1.000 24.15193 336 THR D C 1
ATOM 5433 O O . THR B 1 336 ? 26.87412 37.03257 17.87197 1.000 22.49161 336 THR D O 1
ATOM 5437 N N . LYS B 1 337 ? 25.78150 37.07334 19.84406 1.000 22.74541 337 LYS D N 1
ATOM 5438 C CA . LYS B 1 337 ? 26.55631 36.01411 20.46982 1.000 21.93966 337 LYS D CA 1
ATOM 5439 C C . LYS B 1 337 ? 25.65856 34.82009 20.76810 1.000 25.57736 337 LYS D C 1
ATOM 5440 O O . LYS B 1 337 ? 24.42917 34.90230 20.70321 1.000 26.12946 337 LYS D O 1
ATOM 5446 N N . SER B 1 338 ? 26.29724 33.69962 21.10400 1.000 30.34898 338 SER D N 1
ATOM 5447 C CA . SER B 1 338 ? 25.60113 32.45531 21.42425 1.000 24.07540 338 SER D CA 1
ATOM 5448 C C . SER B 1 338 ? 26.27663 31.82152 22.63407 1.000 27.58834 338 SER D C 1
ATOM 5449 O O . SER B 1 338 ? 27.39787 31.31486 22.52514 1.000 33.34984 338 SER D O 1
ATOM 5452 N N . GLY B 1 339 ? 25.60245 31.84462 23.78156 1.000 15.32286 339 GLY D N 1
ATOM 5453 C CA . GLY B 1 339 ? 26.17374 31.27940 24.98934 1.000 27.49097 339 GLY D CA 1
ATOM 5454 C C . GLY B 1 339 ? 26.62407 32.30771 26.00753 1.000 37.69548 339 GLY D C 1
ATOM 5455 O O . GLY B 1 339 ? 26.09691 33.42370 26.04742 1.000 40.01040 339 GLY D O 1
ATOM 5456 N N . ASN B 1 340 ? 27.60102 31.94156 26.83819 1.000 34.79747 340 ASN D N 1
ATOM 5457 C CA . ASN B 1 340 ? 28.14240 32.83013 27.85755 1.000 26.85975 340 ASN D CA 1
ATOM 5458 C C . ASN B 1 340 ? 29.65524 32.68481 27.89301 1.000 27.08758 340 ASN D C 1
ATOM 5459 O O . ASN B 1 340 ? 30.18384 31.58205 27.72638 1.000 30.40865 340 ASN D O 1
ATOM 5464 N N . VAL B 1 341 ? 30.34496 33.79925 28.11650 1.000 23.17181 341 VAL D N 1
ATOM 5465 C CA . VAL B 1 341 ? 31.80062 33.82404 28.04154 1.000 16.89676 341 VAL D CA 1
ATOM 5466 C C . VAL B 1 341 ? 32.38577 33.38074 29.37473 1.000 25.35189 341 VAL D C 1
ATOM 5467 O O . VAL B 1 341 ? 31.83705 33.66977 30.44502 1.000 28.49017 341 VAL D O 1
ATOM 5471 N N . SER B 1 342 ? 33.50698 32.66855 29.30840 1.000 33.18476 342 SER D N 1
ATOM 5472 C CA . SER B 1 342 ? 34.21811 32.20751 30.50154 1.000 17.17213 342 SER D CA 1
ATOM 5473 C C . SER B 1 342 ? 35.69381 32.10815 30.15375 1.000 17.08633 342 SER D C 1
ATOM 5474 O O . SER B 1 342 ? 36.21021 31.02457 29.85752 1.000 16.87709 342 SER D O 1
ATOM 5477 N N . PRO B 1 343 ? 36.40676 33.23665 30.15910 1.000 17.25248 343 PRO D N 1
ATOM 5478 C CA . PRO B 1 343 ? 37.78631 33.24273 29.64968 1.000 17.14584 343 PRO D CA 1
ATOM 5479 C C . PRO B 1 343 ? 38.69140 32.28021 30.40456 1.000 17.27246 343 PRO D C 1
ATOM 5480 O O . PRO B 1 343 ? 38.45878 31.94996 31.56848 1.000 19.60510 343 PRO D O 1
ATOM 5484 N N . ALA B 1 344 ? 39.74048 31.83338 29.71838 1.000 19.10041 344 ALA D N 1
ATOM 5485 C CA . ALA B 1 344 ? 40.68185 30.85411 30.23159 1.000 17.11639 344 ALA D CA 1
ATOM 5486 C C . ALA B 1 344 ? 42.10318 31.40623 30.22081 1.000 19.37648 344 ALA D C 1
ATOM 5487 O O . ALA B 1 344 ? 42.47108 32.16803 29.32119 1.000 22.04293 344 ALA D O 1
ATOM 5489 N N . PRO B 1 345 ? 42.91949 31.04803 31.20554 1.000 17.54318 345 PRO D N 1
ATOM 5490 C CA . PRO B 1 345 ? 44.34662 31.36740 31.15342 1.000 17.65405 345 PRO D CA 1
ATOM 5491 C C . PRO B 1 345 ? 45.12516 30.29557 30.39631 1.000 17.33115 345 PRO D C 1
ATOM 5492 O O . PRO B 1 345 ? 44.61151 29.22424 30.07034 1.000 17.06457 345 PRO D O 1
ATOM 5496 N N . ILE B 1 346 ? 46.38850 30.60723 30.12418 1.000 17.37530 346 ILE D N 1
ATOM 5497 C CA . ILE B 1 346 ? 47.31262 29.67187 29.49370 1.000 17.12812 346 ILE D CA 1
ATOM 5498 C C . ILE B 1 346 ? 48.38771 29.31754 30.50527 1.000 17.46267 346 ILE D C 1
ATOM 5499 O O . ILE B 1 346 ? 49.11802 30.19581 30.97964 1.000 17.78230 346 ILE D O 1
ATOM 5504 N N . VAL B 1 347 ? 48.47687 28.03621 30.83696 1.000 17.40332 347 VAL D N 1
ATOM 5505 C CA . VAL B 1 347 ? 49.52649 27.51883 31.70330 1.000 17.68121 347 VAL D CA 1
ATOM 5506 C C . VAL B 1 347 ? 50.73116 27.17197 30.84218 1.000 17.47547 347 VAL D C 1
ATOM 5507 O O . VAL B 1 347 ? 50.60303 26.46165 29.83842 1.000 17.07711 347 VAL D O 1
ATOM 5511 N N . LEU B 1 348 ? 51.90218 27.66804 31.23023 1.000 17.75829 348 LEU D N 1
ATOM 5512 C CA . LEU B 1 348 ? 53.12750 27.47498 30.46222 1.000 17.99630 348 LEU D CA 1
ATOM 5513 C C . LEU B 1 348 ? 53.99678 26.43455 31.16140 1.000 18.03953 348 LEU D C 1
ATOM 5514 O O . LEU B 1 348 ? 54.49483 26.67163 32.26649 1.000 18.19395 348 LEU D O 1
ATOM 5519 N N . ALA B 1 349 ? 54.17888 25.28523 30.50853 1.000 18.22363 349 ALA D N 1
ATOM 5520 C CA . ALA B 1 349 ? 54.96432 24.18378 31.05229 1.000 17.56213 349 ALA D CA 1
ATOM 5521 C C . ALA B 1 349 ? 55.25619 23.14601 29.97401 1.000 17.14816 349 ALA D C 1
ATOM 5522 O O . ALA B 1 349 ? 54.33812 22.66431 29.30215 1.000 19.96372 349 ALA D O 1
ATOM 5524 N N . THR B 1 350 ? 56.52827 22.78553 29.80730 1.000 24.98468 350 THR D N 1
ATOM 5525 C CA . THR B 1 350 ? 56.93670 21.79024 28.82209 1.000 26.71398 350 THR D CA 1
ATOM 5526 C C . THR B 1 350 ? 57.23510 20.43572 29.45125 1.000 28.84958 350 THR D C 1
ATOM 5527 O O . THR B 1 350 ? 56.70380 19.41467 29.00441 1.000 26.97508 350 THR D O 1
ATOM 5531 N N . ASP B 1 351 ? 58.08740 20.40529 30.47427 1.000 23.31897 351 ASP D N 1
ATOM 5532 C CA . ASP B 1 351 ? 58.48711 19.16764 31.13051 1.000 22.29155 351 ASP D CA 1
ATOM 5533 C C . ASP B 1 351 ? 57.84464 18.98617 32.49760 1.000 32.15201 351 ASP D C 1
ATOM 5534 O O . ASP B 1 351 ? 57.33546 17.90243 32.80215 1.000 42.84454 351 ASP D O 1
ATOM 5539 N N . THR B 1 352 ? 57.85410 20.02291 33.33519 1.000 29.91998 352 THR D N 1
ATOM 5540 C CA . THR B 1 352 ? 57.30411 19.94458 34.68106 1.000 31.61751 352 THR D CA 1
ATOM 5541 C C . THR B 1 352 ? 56.47559 21.18858 34.97320 1.000 20.46378 352 THR D C 1
ATOM 5542 O O . THR B 1 352 ? 56.54466 22.19494 34.26320 1.000 18.48444 352 THR D O 1
ATOM 5546 N N . LEU B 1 353 ? 55.67945 21.10400 36.03646 1.000 18.86336 353 LEU D N 1
ATOM 5547 C CA . LEU B 1 353 ? 54.79852 22.18389 36.46338 1.000 19.00535 353 LEU D CA 1
ATOM 5548 C C . LEU B 1 353 ? 55.21413 22.62236 37.86097 1.000 19.55077 353 LEU D C 1
ATOM 5549 O O . LEU B 1 353 ? 55.19518 21.81665 38.79748 1.000 23.95089 353 LEU D O 1
ATOM 5554 N N . SER B 1 354 ? 55.59025 23.89165 37.99942 1.000 19.78631 354 SER D N 1
ATOM 5555 C CA . SER B 1 354 ? 56.09477 24.38925 39.27220 1.000 20.32554 354 SER D CA 1
ATOM 5556 C C . SER B 1 354 ? 54.98812 24.42534 40.32318 1.000 24.36080 354 SER D C 1
ATOM 5557 O O . SER B 1 354 ? 53.79906 24.50671 40.00628 1.000 21.67192 354 SER D O 1
ATOM 5560 N N . GLY B 1 355 ? 55.39908 24.33121 41.59184 1.000 30.81109 355 GLY D N 1
ATOM 5561 C CA . GLY B 1 355 ? 54.44422 24.36075 42.68887 1.000 26.04749 355 GLY D CA 1
ATOM 5562 C C . GLY B 1 355 ? 53.64824 25.64863 42.76529 1.000 27.39790 355 GLY D C 1
ATOM 5563 O O . GLY B 1 355 ? 52.48800 25.64008 43.18781 1.000 21.45472 355 GLY D O 1
ATOM 5564 N N . ASP B 1 356 ? 54.26496 26.77286 42.39032 1.000 30.54492 356 ASP D N 1
ATOM 5565 C CA . ASP B 1 356 ? 53.54027 28.03782 42.29597 1.000 29.13918 356 ASP D CA 1
ATOM 5566 C C . ASP B 1 356 ? 52.31725 27.90359 41.39624 1.000 21.12351 356 ASP D C 1
ATOM 5567 O O . ASP B 1 356 ? 51.22743 28.38354 41.72767 1.000 21.20010 356 ASP D O 1
ATOM 5572 N N . GLN B 1 357 ? 52.49262 27.25863 40.23943 1.000 20.65612 357 GLN D N 1
ATOM 5573 C CA . GLN B 1 357 ? 51.39206 27.07912 39.29619 1.000 22.40282 357 GLN D CA 1
ATOM 5574 C C . GLN B 1 357 ? 50.29636 26.18972 39.87571 1.000 21.47808 357 GLN D C 1
ATOM 5575 O O . GLN B 1 357 ? 49.10915 26.39937 39.59787 1.000 22.57922 357 GLN D O 1
ATOM 5581 N N . ASN B 1 358 ? 50.67429 25.18214 40.67164 1.000 20.36375 358 ASN D N 1
ATOM 5582 C CA . ASN B 1 358 ? 49.67444 24.33897 41.32545 1.000 20.39815 358 ASN D CA 1
ATOM 5583 C C .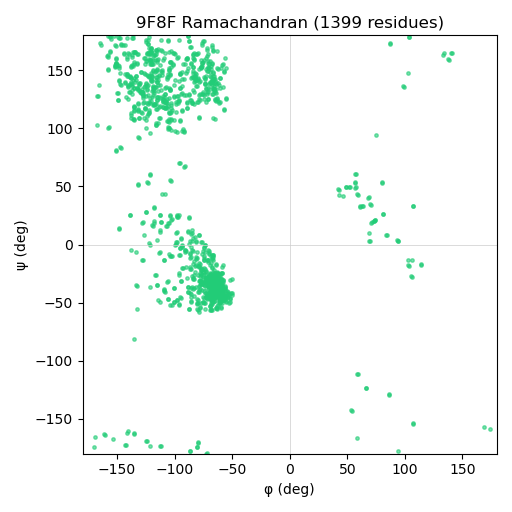 ASN B 1 358 ? 48.75082 25.16351 42.21163 1.000 20.72570 358 ASN D C 1
ATOM 5584 O O . ASN B 1 358 ? 47.53562 24.93904 42.23379 1.000 21.63072 358 ASN D O 1
ATOM 5589 N N . VAL B 1 359 ? 49.31336 26.10484 42.97074 1.000 21.15195 359 VAL D N 1
ATOM 5590 C CA . VAL B 1 359 ? 48.49193 26.98197 43.79831 1.000 21.48749 359 VAL D CA 1
ATOM 5591 C C . VAL B 1 359 ? 47.65716 27.90889 42.92301 1.000 21.23895 359 VAL D C 1
ATOM 5592 O O . VAL B 1 359 ? 46.48564 28.17561 43.21669 1.000 21.28775 359 VAL D O 1
ATOM 5596 N N . GLY B 1 360 ? 48.25063 28.41952 41.84229 1.000 20.98237 360 GLY D N 1
ATOM 5597 C CA . GLY B 1 360 ? 47.51382 29.27830 40.92666 1.000 20.72901 360 GLY D CA 1
ATOM 5598 C C . GLY B 1 360 ? 46.24296 28.64329 40.39881 1.000 20.36682 360 GLY D C 1
ATOM 5599 O O . GLY B 1 360 ? 45.17169 29.25392 40.42117 1.000 20.38208 360 GLY D O 1
ATOM 5600 N N . VAL B 1 361 ? 46.34252 27.40991 39.90138 1.000 20.04457 361 VAL D N 1
ATOM 5601 C CA . VAL B 1 361 ? 45.15891 26.76505 39.34039 1.000 19.69740 361 VAL D CA 1
ATOM 5602 C C . VAL B 1 361 ? 44.16097 26.41233 40.44119 1.000 19.95893 361 VAL D C 1
ATOM 5603 O O . VAL B 1 361 ? 42.95217 26.60149 40.27280 1.000 19.85672 361 VAL D O 1
ATOM 5607 N N . SER B 1 362 ? 44.64365 25.91949 41.58964 1.000 23.21382 362 SER D N 1
ATOM 5608 C CA . SER B 1 362 ? 43.74168 25.50727 42.66529 1.000 20.57882 362 SER D CA 1
ATOM 5609 C C . SER B 1 362 ? 42.93319 26.68165 43.19862 1.000 20.85767 362 SER D C 1
ATOM 5610 O O . SER B 1 362 ? 41.76866 26.52208 43.58475 1.000 20.90956 362 SER D O 1
ATOM 5613 N N . LYS B 1 363 ? 43.54259 27.86511 43.24816 1.000 21.05979 363 LYS D N 1
ATOM 5614 C CA . LYS B 1 363 ? 42.81644 29.05405 43.67434 1.000 21.32214 363 LYS D CA 1
ATOM 5615 C C . LYS B 1 363 ? 41.78933 29.47554 42.63069 1.000 20.95876 363 LYS D C 1
ATOM 5616 O O . LYS B 1 363 ? 40.64886 29.80808 42.97308 1.000 21.06255 363 LYS D O 1
ATOM 5622 N N . SER B 1 364 ? 42.17561 29.46354 41.35090 1.000 20.54033 364 SER D N 1
ATOM 5623 C CA . SER B 1 364 ? 41.31100 29.99582 40.30094 1.000 20.21106 364 SER D CA 1
ATOM 5624 C C . SER B 1 364 ? 40.14552 29.06625 39.96753 1.000 22.31106 364 SER D C 1
ATOM 5625 O O . SER B 1 364 ? 39.05868 29.55036 39.63261 1.000 22.37485 364 SER D O 1
ATOM 5628 N N . VAL B 1 365 ? 40.33696 27.74543 40.04732 1.000 24.64902 365 VAL D N 1
ATOM 5629 C CA . VAL B 1 365 ? 39.28942 26.81599 39.63013 1.000 22.46854 365 VAL D CA 1
ATOM 5630 C C . VAL B 1 365 ? 38.07524 26.95472 40.53655 1.000 21.57445 365 VAL D C 1
ATOM 5631 O O . VAL B 1 365 ? 38.19823 27.19210 41.74642 1.000 40.03867 365 VAL D O 1
ATOM 5635 N N . SER B 1 366 ? 36.88993 26.83722 39.94619 1.000 19.53049 366 SER D N 1
ATOM 5636 C CA . SER B 1 366 ? 35.66989 26.87625 40.73350 1.000 31.30598 366 SER D CA 1
ATOM 5637 C C . SER B 1 366 ? 35.52439 25.58873 41.54134 1.000 32.23541 366 SER D C 1
ATOM 5638 O O . SER B 1 366 ? 36.15172 24.56567 41.24976 1.000 26.69446 366 SER D O 1
ATOM 5641 N N . ASP B 1 367 ? 34.66651 25.64521 42.56492 1.000 27.83874 367 ASP D N 1
ATOM 5642 C CA . ASP B 1 367 ? 34.47912 24.49273 43.44020 1.000 34.69794 367 ASP D CA 1
ATOM 5643 C C . ASP B 1 367 ? 33.85064 23.30911 42.71286 1.000 44.13938 367 ASP D C 1
ATOM 5644 O O . ASP B 1 367 ? 33.99987 22.16804 43.16659 1.000 32.28884 367 ASP D O 1
ATOM 5649 N N . ASP B 1 368 ? 33.15620 23.55191 41.59924 1.000 39.71061 368 ASP D N 1
ATOM 5650 C CA . ASP B 1 368 ? 32.50839 22.47979 40.85663 1.000 27.10229 368 ASP D CA 1
ATOM 5651 C C . ASP B 1 368 ? 33.46412 21.71959 39.94560 1.000 29.35758 368 ASP D C 1
ATOM 5652 O O . ASP B 1 368 ? 33.08758 20.66070 39.43040 1.000 44.73486 368 ASP D O 1
ATOM 5657 N N . GLY B 1 369 ? 34.67795 22.22209 39.73837 1.000 20.47631 369 GLY D N 1
ATOM 5658 C CA . GLY B 1 369 ? 35.66772 21.54829 38.91868 1.000 18.65281 369 GLY D CA 1
ATOM 5659 C C . GLY B 1 369 ? 35.81396 22.18837 37.55057 1.000 18.27695 369 GLY D C 1
ATOM 5660 O O . GLY B 1 369 ? 35.12623 23.14768 37.18895 1.000 18.23945 369 GLY D O 1
ATOM 5661 N N . GLY B 1 370 ? 36.73925 21.62804 36.77467 1.000 18.00101 370 GLY D N 1
ATOM 5662 C CA . GLY B 1 370 ? 37.00759 22.14730 35.44280 1.000 17.63936 370 GLY D CA 1
ATOM 5663 C C . GLY B 1 370 ? 36.02358 21.62597 34.40540 1.000 17.26634 370 GLY D C 1
ATOM 5664 O O . GLY B 1 370 ? 35.56361 20.48624 34.46508 1.000 17.19018 370 GLY D O 1
ATOM 5665 N N . LYS B 1 371 ? 35.69781 22.49077 33.44549 1.000 17.04713 371 LYS D N 1
ATOM 5666 C CA . LYS B 1 371 ? 34.84191 22.13438 32.32087 1.000 16.67932 371 LYS D CA 1
ATOM 5667 C C . LYS B 1 371 ? 35.63444 21.72268 31.08726 1.000 19.23565 371 LYS D C 1
ATOM 5668 O O . LYS B 1 371 ? 35.29783 20.72589 30.44327 1.000 29.96323 371 LYS D O 1
ATOM 5674 N N . ASN B 1 372 ? 36.67787 22.47176 30.73680 1.000 16.26625 372 ASN D N 1
ATOM 5675 C CA . ASN B 1 372 ? 37.42425 22.20803 29.51667 1.000 15.90813 372 ASN D CA 1
ATOM 5676 C C . ASN B 1 372 ? 38.91766 22.31277 29.77707 1.000 16.01981 372 ASN D C 1
ATOM 5677 O O . ASN B 1 372 ? 39.37451 23.22422 30.47071 1.000 16.30951 372 ASN D O 1
ATOM 5682 N N . LEU B 1 373 ? 39.67102 21.37998 29.19984 1.000 15.79732 373 LEU D N 1
ATOM 5683 C CA . LEU B 1 373 ? 41.12839 21.38894 29.23327 1.000 15.84850 373 LEU D CA 1
ATOM 5684 C C . LEU B 1 373 ? 41.63971 21.16364 27.81870 1.000 15.71650 373 LEU D C 1
ATOM 5685 O O . LEU B 1 373 ? 41.33111 20.13789 27.20277 1.000 15.43938 373 LEU D O 1
ATOM 5690 N N . VAL B 1 374 ? 42.41294 22.11783 27.30341 1.000 15.41299 374 VAL D N 1
ATOM 5691 C CA . VAL B 1 374 ? 42.90693 22.08303 25.93069 1.000 15.05121 374 VAL D CA 1
ATOM 5692 C C . VAL B 1 374 ? 44.42844 22.06405 25.94614 1.000 15.11697 374 VAL D C 1
ATOM 5693 O O . VAL B 1 374 ? 45.05811 22.93760 26.55290 1.000 15.39281 374 VAL D O 1
ATOM 5697 N N . GLN B 1 375 ? 45.01533 21.08500 25.25897 1.000 14.87288 375 GLN D N 1
ATOM 5698 C CA . GLN B 1 375 ? 46.46384 20.97954 25.11139 1.000 14.89471 375 GLN D CA 1
ATOM 5699 C C . GLN B 1 375 ? 46.84688 21.44320 23.70914 1.000 14.57790 375 GLN D C 1
ATOM 5700 O O . GLN B 1 375 ? 46.51898 20.78447 22.71626 1.000 14.24343 375 GLN D O 1
ATOM 5706 N N . VAL B 1 376 ? 47.56049 22.56103 23.63607 1.000 14.69812 376 VAL D N 1
ATOM 5707 C CA . VAL B 1 376 ? 47.94938 23.16705 22.36867 1.000 14.44134 376 VAL D CA 1
ATOM 5708 C C . VAL B 1 376 ? 49.33541 22.66880 21.97966 1.000 14.37809 376 VAL D C 1
ATOM 5709 O O . VAL B 1 376 ? 50.32003 22.93924 22.67544 1.000 20.62935 376 VAL D O 1
ATOM 5713 N N . GLY B 1 377 ? 49.41434 21.94724 20.86508 1.000 14.02648 377 GLY D N 1
ATOM 5714 C CA . GLY B 1 377 ? 50.68391 21.56756 20.28460 1.000 13.92624 377 GLY D CA 1
ATOM 5715 C C . GLY B 1 377 ? 51.25114 20.27275 20.84240 1.000 19.73716 377 GLY D C 1
ATOM 5716 O O . GLY B 1 377 ? 50.74063 19.67554 21.79379 1.000 18.09289 377 GLY D O 1
ATOM 5717 N N . LYS B 1 378 ? 52.34979 19.84582 20.22725 1.000 26.51002 378 LYS D N 1
ATOM 5718 C CA . LYS B 1 378 ? 53.06445 18.63183 20.58978 1.000 21.53464 378 LYS D CA 1
ATOM 5719 C C . LYS B 1 378 ? 54.28197 18.96577 21.44547 1.000 31.96926 378 LYS D C 1
ATOM 5720 O O . LYS B 1 378 ? 54.73793 20.11122 21.50354 1.000 31.88160 378 LYS D O 1
ATOM 5726 N N . GLY B 1 379 ? 54.81653 17.93821 22.10541 1.000 37.33828 379 GLY D N 1
ATOM 5727 C CA . GLY B 1 379 ? 56.00591 18.06860 22.91481 1.000 27.74983 379 GLY D CA 1
ATOM 5728 C C . GLY B 1 379 ? 55.75842 18.12474 24.40831 1.000 21.18052 379 GLY D C 1
ATOM 5729 O O . GLY B 1 379 ? 56.69633 17.90823 25.18459 1.000 30.17930 379 GLY D O 1
ATOM 5730 N N . ILE B 1 380 ? 54.52821 18.41508 24.83132 1.000 24.67861 380 ILE D N 1
ATOM 5731 C CA . ILE B 1 380 ? 54.23148 18.51438 26.25471 1.000 31.71515 380 ILE D CA 1
ATOM 5732 C C . ILE B 1 380 ? 54.23871 17.12357 26.87298 1.000 29.03215 380 ILE D C 1
ATOM 5733 O O . ILE B 1 380 ? 53.64861 16.18010 26.32956 1.000 20.66603 380 ILE D O 1
ATOM 5738 N N . ALA B 1 381 ? 54.90221 16.99305 28.01931 1.000 30.36962 381 ALA D N 1
ATOM 5739 C CA . ALA B 1 381 ? 54.98180 15.70822 28.69937 1.000 29.44318 381 ALA D CA 1
ATOM 5740 C C . ALA B 1 381 ? 53.65035 15.37289 29.35951 1.000 25.12656 381 ALA D C 1
ATOM 5741 O O . ALA B 1 381 ? 52.95154 16.25511 29.86710 1.000 25.76259 381 ALA D O 1
ATOM 5743 N N . SER B 1 382 ? 53.29391 14.08422 29.34210 1.000 27.66942 382 SER D N 1
ATOM 5744 C CA . SER B 1 382 ? 52.03333 13.65632 29.93957 1.000 30.54635 382 SER D CA 1
ATOM 5745 C C . SER B 1 382 ? 52.04328 13.78714 31.45792 1.000 23.29770 382 SER D C 1
ATOM 5746 O O . SER B 1 382 ? 50.97511 13.73885 32.07651 1.000 24.92358 382 SER D O 1
ATOM 5749 N N . SER B 1 383 ? 53.22203 13.93257 32.06950 1.000 22.28786 383 SER D N 1
ATOM 5750 C CA . SER B 1 383 ? 53.29015 14.23311 33.49663 1.000 27.13729 383 SER D CA 1
ATOM 5751 C C . SER B 1 383 ? 52.51925 15.50806 33.81217 1.000 23.42457 383 SER D C 1
ATOM 5752 O O . SER B 1 383 ? 51.74876 15.56553 34.77756 1.000 17.59359 383 SER D O 1
ATOM 5755 N N . VAL B 1 384 ? 52.73018 16.54956 33.00493 1.000 21.09509 384 VAL D N 1
ATOM 5756 C CA . VAL B 1 384 ? 52.05818 17.82495 33.21988 1.000 23.91822 384 VAL D CA 1
ATOM 5757 C C . VAL B 1 384 ? 50.56673 17.71219 32.91420 1.000 21.18535 384 VAL D C 1
ATOM 5758 O O . VAL B 1 384 ? 49.74189 18.38774 33.54378 1.000 17.89695 384 VAL D O 1
ATOM 5762 N N . ILE B 1 385 ? 50.19184 16.85340 31.96258 1.000 22.48547 385 ILE D N 1
ATOM 5763 C CA . ILE B 1 385 ? 48.78277 16.69709 31.61113 1.000 23.60693 385 ILE D CA 1
ATOM 5764 C C . ILE B 1 385 ? 48.02822 15.96315 32.71313 1.000 34.48204 385 ILE D C 1
ATOM 5765 O O . ILE B 1 385 ? 46.91139 16.34776 33.08113 1.000 41.82512 385 ILE D O 1
ATOM 5770 N N . SER B 1 386 ? 48.61757 14.89174 33.25073 1.000 25.14903 386 SER D N 1
ATOM 5771 C CA . SER B 1 386 ? 47.97769 14.16732 34.34453 1.000 17.11839 386 SER D CA 1
ATOM 5772 C C . SER B 1 386 ? 47.85770 15.04121 35.58671 1.000 23.96302 386 SER D C 1
ATOM 5773 O O . SER B 1 386 ? 46.82745 15.02462 36.27098 1.000 38.43969 386 SER D O 1
ATOM 5776 N N . LYS B 1 387 ? 48.90440 15.81136 35.89391 1.000 22.11200 387 LYS D N 1
ATOM 5777 C CA . LYS B 1 387 ? 48.85319 16.71803 37.03742 1.000 23.72140 387 LYS D CA 1
ATOM 5778 C C . LYS B 1 387 ? 47.77553 17.78278 36.86013 1.000 21.89522 387 LYS D C 1
ATOM 5779 O O . LYS B 1 387 ? 47.09070 18.14773 37.82305 1.000 21.00287 387 LYS D O 1
ATOM 5785 N N . MET B 1 388 ? 47.61526 18.29965 35.63919 1.000 17.79441 388 MET D N 1
ATOM 5786 C CA . MET B 1 388 ? 46.55250 19.26754 35.37730 1.000 17.73189 388 MET D CA 1
ATOM 5787 C C . MET B 1 388 ? 45.17646 18.61791 35.45803 1.000 17.62885 388 MET D C 1
ATOM 5788 O O . MET B 1 388 ? 44.22513 19.22689 35.96117 1.000 17.78791 388 MET D O 1
ATOM 5793 N N . LYS B 1 389 ? 45.04867 17.38780 34.95331 1.000 19.99425 389 LYS D N 1
ATOM 5794 C CA . LYS B 1 389 ? 43.77546 16.67901 35.03762 1.000 17.29061 389 LYS D CA 1
ATOM 5795 C C . LYS B 1 389 ? 43.35671 16.46478 36.48597 1.000 20.88889 389 LYS D C 1
ATOM 5796 O O . LYS B 1 389 ? 42.17698 16.61194 36.82530 1.000 24.90081 389 LYS D O 1
ATOM 5802 N N . ASP B 1 390 ? 44.31076 16.11441 37.35395 1.000 25.40316 390 ASP D N 1
ATOM 5803 C CA . ASP B 1 390 ? 44.00548 15.92798 38.77035 1.000 26.45450 390 ASP D CA 1
ATOM 5804 C C . ASP B 1 390 ? 43.60317 17.24259 39.42802 1.000 19.23097 390 ASP D C 1
ATOM 5805 O O . ASP B 1 390 ? 42.62473 17.29741 40.18234 1.000 25.33722 390 ASP D O 1
ATOM 5810 N N . LEU B 1 391 ? 44.34980 18.31369 39.15223 1.000 18.72835 391 LEU D N 1
ATOM 5811 C CA . LEU B 1 391 ? 44.03802 19.61637 39.73285 1.000 19.01105 391 LEU D CA 1
ATOM 5812 C C . LEU B 1 391 ? 42.63960 20.08822 39.35414 1.000 18.86460 391 LEU D C 1
ATOM 5813 O O . LEU B 1 391 ? 41.98999 20.79737 40.13171 1.000 19.15296 391 LEU D O 1
ATOM 5818 N N . LEU B 1 392 ? 42.15985 19.69954 38.17671 1.000 32.55585 392 LEU D N 1
ATOM 5819 C CA . LEU B 1 392 ? 40.85816 20.11165 37.67307 1.000 23.41241 392 LEU D CA 1
ATOM 5820 C C . LEU B 1 392 ? 39.74460 19.12217 37.99675 1.000 29.16650 392 LEU D C 1
ATOM 5821 O O . LEU B 1 392 ? 38.58991 19.38361 37.64298 1.000 36.47695 392 LEU D O 1
ATOM 5826 N N . ASP B 1 393 ? 40.05932 18.00559 38.65779 1.000 38.10307 393 ASP D N 1
ATOM 5827 C CA . ASP B 1 393 ? 39.10288 16.92752 38.91820 1.000 36.34777 393 ASP D CA 1
ATOM 5828 C C . ASP B 1 393 ? 38.50558 16.41190 37.60726 1.000 28.61878 393 ASP D C 1
ATOM 5829 O O . ASP B 1 393 ? 37.29653 16.46338 37.37390 1.000 19.19027 393 ASP D O 1
ATOM 5834 N N . MET B 1 394 ? 39.38673 15.90178 36.75242 1.000 34.79979 394 MET D N 1
ATOM 5835 C CA . MET B 1 394 ? 39.00430 15.49728 35.40555 1.000 32.85836 394 MET D CA 1
ATOM 5836 C C . MET B 1 394 ? 39.73923 14.23161 34.97775 1.000 38.73986 394 MET D C 1
ATOM 5837 O O . MET B 1 394 ? 40.10834 13.40575 35.81225 1.000 43.02407 394 MET D O 1
ATOM 5843 N N . PRO C 2 7 ? -9.19315 10.71328 37.12106 1.000 29.77657 7 PRO C N 1
ATOM 5844 C CA . PRO C 2 7 ? -8.67800 10.20820 35.84380 1.000 28.46154 7 PRO C CA 1
ATOM 5845 C C . PRO C 2 7 ? -7.20037 10.53328 35.66798 1.000 26.06744 7 PRO C C 1
ATOM 5846 O O . PRO C 2 7 ? -6.82481 11.70239 35.71132 1.000 50.56614 7 PRO C O 1
ATOM 5850 N N . VAL C 2 8 ? -6.37680 9.50562 35.48105 1.000 18.68985 8 VAL C N 1
ATOM 5851 C CA . VAL C 2 8 ? -4.92587 9.64053 35.46692 1.000 16.25730 8 VAL C CA 1
ATOM 5852 C C . VAL C 2 8 ? -4.41765 9.49418 34.03845 1.000 20.15537 8 VAL C C 1
ATOM 5853 O O . VAL C 2 8 ? -4.93676 8.68179 33.26343 1.000 24.34011 8 VAL C O 1
ATOM 5857 N N . THR C 2 9 ? -3.39894 10.28281 33.69268 1.000 17.23887 9 THR C N 1
ATOM 5858 C CA . THR C 2 9 ? -2.70419 10.16933 32.41447 1.000 21.99889 9 THR C CA 1
ATOM 5859 C C . THR C 2 9 ? -1.21495 9.99801 32.67720 1.000 23.93323 9 THR C C 1
ATOM 5860 O O . THR C 2 9 ? -0.57415 10.89495 33.23599 1.000 32.73152 9 THR C O 1
ATOM 5864 N N . GLU C 2 10 ? -0.66969 8.84878 32.28516 1.000 15.57697 10 GLU C N 1
ATOM 5865 C CA . GLU C 2 10 ? 0.72800 8.52606 32.52505 1.000 20.68995 10 GLU C CA 1
ATOM 5866 C C . GLU C 2 10 ? 1.36130 7.98248 31.25284 1.000 20.21513 10 GLU C C 1
ATOM 5867 O O . GLU C 2 10 ? 0.68042 7.47576 30.35715 1.000 15.91981 10 GLU C O 1
ATOM 5873 N N . ASN C 2 11 ? 2.68418 8.11092 31.18484 1.000 18.66166 11 ASN C N 1
ATOM 5874 C CA . ASN C 2 11 ? 3.46525 7.71019 30.02678 1.000 13.89487 11 ASN C CA 1
ATOM 5875 C C . ASN C 2 11 ? 4.41544 6.58505 30.41067 1.000 13.90233 11 ASN C C 1
ATOM 5876 O O . ASN C 2 11 ? 4.87052 6.49835 31.55476 1.000 23.73625 11 ASN C O 1
ATOM 5881 N N . TYR C 2 12 ? 4.70896 5.72050 29.44319 1.000 13.66279 12 TYR C N 1
ATOM 5882 C CA . TYR C 2 12 ? 5.59075 4.58205 29.65150 1.000 13.66364 12 TYR C CA 1
ATOM 5883 C C . TYR C 2 12 ? 6.42321 4.35559 28.39876 1.000 13.57721 12 TYR C C 1
ATOM 5884 O O . TYR C 2 12 ? 5.91774 4.48832 27.28148 1.000 13.37346 12 TYR C O 1
ATOM 5893 N N . VAL C 2 13 ? 7.70150 4.03615 28.58652 1.000 13.75371 13 VAL C N 1
ATOM 5894 C CA . VAL C 2 13 ? 8.62120 3.75217 27.48774 1.000 13.71717 13 VAL C CA 1
ATOM 5895 C C . VAL C 2 13 ? 9.19034 2.35289 27.68381 1.000 13.68244 13 VAL C C 1
ATOM 5896 O O . VAL C 2 13 ? 9.80556 2.06579 28.71913 1.000 13.88293 13 VAL C O 1
ATOM 5900 N N . THR C 2 14 ? 9.00234 1.49206 26.68456 1.000 13.45808 14 THR C N 1
ATOM 5901 C CA . THR C 2 14 ? 9.45387 0.10971 26.73153 1.000 13.42877 14 THR C CA 1
ATOM 5902 C C . THR C 2 14 ? 10.35837 -0.19197 25.54232 1.000 13.43263 14 THR C C 1
ATOM 5903 O O . THR C 2 14 ? 10.40110 0.55341 24.56043 1.000 13.76357 14 THR C O 1
ATOM 5907 N N . VAL C 2 15 ? 11.08361 -1.30542 25.63681 1.000 13.49818 15 VAL C N 1
ATOM 5908 C CA . VAL C 2 15 ? 12.04716 -1.67893 24.60537 1.000 13.55089 15 VAL C CA 1
ATOM 5909 C C . VAL C 2 15 ? 11.49152 -2.82486 23.76856 1.000 13.35444 15 VAL C C 1
ATOM 5910 O O . VAL C 2 15 ? 10.40286 -3.34262 24.04379 1.000 16.41980 15 VAL C O 1
ATOM 5914 N N . GLN C 2 16 ? 12.23727 -3.22121 22.73500 1.000 13.40338 16 GLN C N 1
ATOM 5915 C CA . GLN C 2 16 ? 11.71781 -4.15566 21.74360 1.000 13.24889 16 GLN C CA 1
ATOM 5916 C C . GLN C 2 16 ? 11.74491 -5.59888 22.23574 1.000 13.27710 16 GLN C C 1
ATOM 5917 O O . GLN C 2 16 ? 10.83839 -6.37608 21.92184 1.000 13.11768 16 GLN C O 1
ATOM 5923 N N . LYS C 2 17 ? 12.75537 -5.97855 23.01122 1.000 13.49366 17 LYS C N 1
ATOM 5924 C CA . LYS C 2 17 ? 12.88236 -7.37048 23.42602 1.000 13.56106 17 LYS C CA 1
ATOM 5925 C C . LYS C 2 17 ? 11.91485 -7.75269 24.53956 1.000 13.47211 17 LYS C C 1
ATOM 5926 O O . LYS C 2 17 ? 11.95809 -8.89543 25.00836 1.000 13.54518 17 LYS C O 1
ATOM 5932 N N . ASP C 2 18 ? 11.04937 -6.83581 24.97446 1.000 13.33999 18 ASP C N 1
ATOM 5933 C CA . ASP C 2 18 ? 10.01650 -7.14011 25.95789 1.000 16.92213 18 ASP C CA 1
ATOM 5934 C C . ASP C 2 18 ? 8.63480 -6.76253 25.43342 1.000 18.89932 18 ASP C C 1
ATOM 5935 O O . ASP C 2 18 ? 7.73105 -6.45752 26.21611 1.000 15.45840 18 ASP C O 1
ATOM 5940 N N . TRP C 2 19 ? 8.44914 -6.78919 24.10922 1.000 15.93002 19 TRP C N 1
ATOM 5941 C CA . TRP C 2 19 ? 7.18287 -6.34269 23.53967 1.000 15.04803 19 TRP C CA 1
ATOM 5942 C C . TRP C 2 19 ? 6.08401 -7.38140 23.71860 1.000 18.39105 19 TRP C C 1
ATOM 5943 O O . TRP C 2 19 ? 4.91257 -7.01496 23.86102 1.000 15.69434 19 TRP C O 1
ATOM 5954 N N . LYS C 2 20 ? 6.43073 -8.67064 23.70142 1.000 17.69355 20 LYS C N 1
ATOM 5955 C CA . LYS C 2 20 ? 5.42184 -9.70195 23.91926 1.000 14.67970 20 LYS C CA 1
ATOM 5956 C C . LYS C 2 20 ? 4.80876 -9.58712 25.30963 1.000 17.39841 20 LYS C C 1
ATOM 5957 O O . LYS C 2 20 ? 3.60159 -9.79144 25.48340 1.000 15.98799 20 LYS C O 1
ATOM 5963 N N . ASN C 2 21 ? 5.62183 -9.23669 26.30888 1.000 22.09936 21 ASN C N 1
ATOM 5964 C CA . ASN C 2 21 ? 5.10060 -9.03996 27.65852 1.000 13.45066 21 ASN C CA 1
ATOM 5965 C C . ASN C 2 21 ? 4.21093 -7.80538 27.73686 1.000 15.24018 21 ASN C C 1
ATOM 5966 O O . ASN C 2 21 ? 3.20672 -7.80230 28.45917 1.000 19.83772 21 ASN C O 1
ATOM 5971 N N . THR C 2 22 ? 4.57487 -6.74188 27.01565 1.000 13.24755 22 THR C N 1
ATOM 5972 C CA . THR C 2 22 ? 3.80011 -5.50420 27.06119 1.000 15.31348 22 THR C CA 1
ATOM 5973 C C . THR C 2 22 ? 2.40424 -5.68742 26.46971 1.000 14.20098 22 THR C C 1
ATOM 5974 O O . THR C 2 22 ? 1.41856 -5.19449 27.03080 1.000 12.06333 22 THR C O 1
ATOM 5978 N N . VAL C 2 23 ? 2.29757 -6.38766 25.33717 1.000 14.99967 23 VAL C N 1
ATOM 5979 C CA . VAL C 2 23 ? 0.98511 -6.64830 24.75085 1.000 12.86995 23 VAL C CA 1
ATOM 5980 C C . VAL C 2 23 ? 0.18846 -7.59818 25.63540 1.000 11.76833 23 VAL C C 1
ATOM 5981 O O . VAL C 2 23 ? -1.02314 -7.42657 25.81987 1.000 11.62193 23 VAL C O 1
ATOM 5985 N N . LYS C 2 24 ? 0.85505 -8.61969 26.18495 1.000 11.93324 24 LYS C N 1
ATOM 5986 C CA . LYS C 2 24 ? 0.21111 -9.53616 27.12372 1.000 11.97031 24 LYS C CA 1
ATOM 5987 C C . LYS C 2 24 ? -0.51022 -8.78682 28.23660 1.000 12.92387 24 LYS C C 1
ATOM 5988 O O . LYS C 2 24 ? -1.61712 -9.16667 28.63745 1.000 12.10236 24 LYS C O 1
ATOM 5994 N N . LYS C 2 25 ? 0.11856 -7.73510 28.76787 1.000 12.09968 25 LYS C N 1
ATOM 5995 C CA . LYS C 2 25 ? -0.50930 -6.94859 29.82382 1.000 12.15144 25 LYS C CA 1
ATOM 5996 C C . LYS C 2 25 ? -1.75731 -6.23811 29.31354 1.000 13.43177 25 LYS C C 1
ATOM 5997 O O . LYS C 2 25 ? -2.76223 -6.14566 30.02768 1.000 16.73940 25 LYS C O 1
ATOM 6003 N N . ILE C 2 26 ? -1.70835 -5.70900 28.08776 1.000 18.58939 26 ILE C N 1
ATOM 6004 C CA . ILE C 2 26 ? -2.88865 -5.05772 27.52560 1.000 11.56188 26 ILE C CA 1
ATOM 6005 C C . ILE C 2 26 ? -3.99907 -6.07537 27.30028 1.000 11.39532 26 ILE C C 1
ATOM 6006 O O . ILE C 2 26 ? -5.17598 -5.79850 27.55921 1.000 11.61897 26 ILE C O 1
ATOM 6011 N N . GLN C 2 27 ? -3.64210 -7.27343 26.83460 1.000 11.39440 27 GLN C N 1
ATOM 6012 C CA . GLN C 2 27 ? -4.63280 -8.32936 26.65229 1.000 11.27900 27 GLN C CA 1
ATOM 6013 C C . GLN C 2 27 ? -5.29087 -8.71108 27.97089 1.000 11.36778 27 GLN C C 1
ATOM 6014 O O . GLN C 2 27 ? -6.50446 -8.94872 28.02194 1.000 11.24930 27 GLN C O 1
ATOM 6020 N N . GLU C 2 28 ? -4.50184 -8.77540 29.04803 1.000 11.59852 28 GLU C N 1
ATOM 6021 C CA . GLU C 2 28 ? -5.03621 -9.14768 30.35583 1.000 11.74070 28 GLU C CA 1
ATOM 6022 C C . GLU C 2 28 ? -6.02340 -8.11180 30.87758 1.000 11.69048 28 GLU C C 1
ATOM 6023 O O . GLU C 2 28 ? -7.02505 -8.46658 31.50928 1.000 11.70464 28 GLU C O 1
ATOM 6029 N N . ALA C 2 29 ? -5.75305 -6.82730 30.63792 1.000 11.66110 29 ALA C N 1
ATOM 6030 C CA . ALA C 2 29 ? -6.68567 -5.78788 31.05978 1.000 12.24870 29 ALA C CA 1
ATOM 6031 C C . ALA C 2 29 ? -7.93603 -5.77203 30.18985 1.000 11.36170 29 ALA C C 1
ATOM 6032 O O . ALA C 2 29 ? -9.00536 -5.35590 30.65098 1.000 11.33435 29 ALA C O 1
ATOM 6034 N N . ILE C 2 30 ? -7.81744 -6.19479 28.92930 1.000 11.18343 30 ILE C N 1
ATOM 6035 C CA . ILE C 2 30 ? -8.98969 -6.28618 28.06554 1.000 14.11297 30 ILE C CA 1
ATOM 6036 C C . ILE C 2 30 ? -9.92250 -7.38696 28.55139 1.000 10.93768 30 ILE C C 1
ATOM 6037 O O . ILE C 2 30 ? -11.14352 -7.20152 28.61684 1.000 10.83329 30 ILE C O 1
ATOM 6042 N N . LYS C 2 31 ? -9.36575 -8.54906 28.89799 1.000 11.06932 31 LYS C N 1
ATOM 6043 C CA . LYS C 2 31 ? -10.16848 -9.66784 29.37589 1.000 11.11146 31 LYS C CA 1
ATOM 6044 C C . LYS C 2 31 ? -10.81991 -9.40243 30.72837 1.000 11.26491 31 LYS C C 1
ATOM 6045 O O . LYS C 2 31 ? -11.70726 -10.16447 31.12669 1.000 11.30378 31 LYS C O 1
ATOM 6051 N N . LEU C 2 32 ? -10.40456 -8.35739 31.44091 1.000 10.77235 32 LEU C N 1
ATOM 6052 C CA . LEU C 2 32 ? -11.05230 -7.94145 32.67820 1.000 10.98893 32 LEU C CA 1
ATOM 6053 C C . LEU C 2 32 ? -12.10013 -6.85643 32.46553 1.000 15.04750 32 LEU C C 1
ATOM 6054 O O . LEU C 2 32 ? -12.62020 -6.32470 33.45333 1.000 16.40526 32 LEU C O 1
ATOM 6059 N N . LYS C 2 33 ? -12.38944 -6.49591 31.21030 1.000 15.05430 33 LYS C N 1
ATOM 6060 C CA . LYS C 2 33 ? -13.44298 -5.55456 30.83624 1.000 11.61899 33 LYS C CA 1
ATOM 6061 C C . LYS C 2 33 ? -13.10177 -4.11481 31.22498 1.000 15.51291 33 LYS C C 1
ATOM 6062 O O . LYS C 2 33 ? -13.98681 -3.25411 31.28121 1.000 18.44818 33 LYS C O 1
ATOM 6068 N N . SER C 2 34 ? -11.82568 -3.81933 31.48318 1.000 16.83514 34 SER C N 1
ATOM 6069 C CA . SER C 2 34 ? -11.43264 -2.47056 31.88144 1.000 17.35176 34 SER C CA 1
ATOM 6070 C C . SER C 2 34 ? -11.11832 -1.57355 30.68900 1.000 16.19709 34 SER C C 1
ATOM 6071 O O . SER C 2 34 ? -11.43343 -0.37926 30.71682 1.000 14.11180 34 SER C O 1
ATOM 6074 N N . VAL C 2 35 ? -10.51040 -2.12323 29.64121 1.000 14.51678 35 VAL C N 1
ATOM 6075 C CA . VAL C 2 35 ? -10.03993 -1.32254 28.51535 1.000 10.80262 35 VAL C CA 1
ATOM 6076 C C . VAL C 2 35 ? -11.22466 -0.96890 27.62648 1.000 13.67908 35 VAL C C 1
ATOM 6077 O O . VAL C 2 35 ? -11.93926 -1.85268 27.14214 1.000 15.59999 35 VAL C O 1
ATOM 6081 N N . THR C 2 36 ? -11.42249 0.32679 27.39629 1.000 15.82996 36 THR C N 1
ATOM 6082 C CA . THR C 2 36 ? -12.46525 0.79777 26.49572 1.000 14.77836 36 THR C CA 1
ATOM 6083 C C . THR C 2 36 ? -11.98328 0.90456 25.05410 1.000 16.14789 36 THR C C 1
ATOM 6084 O O . THR C 2 36 ? -12.72564 0.55455 24.13202 1.000 34.41309 36 THR C O 1
ATOM 6088 N N . SER C 2 37 ? -10.76092 1.38655 24.83493 1.000 16.93129 37 SER C N 1
ATOM 6089 C CA . SER C 2 37 ? -10.23576 1.54303 23.48597 1.000 13.79440 37 SER C CA 1
ATOM 6090 C C . SER C 2 37 ? -8.71965 1.41420 23.50663 1.000 13.96660 37 SER C C 1
ATOM 6091 O O . SER C 2 37 ? -8.07286 1.65590 24.53008 1.000 15.05810 37 SER C O 1
ATOM 6094 N N . VAL C 2 38 ? -8.16346 1.00614 22.36689 1.000 14.24756 38 VAL C N 1
ATOM 6095 C CA . VAL C 2 38 ? -6.71983 0.94110 22.15411 1.000 16.16555 38 VAL C CA 1
ATOM 6096 C C . VAL C 2 38 ? -6.41367 1.53610 20.78487 1.000 17.56981 38 VAL C C 1
ATOM 6097 O O . VAL C 2 38 ? -6.87171 1.01460 19.76046 1.000 12.58193 38 VAL C O 1
ATOM 6101 N N . GLU C 2 39 ? -5.63731 2.61573 20.76429 1.000 18.72278 39 GLU C N 1
ATOM 6102 C CA . GLU C 2 39 ? -5.22960 3.27003 19.52780 1.000 14.88640 39 GLU C CA 1
ATOM 6103 C C . GLU C 2 39 ? -3.76171 2.95598 19.26756 1.000 18.75076 39 GLU C C 1
ATOM 6104 O O . GLU C 2 39 ? -2.89629 3.27401 20.09152 1.000 15.46904 39 GLU C O 1
ATOM 6110 N N . VAL C 2 40 ? -3.48482 2.35300 18.11617 1.000 16.53512 40 VAL C N 1
ATOM 6111 C CA . VAL C 2 40 ? -2.14198 1.92106 17.75043 1.000 13.56309 40 VAL C CA 1
ATOM 6112 C C . VAL C 2 40 ? -1.57924 2.90605 16.73815 1.000 12.71232 40 VAL C C 1
ATOM 6113 O O . VAL C 2 40 ? -2.25576 3.26973 15.76787 1.000 11.54639 40 VAL C O 1
ATOM 6117 N N . SER C 2 41 ? -0.34359 3.34021 16.96249 1.000 10.00441 41 SER C N 1
ATOM 6118 C CA . SER C 2 41 ? 0.29754 4.32742 16.10965 1.000 15.07795 41 SER C CA 1
ATOM 6119 C C . SER C 2 41 ? 1.67496 3.82960 15.70047 1.000 14.35049 41 SER C C 1
ATOM 6120 O O . SER C 2 41 ? 2.45101 3.36806 16.54392 1.000 10.97829 41 SER C O 1
ATOM 6123 N N . TYR C 2 42 ? 1.96361 3.91000 14.40505 1.000 10.51315 42 TYR C N 1
ATOM 6124 C CA . TYR C 2 42 ? 3.26623 3.55850 13.85661 1.000 8.51715 42 TYR C CA 1
ATOM 6125 C C . TYR C 2 42 ? 4.03453 4.83843 13.55659 1.000 13.87334 42 TYR C C 1
ATOM 6126 O O . TYR C 2 42 ? 3.56757 5.67467 12.77614 1.000 15.27105 42 TYR C O 1
ATOM 6135 N N . ASN C 2 43 ? 5.20594 4.98297 14.17695 1.000 18.35448 43 ASN C N 1
ATOM 6136 C CA . ASN C 2 43 ? 6.07130 6.14897 13.99937 1.000 13.38039 43 ASN C CA 1
ATOM 6137 C C . ASN C 2 43 ? 5.28648 7.44974 14.14975 1.000 19.02833 43 ASN C C 1
ATOM 6138 O O . ASN C 2 43 ? 5.34849 8.34802 13.30638 1.000 24.89272 43 ASN C O 1
ATOM 6143 N N . ASP C 2 44 ? 4.52558 7.53031 15.24254 1.000 22.38942 44 ASP C N 1
ATOM 6144 C CA . ASP C 2 44 ? 3.70282 8.69473 15.56607 1.000 27.50031 44 ASP C CA 1
ATOM 6145 C C . ASP C 2 44 ? 2.65506 8.96590 14.48784 1.000 25.55846 44 ASP C C 1
ATOM 6146 O O . ASP C 2 44 ? 2.29361 10.11740 14.23317 1.000 32.60116 44 ASP C O 1
ATOM 6151 N N . LYS C 2 45 ? 2.16096 7.90859 13.84379 1.000 22.09085 45 LYS C N 1
ATOM 6152 C CA . LYS C 2 45 ? 1.09279 8.01059 12.85230 1.000 19.17032 45 LYS C CA 1
ATOM 6153 C C . LYS C 2 45 ? 0.01009 6.99826 13.20668 1.000 18.74022 45 LYS C C 1
ATOM 6154 O O . LYS C 2 45 ? 0.25023 5.78747 13.15483 1.000 12.30281 45 LYS C O 1
ATOM 6160 N N . SER C 2 46 ? -1.17173 7.49352 13.57729 1.000 18.93542 46 SER C N 1
ATOM 6161 C CA . SER C 2 46 ? -2.28292 6.62349 13.94707 1.000 13.77414 46 SER C CA 1
ATOM 6162 C C . SER C 2 46 ? -2.74115 5.79785 12.75438 1.000 23.98301 46 SER C C 1
ATOM 6163 O O . SER C 2 46 ? -3.07510 6.34649 11.69945 1.000 26.61913 46 SER C O 1
ATOM 6166 N N . VAL C 2 47 ? -2.76441 4.47466 12.92486 1.000 24.02281 47 VAL C N 1
ATOM 6167 C CA . VAL C 2 47 ? -3.09722 3.55146 11.85152 1.000 19.97247 47 VAL C CA 1
ATOM 6168 C C . VAL C 2 47 ? -4.37765 2.77639 12.12894 1.000 13.70424 47 VAL C C 1
ATOM 6169 O O . VAL C 2 47 ? -5.14554 2.49403 11.20310 1.000 12.86534 47 VAL C O 1
ATOM 6173 N N . SER C 2 48 ? -4.64579 2.42731 13.38827 1.000 16.05704 48 SER C N 1
ATOM 6174 C CA . SER C 2 48 ? -5.79891 1.59085 13.69289 1.000 13.93372 48 SER C CA 1
ATOM 6175 C C . SER C 2 48 ? -6.32194 1.90747 15.08692 1.000 12.96035 48 SER C C 1
ATOM 6176 O O . SER C 2 48 ? -5.59818 2.41461 15.94810 1.000 10.17372 48 SER C O 1
ATOM 6179 N N . THR C 2 49 ? -7.60467 1.61028 15.29050 1.000 14.44225 49 THR C N 1
ATOM 6180 C CA . THR C 2 49 ? -8.26867 1.81220 16.57034 1.000 19.37599 49 THR C CA 1
ATOM 6181 C C . THR C 2 49 ? -9.16901 0.61902 16.86480 1.000 28.54816 49 THR C C 1
ATOM 6182 O O . THR C 2 49 ? -9.86091 0.11750 15.97292 1.000 19.69110 49 THR C O 1
ATOM 6186 N N . ILE C 2 50 ? -9.16162 0.17326 18.11966 1.000 22.82827 50 ILE C N 1
ATOM 6187 C CA . ILE C 2 50 ? -9.97167 -0.95459 18.57420 1.000 14.40570 50 ILE C CA 1
ATOM 6188 C C . ILE C 2 50 ? -10.85784 -0.46705 19.70942 1.000 14.65810 50 ILE C C 1
ATOM 6189 O O . ILE C 2 50 ? -10.36186 -0.12961 20.79139 1.000 22.81194 50 ILE C O 1
ATOM 6194 N N . ASP C 2 51 ? -12.16569 -0.45387 19.47939 1.000 11.97588 51 ASP C N 1
ATOM 6195 C CA . ASP C 2 51 ? -13.13539 -0.03065 20.48017 1.000 15.96983 51 ASP C CA 1
ATOM 6196 C C . ASP C 2 51 ? -13.90504 -1.24414 20.98240 1.000 22.62744 51 ASP C C 1
ATOM 6197 O O . ASP C 2 51 ? -14.55158 -1.94389 20.19633 1.000 24.33927 51 ASP C O 1
ATOM 6202 N N . LEU C 2 52 ? -13.86365 -1.46715 22.29204 1.000 25.03849 52 LEU C N 1
ATOM 6203 C CA . LEU C 2 52 ? -14.49568 -2.61677 22.92671 1.000 20.58271 52 LEU C CA 1
ATOM 6204 C C . LEU C 2 52 ? -15.72481 -2.19568 23.72320 1.000 30.00721 52 LEU C C 1
ATOM 6205 O O . LEU C 2 52 ? -15.94617 -2.65490 24.84481 1.000 43.26566 52 LEU C O 1
ATOM 6210 N N . SER C 2 53 ? -16.54091 -1.31375 23.14513 1.000 28.75471 53 SER C N 1
ATOM 6211 C CA . SER C 2 53 ? -17.68892 -0.78246 23.87080 1.000 40.03324 53 SER C CA 1
ATOM 6212 C C . SER C 2 53 ? -18.81503 -1.80412 23.95600 1.000 34.82443 53 SER C C 1
ATOM 6213 O O . SER C 2 53 ? -19.34884 -2.06149 25.03932 1.000 48.66300 53 SER C O 1
ATOM 6216 N N . GLY C 2 54 ? -19.18452 -2.40065 22.82236 1.000 26.82790 54 GLY C N 1
ATOM 6217 C CA . GLY C 2 54 ? -20.30446 -3.32519 22.81254 1.000 35.57146 54 GLY C CA 1
ATOM 6218 C C . GLY C 2 54 ? -20.02400 -4.62233 23.54134 1.000 30.32365 54 GLY C C 1
ATOM 6219 O O . GLY C 2 54 ? -20.95289 -5.28942 24.00769 1.000 37.86370 54 GLY C O 1
ATOM 6220 N N . LYS C 2 55 ? -18.75425 -4.99879 23.65079 1.000 27.73567 55 LYS C N 1
ATOM 6221 C CA . LYS C 2 55 ? -18.40401 -6.28743 24.23046 1.000 32.49358 55 LYS C CA 1
ATOM 6222 C C . LYS C 2 55 ? -18.64742 -6.28906 25.73578 1.000 43.03314 55 LYS C C 1
ATOM 6223 O O . LYS C 2 55 ? -18.22809 -5.37015 26.44691 1.000 41.71841 55 LYS C O 1
ATOM 6229 N N . THR C 2 56 ? -19.33885 -7.32878 26.21987 1.000 33.30905 56 THR C N 1
ATOM 6230 C CA . THR C 2 56 ? -19.61643 -7.49944 27.64200 1.000 22.29178 56 THR C CA 1
ATOM 6231 C C . THR C 2 56 ? -19.44700 -8.95492 28.06248 1.000 27.91605 56 THR C C 1
ATOM 6232 O O . THR C 2 56 ? -20.04180 -9.39044 29.05431 1.000 39.08729 56 THR C O 1
ATOM 6236 N N . LYS C 2 57 ? -18.63389 -9.71520 27.33112 1.000 13.30705 57 LYS C N 1
ATOM 6237 C CA . LYS C 2 57 ? -18.41468 -11.12443 27.61826 1.000 13.22347 57 LYS C CA 1
ATOM 6238 C C . LYS C 2 57 ? -16.94869 -11.46217 27.40559 1.000 12.71805 57 LYS C C 1
ATOM 6239 O O . LYS C 2 57 ? -16.29112 -10.90769 26.52156 1.000 13.83448 57 LYS C O 1
ATOM 6245 N N . VAL C 2 58 ? -16.44044 -12.37718 28.23380 1.000 12.54601 58 VAL C N 1
ATOM 6246 C CA . VAL C 2 58 ? -15.03313 -12.75626 28.14099 1.000 12.10915 58 VAL C CA 1
ATOM 6247 C C . VAL C 2 58 ? -14.73434 -13.35091 26.77119 1.000 12.82028 58 VAL C C 1
ATOM 6248 O O . VAL C 2 58 ? -13.69015 -13.06913 26.17078 1.000 20.51139 58 VAL C O 1
ATOM 6252 N N . SER C 2 59 ? -15.64928 -14.17481 26.25148 1.000 12.41704 59 SER C N 1
ATOM 6253 C CA . SER C 2 59 ? -15.46155 -14.75294 24.92335 1.000 12.44578 59 SER C CA 1
ATOM 6254 C C . SER C 2 59 ? -15.29313 -13.66818 23.86550 1.000 12.39580 59 SER C C 1
ATOM 6255 O O . SER C 2 59 ? -14.44427 -13.78355 22.97362 1.000 12.18022 59 SER C O 1
ATOM 6258 N N . GLU C 2 60 ? -16.09282 -12.60512 23.94982 1.000 12.61819 60 GLU C N 1
ATOM 6259 C CA . GLU C 2 60 ? -15.97674 -11.51055 22.99164 1.000 15.08747 60 GLU C CA 1
ATOM 6260 C C . GLU C 2 60 ? -14.67454 -10.73991 23.18185 1.000 12.68108 60 GLU C C 1
ATOM 6261 O O . GLU C 2 60 ? -14.01615 -10.36554 22.20329 1.000 11.97568 60 GLU C O 1
ATOM 6267 N N . LEU C 2 61 ? -14.28301 -10.50717 24.43686 1.000 11.93408 61 LEU C N 1
ATOM 6268 C CA . LEU C 2 61 ? -13.07261 -9.74326 24.72226 1.000 12.08750 61 LEU C CA 1
ATOM 6269 C C . LEU C 2 61 ? -11.81322 -10.52013 24.35249 1.000 12.94020 61 LEU C C 1
ATOM 6270 O O . LEU C 2 61 ? -10.79293 -9.91462 24.00355 1.000 11.07059 61 LEU C O 1
ATOM 6275 N N . GLU C 2 62 ? -11.86211 -11.85274 24.43335 1.000 12.26369 62 GLU C N 1
ATOM 6276 C CA . GLU C 2 62 ? -10.70511 -12.66906 24.07573 1.000 16.68142 62 GLU C CA 1
ATOM 6277 C C . GLU C 2 62 ? -10.33920 -12.51086 22.60466 1.000 13.21009 62 GLU C C 1
ATOM 6278 O O . GLU C 2 62 ? -9.15387 -12.45877 22.25397 1.000 10.63210 62 GLU C O 1
ATOM 6284 N N . ALA C 2 63 ? -11.34164 -12.44784 21.72604 1.000 18.28494 63 ALA C N 1
ATOM 6285 C CA . ALA C 2 63 ? -11.05553 -12.32550 20.30034 1.000 19.99972 63 ALA C CA 1
ATOM 6286 C C . ALA C 2 63 ? -10.39896 -10.98887 19.98640 1.000 17.12635 63 ALA C C 1
ATOM 6287 O O . ALA C 2 63 ? -9.41099 -10.93464 19.24515 1.000 22.11166 63 ALA C O 1
ATOM 6289 N N . GLU C 2 64 ? -10.92428 -9.90093 20.55324 1.000 17.27189 64 GLU C N 1
ATOM 6290 C CA . GLU C 2 64 ? -10.31118 -8.59535 20.34306 1.000 15.10485 64 GLU C CA 1
ATOM 6291 C C . GLU C 2 64 ? -8.92811 -8.51612 20.97778 1.000 15.44184 64 GLU C C 1
ATOM 6292 O O . GLU C 2 64 ? -8.08507 -7.73715 20.52332 1.000 22.96965 64 GLU C O 1
ATOM 6298 N N . ALA C 2 65 ? -8.67923 -9.28854 22.03684 1.000 13.66546 65 ALA C N 1
ATOM 6299 C CA . ALA C 2 65 ? -7.32038 -9.38834 22.56177 1.000 14.48135 65 ALA C CA 1
ATOM 6300 C C . ALA C 2 65 ? -6.38635 -10.04411 21.55105 1.000 15.63293 65 ALA C C 1
ATOM 6301 O O . ALA C 2 65 ? -5.22867 -9.63471 21.40446 1.000 17.58422 65 ALA C O 1
ATOM 6303 N N . GLU C 2 66 ? -6.86814 -11.07135 20.84917 1.000 15.91533 66 GLU C N 1
ATOM 6304 C CA . GLU C 2 66 ? -6.01573 -11.76510 19.88885 1.000 15.40257 66 GLU C CA 1
ATOM 6305 C C . GLU C 2 66 ? -5.72485 -10.91215 18.65775 1.000 19.08048 66 GLU C C 1
ATOM 6306 O O . GLU C 2 66 ? -4.59598 -10.92021 18.15175 1.000 20.87060 66 GLU C O 1
ATOM 6312 N N . ASN C 2 67 ? -6.72087 -10.16968 18.15724 1.000 13.07976 67 ASN C N 1
ATOM 6313 C CA . ASN C 2 67 ? -6.49518 -9.38298 16.94528 1.000 10.33019 67 ASN C CA 1
ATOM 6314 C C . ASN C 2 67 ? -5.46008 -8.28654 17.17108 1.000 16.42956 67 ASN C C 1
ATOM 6315 O O . ASN C 2 67 ? -4.76597 -7.88493 16.22972 1.000 21.58027 67 ASN C O 1
ATOM 6320 N N . LEU C 2 68 ? -5.36588 -7.77085 18.40055 1.000 12.91935 68 LEU C N 1
ATOM 6321 C CA . LEU C 2 68 ? -4.33524 -6.78642 18.71757 1.000 12.34051 68 LEU C CA 1
ATOM 6322 C C . LEU C 2 68 ? -2.94330 -7.38269 18.56062 1.000 9.21922 68 LEU C C 1
ATOM 6323 O O . LEU C 2 68 ? -2.03603 -6.73298 18.02779 1.000 9.05606 68 LEU C O 1
ATOM 6328 N N . TYR C 2 69 ? -2.74748 -8.60951 19.04729 1.000 9.19750 69 TYR C N 1
ATOM 6329 C CA . TYR C 2 69 ? -1.46500 -9.27748 18.85849 1.000 12.37392 69 TYR C CA 1
ATOM 6330 C C . TYR C 2 69 ? -1.20725 -9.54489 17.38095 1.000 9.04358 69 TYR C C 1
ATOM 6331 O O . TYR C 2 69 ? -0.09012 -9.34301 16.89123 1.000 8.87693 69 TYR C O 1
ATOM 6340 N N . ASN C 2 70 ? -2.23156 -10.00618 16.65594 1.000 9.28941 70 ASN C N 1
ATOM 6341 C CA . ASN C 2 70 ? -2.07330 -10.28640 15.23175 1.000 9.36878 70 ASN C CA 1
ATOM 6342 C C . ASN C 2 70 ? -1.80356 -9.02015 14.42650 1.000 9.31370 70 ASN C C 1
ATOM 6343 O O . ASN C 2 70 ? -1.21173 -9.09033 13.34265 1.000 9.28904 70 ASN C O 1
ATOM 6348 N N . LEU C 2 71 ? -2.23695 -7.86043 14.92584 1.000 9.31625 71 LEU C N 1
ATOM 6349 C CA . LEU C 2 71 ? -2.05801 -6.61870 14.17785 1.000 9.30119 71 LEU C CA 1
ATOM 6350 C C . LEU C 2 71 ? -0.59710 -6.18205 14.15959 1.000 10.93399 71 LEU C C 1
ATOM 6351 O O . LEU C 2 71 ? -0.05401 -5.83785 13.10139 1.000 8.97898 71 LEU C O 1
ATOM 6356 N N . VAL C 2 72 ? 0.05666 -6.19862 15.31940 1.000 10.30447 72 VAL C N 1
ATOM 6357 C CA . VAL C 2 72 ? 1.38580 -5.62106 15.48300 1.000 10.93459 72 VAL C CA 1
ATOM 6358 C C . VAL C 2 72 ? 2.46295 -6.70296 15.56718 1.000 8.46089 72 VAL C C 1
ATOM 6359 O O . VAL C 2 72 ? 3.57368 -6.43618 16.02229 1.000 8.29513 72 VAL C O 1
ATOM 6363 N N . ASP C 2 73 ? 2.15532 -7.92122 15.12039 1.000 8.57492 73 ASP C N 1
ATOM 6364 C CA . ASP C 2 73 ? 3.09273 -9.02927 15.27605 1.000 8.50834 73 ASP C CA 1
ATOM 6365 C C . ASP C 2 73 ? 4.33779 -8.82208 14.42081 1.000 8.40431 73 ASP C C 1
ATOM 6366 O O . ASP C 2 73 ? 5.46347 -8.83111 14.92964 1.000 13.14581 73 ASP C O 1
ATOM 6371 N N . SER C 2 74 ? 4.15593 -8.63838 13.11205 1.000 13.24917 74 SER C N 1
ATOM 6372 C CA . SER C 2 74 ? 5.30604 -8.53084 12.22028 1.000 16.49652 74 SER C CA 1
ATOM 6373 C C . SER C 2 74 ? 6.02729 -7.19516 12.38536 1.000 12.15770 74 SER C C 1
ATOM 6374 O O . SER C 2 74 ? 7.24735 -7.12829 12.19958 1.000 8.17839 74 SER C O 1
ATOM 6377 N N . LYS C 2 75 ? 5.29730 -6.13230 12.74409 1.000 16.31938 75 LYS C N 1
ATOM 6378 C CA . LYS C 2 75 ? 5.90663 -4.81298 12.92604 1.000 13.18308 75 LYS C CA 1
ATOM 6379 C C . LYS C 2 75 ? 6.90893 -4.80897 14.07005 1.000 8.32330 75 LYS C C 1
ATOM 6380 O O . LYS C 2 75 ? 8.06334 -4.40104 13.89862 1.000 7.92359 75 LYS C O 1
ATOM 6386 N N . LEU C 2 76 ? 6.46980 -5.22974 15.25856 1.000 12.72480 76 LEU C N 1
ATOM 6387 C CA . LEU C 2 76 ? 7.34487 -5.23034 16.42539 1.000 8.07989 76 LEU C CA 1
ATOM 6388 C C . LEU C 2 76 ? 8.45446 -6.26489 16.29650 1.000 7.89434 76 LEU C C 1
ATOM 6389 O O . LEU C 2 76 ? 9.56874 -6.04004 16.78239 1.000 8.28508 76 LEU C O 1
ATOM 6394 N N . SER C 2 77 ? 8.17522 -7.39216 15.63828 1.000 7.98444 77 SER C N 1
ATOM 6395 C CA . SER C 2 77 ? 9.18830 -8.42781 15.46921 1.000 8.01519 77 SER C CA 1
ATOM 6396 C C . SER C 2 77 ? 10.32709 -7.96654 14.56907 1.000 9.55392 77 SER C C 1
ATOM 6397 O O . SER C 2 77 ? 11.46527 -8.41929 14.73347 1.000 16.01079 77 SER C O 1
ATOM 6400 N N . ASN C 2 78 ? 10.04754 -7.07848 13.61534 1.000 7.97070 78 ASN C N 1
ATOM 6401 C CA . ASN C 2 78 ? 11.04497 -6.63202 12.65106 1.000 9.86754 78 ASN C CA 1
ATOM 6402 C C . ASN C 2 78 ? 11.30410 -5.13351 12.77294 1.000 9.14849 78 ASN C C 1
ATOM 6403 O O . ASN C 2 78 ? 11.62519 -4.46902 11.78450 1.000 8.32764 78 ASN C O 1
ATOM 6408 N N . LEU C 2 79 ? 11.17844 -4.59391 13.98318 1.000 7.80848 79 LEU C N 1
ATOM 6409 C CA . LEU C 2 79 ? 11.36538 -3.16430 14.19065 1.000 7.75386 79 LEU C CA 1
ATOM 6410 C C . LEU C 2 79 ? 12.81685 -2.77264 13.94963 1.000 7.74112 79 LEU C C 1
ATOM 6411 O O . LEU C 2 79 ? 13.74311 -3.46592 14.37631 1.000 7.95807 79 LEU C O 1
ATOM 6416 N N . ASP C 2 80 ? 13.00934 -1.65540 13.25678 1.000 13.59963 80 ASP C N 1
ATOM 6417 C CA . ASP C 2 80 ? 14.32772 -1.16810 12.88166 1.000 7.76319 80 ASP C CA 1
ATOM 6418 C C . ASP C 2 80 ? 14.73840 -0.00336 13.77768 1.000 11.03304 80 ASP C C 1
ATOM 6419 O O . ASP C 2 80 ? 13.90163 0.67522 14.38026 1.000 10.85767 80 ASP C O 1
ATOM 6424 N N . ASP C 2 81 ? 16.05163 0.20737 13.86900 1.000 13.90498 81 ASP C N 1
ATOM 6425 C CA . ASP C 2 81 ? 16.60061 1.34697 14.59748 1.000 7.79954 81 ASP C CA 1
ATOM 6426 C C . ASP C 2 81 ? 16.04376 2.65374 14.04850 1.000 7.82317 81 ASP C C 1
ATOM 6427 O O . ASP C 2 81 ? 16.27923 3.00057 12.88843 1.000 7.87015 81 ASP C O 1
ATOM 6432 N N . GLY C 2 82 ? 15.30370 3.37777 14.88169 1.000 7.82044 82 GLY C N 1
ATOM 6433 C CA . GLY C 2 82 ? 14.69257 4.63108 14.50125 1.000 7.88343 82 GLY C CA 1
ATOM 6434 C C . GLY C 2 82 ? 13.18127 4.59569 14.47273 1.000 7.87426 82 GLY C C 1
ATOM 6435 O O . GLY C 2 82 ? 12.54915 5.65965 14.45620 1.000 7.95751 82 GLY C O 1
ATOM 6436 N N . ASP C 2 83 ? 12.58498 3.41052 14.45752 1.000 7.80968 83 ASP C N 1
ATOM 6437 C CA . ASP C 2 83 ? 11.14016 3.26263 14.40299 1.000 7.83057 83 ASP C CA 1
ATOM 6438 C C . ASP C 2 83 ? 10.57543 3.02882 15.80015 1.000 11.78731 83 ASP C C 1
ATOM 6439 O O . ASP C 2 83 ? 11.28896 2.63802 16.72761 1.000 20.40828 83 ASP C O 1
ATOM 6444 N N . SER C 2 84 ? 9.27313 3.27371 15.94034 1.000 9.98074 84 SER C N 1
ATOM 6445 C CA . SER C 2 84 ? 8.61365 3.18466 17.23554 1.000 7.89657 84 SER C CA 1
ATOM 6446 C C . SER C 2 84 ? 7.15290 2.80524 17.03563 1.000 11.70459 84 SER C C 1
ATOM 6447 O O . SER C 2 84 ? 6.57883 3.03380 15.96805 1.000 18.30978 84 SER C O 1
ATOM 6450 N N . VAL C 2 85 ? 6.56459 2.20286 18.07071 1.000 10.25729 85 VAL C N 1
ATOM 6451 C CA . VAL C 2 85 ? 5.15235 1.83538 18.09396 1.000 10.35790 85 VAL C CA 1
ATOM 6452 C C . VAL C 2 85 ? 4.54257 2.33871 19.39545 1.000 10.41677 85 VAL C C 1
ATOM 6453 O O . VAL C 2 85 ? 5.14894 2.20516 20.46407 1.000 10.34226 85 VAL C O 1
ATOM 6457 N N . THR C 2 86 ? 3.33902 2.90676 19.31110 1.000 10.68794 86 THR C N 1
ATOM 6458 C CA . THR C 2 86 ? 2.69385 3.53190 20.45943 1.000 10.79947 86 THR C CA 1
ATOM 6459 C C . THR C 2 86 ? 1.28822 2.98018 20.64107 1.000 14.31390 86 THR C C 1
ATOM 6460 O O . THR C 2 86 ? 0.50261 2.94783 19.68837 1.000 12.47686 86 THR C O 1
ATOM 6464 N N . PHE C 2 87 ? 0.97284 2.56050 21.86593 1.000 11.15446 87 PHE C N 1
ATOM 6465 C CA . PHE C 2 87 ? -0.37162 2.13560 22.24026 1.000 10.81739 87 PHE C CA 1
ATOM 6466 C C . PHE C 2 87 ? -0.97164 3.17522 23.17850 1.000 11.03440 87 PHE C C 1
ATOM 6467 O O . PHE C 2 87 ? -0.39160 3.47541 24.22696 1.000 13.89302 87 PHE C O 1
ATOM 6475 N N . LYS C 2 88 ? -2.12044 3.72959 22.79776 1.000 11.34538 88 LYS C N 1
ATOM 6476 C CA . LYS C 2 88 ? -2.87686 4.64006 23.65172 1.000 11.58295 88 LYS C CA 1
ATOM 6477 C C . LYS C 2 88 ? -4.07875 3.88220 24.20733 1.000 11.57709 88 LYS C C 1
ATOM 6478 O O . LYS C 2 88 ? -5.01904 3.57417 23.46970 1.000 11.72285 88 LYS C O 1
ATOM 6484 N N . VAL C 2 89 ? -4.04236 3.56993 25.50115 1.000 11.41826 89 VAL C N 1
ATOM 6485 C CA . VAL C 2 89 ? -5.03510 2.71176 26.14136 1.000 11.36852 89 VAL C CA 1
ATOM 6486 C C . VAL C 2 89 ? -5.89562 3.54440 27.08087 1.000 11.61078 89 VAL C C 1
ATOM 6487 O O . VAL C 2 89 ? -5.36946 4.26304 27.93856 1.000 16.01204 89 VAL C O 1
ATOM 6491 N N . THR C 2 90 ? -7.21445 3.43632 26.92883 1.000 15.58112 90 THR C N 1
ATOM 6492 C CA . THR C 2 90 ? -8.17849 4.06014 27.82906 1.000 16.60433 90 THR C CA 1
ATOM 6493 C C . THR C 2 90 ? -8.88097 2.98345 28.64930 1.000 19.73320 90 THR C C 1
ATOM 6494 O O . THR C 2 90 ? -9.46646 2.05418 28.08259 1.000 22.20264 90 THR C O 1
ATOM 6498 N N . TYR C 2 91 ? -8.83722 3.11487 29.97770 1.000 14.97481 91 TYR C N 1
ATOM 6499 C CA . TYR C 2 91 ? -9.33772 2.07256 30.86623 1.000 11.70888 91 TYR C CA 1
ATOM 6500 C C . TYR C 2 91 ? -10.05433 2.67354 32.06825 1.000 11.89065 91 TYR C C 1
ATOM 6501 O O . TYR C 2 91 ? -9.88490 3.84934 32.39973 1.000 15.05266 91 TYR C O 1
ATOM 6510 N N . ASN C 2 92 ? -10.86343 1.83322 32.71497 1.000 19.34471 92 ASN C N 1
ATOM 6511 C CA . ASN C 2 92 ? -11.60910 2.15066 33.92761 1.000 17.92275 92 ASN C CA 1
ATOM 6512 C C . ASN C 2 92 ? -10.99445 1.42815 35.12404 1.000 18.03813 92 ASN C C 1
ATOM 6513 O O . ASN C 2 92 ? -10.20731 0.48890 34.97550 1.000 21.27218 92 ASN C O 1
ATOM 6518 N N . THR C 2 93 ? -11.37597 1.86164 36.32859 1.000 20.64486 93 THR C N 1
ATOM 6519 C CA . THR C 2 93 ? -10.70842 1.39318 37.54242 1.000 23.82426 93 THR C CA 1
ATOM 6520 C C . THR C 2 93 ? -11.61789 0.70538 38.55298 1.000 24.96316 93 THR C C 1
ATOM 6521 O O . THR C 2 93 ? -11.18171 -0.24400 39.21093 1.000 21.89812 93 THR C O 1
ATOM 6525 N N . GLY C 2 94 ? -12.86044 1.15886 38.71203 1.000 18.30487 94 GLY C N 1
ATOM 6526 C CA . GLY C 2 94 ? -13.72355 0.60957 39.74756 1.000 23.58465 94 GLY C CA 1
ATOM 6527 C C . GLY C 2 94 ? -14.18344 -0.81064 39.46416 1.000 29.28877 94 GLY C C 1
ATOM 6528 O O . GLY C 2 94 ? -14.27753 -1.24727 38.31666 1.000 36.56365 94 GLY C O 1
ATOM 6529 N N . PHE C 2 95 ? -14.46557 -1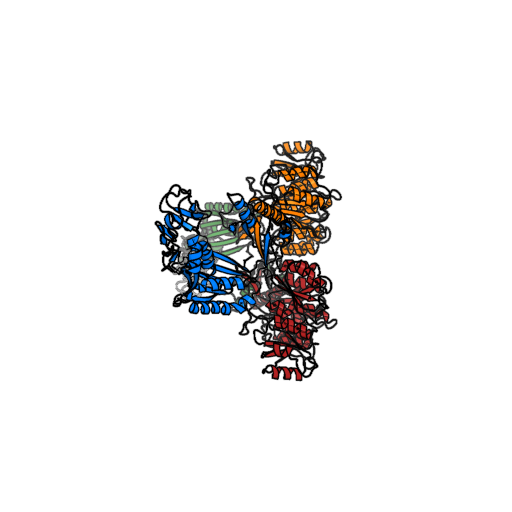.55146 40.54527 1.000 27.62625 95 PHE C N 1
ATOM 6530 C CA . PHE C 2 95 ? -14.97006 -2.91739 40.42654 1.000 20.43783 95 PHE C CA 1
ATOM 6531 C C . PHE C 2 95 ? -16.44075 -2.97667 40.04286 1.000 24.38452 95 PHE C C 1
ATOM 6532 O O . PHE C 2 95 ? -16.95366 -4.07220 39.78727 1.000 19.47640 95 PHE C O 1
ATOM 6540 N N . ASN C 2 96 ? -17.13182 -1.84411 40.02862 1.000 21.21923 96 ASN C N 1
ATOM 6541 C CA . ASN C 2 96 ? -18.42474 -1.73558 39.37627 1.000 27.34759 96 ASN C CA 1
ATOM 6542 C C . ASN C 2 96 ? -18.27966 -1.41681 37.89071 1.000 29.97749 96 ASN C C 1
ATOM 6543 O O . ASN C 2 96 ? -19.27811 -1.12473 37.22339 1.000 26.56278 96 ASN C O 1
ATOM 6548 N N . LYS C 2 97 ? -17.05102 -1.47032 37.36559 1.000 24.06556 97 LYS C N 1
ATOM 6549 C CA . LYS C 2 97 ? -16.78349 -1.24808 35.95246 1.000 24.15149 97 LYS C CA 1
ATOM 6550 C C . LYS C 2 97 ? -15.84742 -2.27933 35.33292 1.000 23.76802 97 LYS C C 1
ATOM 6551 O O . LYS C 2 97 ? -15.66027 -2.25090 34.11171 1.000 29.08177 97 LYS C O 1
ATOM 6557 N N . ARG C 2 98 ? -15.26444 -3.18494 36.11811 1.000 19.05423 98 ARG C N 1
ATOM 6558 C CA . ARG C 2 98 ? -14.35894 -4.19670 35.58985 1.000 16.42635 98 ARG C CA 1
ATOM 6559 C C . ARG C 2 98 ? -14.53066 -5.48805 36.38361 1.000 19.15221 98 ARG C C 1
ATOM 6560 O O . ARG C 2 98 ? -15.22083 -5.52844 37.40535 1.000 17.20206 98 ARG C O 1
ATOM 6568 N N . PHE C 2 99 ? -13.88636 -6.54852 35.90219 1.000 18.42196 99 PHE C N 1
ATOM 6569 C CA . PHE C 2 99 ? -13.96752 -7.86667 36.51658 1.000 10.88195 99 PHE C CA 1
ATOM 6570 C C . PHE C 2 99 ? -12.88206 -8.04370 37.57588 1.000 19.52654 99 PHE C C 1
ATOM 6571 O O . PHE C 2 99 ? -11.87444 -7.33325 37.59565 1.000 17.64019 99 PHE C O 1
ATOM 6579 N N . TYR C 2 100 ? -13.10438 -9.00776 38.46766 1.000 16.51272 100 TYR C N 1
ATOM 6580 C CA . TYR C 2 100 ? -12.04548 -9.47529 39.35216 1.000 11.49383 100 TYR C CA 1
ATOM 6581 C C . TYR C 2 100 ? -11.15397 -10.47217 38.61920 1.000 10.16956 100 TYR C C 1
ATOM 6582 O O . TYR C 2 100 ? -11.64148 -11.35813 37.91085 1.000 14.02984 100 TYR C O 1
ATOM 6591 N N . SER C 2 101 ? -9.84325 -10.33443 38.79810 1.000 9.99755 101 SER C N 1
ATOM 6592 C CA . SER C 2 101 ? -8.94414 -11.35552 38.28643 1.000 9.86811 101 SER C CA 1
ATOM 6593 C C . SER C 2 101 ? -8.88370 -12.52178 39.26659 1.000 13.48693 101 SER C C 1
ATOM 6594 O O . SER C 2 101 ? -9.28264 -12.40921 40.42829 1.000 19.22317 101 SER C O 1
ATOM 6597 N N . LYS C 2 102 ? -8.36965 -13.65587 38.78809 1.000 10.64588 102 LYS C N 1
ATOM 6598 C CA . LYS C 2 102 ? -8.30963 -14.83538 39.64539 1.000 9.43760 102 LYS C CA 1
ATOM 6599 C C . LYS C 2 102 ? -7.33821 -14.63445 40.80140 1.000 14.05274 102 LYS C C 1
ATOM 6600 O O . LYS C 2 102 ? -7.59505 -15.09785 41.91904 1.000 19.05019 102 LYS C O 1
ATOM 6606 N N . SER C 2 103 ? -6.21965 -13.94775 40.55410 1.000 14.91501 103 SER C N 1
ATOM 6607 C CA . SER C 2 103 ? -5.28667 -13.63018 41.63248 1.000 12.05847 103 SER C CA 1
ATOM 6608 C C . SER C 2 103 ? -5.97618 -12.83747 42.73560 1.000 10.38230 103 SER C C 1
ATOM 6609 O O . SER C 2 103 ? -5.82686 -13.14605 43.92362 1.000 11.53146 103 SER C O 1
ATOM 6612 N N . GLU C 2 104 ? -6.73851 -11.80729 42.35616 1.000 15.69559 104 GLU C N 1
ATOM 6613 C CA . GLU C 2 104 ? -7.44430 -10.99521 43.34388 1.000 24.84948 104 GLU C CA 1
ATOM 6614 C C . GLU C 2 104 ? -8.45028 -11.82970 44.12777 1.000 13.69382 104 GLU C C 1
ATOM 6615 O O . GLU C 2 104 ? -8.63758 -11.62018 45.33286 1.000 13.61307 104 GLU C O 1
ATOM 6621 N N . LEU C 2 105 ? -9.11323 -12.77773 43.46125 1.000 9.86371 105 LEU C N 1
ATOM 6622 C CA . LEU C 2 105 ? -10.05138 -13.64068 44.16888 1.000 11.58398 105 LEU C CA 1
ATOM 6623 C C . LEU C 2 105 ? -9.32733 -14.63260 45.07019 1.000 11.25285 105 LEU C C 1
ATOM 6624 O O . LEU C 2 105 ? -9.87326 -15.04391 46.09943 1.000 10.41655 105 LEU C O 1
ATOM 6629 N N . GLU C 2 106 ? -8.10790 -15.03225 44.70512 1.000 9.66266 106 GLU C N 1
ATOM 6630 C CA . GLU C 2 106 ? -7.36591 -15.96213 45.54821 1.000 9.58539 106 GLU C CA 1
ATOM 6631 C C . GLU C 2 106 ? -6.89566 -15.29568 46.83700 1.000 14.95139 106 GLU C C 1
ATOM 6632 O O . GLU C 2 106 ? -6.86888 -15.93443 47.89542 1.000 19.40794 106 GLU C O 1
ATOM 6638 N N . LYS C 2 107 ? -6.51945 -14.01536 46.77276 1.000 14.15649 107 LYS C N 1
ATOM 6639 C CA . LYS C 2 107 ? -6.13839 -13.29688 47.98698 1.000 11.28934 107 LYS C CA 1
ATOM 6640 C C . LYS C 2 107 ? -7.33842 -13.07256 48.89966 1.000 14.94026 107 LYS C C 1
ATOM 6641 O O . LYS C 2 107 ? -7.25953 -13.30288 50.11247 1.000 19.35791 107 LYS C O 1
ATOM 6647 N N . ILE C 2 108 ? -8.45546 -12.60444 48.33715 1.000 10.12789 108 ILE C N 1
ATOM 6648 C CA . ILE C 2 108 ? -9.65982 -12.40768 49.13968 1.000 10.33628 108 ILE C CA 1
ATOM 6649 C C . ILE C 2 108 ? -10.09553 -13.72222 49.76956 1.000 15.33271 108 ILE C C 1
ATOM 6650 O O . ILE C 2 108 ? -10.52548 -13.76113 50.92927 1.000 18.96127 108 ILE C O 1
ATOM 6655 N N . LYS C 2 109 ? -9.97691 -14.82151 49.02234 1.000 13.38066 109 LYS C N 1
ATOM 6656 C CA . LYS C 2 109 ? -10.36981 -16.12115 49.55391 1.000 10.21680 109 LYS C CA 1
ATOM 6657 C C . LYS C 2 109 ? -9.54346 -16.47783 50.78229 1.000 11.44858 109 LYS C C 1
ATOM 6658 O O . LYS C 2 109 ? -10.09140 -16.85166 51.82588 1.000 10.36434 109 LYS C O 1
ATOM 6664 N N . THR C 2 110 ? -8.21828 -16.34283 50.68179 1.000 11.93154 110 THR C N 1
ATOM 6665 C CA . THR C 2 110 ? -7.35344 -16.61035 51.82785 1.000 12.74375 110 THR C CA 1
ATOM 6666 C C . THR C 2 110 ? -7.70738 -15.71320 53.00723 1.000 15.04305 110 THR C C 1
ATOM 6667 O O . THR C 2 110 ? -7.73133 -16.16695 54.15766 1.000 28.29487 110 THR C O 1
ATOM 6671 N N . GLN C 2 111 ? -7.96735 -14.43116 52.74208 1.000 10.73949 111 GLN C N 1
ATOM 6672 C CA . GLN C 2 111 ? -8.34297 -13.51293 53.81258 1.000 13.71870 111 GLN C CA 1
ATOM 6673 C C . GLN C 2 111 ? -9.64489 -13.94332 54.47790 1.000 12.72475 111 GLN C C 1
ATOM 6674 O O . GLN C 2 111 ? -9.76153 -13.91235 55.70869 1.000 13.85910 111 GLN C O 1
ATOM 6680 N N . LEU C 2 112 ? -10.63701 -14.34269 53.67709 1.000 14.01350 112 LEU C N 1
ATOM 6681 C CA . LEU C 2 112 ? -11.90903 -14.80354 54.22747 1.000 11.49575 112 LEU C CA 1
ATOM 6682 C C . LEU C 2 112 ? -11.74087 -16.09682 55.01384 1.000 15.01225 112 LEU C C 1
ATOM 6683 O O . LEU C 2 112 ? -12.38321 -16.28710 56.05304 1.000 29.28566 112 LEU C O 1
ATOM 6688 N N . GLU C 2 113 ? -10.91254 -17.01224 54.50986 1.000 10.72268 113 GLU C N 1
ATOM 6689 C CA . GLU C 2 113 ? -10.70666 -18.28899 55.18592 1.000 14.27395 113 GLU C CA 1
ATOM 6690 C C . GLU C 2 113 ? -10.12614 -18.10363 56.58482 1.000 14.99542 113 GLU C C 1
ATOM 6691 O O . GLU C 2 113 ? -10.46714 -18.85396 57.50680 1.000 19.61094 113 GLU C O 1
ATOM 6697 N N . LYS C 2 114 ? -9.25054 -17.11422 56.76694 1.000 10.85134 114 LYS C N 1
ATOM 6698 C CA . LYS C 2 114 ? -8.56247 -16.91571 58.03751 1.000 12.94558 114 LYS C CA 1
ATOM 6699 C C . LYS C 2 114 ? -9.23654 -15.89890 58.94965 1.000 16.12532 114 LYS C C 1
ATOM 6700 O O . LYS C 2 114 ? -8.77145 -15.70460 60.07761 1.000 15.75515 114 LYS C O 1
ATOM 6706 N N . LYS C 2 115 ? -10.31611 -15.25810 58.50669 1.000 11.24746 115 LYS C N 1
ATOM 6707 C CA . LYS C 2 115 ? -10.97259 -14.25585 59.33587 1.000 16.10823 115 LYS C CA 1
ATOM 6708 C C . LYS C 2 115 ? -11.59302 -14.90200 60.57189 1.000 16.46444 115 LYS C C 1
ATOM 6709 O O . LYS C 2 115 ? -12.13310 -16.00877 60.51302 1.000 19.29266 115 LYS C O 1
ATOM 6715 N N . VAL C 2 116 ? -11.50090 -14.20574 61.69891 1.000 11.83572 116 VAL C N 1
ATOM 6716 C CA . VAL C 2 116 ? -11.99598 -14.72311 62.96930 1.000 13.38482 116 VAL C CA 1
ATOM 6717 C C . VAL C 2 116 ? -13.48824 -14.43600 63.07705 1.000 24.59179 116 VAL C C 1
ATOM 6718 O O . VAL C 2 116 ? -13.93889 -13.31816 62.79905 1.000 27.99585 116 VAL C O 1
ATOM 6722 N N . VAL C 2 117 ? -14.26109 -15.44694 63.47344 1.000 26.71734 117 VAL C N 1
ATOM 6723 C CA . VAL C 2 117 ? -15.70794 -15.33362 63.57307 1.000 12.39702 117 VAL C CA 1
ATOM 6724 C C . VAL C 2 117 ? -16.17820 -15.29705 65.02338 1.000 12.64983 117 VAL C C 1
ATOM 6725 O O . VAL C 2 117 ? -17.09071 -14.53883 65.35699 1.000 20.53043 117 VAL C O 1
ATOM 6729 N N . VAL C 2 118 ? -15.58357 -16.10829 65.89714 1.000 14.69121 118 VAL C N 1
ATOM 6730 C CA . VAL C 2 118 ? -15.88186 -16.08839 67.32734 1.000 16.82186 118 VAL C CA 1
ATOM 6731 C C . VAL C 2 118 ? -14.56754 -16.13652 68.09657 1.000 17.77444 118 VAL C C 1
ATOM 6732 O O . VAL C 2 118 ? -13.79292 -17.08970 67.95178 1.000 18.07224 118 VAL C O 1
ATOM 6736 N N . ALA C 2 119 ? -14.31017 -15.10434 68.89427 1.000 22.81028 119 ALA C N 1
ATOM 6737 C CA . ALA C 2 119 ? -13.10004 -15.01241 69.69647 1.000 19.76766 119 ALA C CA 1
ATOM 6738 C C . ALA C 2 119 ? -13.30455 -15.66000 71.05996 1.000 25.58824 119 ALA C C 1
ATOM 6739 O O . ALA C 2 119 ? -14.40849 -15.65949 71.61135 1.000 26.97453 119 ALA C O 1
ATOM 6741 N N . LYS C 2 120 ? -12.22204 -16.20507 71.60578 1.000 21.92263 120 LYS C N 1
ATOM 6742 C CA . LYS C 2 120 ? -12.28321 -16.87927 72.89768 1.000 26.21079 120 LYS C CA 1
ATOM 6743 C C . LYS C 2 120 ? -12.45200 -15.87484 74.03410 1.000 29.82083 120 LYS C C 1
ATOM 6744 O O . LYS C 2 120 ? -11.89353 -14.77906 73.99586 1.000 45.99359 120 LYS C O 1
ATOM 6750 N N . LYS C 2 124 ? -15.03350 -17.83726 80.92339 1.000 27.35926 124 LYS C N 1
ATOM 6751 C CA . LYS C 2 124 ? -15.20490 -16.40989 81.17105 1.000 29.77558 124 LYS C CA 1
ATOM 6752 C C . LYS C 2 124 ? -16.41856 -15.85432 80.42399 1.000 48.48302 124 LYS C C 1
ATOM 6753 O O . LYS C 2 124 ? -16.31946 -15.49237 79.25014 1.000 66.11277 124 LYS C O 1
ATOM 6759 N N . ALA C 2 125 ? -17.55958 -15.79986 81.11695 1.000 54.14582 125 ALA C N 1
ATOM 6760 C CA . ALA C 2 125 ? -18.79838 -15.22696 80.59386 1.000 48.26346 125 ALA C CA 1
ATOM 6761 C C . ALA C 2 125 ? -19.26511 -15.92710 79.32091 1.000 45.80923 125 ALA C C 1
ATOM 6762 O O . ALA C 2 125 ? -18.78963 -17.01887 78.99088 1.000 51.06888 125 ALA C O 1
ATOM 6764 N N . ALA C 2 126 ? -20.21179 -15.31761 78.61018 1.000 35.26246 126 ALA C N 1
ATOM 6765 C CA . ALA C 2 126 ? -20.69798 -15.89908 77.36661 1.000 43.09869 126 ALA C CA 1
ATOM 6766 C C . ALA C 2 126 ? -19.63685 -15.77626 76.27999 1.000 48.23073 126 ALA C C 1
ATOM 6767 O O . ALA C 2 126 ? -19.08581 -14.69419 76.05381 1.000 40.20954 126 ALA C O 1
ATOM 6769 N N . GLY C 2 127 ? -19.34956 -16.88718 75.60957 1.000 39.01544 127 GLY C N 1
ATOM 6770 C CA . GLY C 2 127 ? -18.35514 -16.87677 74.55348 1.000 27.30053 127 GLY C CA 1
ATOM 6771 C C . GLY C 2 127 ? -18.00983 -18.28921 74.12639 1.000 15.63548 127 GLY C C 1
ATOM 6772 O O . GLY C 2 127 ? -18.79260 -19.22074 74.31895 1.000 14.75191 127 GLY C O 1
ATOM 6773 N N . LEU C 2 128 ? -16.82226 -18.42377 73.54126 1.000 21.41292 128 LEU C N 1
ATOM 6774 C CA . LEU C 2 128 ? -16.36705 -19.71063 73.03375 1.000 19.35599 128 LEU C CA 1
ATOM 6775 C C . LEU C 2 128 ? -15.96180 -20.61954 74.18817 1.000 20.64652 128 LEU C C 1
ATOM 6776 O O . LEU C 2 128 ? -15.16401 -20.23146 75.04784 1.000 21.94233 128 LEU C O 1
ATOM 6781 N N . ALA C 2 129 ? -16.49798 -21.83817 74.19655 1.000 28.51139 129 ALA C N 1
ATOM 6782 C CA . ALA C 2 129 ? -16.17355 -22.82715 75.21261 1.000 30.83875 129 ALA C CA 1
ATOM 6783 C C . ALA C 2 129 ? -15.69757 -24.10231 74.53636 1.000 24.20532 129 ALA C C 1
ATOM 6784 O O . ALA C 2 129 ? -16.15414 -24.45360 73.44560 1.000 31.49934 129 ALA C O 1
ATOM 6786 N N . MET C 2 130 ? -14.77688 -24.79644 75.19592 1.000 20.70371 130 MET C N 1
ATOM 6787 C CA . MET C 2 130 ? -14.18735 -26.00574 74.64849 1.000 25.75134 130 MET C CA 1
ATOM 6788 C C . MET C 2 130 ? -14.45207 -27.18974 75.57106 1.000 39.35690 130 MET C C 1
ATOM 6789 O O . MET C 2 130 ? -14.49233 -27.05228 76.79782 1.000 39.94461 130 MET C O 1
ATOM 6794 N N . ASN C 2 131 ? -14.63470 -28.35663 74.95886 1.000 33.99127 131 ASN C N 1
ATOM 6795 C CA . ASN C 2 131 ? -14.91087 -29.58537 75.69359 1.000 28.34250 131 ASN C CA 1
ATOM 6796 C C . ASN C 2 131 ? -13.64796 -30.10265 76.37548 1.000 33.39241 131 ASN C C 1
ATOM 6797 O O . ASN C 2 131 ? -12.61887 -30.29724 75.72059 1.000 36.95022 131 ASN C O 1
ATOM 6802 N N . GLU C 2 132 ? -13.71943 -30.31199 77.69179 1.000 29.33090 132 GLU C N 1
ATOM 6803 C CA . GLU C 2 132 ? -12.69143 -31.04798 78.42968 1.000 29.91015 132 GLU C CA 1
ATOM 6804 C C . GLU C 2 132 ? -13.36339 -32.23960 79.11408 1.000 31.26376 132 GLU C C 1
ATOM 6805 O O . GLU C 2 132 ? -13.93928 -32.11622 80.19915 1.000 27.12414 132 GLU C O 1
ATOM 6811 N N . ASN C 2 133 ? -13.29627 -33.39700 78.45338 1.000 35.13945 133 ASN C N 1
ATOM 6812 C CA . ASN C 2 133 ? -13.79779 -34.66108 78.98480 1.000 26.13446 133 ASN C CA 1
ATOM 6813 C C . ASN C 2 133 ? -15.15032 -34.51138 79.67101 1.000 22.32091 133 ASN C C 1
ATOM 6814 O O . ASN C 2 133 ? -15.37867 -35.08807 80.73898 1.000 33.88602 133 ASN C O 1
ATOM 6819 N N . GLY C 2 134 ? -16.04914 -33.74079 79.06616 1.000 22.94996 134 GLY C N 1
ATOM 6820 C CA . GLY C 2 134 ? -17.38320 -33.54131 79.59113 1.000 25.45516 134 GLY C CA 1
ATOM 6821 C C . GLY C 2 134 ? -17.63317 -32.18716 80.21780 1.000 20.69554 134 GLY C C 1
ATOM 6822 O O . GLY C 2 134 ? -18.79736 -31.85778 80.47579 1.000 33.18046 134 GLY C O 1
ATOM 6823 N N . LYS C 2 135 ? -16.59906 -31.39642 80.48817 1.000 16.76424 135 LYS C N 1
ATOM 6824 C CA . LYS C 2 135 ? -16.77906 -30.07603 81.07255 1.000 19.78018 135 LYS C CA 1
ATOM 6825 C C . LYS C 2 135 ? -16.33157 -28.99484 80.09689 1.000 20.11438 135 LYS C C 1
ATOM 6826 O O . LYS C 2 135 ? -15.52179 -29.22905 79.19694 1.000 26.34669 135 LYS C O 1
ATOM 6832 N N . ALA C 2 136 ? -16.86575 -27.79544 80.30027 1.000 17.78448 136 ALA C N 1
ATOM 6833 C CA . ALA C 2 136 ? -16.64465 -26.66202 79.41050 1.000 29.50976 136 ALA C CA 1
ATOM 6834 C C . ALA C 2 136 ? -15.62814 -25.70246 80.01903 1.000 39.95894 136 ALA C C 1
ATOM 6835 O O . ALA C 2 136 ? -15.88442 -25.11281 81.07365 1.000 54.98740 136 ALA C O 1
ATOM 6837 N N . VAL C 2 137 ? -14.48128 -25.54559 79.35924 1.000 27.01548 137 VAL C N 1
ATOM 6838 C CA . VAL C 2 137 ? -13.44235 -24.62792 79.80752 1.000 31.26715 137 VAL C CA 1
ATOM 6839 C C . VAL C 2 137 ? -13.13540 -23.64230 78.68463 1.000 26.63337 137 VAL C C 1
ATOM 6840 O O . VAL C 2 137 ? -13.63453 -23.76440 77.56585 1.000 31.04457 137 VAL C O 1
ATOM 6844 N N . VAL C 2 138 ? -12.31349 -22.63971 79.01388 1.000 32.96663 138 VAL C N 1
ATOM 6845 C CA . VAL C 2 138 ? -11.97118 -21.60080 78.04966 1.000 29.84662 138 VAL C CA 1
ATOM 6846 C C . VAL C 2 138 ? -11.26155 -22.22492 76.85758 1.000 27.46105 138 VAL C C 1
ATOM 6847 O O . VAL C 2 138 ? -10.38935 -23.09078 77.00817 1.000 33.08881 138 VAL C O 1
ATOM 6851 N N . ALA C 2 139 ? -11.63817 -21.78442 75.66089 1.000 24.30765 139 ALA C N 1
ATOM 6852 C CA . ALA C 2 139 ? -11.14727 -22.40048 74.43974 1.000 26.60287 139 ALA C CA 1
ATOM 6853 C C . ALA C 2 139 ? -9.66189 -22.10872 74.24194 1.000 46.48390 139 ALA C C 1
ATOM 6854 O O . ALA C 2 139 ? -9.10780 -21.14588 74.78187 1.000 59.04744 139 ALA C O 1
ATOM 6856 N N . ASP C 2 140 ? -9.01382 -22.96958 73.45465 1.000 35.33236 140 ASP C N 1
ATOM 6857 C CA . ASP C 2 140 ? -7.58212 -22.86019 73.21037 1.000 23.77781 140 ASP C CA 1
ATOM 6858 C C . ASP C 2 140 ? -7.24328 -21.93421 72.05113 1.000 28.14225 140 ASP C C 1
ATOM 6859 O O . ASP C 2 140 ? -6.10006 -21.47236 71.95966 1.000 32.40524 140 ASP C O 1
ATOM 6864 N N . ARG C 2 141 ? -8.19979 -21.65734 71.16857 1.000 32.38391 141 ARG C N 1
ATOM 6865 C CA . ARG C 2 141 ? -7.97794 -20.76525 70.04147 1.000 19.11725 141 ARG C CA 1
ATOM 6866 C C . ARG C 2 141 ? -9.29854 -20.10732 69.67065 1.000 13.62840 141 ARG C C 1
ATOM 6867 O O . ARG C 2 141 ? -10.36228 -20.46175 70.18301 1.000 22.62356 141 ARG C O 1
ATOM 6875 N N . ASP C 2 142 ? -9.21760 -19.13464 68.77437 1.000 15.82430 142 ASP C N 1
ATOM 6876 C CA . ASP C 2 142 ? -10.40355 -18.57008 68.15285 1.000 16.17560 142 ASP C CA 1
ATOM 6877 C C . ASP C 2 142 ? -10.79908 -19.40391 66.94028 1.000 14.08058 142 ASP C C 1
ATOM 6878 O O . ASP C 2 142 ? -9.98417 -20.12167 66.35690 1.000 17.98798 142 ASP C O 1
ATOM 6883 N N . LEU C 2 143 ? -12.07549 -19.32765 66.58383 1.000 12.61551 143 LEU C N 1
ATOM 6884 C CA . LEU C 2 143 ? -12.56394 -20.02046 65.40370 1.000 17.60787 143 LEU C CA 1
ATOM 6885 C C . LEU C 2 143 ? -12.57721 -19.07882 64.20669 1.000 19.65306 143 LEU C C 1
ATOM 6886 O O . LEU C 2 143 ? -12.81902 -17.87558 64.33548 1.000 14.29408 143 LEU C O 1
ATOM 6891 N N . VAL C 2 144 ? -12.32738 -19.64996 63.03122 1.000 22.86279 144 VAL C N 1
ATOM 6892 C CA . VAL C 2 144 ? -12.20659 -18.90071 61.79055 1.000 16.37971 144 VAL C CA 1
ATOM 6893 C C . VAL C 2 144 ? -13.27770 -19.38982 60.81944 1.000 18.02683 144 VAL C C 1
ATOM 6894 O O . VAL C 2 144 ? -13.89998 -20.43282 61.01925 1.000 22.12300 144 VAL C O 1
ATOM 6898 N N . ALA C 2 145 ? -13.49455 -18.60098 59.76116 1.000 21.30878 145 ALA C N 1
ATOM 6899 C CA . ALA C 2 145 ? -14.55818 -18.89972 58.80322 1.000 21.17991 145 ALA C CA 1
ATOM 6900 C C . ALA C 2 145 ? -14.35119 -20.25097 58.12844 1.000 17.16223 145 ALA C C 1
ATOM 6901 O O . ALA C 2 145 ? -15.32251 -20.95135 57.81879 1.000 12.97534 145 ALA C O 1
ATOM 6903 N N . SER C 2 146 ? -13.09454 -20.62818 57.87858 1.000 19.93086 146 SER C N 1
ATOM 6904 C CA . SER C 2 146 ? -12.79306 -21.89528 57.22172 1.000 15.72545 146 SER C CA 1
ATOM 6905 C C . SER C 2 146 ? -13.08621 -23.10649 58.09802 1.000 20.64673 146 SER C C 1
ATOM 6906 O O . SER C 2 146 ? -12.97504 -24.23869 57.61375 1.000 18.06031 146 SER C O 1
ATOM 6909 N N . ASP C 2 147 ? -13.42307 -22.90103 59.37334 1.000 23.24336 147 ASP C N 1
ATOM 6910 C CA . ASP C 2 147 ? -13.90037 -23.99767 60.20810 1.000 28.93954 147 ASP C CA 1
ATOM 6911 C C . ASP C 2 147 ? -15.35421 -24.34379 59.91162 1.000 24.21788 147 ASP C C 1
ATOM 6912 O O . ASP C 2 147 ? -15.78377 -25.47303 60.17153 1.000 26.12425 147 ASP C O 1
ATOM 6917 N N . PHE C 2 148 ? -16.12306 -23.39189 59.39021 1.000 16.10777 148 PHE C N 1
ATOM 6918 C CA . PHE C 2 148 ? -17.53334 -23.59143 59.08083 1.000 15.74978 148 PHE C CA 1
ATOM 6919 C C . PHE C 2 148 ? -17.81802 -23.65200 57.58954 1.000 15.69067 148 PHE C C 1
ATOM 6920 O O . PHE C 2 148 ? -18.62353 -24.47713 57.15497 1.000 16.01674 148 PHE C O 1
ATOM 6928 N N . TYR C 2 149 ? -17.16006 -22.81690 56.78904 1.000 17.33214 149 TYR C N 1
ATOM 6929 C CA . TYR C 2 149 ? -17.46343 -22.68395 55.37332 1.000 11.27624 149 TYR C CA 1
ATOM 6930 C C . TYR C 2 149 ? -16.29136 -23.15536 54.52438 1.000 11.03682 149 TYR C C 1
ATOM 6931 O O . TYR C 2 149 ? -15.14757 -23.22220 54.98133 1.000 10.95802 149 TYR C O 1
ATOM 6940 N N . ASN C 2 150 ? -16.60170 -23.47235 53.26968 1.000 18.38282 150 ASN C N 1
ATOM 6941 C CA . ASN C 2 150 ? -15.61453 -23.72912 52.23268 1.000 10.84557 150 ASN C CA 1
ATOM 6942 C C . ASN C 2 150 ? -15.87098 -22.77538 51.07543 1.000 10.66869 150 ASN C C 1
ATOM 6943 O O . ASN C 2 150 ? -17.02195 -22.43215 50.78791 1.000 10.83730 150 ASN C O 1
ATOM 6948 N N . PHE C 2 151 ? -14.79890 -22.33457 50.42419 1.000 10.49932 151 PHE C N 1
ATOM 6949 C CA . PHE C 2 151 ? -14.87738 -21.30530 49.39696 1.000 18.08259 151 PHE C CA 1
ATOM 6950 C C . PHE C 2 151 ? -14.46254 -21.87543 48.04837 1.000 11.07699 151 PHE C C 1
ATOM 6951 O O . PHE C 2 151 ? -13.56474 -22.72060 47.97162 1.000 13.69844 151 PHE C O 1
ATOM 6959 N N . ILE C 2 152 ? -15.12681 -21.41173 46.98847 1.000 10.31139 152 ILE C N 1
ATOM 6960 C CA . ILE C 2 152 ? -14.97418 -21.96558 45.64534 1.000 10.17653 152 ILE C CA 1
ATOM 6961 C C . ILE C 2 152 ? -14.86007 -20.81957 44.64900 1.000 10.15806 152 ILE C C 1
ATOM 6962 O O . ILE C 2 152 ? -15.63092 -19.85656 44.71586 1.000 12.19870 152 ILE C O 1
ATOM 6967 N N . ILE C 2 153 ? -13.89817 -20.91796 43.73144 1.000 11.68644 153 ILE C N 1
ATOM 6968 C CA . ILE C 2 153 ? -13.75490 -19.97933 42.62081 1.000 15.87243 153 ILE C CA 1
ATOM 6969 C C . ILE C 2 153 ? -14.19040 -20.68146 41.34170 1.000 19.62322 153 ILE C C 1
ATOM 6970 O O . ILE C 2 153 ? -13.57352 -21.67241 40.93036 1.000 18.45625 153 ILE C O 1
ATOM 6975 N N . SER C 2 154 ? -15.22333 -20.15296 40.69575 1.000 23.90804 154 SER C N 1
ATOM 6976 C CA . SER C 2 154 ? -15.65113 -20.63917 39.38589 1.000 23.08845 154 SER C CA 1
ATOM 6977 C C . SER C 2 154 ? -15.92605 -19.42561 38.50445 1.000 17.03464 154 SER C C 1
ATOM 6978 O O . SER C 2 154 ? -15.49092 -18.30504 38.79089 1.000 14.42161 154 SER C O 1
ATOM 6981 N N . THR C 2 155 ? -16.66451 -19.63522 37.42044 1.000 18.34164 155 THR C N 1
ATOM 6982 C CA . THR C 2 155 ? -16.95817 -18.57391 36.47358 1.000 19.67209 155 THR C CA 1
ATOM 6983 C C . THR C 2 155 ? -18.46277 -18.42365 36.30062 1.000 22.43097 155 THR C C 1
ATOM 6984 O O . THR C 2 155 ? -19.24281 -19.33896 36.57977 1.000 21.55965 155 THR C O 1
ATOM 6988 N N . ASP C 2 156 ? -18.85962 -17.24407 35.83943 1.000 16.02159 156 ASP C N 1
ATOM 6989 C CA . ASP C 2 156 ? -20.25886 -16.97423 35.56346 1.000 13.44440 156 ASP C CA 1
ATOM 6990 C C . ASP C 2 156 ? -20.65375 -17.61152 34.23984 1.000 21.35589 156 ASP C C 1
ATOM 6991 O O . ASP C 2 156 ? -19.87968 -17.61386 33.27883 1.000 30.89162 156 ASP C O 1
ATOM 6996 N N . THR C 2 157 ? -21.85998 -18.17409 34.20068 1.000 25.80163 157 THR C N 1
ATOM 6997 C CA . THR C 2 157 ? -22.35620 -18.80588 32.98565 1.000 23.98793 157 THR C CA 1
ATOM 6998 C C . THR C 2 157 ? -22.99439 -17.81320 32.02450 1.000 24.04585 157 THR C C 1
ATOM 6999 O O . THR C 2 157 ? -23.35153 -18.19856 30.90563 1.000 27.87434 157 THR C O 1
ATOM 7003 N N . SER C 2 158 ? -23.13456 -16.55155 32.42548 1.000 21.72782 158 SER C N 1
ATOM 7004 C CA . SER C 2 158 ? -23.67700 -15.51113 31.56360 1.000 21.32947 158 SER C CA 1
ATOM 7005 C C . SER C 2 158 ? -22.58205 -14.67567 30.90769 1.000 17.76009 158 SER C C 1
ATOM 7006 O O . SER C 2 158 ? -22.61121 -14.46242 29.69208 1.000 11.94358 158 SER C O 1
ATOM 7009 N N . THR C 2 159 ? -21.59953 -14.21817 31.68721 1.000 21.69642 159 THR C N 1
ATOM 7010 C CA . THR C 2 159 ? -20.52312 -13.36826 31.18895 1.000 18.70448 159 THR C CA 1
ATOM 7011 C C . THR C 2 159 ? -19.18574 -14.07857 31.04634 1.000 18.75262 159 THR C C 1
ATOM 7012 O O . THR C 2 159 ? -18.39579 -13.70580 30.17692 1.000 13.78438 159 THR C O 1
ATOM 7016 N N . GLY C 2 160 ? -18.89653 -15.06320 31.89377 1.000 13.70866 160 GLY C N 1
ATOM 7017 C CA . GLY C 2 160 ? -17.61615 -15.73509 31.87274 1.000 11.69781 160 GLY C CA 1
ATOM 7018 C C . GLY C 2 160 ? -16.59056 -15.16894 32.82627 1.000 11.08822 160 GLY C C 1
ATOM 7019 O O . GLY C 2 160 ? -15.44394 -15.63630 32.82669 1.000 10.34524 160 GLY C O 1
ATOM 7020 N N . GLU C 2 161 ? -16.96125 -14.17123 33.62334 1.000 15.50957 161 GLU C N 1
ATOM 7021 C CA . GLU C 2 161 ? -16.05344 -13.59495 34.60195 1.000 13.28493 161 GLU C CA 1
ATOM 7022 C C . GLU C 2 161 ? -15.84414 -14.55216 35.76960 1.000 10.83404 161 GLU C C 1
ATOM 7023 O O . GLU C 2 161 ? -16.71449 -15.35928 36.10524 1.000 13.23758 161 GLU C O 1
ATOM 7029 N N . TYR C 2 162 ? -14.66677 -14.46720 36.38128 1.000 13.28950 162 TYR C N 1
ATOM 7030 C CA . TYR C 2 162 ? -14.41120 -15.22148 37.59891 1.000 17.45834 162 TYR C CA 1
ATOM 7031 C C . TYR C 2 162 ? -15.29200 -14.70576 38.73244 1.000 11.83851 162 TYR C C 1
ATOM 7032 O O . TYR C 2 162 ? -15.59924 -13.51417 38.81742 1.000 10.57743 162 TYR C O 1
ATOM 7041 N N . ILE C 2 163 ? -15.71708 -15.62481 39.60082 1.000 10.43001 163 ILE C N 1
ATOM 7042 C CA . ILE C 2 163 ? -16.56581 -15.29849 40.73993 1.000 15.13398 163 ILE C CA 1
ATOM 7043 C C . ILE C 2 163 ? -16.11596 -16.11219 41.94779 1.000 19.25525 163 ILE C C 1
ATOM 7044 O O . ILE C 2 163 ? -15.35194 -17.07428 41.83336 1.000 13.56828 163 ILE C O 1
ATOM 7049 N N . LEU C 2 164 ? -16.58859 -15.69531 43.12272 1.000 18.81161 164 LEU C N 1
ATOM 7050 C CA . LEU C 2 164 ? -16.28576 -16.36750 44.38046 1.000 20.89689 164 LEU C CA 1
ATOM 7051 C C . LEU C 2 164 ? -17.58367 -16.67709 45.11246 1.000 16.55077 164 LEU C C 1
ATOM 7052 O O . LEU C 2 164 ? -18.42003 -15.78872 45.30383 1.000 19.33795 164 LEU C O 1
ATOM 7057 N N . LYS C 2 165 ? -17.74343 -17.93183 45.52754 1.000 10.78981 165 LYS C N 1
ATOM 7058 C CA . LYS C 2 165 ? -18.92788 -18.36735 46.25116 1.000 10.98021 165 LYS C CA 1
ATOM 7059 C C . LYS C 2 165 ? -18.51232 -19.27144 47.40456 1.000 15.20145 165 LYS C C 1
ATOM 7060 O O . LYS C 2 165 ? -17.40204 -19.80840 47.43007 1.000 19.81046 165 LYS C O 1
ATOM 7066 N N . SER C 2 166 ? -19.42159 -19.43730 48.36493 1.000 15.30109 166 SER C N 1
ATOM 7067 C CA . SER C 2 166 ? -19.14846 -20.20438 49.57217 1.000 20.75275 166 SER C CA 1
ATOM 7068 C C . SER C 2 166 ? -20.21187 -21.27639 49.77848 1.000 21.81895 166 SER C C 1
ATOM 7069 O O . SER C 2 166 ? -21.31658 -21.20293 49.23523 1.000 29.36698 166 SER C O 1
ATOM 7072 N N . GLU C 2 167 ? -19.86136 -22.27454 50.58922 1.000 24.73939 167 GLU C N 1
ATOM 7073 C CA . GLU C 2 167 ? -20.71223 -23.43247 50.82938 1.000 21.99324 167 GLU C CA 1
ATOM 7074 C C . GLU C 2 167 ? -20.48504 -23.94779 52.24489 1.000 19.32787 167 GLU C C 1
ATOM 7075 O O . GLU C 2 167 ? -19.40624 -23.77426 52.82073 1.000 12.49446 167 GLU C O 1
ATOM 7081 N N . LYS C 2 168 ? -21.52053 -24.56977 52.80550 1.000 17.29812 168 LYS C N 1
ATOM 7082 C CA . LYS C 2 168 ? -21.39065 -25.20786 54.10894 1.000 16.77989 168 LYS C CA 1
ATOM 7083 C C . LYS C 2 168 ? -20.47051 -26.41931 54.02412 1.000 15.39798 168 LYS C C 1
ATOM 7084 O O . LYS C 2 168 ? -20.49195 -27.17135 53.04497 1.000 13.10191 168 LYS C O 1
ATOM 7090 N N . LYS C 2 169 ? -19.63756 -26.58631 55.04971 1.000 15.31308 169 LYS C N 1
ATOM 7091 C CA . LYS C 2 169 ? -18.76165 -27.74336 55.14291 1.000 14.54929 169 LYS C CA 1
ATOM 7092 C C . LYS C 2 169 ? -19.58886 -29.01640 55.33578 1.000 20.11156 169 LYS C C 1
ATOM 7093 O O . LYS C 2 169 ? -20.78962 -28.97547 55.62092 1.000 31.49216 169 LYS C O 1
ATOM 7099 N N . GLY C 2 170 ? -18.93091 -30.16419 55.17862 1.000 12.25988 170 GLY C N 1
ATOM 7100 C CA . GLY C 2 170 ? -19.63111 -31.42677 55.28506 1.000 12.55880 170 GLY C CA 1
ATOM 7101 C C . GLY C 2 170 ? -20.07360 -31.73282 56.70351 1.000 23.05320 170 GLY C C 1
ATOM 7102 O O . GLY C 2 170 ? -19.50578 -31.25332 57.68594 1.000 22.94484 170 GLY C O 1
ATOM 7103 N N . ALA C 2 171 ? -21.12040 -32.56066 56.80335 1.000 30.39922 171 ALA C N 1
ATOM 7104 C CA . ALA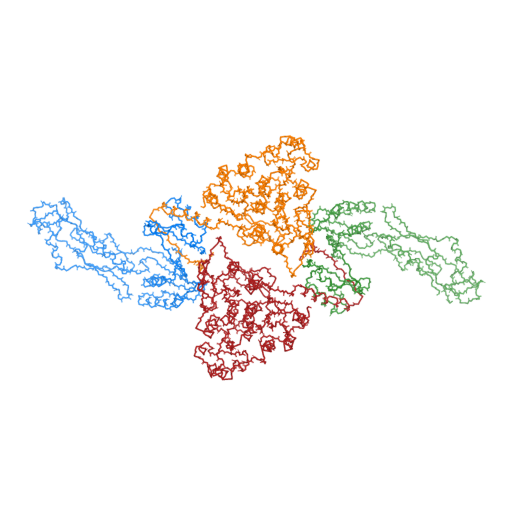 C 2 171 ? -21.63860 -32.95060 58.11200 1.000 21.78354 171 ALA C CA 1
ATOM 7105 C C . ALA C 2 171 ? -20.58684 -33.67681 58.93512 1.000 16.63169 171 ALA C C 1
ATOM 7106 O O . ALA C 2 171 ? -20.58549 -33.57684 60.16581 1.000 21.44623 171 ALA C O 1
ATOM 7108 N N . ALA C 2 172 ? -19.69219 -34.41537 58.27751 1.000 19.45977 172 ALA C N 1
ATOM 7109 C CA . ALA C 2 172 ? -18.58294 -35.04799 58.98382 1.000 21.11946 172 ALA C CA 1
ATOM 7110 C C . ALA C 2 172 ? -17.67795 -34.00434 59.62946 1.000 30.23861 172 ALA C C 1
ATOM 7111 O O . ALA C 2 172 ? -17.37634 -34.07824 60.82700 1.000 32.27953 172 ALA C O 1
ATOM 7113 N N . SER C 2 173 ? -17.23145 -33.02257 58.84272 1.000 33.01307 173 SER C N 1
ATOM 7114 C CA . SER C 2 173 ? -16.35217 -31.98213 59.36851 1.000 22.02011 173 SER C CA 1
ATOM 7115 C C . SER C 2 173 ? -17.04761 -31.14710 60.43763 1.000 22.30969 173 SER C C 1
ATOM 7116 O O . SER C 2 173 ? -16.42621 -30.76422 61.43636 1.000 24.20390 173 SER C O 1
ATOM 7119 N N . LEU C 2 174 ? -18.33368 -30.84022 60.23828 1.000 17.67810 174 LEU C N 1
ATOM 7120 C CA . LEU C 2 174 ? -19.06005 -30.01936 61.20255 1.000 14.61642 174 LEU C CA 1
ATOM 7121 C C . LEU C 2 174 ? -19.33775 -30.77293 62.50041 1.000 30.21890 174 LEU C C 1
ATOM 7122 O O . LEU C 2 174 ? -19.34373 -30.16393 63.57677 1.000 33.46268 174 LEU C O 1
ATOM 7127 N N . ASP C 2 175 ? -19.58626 -32.08392 62.42257 1.000 26.24338 175 ASP C N 1
ATOM 7128 C CA . ASP C 2 175 ? -19.78491 -32.87603 63.63411 1.000 16.54069 175 ASP C CA 1
ATOM 7129 C C . ASP C 2 175 ? -18.50017 -32.95715 64.45006 1.000 21.62242 175 ASP C C 1
ATOM 7130 O O . ASP C 2 175 ? -18.52199 -32.79595 65.67639 1.000 33.06095 175 ASP C O 1
ATOM 7135 N N . ALA C 2 176 ? -17.37122 -33.22721 63.78435 1.000 16.81417 176 ALA C N 1
ATOM 7136 C CA . ALA C 2 176 ? -16.07549 -33.22852 64.45885 1.000 21.93294 176 ALA C CA 1
ATOM 7137 C C . ALA C 2 176 ? -15.82881 -31.94138 65.23510 1.000 29.45216 176 ALA C C 1
ATOM 7138 O O . ALA C 2 176 ? -15.12713 -31.95322 66.25274 1.000 37.82913 176 ALA C O 1
ATOM 7140 N N . LEU C 2 177 ? -16.38944 -30.82477 64.76949 1.000 27.10071 177 LEU C N 1
ATOM 7141 C CA . LEU C 2 177 ? -16.24909 -29.55435 65.47218 1.000 32.70264 177 LEU C CA 1
ATOM 7142 C C . LEU C 2 177 ? -17.27632 -29.41441 66.59161 1.000 29.13994 177 LEU C C 1
ATOM 7143 O O . LEU C 2 177 ? -16.96594 -28.87658 67.66101 1.000 25.15674 177 LEU C O 1
ATOM 7148 N N . ASN C 2 178 ? -18.50292 -29.88798 66.35832 1.000 26.21424 178 ASN C N 1
ATOM 7149 C CA . ASN C 2 178 ? -19.57762 -29.74365 67.33467 1.000 25.56262 178 ASN C CA 1
ATOM 7150 C C . ASN C 2 178 ? -19.29001 -30.47359 68.63690 1.000 32.38373 178 ASN C C 1
ATOM 7151 O O . ASN C 2 178 ? -19.87294 -30.12597 69.67006 1.000 22.98503 178 ASN C O 1
ATOM 7156 N N . GLU C 2 179 ? -18.42920 -31.48772 68.60595 1.000 47.76399 179 GLU C N 1
ATOM 7157 C CA . GLU C 2 179 ? -18.03560 -32.22846 69.79525 1.000 62.09111 179 GLU C CA 1
ATOM 7158 C C . GLU C 2 179 ? -16.83534 -31.60914 70.50317 1.000 48.72162 179 GLU C C 1
ATOM 7159 O O . GLU C 2 179 ? -16.25903 -32.24482 71.39213 1.000 43.38974 179 GLU C O 1
ATOM 7165 N N . LYS C 2 180 ? -16.44571 -30.39820 70.13084 1.000 43.55232 180 LYS C N 1
ATOM 7166 C CA . LYS C 2 180 ? -15.29928 -29.74321 70.74980 1.000 27.22781 180 LYS C CA 1
ATOM 7167 C C . LYS C 2 180 ? -15.57796 -28.30014 71.14341 1.000 27.84150 180 LYS C C 1
ATOM 7168 O O . LYS C 2 180 ? -15.08356 -27.84875 72.17865 1.000 37.98135 180 LYS C O 1
ATOM 7174 N N . TYR C 2 181 ? -16.37276 -27.57095 70.36280 1.000 22.70829 181 TYR C N 1
ATOM 7175 C CA . TYR C 2 181 ? -16.62248 -26.16167 70.62195 1.000 16.62507 181 TYR C CA 1
ATOM 7176 C C . TYR C 2 181 ? -18.11994 -25.88146 70.62351 1.000 17.67945 181 TYR C C 1
ATOM 7177 O O . TYR C 2 181 ? -18.89145 -26.52916 69.91067 1.000 27.71855 181 TYR C O 1
ATOM 7186 N N . GLY C 2 182 ? -18.52527 -24.90767 71.43639 1.000 14.53327 182 GLY C N 1
ATOM 7187 C CA . GLY C 2 182 ? -19.92895 -24.55368 71.53301 1.000 14.71379 182 GLY C CA 1
ATOM 7188 C C . GLY C 2 182 ? -20.11204 -23.20653 72.19485 1.000 14.54669 182 GLY C C 1
ATOM 7189 O O . GLY C 2 182 ? -19.17302 -22.61472 72.73127 1.000 14.29317 182 GLY C O 1
ATOM 7190 N N . TYR C 2 183 ? -21.35872 -22.73807 72.16555 1.000 24.72768 183 TYR C N 1
ATOM 7191 C CA . TYR C 2 183 ? -21.74887 -21.45018 72.73016 1.000 24.72616 183 TYR C CA 1
ATOM 7192 C C . TYR C 2 183 ? -22.31064 -21.63746 74.13231 1.000 26.05041 183 TYR C C 1
ATOM 7193 O O . TYR C 2 183 ? -23.31051 -22.33845 74.31797 1.000 22.75792 183 TYR C O 1
ATOM 7202 N N . ALA C 2 184 ? -21.68784 -20.98467 75.10534 1.000 30.02109 184 ALA C N 1
ATOM 7203 C CA . ALA C 2 184 ? -22.15520 -20.97969 76.48258 1.000 20.92073 184 ALA C CA 1
ATOM 7204 C C . ALA C 2 184 ? -22.76507 -19.61931 76.78531 1.000 28.20905 184 ALA C C 1
ATOM 7205 O O . ALA C 2 184 ? -22.06958 -18.60091 76.72368 1.000 33.60771 184 ALA C O 1
ATOM 7207 N N . ALA C 2 185 ? -24.05857 -19.59656 77.09696 1.000 41.36535 185 ALA C N 1
ATOM 7208 C CA . ALA C 2 185 ? -24.73020 -18.33782 77.38806 1.000 45.36875 185 ALA C CA 1
ATOM 7209 C C . ALA C 2 185 ? -24.57752 -17.91983 78.84530 1.000 37.41763 185 ALA C C 1
ATOM 7210 O O . ALA C 2 185 ? -25.05946 -16.84611 79.22517 1.000 29.00823 185 ALA C O 1
ATOM 7212 N N . LEU C 2 186 ? -23.92062 -18.74590 79.66063 1.000 37.32831 186 LEU C N 1
ATOM 7213 C CA . LEU C 2 186 ? -23.63516 -18.45404 81.05970 1.000 36.76453 186 LEU C CA 1
ATOM 7214 C C . LEU C 2 186 ? -22.62115 -19.48559 81.54422 1.000 67.33671 186 LEU C C 1
ATOM 7215 O O . LEU C 2 186 ? -23.00426 -20.62858 81.81174 1.000 78.48034 186 LEU C O 1
ATOM 7220 N N . ALA C 2 187 ? -21.34227 -19.11910 81.66971 1.000 68.01875 187 ALA C N 1
ATOM 7221 C CA . ALA C 2 187 ? -20.32703 -20.12736 81.95917 1.000 60.23909 187 ALA C CA 1
ATOM 7222 C C . ALA C 2 187 ? -19.01386 -19.49523 82.40274 1.000 42.78906 187 ALA C C 1
ATOM 7223 O O . ALA C 2 187 ? -18.55876 -18.50028 81.82785 1.000 55.38932 187 ALA C O 1
ATOM 7225 N N . ILE C 2 188 ? -18.41075 -20.09527 83.43541 1.000 36.68151 188 ILE C N 1
ATOM 7226 C CA . ILE C 2 188 ? -17.09672 -19.67779 83.92139 1.000 61.67284 188 ILE C CA 1
ATOM 7227 C C . ILE C 2 188 ? -16.13289 -20.84776 84.14837 1.000 60.93982 188 ILE C C 1
ATOM 7228 O O . ILE C 2 188 ? -15.03072 -20.86221 83.59021 1.000 60.17142 188 ILE C O 1
ATOM 7233 N N . ASP C 2 189 ? -16.52990 -21.83600 84.95199 1.000 69.07793 189 ASP C N 1
ATOM 7234 C CA . ASP C 2 189 ? -15.63918 -22.89710 85.40619 1.000 49.85680 189 ASP C CA 1
ATOM 7235 C C . ASP C 2 189 ? -15.70326 -24.17225 84.57239 1.000 49.56194 189 ASP C C 1
ATOM 7236 O O . ASP C 2 189 ? -16.50403 -24.33365 83.64902 1.000 54.49032 189 ASP C O 1
ATOM 7241 N N . GLY C 2 190 ? -14.82441 -25.09560 84.95226 1.000 53.75386 190 GLY C N 1
ATOM 7242 C CA . GLY C 2 190 ? -14.66115 -26.41927 84.39413 1.000 52.68014 190 GLY C CA 1
ATOM 7243 C C . GLY C 2 190 ? -15.42451 -27.44492 85.20452 1.000 45.11414 190 GLY C C 1
ATOM 7244 O O . GLY C 2 190 ? -15.03332 -28.61464 85.25686 1.000 38.34125 190 GLY C O 1
ATOM 7245 N N . THR C 2 191 ? -16.47066 -26.99960 85.90299 1.000 53.46832 191 THR C N 1
ATOM 7246 C CA . THR C 2 191 ? -17.31277 -27.88087 86.69727 1.000 56.53460 191 THR C CA 1
ATOM 7247 C C . THR C 2 191 ? -18.73823 -27.93102 86.15933 1.000 50.28745 191 THR C C 1
ATOM 7248 O O . THR C 2 191 ? -19.59872 -28.59218 86.75001 1.000 51.60558 191 THR C O 1
ATOM 7252 N N . GLY C 2 192 ? -19.00521 -27.26608 85.04066 1.000 40.49322 192 GLY C N 1
ATOM 7253 C CA . GLY C 2 192 ? -20.30509 -27.32111 84.39364 1.000 35.57043 192 GLY C CA 1
ATOM 7254 C C . GLY C 2 192 ? -20.27156 -28.28358 83.21860 1.000 31.71673 192 GLY C C 1
ATOM 7255 O O . GLY C 2 192 ? -19.31337 -28.30097 82.44759 1.000 38.18010 192 GLY C O 1
ATOM 7256 N N . ASP C 2 193 ? -21.32377 -29.09141 83.09997 1.000 45.55797 193 ASP C N 1
ATOM 7257 C CA . ASP C 2 193 ? -21.41793 -30.06298 82.01527 1.000 40.92603 193 ASP C CA 1
ATOM 7258 C C . ASP C 2 193 ? -21.38283 -29.36937 80.65291 1.000 42.06400 193 ASP C C 1
ATOM 7259 O O . ASP C 2 193 ? -21.77177 -28.20885 80.51055 1.000 51.51483 193 ASP C O 1
ATOM 7264 N N . PHE C 2 194 ? -20.89042 -30.08765 79.64124 1.000 45.74602 194 PHE C N 1
ATOM 7265 C CA . PHE C 2 194 ? -20.72658 -29.48724 78.31826 1.000 46.86921 194 PHE C CA 1
ATOM 7266 C C . PHE C 2 194 ? -22.04628 -29.41229 77.55146 1.000 44.62809 194 PHE C C 1
ATOM 7267 O O . PHE C 2 194 ? -22.48533 -28.32799 77.15625 1.000 49.68510 194 PHE C O 1
ATOM 7275 N N . GLY C 2 195 ? -22.69252 -30.56008 77.33237 1.000 27.71310 195 GLY C N 1
ATOM 7276 C CA . GLY C 2 195 ? -23.90531 -30.61354 76.52972 1.000 22.05265 195 GLY C CA 1
ATOM 7277 C C . GLY C 2 195 ? -25.04610 -29.75683 77.03750 1.000 35.68415 195 GLY C C 1
ATOM 7278 O O . GLY C 2 195 ? -25.96943 -29.45519 76.27458 1.000 35.65619 195 GLY C O 1
ATOM 7279 N N . THR C 2 196 ? -25.01054 -29.36090 78.30688 1.000 40.44908 196 THR C N 1
ATOM 7280 C CA . THR C 2 196 ? -26.07831 -28.57683 78.91699 1.000 36.98427 196 THR C CA 1
ATOM 7281 C C . THR C 2 196 ? -25.74129 -27.09659 79.00139 1.000 47.93646 196 THR C C 1
ATOM 7282 O O . THR C 2 196 ? -26.62220 -26.25050 78.81489 1.000 45.57149 196 THR C O 1
ATOM 7286 N N . VAL C 2 197 ? -24.47692 -26.76687 79.27926 1.000 49.20164 197 VAL C N 1
ATOM 7287 C CA . VAL C 2 197 ? -24.05160 -25.38169 79.43947 1.000 47.16570 197 VAL C CA 1
ATOM 7288 C C . VAL C 2 197 ? -23.42243 -24.82773 78.17032 1.000 35.16633 197 VAL C C 1
ATOM 7289 O O . VAL C 2 197 ? -23.00810 -23.66259 78.14491 1.000 35.55396 197 VAL C O 1
ATOM 7293 N N . THR C 2 198 ? -23.36862 -25.61577 77.09992 1.000 41.08621 198 THR C N 1
ATOM 7294 C CA . THR C 2 198 ? -22.88441 -25.12125 75.81990 1.000 31.71113 198 THR C CA 1
ATOM 7295 C C . THR C 2 198 ? -23.80519 -25.65362 74.73869 1.000 39.05833 198 THR C C 1
ATOM 7296 O O . THR C 2 198 ? -24.06290 -26.85946 74.67757 1.000 47.45500 198 THR C O 1
ATOM 7300 N N . GLU C 2 199 ? -24.28288 -24.75976 73.88143 1.000 49.94636 199 GLU C N 1
ATOM 7301 C CA . GLU C 2 199 ? -24.96508 -25.14171 72.65668 1.000 38.46233 199 GLU C CA 1
ATOM 7302 C C . GLU C 2 199 ? -24.00329 -24.92032 71.50186 1.000 39.55813 199 GLU C C 1
ATOM 7303 O O . GLU C 2 199 ? -23.05258 -24.13601 71.61436 1.000 42.22481 199 GLU C O 1
ATOM 7309 N N . SER C 2 200 ? -24.23719 -25.61226 70.39618 1.000 43.47460 200 SER C N 1
ATOM 7310 C CA . SER C 2 200 ? -23.29267 -25.50845 69.29703 1.000 43.24119 200 SER C CA 1
ATOM 7311 C C . SER C 2 200 ? -23.71872 -24.43721 68.30427 1.000 39.31587 200 SER C C 1
ATOM 7312 O O . SER C 2 200 ? -24.90865 -24.18619 68.08547 1.000 42.76337 200 SER C O 1
ATOM 7315 N N . TYR C 2 201 ? -22.72340 -23.81823 67.68239 1.000 23.04626 201 TYR C N 1
ATOM 7316 C CA . TYR C 2 201 ? -22.98205 -22.67286 66.83076 1.000 17.88003 201 TYR C CA 1
ATOM 7317 C C . TYR C 2 201 ? -23.65215 -23.10775 65.53279 1.000 17.75593 201 TYR C C 1
ATOM 7318 O O . TYR C 2 201 ? -23.38372 -24.18677 64.99497 1.000 25.69588 201 TYR C O 1
ATOM 7327 N N . VAL C 2 202 ? -24.54380 -22.25535 65.04255 1.000 25.87974 202 VAL C N 1
ATOM 7328 C CA . VAL C 2 202 ? -25.37397 -22.53975 63.87677 1.000 38.78352 202 VAL C CA 1
ATOM 7329 C C . VAL C 2 202 ? -24.95296 -21.59807 62.74885 1.000 24.30241 202 VAL C C 1
ATOM 7330 O O . VAL C 2 202 ? -25.22658 -20.39070 62.81575 1.000 23.46589 202 VAL C O 1
ATOM 7334 N N . PRO C 2 203 ? -24.30329 -22.09689 61.69705 1.000 18.96431 203 PRO C N 1
ATOM 7335 C CA . PRO C 2 203 ? -23.96204 -21.24481 60.55150 1.000 25.85165 203 PRO C CA 1
ATOM 7336 C C . PRO C 2 203 ? -25.07856 -21.11890 59.52342 1.000 17.32994 203 PRO C C 1
ATOM 7337 O O . PRO C 2 203 ? -25.80894 -22.06628 59.22743 1.000 17.35841 203 PRO C O 1
ATOM 7341 N N . ALA C 2 204 ? -25.18857 -19.92046 58.95643 1.000 17.43009 204 ALA C N 1
ATOM 7342 C CA . ALA C 2 204 ? -26.25108 -19.60753 58.01367 1.000 17.61922 204 ALA C CA 1
ATOM 7343 C C . ALA C 2 204 ? -25.93202 -20.13325 56.61675 1.000 17.20311 204 ALA C C 1
ATOM 7344 O O . ALA C 2 204 ? -24.79221 -20.47870 56.29294 1.000 16.76467 204 ALA C O 1
ATOM 7346 N N . ALA C 2 205 ? -26.97211 -20.18508 55.78689 1.000 19.96306 205 ALA C N 1
ATOM 7347 C CA . ALA C 2 205 ? -26.84641 -20.66400 54.41478 1.000 19.39127 205 ALA C CA 1
ATOM 7348 C C . ALA C 2 205 ? -26.39195 -19.53477 53.49664 1.000 16.88881 205 ALA C C 1
ATOM 7349 O O . ALA C 2 205 ? -27.07155 -18.50545 53.41593 1.000 17.22430 205 ALA C O 1
ATOM 7351 N N . PRO C 2 206 ? -25.26513 -19.67852 52.80023 1.000 16.41806 206 PRO C N 1
ATOM 7352 C CA . PRO C 2 206 ? -24.79237 -18.60095 51.91903 1.000 32.93696 206 PRO C CA 1
ATOM 7353 C C . PRO C 2 206 ? -25.73582 -18.34899 50.74840 1.000 39.80805 206 PRO C C 1
ATOM 7354 O O . PRO C 2 206 ? -26.27387 -19.27865 50.14280 1.000 29.06426 206 PRO C O 1
ATOM 7358 N N . THR C 2 207 ? -25.93234 -17.06419 50.43479 1.000 29.75571 207 THR C N 1
ATOM 7359 C CA . THR C 2 207 ? -26.74929 -16.65098 49.30156 1.000 26.74865 207 THR C CA 1
ATOM 7360 C C . THR C 2 207 ? -26.06447 -15.67030 48.35847 1.000 18.31599 207 THR C C 1
ATOM 7361 O O . THR C 2 207 ? -26.57310 -15.45710 47.25234 1.000 16.49468 207 THR C O 1
ATOM 7365 N N . ASP C 2 208 ? -24.94616 -15.07023 48.74805 1.000 16.29975 208 ASP C N 1
ATOM 7366 C CA . ASP C 2 208 ? -24.30227 -14.03420 47.95581 1.000 16.12945 208 ASP C CA 1
ATOM 7367 C C . ASP C 2 208 ? -23.09965 -14.58374 47.19804 1.000 24.52017 208 ASP C C 1
ATOM 7368 O O . ASP C 2 208 ? -22.47674 -15.57356 47.59062 1.000 18.86849 208 ASP C O 1
ATOM 7373 N N . ILE C 2 209 ? -22.76883 -13.90292 46.10582 1.000 25.34168 209 ILE C N 1
ATOM 7374 C CA . ILE C 2 209 ? -21.60735 -14.21943 45.28857 1.000 15.66385 209 ILE C CA 1
ATOM 7375 C C . ILE C 2 209 ? -20.82937 -12.93136 45.07513 1.000 18.92901 209 ILE C C 1
ATOM 7376 O O . ILE C 2 209 ? -21.42242 -11.86474 44.87735 1.000 18.19121 209 ILE C O 1
ATOM 7381 N N . LEU C 2 210 ? -19.50367 -13.02580 45.14764 1.000 17.70908 210 LEU C N 1
ATOM 7382 C CA . LEU C 2 210 ? -18.62715 -11.88840 44.90640 1.000 14.32639 210 LEU C CA 1
ATOM 7383 C C . LEU C 2 210 ? -18.30091 -11.83387 43.41776 1.000 22.51418 210 LEU C C 1
ATOM 7384 O O . LEU C 2 210 ? -17.78794 -12.80706 42.85287 1.000 22.49117 210 LEU C O 1
ATOM 7389 N N . LYS C 2 211 ? -18.60761 -10.70528 42.78682 1.000 21.76596 211 LYS C N 1
ATOM 7390 C CA . LYS C 2 211 ? -18.41561 -10.53149 41.35083 1.000 22.26418 211 LYS C CA 1
ATOM 7391 C C . LYS C 2 211 ? -18.39685 -9.03184 41.05322 1.000 21.64741 211 LYS C C 1
ATOM 7392 O O . LYS C 2 211 ? -18.21577 -8.21510 41.96140 1.000 25.92326 211 LYS C O 1
ATOM 7398 N N . SER C 2 212 ? -18.55711 -8.67429 39.77964 1.000 18.77564 212 SER C N 1
ATOM 7399 C CA . SER C 2 212 ? -18.61456 -7.26886 39.39586 1.000 26.14919 212 SER C CA 1
ATOM 7400 C C . SER C 2 212 ? -19.73754 -6.54509 40.13185 1.000 25.53665 212 SER C C 1
ATOM 7401 O O . SER C 2 212 ? -20.77384 -7.13051 40.46114 1.000 19.71117 212 SER C O 1
ATOM 7404 N N . THR C 2 213 ? -19.51325 -5.25300 40.38907 1.000 23.59603 213 THR C N 1
ATOM 7405 C CA . THR C 2 213 ? -20.39933 -4.33413 41.10417 1.000 20.61341 213 THR C CA 1
ATOM 7406 C C . THR C 2 213 ? -20.52170 -4.66157 42.58966 1.000 30.60900 213 THR C C 1
ATOM 7407 O O . THR C 2 213 ? -21.28961 -3.99292 43.29257 1.000 39.47520 213 THR C O 1
ATOM 7411 N N . LYS C 2 214 ? -19.79962 -5.66056 43.09305 1.000 23.80088 214 LYS C N 1
ATOM 7412 C CA . LYS C 2 214 ? -19.89576 -6.08053 44.48168 1.000 16.24259 214 LYS C CA 1
ATOM 7413 C C . LYS C 2 214 ? -18.54628 -5.96174 45.17929 1.000 18.78595 214 LYS C C 1
ATOM 7414 O O . LYS C 2 214 ? -17.48793 -5.94502 44.54436 1.000 15.03971 214 LYS C O 1
ATOM 7420 N N . GLN C 2 215 ? -18.60425 -5.89030 46.50759 1.000 17.51246 215 GLN C N 1
ATOM 7421 C CA . GLN C 2 215 ? -17.42227 -5.95563 47.35374 1.000 18.50301 215 GLN C CA 1
ATOM 7422 C C . GLN C 2 215 ? -17.80265 -6.62205 48.66648 1.000 20.39520 215 GLN C C 1
ATOM 7423 O O . GLN C 2 215 ? -18.96148 -6.57733 49.08843 1.000 30.71960 215 GLN C O 1
ATOM 7429 N N . ILE C 2 216 ? -16.81472 -7.24478 49.30761 1.000 15.31124 216 ILE C N 1
ATOM 7430 C CA . ILE C 2 216 ? -17.06676 -7.94961 50.55765 1.000 15.48747 216 ILE C CA 1
ATOM 7431 C C . ILE C 2 216 ? -17.43250 -6.94660 51.64195 1.000 21.49952 216 ILE C C 1
ATOM 7432 O O . ILE C 2 216 ? -16.72236 -5.95612 51.86290 1.000 23.38136 216 ILE C O 1
ATOM 7437 N N . ASP C 2 217 ? -18.54169 -7.20571 52.33107 1.000 23.63146 217 ASP C N 1
ATOM 7438 C CA . ASP C 2 217 ? -19.00534 -6.35400 53.42332 1.000 19.68073 217 ASP C CA 1
ATOM 7439 C C . ASP C 2 217 ? -18.42294 -6.93809 54.70495 1.000 20.20484 217 ASP C C 1
ATOM 7440 O O . ASP C 2 217 ? -18.94166 -7.91367 55.25036 1.000 27.18521 217 ASP C O 1
ATOM 7445 N N . GLU C 2 218 ? -17.32823 -6.34768 55.18209 1.000 16.71281 218 GLU C N 1
ATOM 7446 C CA . GLU C 2 218 ? -16.63565 -6.89074 56.34166 1.000 16.65516 218 GLU C CA 1
ATOM 7447 C C . GLU C 2 218 ? -17.41523 -6.70836 57.63744 1.000 17.15670 218 GLU C C 1
ATOM 7448 O O . GLU C 2 218 ? -17.09467 -7.37348 58.62901 1.000 18.84951 218 GLU C O 1
ATOM 7454 N N . THR C 2 219 ? -18.43379 -5.84359 57.64701 1.000 21.27142 219 THR C N 1
ATOM 7455 C CA . THR C 2 219 ? -19.28684 -5.67188 58.82069 1.000 26.18909 219 THR C CA 1
ATOM 7456 C C . THR C 2 219 ? -20.33532 -6.77487 58.91647 1.000 21.90275 219 THR C C 1
ATOM 7457 O O . THR C 2 219 ? -20.49296 -7.40565 59.96851 1.000 19.66827 219 THR C O 1
ATOM 7461 N N . ALA C 2 220 ? -21.06617 -7.01252 57.82520 1.000 18.15508 220 ALA C N 1
ATOM 7462 C CA . ALA C 2 220 ? -22.12085 -8.02049 57.83827 1.000 18.27384 220 ALA C CA 1
ATOM 7463 C C . ALA C 2 220 ? -21.54839 -9.43398 57.83332 1.000 17.85122 220 ALA C C 1
ATOM 7464 O O . ALA C 2 220 ? -22.05165 -10.31193 58.54405 1.000 17.97883 220 ALA C O 1
ATOM 7466 N N . SER C 2 221 ? -20.51173 -9.67427 57.02790 1.000 19.87637 221 SER C N 1
ATOM 7467 C CA . SER C 2 221 ? -19.95053 -11.01374 56.86339 1.000 24.40047 221 SER C CA 1
ATOM 7468 C C . SER C 2 221 ? -19.54661 -11.62398 58.20013 1.000 23.66610 221 SER C C 1
ATOM 7469 O O . SER C 2 221 ? -18.77391 -11.03138 58.95949 1.000 31.49632 221 SER C O 1
ATOM 7472 N N . PHE C 2 222 ? -20.07534 -12.82123 58.47328 1.000 18.61753 222 PHE C N 1
ATOM 7473 C CA . PHE C 2 222 ? -19.73478 -13.60741 59.66207 1.000 16.98657 222 PHE C CA 1
ATOM 7474 C C . PHE C 2 222 ? -20.13180 -12.89914 60.95547 1.000 25.83366 222 PHE C C 1
ATOM 7475 O O . PHE C 2 222 ? -19.46224 -13.04581 61.98229 1.000 19.14138 222 PHE C O 1
ATOM 7483 N N . GLU C 2 223 ? -21.22534 -12.13600 60.91896 1.000 22.43165 223 GLU C N 1
ATOM 7484 C CA . GLU C 2 223 ? -21.72255 -11.48343 62.12397 1.000 18.38859 223 GLU C CA 1
ATOM 7485 C C . GLU C 2 223 ? -22.16981 -12.51822 63.14647 1.000 18.53973 223 GLU C C 1
ATOM 7486 O O . GLU C 2 223 ? -22.91767 -13.44712 62.82918 1.000 18.52871 223 GLU C O 1
ATOM 7492 N N . ASN C 2 224 ? -21.69916 -12.35655 64.37648 1.000 30.06336 224 ASN C N 1
ATOM 7493 C CA . ASN C 2 224 ? -22.06181 -13.23332 65.47882 1.000 27.56677 224 ASN C CA 1
ATOM 7494 C C . ASN C 2 224 ? -23.18877 -12.58511 66.27420 1.000 25.30544 224 ASN C C 1
ATOM 7495 O O . ASN C 2 224 ? -23.05776 -11.44384 66.72940 1.000 35.25187 224 ASN C O 1
ATOM 7500 N N . THR C 2 225 ? -24.29994 -13.30453 66.41893 1.000 24.87452 225 THR C N 1
ATOM 7501 C CA . THR C 2 225 ? -25.39696 -12.92439 67.30927 1.000 22.66473 225 THR C CA 1
ATOM 7502 C C . THR C 2 225 ? -25.74069 -14.17210 68.11784 1.000 25.98903 225 THR C C 1
ATOM 7503 O O . THR C 2 225 ? -26.54553 -15.00231 67.68641 1.000 29.07764 225 THR C O 1
ATOM 7507 N N . GLY C 2 226 ? -25.12522 -14.30093 69.29050 1.000 26.56769 226 GLY C N 1
ATOM 7508 C CA . GLY C 2 226 ? -25.27826 -15.49715 70.09383 1.000 26.06302 226 GLY C CA 1
ATOM 7509 C C . GLY C 2 226 ? -24.67247 -16.71997 69.43580 1.000 31.89943 226 GLY C C 1
ATOM 7510 O O . GLY C 2 226 ? -23.48355 -16.72723 69.10135 1.000 31.91331 226 GLY C O 1
ATOM 7511 N N . LYS C 2 227 ? -25.47928 -17.75956 69.23411 1.000 26.65678 227 LYS C N 1
ATOM 7512 C CA . LYS C 2 227 ? -25.01121 -18.96541 68.56681 1.000 19.93746 227 LYS C CA 1
ATOM 7513 C C . LYS C 2 227 ? -25.13117 -18.88991 67.05089 1.000 20.62242 227 LYS C C 1
ATOM 7514 O O . LYS C 2 227 ? -24.63693 -19.78736 66.36168 1.000 21.05419 227 LYS C O 1
ATOM 7520 N N . ASP C 2 228 ? -25.76843 -17.85010 66.51982 1.000 28.50915 228 ASP C N 1
ATOM 7521 C CA . ASP C 2 228 ? -25.90376 -17.68752 65.07921 1.000 24.78689 228 ASP C CA 1
ATOM 7522 C C . ASP C 2 228 ? -24.63968 -17.08158 64.48069 1.000 23.63124 228 ASP C C 1
ATOM 7523 O O . ASP C 2 228 ? -24.00891 -16.20585 65.07916 1.000 29.46180 228 ASP C O 1
ATOM 7528 N N . ILE C 2 229 ? -24.26611 -17.56194 63.29584 1.000 18.54630 229 ILE C N 1
ATOM 7529 C CA . ILE C 2 229 ? -23.17136 -16.99394 62.51751 1.000 17.95509 229 ILE C CA 1
ATOM 7530 C C . ILE C 2 229 ? -23.68419 -16.70802 61.11366 1.000 17.87768 229 ILE C C 1
ATOM 7531 O O . ILE C 2 229 ? -24.21674 -17.60306 60.44883 1.000 18.53793 229 ILE C O 1
ATOM 7536 N N . ALA C 2 230 ? -23.51418 -15.47059 60.66129 1.000 17.93936 230 ALA C N 1
ATOM 7537 C CA . ALA C 2 230 ? -23.92051 -15.09257 59.31851 1.000 17.86237 230 ALA C CA 1
ATOM 7538 C C . ALA C 2 230 ? -22.91821 -15.60396 58.28705 1.000 17.29846 230 ALA C C 1
ATOM 7539 O O . ALA C 2 230 ? -21.76128 -15.89714 58.59550 1.000 16.98250 230 ALA C O 1
ATOM 7541 N N . ALA C 2 231 ? -23.38300 -15.71887 57.04657 1.000 19.02229 231 ALA C N 1
ATOM 7542 C CA . ALA C 2 231 ? -22.53601 -16.15301 55.94871 1.000 16.67701 231 ALA C CA 1
ATOM 7543 C C . ALA C 2 231 ? -21.83416 -14.95301 55.31522 1.000 16.54554 231 ALA C C 1
ATOM 7544 O O . ALA C 2 231 ? -21.98915 -13.80855 55.74479 1.000 16.84567 231 ALA C O 1
ATOM 7546 N N . MET C 2 232 ? -21.02427 -15.22784 54.29549 1.000 16.46320 232 MET C N 1
ATOM 7547 C CA . MET C 2 232 ? -20.33639 -14.17769 53.55146 1.000 17.66479 232 MET C CA 1
ATOM 7548 C C . MET C 2 232 ? -21.33414 -13.27478 52.83845 1.000 16.21843 232 MET C C 1
ATOM 7549 O O . MET C 2 232 ? -22.15187 -13.74330 52.04040 1.000 19.33307 232 MET C O 1
ATOM 7554 N N . THR C 2 233 ? -21.25727 -11.97801 53.11581 1.000 16.45052 233 THR C N 1
ATOM 7555 C CA . THR C 2 233 ? -22.19116 -11.00411 52.57358 1.000 16.77769 233 THR C CA 1
ATOM 7556 C C . THR C 2 233 ? -21.43379 -9.96125 51.76665 1.000 18.01302 233 THR C C 1
ATOM 7557 O O . THR C 2 233 ? -20.32351 -9.56342 52.13271 1.000 16.40299 233 THR C O 1
ATOM 7561 N N . VAL C 2 234 ? -22.03811 -9.52867 50.66276 1.000 21.24566 234 VAL C N 1
ATOM 7562 C CA . VAL C 2 234 ? -21.42252 -8.57218 49.75689 1.000 26.48505 234 VAL C CA 1
ATOM 7563 C C . VAL C 2 234 ? -22.32146 -7.34799 49.63907 1.000 32.41620 234 VAL C C 1
ATOM 7564 O O . VAL C 2 234 ? -23.53184 -7.40581 49.87618 1.000 40.32618 234 VAL C O 1
ATOM 7568 N N . LYS C 2 235 ? -21.70318 -6.22091 49.28188 1.000 19.89106 235 LYS C N 1
ATOM 7569 C CA . LYS C 2 235 ? -22.41621 -4.96591 49.09105 1.000 22.65419 235 LYS C CA 1
ATOM 7570 C C . LYS C 2 235 ? -21.90533 -4.29920 47.82134 1.000 23.41968 235 LYS C C 1
ATOM 7571 O O . LYS C 2 235 ? -20.99580 -4.80165 47.15582 1.000 30.02238 235 LYS C O 1
ATOM 7577 N N . ALA C 2 236 ? -22.50454 -3.15798 47.48401 1.000 29.88726 236 ALA C N 1
ATOM 7578 C CA . ALA C 2 236 ? -22.10780 -2.42148 46.29031 1.000 27.76146 236 ALA C CA 1
ATOM 7579 C C . ALA C 2 236 ? -20.66882 -1.93343 46.40303 1.000 35.19146 236 ALA C C 1
ATOM 7580 O O . ALA C 2 236 ? -20.24089 -1.44394 47.45221 1.000 29.99397 236 ALA C O 1
ATOM 7582 N N . ALA C 2 237 ? -19.92629 -2.05513 45.30533 1.000 24.41130 237 ALA C N 1
ATOM 7583 C CA . ALA C 2 237 ? -18.52732 -1.66235 45.29632 1.000 25.12628 237 ALA C CA 1
ATOM 7584 C C . ALA C 2 237 ? -18.38713 -0.14446 45.25526 1.000 31.86713 237 ALA C C 1
ATOM 7585 O O . ALA C 2 237 ? -19.28997 0.58051 44.82802 1.000 25.34584 237 ALA C O 1
ATOM 7587 N N . ASP C 2 238 ? -17.22877 0.33103 45.70823 1.000 28.87090 238 ASP C N 1
ATOM 7588 C CA . ASP C 2 238 ? -16.93570 1.75238 45.64865 1.000 40.69510 238 ASP C CA 1
ATOM 7589 C C . ASP C 2 238 ? -16.68918 2.17725 44.20029 1.000 43.61335 238 ASP C C 1
ATOM 7590 O O . ASP C 2 238 ? -16.25973 1.36892 43.37302 1.000 50.00784 238 ASP C O 1
ATOM 7595 N N . PRO C 2 239 ? -16.96706 3.43414 43.86286 1.000 46.68893 239 PRO C N 1
ATOM 7596 C CA . PRO C 2 239 ? -16.72504 3.89676 42.49396 1.000 37.51856 239 PRO C CA 1
ATOM 7597 C C . PRO C 2 239 ? -15.25032 4.17265 42.24958 1.000 55.34064 239 PRO C C 1
ATOM 7598 O O . PRO C 2 239 ? -14.48853 4.50263 43.16202 1.000 44.98381 239 PRO C O 1
ATOM 7602 N N . GLY C 2 240 ? -14.85884 4.03740 40.98222 1.000 67.99988 240 GLY C N 1
ATOM 7603 C CA . GLY C 2 240 ? -13.51554 4.32757 40.53782 1.000 49.15392 240 GLY C CA 1
ATOM 7604 C C . GLY C 2 240 ? -13.51806 5.38435 39.44643 1.000 37.86594 240 GLY C C 1
ATOM 7605 O O . GLY C 2 240 ? -14.56898 5.86462 39.01456 1.000 42.36895 240 GLY C O 1
ATOM 7606 N N . GLU C 2 241 ? -12.31414 5.73554 39.00266 1.000 40.16978 241 GLU C N 1
ATOM 7607 C CA . GLU C 2 241 ? -12.18725 6.77403 37.99223 1.000 47.98511 241 GLU C CA 1
ATOM 7608 C C . GLU C 2 241 ? -12.42605 6.19007 36.60554 1.000 46.96100 241 GLU C C 1
ATOM 7609 O O . GLU C 2 241 ? -12.10995 5.02805 36.33135 1.000 42.61065 241 GLU C O 1
ATOM 7615 N N . ASP C 2 242 ? -12.99199 7.01291 35.72746 1.000 34.75291 242 ASP C N 1
ATOM 7616 C CA . ASP C 2 242 ? -13.37175 6.59431 34.38570 1.000 40.36966 242 ASP C CA 1
ATOM 7617 C C . ASP C 2 242 ? -12.52367 7.33250 33.35934 1.000 37.91703 242 ASP C C 1
ATOM 7618 O O . ASP C 2 242 ? -12.38184 8.55822 33.42880 1.000 37.28769 242 ASP C O 1
ATOM 7623 N N . GLY C 2 243 ? -11.97012 6.58694 32.40776 1.000 25.31428 243 GLY C N 1
ATOM 7624 C CA . GLY C 2 243 ? -11.21883 7.18644 31.32442 1.000 19.21462 243 GLY C CA 1
ATOM 7625 C C . GLY C 2 243 ? -9.79742 7.56728 31.68040 1.000 17.41653 243 GLY C C 1
ATOM 7626 O O . GLY C 2 243 ? -9.39088 8.71714 31.49008 1.000 20.54475 243 GLY C O 1
ATOM 7627 N N . ASN C 2 244 ? -9.03383 6.61548 32.20568 1.000 18.25916 244 ASN C N 1
ATOM 7628 C CA . ASN C 2 244 ? -7.60698 6.81797 32.39982 1.000 13.58325 244 ASN C CA 1
ATOM 7629 C C . ASN C 2 244 ? -6.86934 6.51403 31.10386 1.000 14.63249 244 ASN C C 1
ATOM 7630 O O . ASN C 2 244 ? -7.30013 5.68003 30.30544 1.000 15.30918 244 ASN C O 1
ATOM 7635 N N . ILE C 2 245 ? -5.75636 7.20891 30.88890 1.000 12.59165 245 ILE C N 1
ATOM 7636 C CA . ILE C 2 245 ? -4.97208 7.07484 29.66702 1.000 12.00453 245 ILE C CA 1
ATOM 7637 C C . ILE C 2 245 ? -3.58590 6.55863 30.02961 1.000 12.49117 245 ILE C C 1
ATOM 7638 O O . ILE C 2 245 ? -2.94147 7.08506 30.94355 1.000 21.64930 245 ILE C O 1
ATOM 7643 N N . ALA C 2 246 ? -3.13772 5.52159 29.32213 1.000 11.20037 246 ALA C N 1
ATOM 7644 C CA . ALA C 2 246 ? -1.78690 4.98823 29.45805 1.000 11.07674 246 ALA C CA 1
ATOM 7645 C C . ALA C 2 246 ? -1.13885 4.95884 28.08372 1.000 19.81467 246 ALA C C 1
ATOM 7646 O O . ALA C 2 246 ? -1.62124 4.26212 27.18505 1.000 26.93562 246 ALA C O 1
ATOM 7648 N N . ASN C 2 247 ? -0.05504 5.71509 27.91990 1.000 20.79452 247 ASN C N 1
ATOM 7649 C CA . ASN C 2 247 ? 0.66415 5.80391 26.65282 1.000 13.04345 247 ASN C CA 1
ATOM 7650 C C . ASN C 2 247 ? 1.93533 4.96554 26.74276 1.000 10.35649 247 ASN C C 1
ATOM 7651 O O . ASN C 2 247 ? 2.88592 5.34382 27.43476 1.000 13.61267 247 ASN C O 1
ATOM 7656 N N . ILE C 2 248 ? 1.95653 3.83521 26.04194 1.000 9.40486 248 ILE C N 1
ATOM 7657 C CA . ILE C 2 248 ? 3.08437 2.90863 26.06638 1.000 9.00195 248 ILE C CA 1
ATOM 7658 C C . ILE C 2 248 ? 3.80349 2.98746 24.72660 1.000 9.03169 248 ILE C C 1
ATOM 7659 O O . ILE C 2 248 ? 3.22319 2.66559 23.68159 1.000 14.96893 248 ILE C O 1
ATOM 7664 N N . LYS C 2 249 ? 5.06538 3.40491 24.75613 1.000 8.61152 249 LYS C N 1
ATOM 7665 C CA . LYS C 2 249 ? 5.89814 3.46223 23.56358 1.000 11.50507 249 LYS C CA 1
ATOM 7666 C C . LYS C 2 249 ? 6.88638 2.30221 23.55828 1.000 7.93108 249 LYS C C 1
ATOM 7667 O O . LYS C 2 249 ? 7.37533 1.87211 24.60517 1.000 7.89104 249 LYS C O 1
ATOM 7673 N N . VAL C 2 250 ? 7.18667 1.80800 22.36180 1.000 7.63698 250 VAL C N 1
ATOM 7674 C CA . VAL C 2 250 ? 8.12672 0.71181 22.16611 1.000 9.07304 250 VAL C CA 1
ATOM 7675 C C . VAL C 2 250 ? 9.20527 1.19794 21.20835 1.000 13.02302 250 VAL C C 1
ATOM 7676 O O . VAL C 2 250 ? 8.90496 1.59949 20.07697 1.000 16.44966 250 VAL C O 1
ATOM 7680 N N . ILE C 2 251 ? 10.45574 1.16230 21.65977 1.000 6.93580 251 ILE C N 1
ATOM 7681 C CA . ILE C 2 251 ? 11.59691 1.58125 20.86112 1.000 6.77011 251 ILE C CA 1
ATOM 7682 C C . ILE C 2 251 ? 12.54229 0.39132 20.72623 1.000 6.38874 251 ILE C C 1
ATOM 7683 O O . ILE C 2 251 ? 12.37860 -0.63542 21.38333 1.000 13.56833 251 ILE C O 1
ATOM 7688 N N . ASN C 2 252 ? 13.52607 0.53217 19.84542 1.000 6.18956 252 ASN C N 1
ATOM 7689 C CA . ASN C 2 252 ? 14.48731 -0.54066 19.57575 1.000 6.57496 252 ASN C CA 1
ATOM 7690 C C . ASN C 2 252 ? 15.82381 -0.25886 20.25169 1.000 7.94733 252 ASN C C 1
ATOM 7691 O O . ASN C 2 252 ? 16.87851 -0.23838 19.61721 1.000 7.24924 252 ASN C O 1
ATOM 7696 N N . ALA C 2 253 ? 15.78587 -0.03364 21.56134 1.000 11.10349 253 ALA C N 1
ATOM 7697 C CA . ALA C 2 253 ? 16.98068 0.22350 22.34679 1.000 11.37524 253 ALA C CA 1
ATOM 7698 C C . ALA C 2 253 ? 17.24805 -0.94457 23.28642 1.000 15.29918 253 ALA C C 1
ATOM 7699 O O . ALA C 2 253 ? 16.31975 -1.57730 23.79494 1.000 10.93375 253 ALA C O 1
ATOM 7701 N N . LYS C 2 254 ? 18.52898 -1.22576 23.51143 1.000 11.40073 254 LYS C N 1
ATOM 7702 C CA . LYS C 2 254 ? 18.92554 -2.25191 24.46614 1.000 14.27160 254 LYS C CA 1
ATOM 7703 C C . LYS C 2 254 ? 18.76688 -1.73142 25.88982 1.000 18.06072 254 LYS C C 1
ATOM 7704 O O . LYS C 2 254 ? 19.24500 -0.64196 26.21333 1.000 26.68292 254 LYS C O 1
ATOM 7710 N N . GLU C 2 255 ? 18.09849 -2.50305 26.74272 1.000 15.56105 255 GLU C N 1
ATOM 7711 C CA . GLU C 2 255 ? 17.93223 -2.13247 28.14163 1.000 12.10472 255 GLU C CA 1
ATOM 7712 C C . GLU C 2 255 ? 18.98305 -2.84578 28.98034 1.000 10.47051 255 GLU C C 1
ATOM 7713 O O . GLU C 2 255 ? 19.12203 -4.07165 28.90443 1.000 9.18411 255 GLU C O 1
ATOM 7719 N N . THR C 2 256 ? 19.71281 -2.07264 29.78078 1.000 12.28264 256 THR C N 1
ATOM 7720 C CA . THR C 2 256 ? 20.77803 -2.58267 30.63258 1.000 14.66041 256 THR C CA 1
ATOM 7721 C C . THR C 2 256 ? 20.54716 -2.09399 32.05368 1.000 6.55630 256 THR C C 1
ATOM 7722 O O . THR C 2 256 ? 20.25878 -0.91289 32.26903 1.000 6.72249 256 THR C O 1
ATOM 7726 N N . THR C 2 257 ? 20.66339 -3.00105 33.01566 1.000 6.43089 257 THR C N 1
ATOM 7727 C CA . THR C 2 257 ? 20.46898 -2.68527 34.42192 1.000 11.10737 257 THR C CA 1
ATOM 7728 C C . THR C 2 257 ? 21.79591 -2.81273 35.15966 1.000 11.47262 257 THR C C 1
ATOM 7729 O O . THR C 2 257 ? 22.55202 -3.76381 34.93759 1.000 14.56898 257 THR C O 1
ATOM 7733 N N . ILE C 2 258 ? 22.07598 -1.85442 36.03972 1.000 7.11070 258 ILE C N 1
ATOM 7734 C CA . ILE C 2 258 ? 23.33602 -1.79868 36.77103 1.000 13.44841 258 ILE C CA 1
ATOM 7735 C C . ILE C 2 258 ? 23.03741 -1.80034 38.26436 1.000 16.84449 258 ILE C C 1
ATOM 7736 O O . ILE C 2 258 ? 22.20988 -1.01401 38.74152 1.000 13.15013 258 ILE C O 1
ATOM 7741 N N . ASP C 2 259 ? 23.69723 -2.70073 38.99144 1.000 13.86166 259 ASP C N 1
ATOM 7742 C CA . ASP C 2 259 ? 23.59835 -2.77282 40.44452 1.000 13.75459 259 ASP C CA 1
ATOM 7743 C C . ASP C 2 259 ? 24.75726 -1.98333 41.03978 1.000 18.52102 259 ASP C C 1
ATOM 7744 O O . ASP C 2 259 ? 25.90995 -2.42675 40.99036 1.000 22.26288 259 ASP C O 1
ATOM 7749 N N . VAL C 2 260 ? 24.45152 -0.81109 41.60060 1.000 15.74887 260 VAL C N 1
ATOM 7750 C CA . VAL C 2 260 ? 25.50102 0.06531 42.11177 1.000 13.28917 260 VAL C CA 1
ATOM 7751 C C . VAL C 2 260 ? 26.23442 -0.58532 43.27965 1.000 21.07270 260 VAL C C 1
ATOM 7752 O O . VAL C 2 260 ? 27.42041 -0.31358 43.51092 1.000 17.68906 260 VAL C O 1
ATOM 7756 N N . ASP C 2 261 ? 25.56309 -1.47545 44.00941 1.000 33.78266 261 ASP C N 1
ATOM 7757 C CA . ASP C 2 261 ? 26.11425 -2.07349 45.21778 1.000 21.59089 261 ASP C CA 1
ATOM 7758 C C . ASP C 2 261 ? 26.98486 -3.29581 44.94132 1.000 23.91197 261 ASP C C 1
ATOM 7759 O O . ASP C 2 261 ? 27.34523 -4.00683 45.88495 1.000 34.65502 261 ASP C O 1
ATOM 7764 N N . SER C 2 262 ? 27.32093 -3.56715 43.68351 1.000 23.17315 262 SER C N 1
ATOM 7765 C CA . SER C 2 262 ? 28.14733 -4.71277 43.33456 1.000 25.61730 262 SER C CA 1
ATOM 7766 C C . SER C 2 262 ? 29.49701 -4.25139 42.80060 1.000 37.86416 262 SER C C 1
ATOM 7767 O O . SER C 2 262 ? 29.62528 -3.15106 42.25549 1.000 52.09104 262 SER C O 1
ATOM 7770 N N . LYS C 2 263 ? 30.50221 -5.11537 42.94556 1.000 37.34305 263 LYS C N 1
ATOM 7771 C CA . LYS C 2 263 ? 31.83642 -4.81715 42.44029 1.000 33.26538 263 LYS C CA 1
ATOM 7772 C C . LYS C 2 263 ? 32.03737 -5.27372 41.00449 1.000 34.19216 263 LYS C C 1
ATOM 7773 O O . LYS C 2 263 ? 32.82721 -4.66270 40.27475 1.000 40.85637 263 LYS C O 1
ATOM 7779 N N . SER C 2 264 ? 31.33296 -6.32403 40.57807 1.000 49.12730 264 SER C N 1
ATOM 7780 C CA . SER C 2 264 ? 31.45503 -6.79206 39.20443 1.000 43.90531 264 SER C CA 1
ATOM 7781 C C . SER C 2 264 ? 30.59577 -5.98634 38.23777 1.000 43.00154 264 SER C C 1
ATOM 7782 O O . SER C 2 264 ? 30.89438 -5.96121 37.03807 1.000 50.84828 264 SER C O 1
ATOM 7785 N N . SER C 2 265 ? 29.54104 -5.33956 38.73369 1.000 37.14317 265 SER C N 1
ATOM 7786 C CA . SER C 2 265 ? 28.66130 -4.51796 37.91671 1.000 28.60421 265 SER C CA 1
ATOM 7787 C C . SER C 2 265 ? 29.43702 -3.33875 37.32457 1.000 34.87041 265 SER C C 1
ATOM 7788 O O . SER C 2 265 ? 30.55369 -3.01698 37.74044 1.000 49.38519 265 SER C O 1
ATOM 7791 N N . THR C 2 266 ? 28.81540 -2.67705 36.35195 1.000 26.64092 266 THR C N 1
ATOM 7792 C CA . THR C 2 266 ? 29.48296 -1.59651 35.63694 1.000 32.12188 266 THR C CA 1
ATOM 7793 C C . THR C 2 266 ? 29.77765 -0.41067 36.55163 1.000 26.93171 266 THR C C 1
ATOM 7794 O O . THR C 2 266 ? 28.91434 0.04316 37.31039 1.000 18.03272 266 THR C O 1
ATOM 7798 N N . SER C 2 267 ? 31.01672 0.07111 36.48733 1.000 21.87236 267 SER C N 1
ATOM 7799 C CA . SER C 2 267 ? 31.44884 1.26380 37.19590 1.000 17.33157 267 SER C CA 1
ATOM 7800 C C . SER C 2 267 ? 31.08677 2.51791 36.40009 1.000 14.98028 267 SER C C 1
ATOM 7801 O O . SER C 2 267 ? 30.86166 2.47283 35.18651 1.000 25.12602 267 SER C O 1
ATOM 7804 N N . ALA C 2 268 ? 31.01262 3.65002 37.10673 1.000 10.46796 268 ALA C N 1
ATOM 7805 C CA . ALA C 2 268 ? 30.74598 4.91828 36.43193 1.000 10.84594 268 ALA C CA 1
ATOM 7806 C C . ALA C 2 268 ? 31.87617 5.30647 35.48798 1.000 10.82054 268 ALA C C 1
ATOM 7807 O O . ALA C 2 268 ? 31.65575 6.05559 34.52942 1.000 11.71308 268 ALA C O 1
ATOM 7809 N N . GLU C 2 269 ? 33.08841 4.81305 35.74453 1.000 16.30769 269 GLU C N 1
ATOM 7810 C CA . GLU C 2 269 ? 34.21266 5.10079 34.85996 1.000 25.75755 269 GLU C CA 1
ATOM 7811 C C . GLU C 2 269 ? 34.07124 4.35514 33.54064 1.000 28.74465 269 GLU C C 1
ATOM 7812 O O . GLU C 2 269 ? 34.35671 4.90947 32.47259 1.000 27.93673 269 GLU C O 1
ATOM 7818 N N . ASP C 2 270 ? 33.66701 3.08541 33.59940 1.000 29.56953 270 ASP C N 1
ATOM 7819 C CA . ASP C 2 270 ? 33.47315 2.29647 32.38961 1.000 23.54522 270 ASP C CA 1
ATOM 7820 C C . ASP C 2 270 ? 32.13955 2.59898 31.71676 1.000 18.93787 270 ASP C C 1
ATOM 7821 O O . ASP C 2 270 ? 32.01120 2.42054 30.50054 1.000 30.41958 270 ASP C O 1
ATOM 7826 N N . LEU C 2 271 ? 31.14008 3.05509 32.47874 1.000 11.34706 271 LEU C N 1
ATOM 7827 C CA . LEU C 2 271 ? 29.88016 3.45430 31.86000 1.000 9.68653 271 LEU C CA 1
ATOM 7828 C C . LEU C 2 271 ? 30.03236 4.73515 31.04799 1.000 19.58349 271 LEU C C 1
ATOM 7829 O O . LEU C 2 271 ? 29.34715 4.90976 30.03338 1.000 15.74946 271 LEU C O 1
ATOM 7834 N N . ALA C 2 272 ? 30.94735 5.61908 31.44082 1.000 18.04894 272 ALA C N 1
ATOM 7835 C CA . ALA C 2 272 ? 31.14795 6.84302 30.67847 1.000 11.95466 272 ALA C CA 1
ATOM 7836 C C . ALA C 2 272 ? 32.02587 6.61771 29.45788 1.000 20.85839 272 ALA C C 1
ATOM 7837 O O . ALA C 2 272 ? 32.08757 7.49156 28.58697 1.000 22.95716 272 ALA C O 1
ATOM 7839 N N . LYS C 2 273 ? 32.69269 5.46480 29.37308 1.000 21.63338 273 LYS C N 1
ATOM 7840 C CA . LYS C 2 273 ? 33.46496 5.12151 28.18687 1.000 21.69332 273 LYS C CA 1
ATOM 7841 C C . LYS C 2 273 ? 32.57187 4.66010 27.03991 1.000 27.46544 273 LYS C C 1
ATOM 7842 O O . LYS C 2 273 ? 32.89273 4.90724 25.87217 1.000 12.31683 273 LYS C O 1
ATOM 7848 N N . LYS C 2 274 ? 31.46085 3.98631 27.34809 1.000 22.40155 274 LYS C N 1
ATOM 7849 C CA . LYS C 2 274 ? 30.57934 3.47466 26.30481 1.000 12.39585 274 LYS C CA 1
ATOM 7850 C C . LYS C 2 274 ? 29.65646 4.55692 25.75731 1.000 12.28818 274 LYS C C 1
ATOM 7851 O O . LYS C 2 274 ? 29.57424 4.75633 24.54054 1.000 18.23117 274 LYS C O 1
ATOM 7857 N N . TYR C 2 275 ? 28.95438 5.26231 26.63508 1.000 11.03982 275 TYR C N 1
ATOM 7858 C CA . TYR C 2 275 ? 27.90595 6.17935 26.22282 1.000 10.95594 275 TYR C CA 1
ATOM 7859 C C . TYR C 2 275 ? 28.28182 7.61216 26.57307 1.000 13.47594 275 TYR C C 1
ATOM 7860 O O . TYR C 2 275 ? 29.21893 7.87353 27.33151 1.000 17.36156 275 TYR C O 1
ATOM 7869 N N . VAL C 2 276 ? 27.52861 8.54192 25.99369 1.000 11.44371 276 VAL C N 1
ATOM 7870 C CA . VAL C 2 276 ? 27.64034 9.96504 26.27761 1.000 9.98668 276 VAL C CA 1
ATOM 7871 C C . VAL C 2 276 ? 26.30517 10.41908 26.83849 1.000 11.85373 276 VAL C C 1
ATOM 7872 O O . VAL C 2 276 ? 25.24792 10.04117 26.32219 1.000 29.35446 276 VAL C O 1
ATOM 7876 N N . PHE C 2 277 ? 26.35068 11.22865 27.88770 1.000 8.53785 277 PHE C N 1
ATOM 7877 C CA . PHE C 2 277 ? 25.14775 11.65720 28.57787 1.000 10.05568 277 PHE C CA 1
ATOM 7878 C C . PHE C 2 277 ? 25.02684 13.17158 28.49882 1.000 9.24882 277 PHE C C 1
ATOM 7879 O O . PHE C 2 277 ? 26.00562 13.88251 28.25620 1.000 13.70290 277 PHE C O 1
ATOM 7887 N N . ASP C 2 278 ? 23.80293 13.65811 28.67816 1.000 9.50057 278 ASP C N 1
ATOM 7888 C CA . ASP C 2 278 ? 23.55793 15.08804 28.78881 1.000 12.97691 278 ASP C CA 1
ATOM 7889 C C . ASP C 2 278 ? 23.66064 15.47988 30.25700 1.000 13.23545 278 ASP C C 1
ATOM 7890 O O . ASP C 2 278 ? 23.00990 14.87418 31.11421 1.000 16.15815 278 ASP C O 1
ATOM 7895 N N . ASP C 2 279 ? 24.46045 16.50763 30.54282 1.000 11.63928 279 ASP C N 1
ATOM 7896 C CA . ASP C 2 279 ? 24.71377 16.86499 31.93204 1.000 20.01422 279 ASP C CA 1
ATOM 7897 C C . ASP C 2 279 ? 23.54086 17.60292 32.56522 1.000 21.36529 279 ASP C C 1
ATOM 7898 O O . ASP C 2 279 ? 23.41412 17.59371 33.79514 1.000 20.03663 279 ASP C O 1
ATOM 7903 N N . LYS C 2 280 ? 22.66515 18.21258 31.75906 1.000 17.25717 280 LYS C N 1
ATOM 7904 C CA . LYS C 2 280 ? 21.47095 18.84003 32.31691 1.000 19.43051 280 LYS C CA 1
ATOM 7905 C C . LYS C 2 280 ? 20.58525 17.81950 33.01891 1.000 20.37838 280 LYS C C 1
ATOM 7906 O O . LYS C 2 280 ? 19.91430 18.14899 34.00381 1.000 14.85130 280 LYS C O 1
ATOM 7912 N N . ASP C 2 281 ? 20.58968 16.57308 32.54636 1.000 22.10490 281 ASP C N 1
ATOM 7913 C CA . ASP C 2 281 ? 19.81649 15.52838 33.20608 1.000 22.75163 281 ASP C CA 1
ATOM 7914 C C . ASP C 2 281 ? 20.58134 14.93775 34.38294 1.000 16.41656 281 ASP C C 1
ATOM 7915 O O . ASP C 2 281 ? 20.01019 14.74774 35.46322 1.000 13.53287 281 ASP C O 1
ATOM 7920 N N . LEU C 2 282 ? 21.87395 14.65556 34.19119 1.000 12.16676 282 LEU C N 1
ATOM 7921 C CA . LEU C 2 282 ? 22.71666 14.21160 35.29634 1.000 9.10406 282 LEU C CA 1
ATOM 7922 C C . LEU C 2 282 ? 22.65676 15.19259 36.45813 1.000 13.52341 282 LEU C C 1
ATOM 7923 O O . LEU C 2 282 ? 22.63012 14.78747 37.62521 1.000 17.01413 282 LEU C O 1
ATOM 7928 N N . LYS C 2 283 ? 22.64918 16.49219 36.15508 1.000 20.57803 283 LYS C N 1
ATOM 7929 C CA . LYS C 2 283 ? 22.52639 17.49839 37.20383 1.000 21.06048 283 LYS C CA 1
ATOM 7930 C C . LYS C 2 283 ? 21.12705 17.49670 37.81027 1.000 14.11600 283 LYS C C 1
ATOM 7931 O O . LYS C 2 283 ? 20.96794 17.71069 39.01812 1.000 13.67396 283 LYS C O 1
ATOM 7937 N N . ALA C 2 284 ? 20.10120 17.26087 36.98808 1.000 9.33898 284 ALA C N 1
ATOM 7938 C CA . ALA C 2 284 ? 18.73761 17.19468 37.50452 1.000 10.09350 284 ALA C CA 1
ATOM 7939 C C . ALA C 2 284 ? 18.58509 16.07257 38.52224 1.000 13.89695 284 ALA C C 1
ATOM 7940 O O . ALA C 2 284 ? 17.86909 16.21965 39.52004 1.000 19.80707 284 ALA C O 1
ATOM 7942 N N . VAL C 2 285 ? 19.23120 14.93407 38.27399 1.000 9.13278 285 VAL C N 1
ATOM 7943 C CA . VAL C 2 285 ? 19.18946 13.83104 39.22831 1.000 9.16693 285 VAL C CA 1
ATOM 7944 C C . VAL C 2 285 ? 19.97147 14.18598 40.48738 1.000 17.30264 285 VAL C C 1
ATOM 7945 O O . VAL C 2 285 ? 19.44968 14.09568 41.60460 1.000 22.94179 285 VAL C O 1
ATOM 7949 N N . TYR C 2 286 ? 21.22890 14.61225 40.31891 1.000 19.16997 286 TYR C N 1
ATOM 7950 C CA . TYR C 2 286 ? 22.07790 14.98582 41.44985 1.000 10.74204 286 TYR C CA 1
ATOM 7951 C C . TYR C 2 286 ? 21.38448 15.97937 42.37153 1.000 17.64634 286 TYR C C 1
ATOM 7952 O O . TYR C 2 286 ? 21.48909 15.87739 43.59942 1.000 22.60758 286 TYR C O 1
ATOM 7961 N N . ASP C 2 287 ? 20.69276 16.96475 41.79562 1.000 20.74936 287 ASP C N 1
ATOM 7962 C CA . ASP C 2 287 ? 20.04719 17.98804 42.61022 1.000 25.86697 287 ASP C CA 1
ATOM 7963 C C . ASP C 2 287 ? 18.88475 17.42132 43.41804 1.000 15.12795 287 ASP C C 1
ATOM 7964 O O . ASP C 2 287 ? 18.62192 17.89292 44.52916 1.000 19.29044 287 ASP C O 1
ATOM 7969 N N . GLN C 2 288 ? 18.16756 16.43074 42.87972 1.000 11.02263 288 GLN C N 1
ATOM 7970 C CA . GLN C 2 288 ? 17.05101 15.85026 43.62305 1.000 19.94559 288 GLN C CA 1
ATOM 7971 C C . GLN C 2 288 ? 17.52963 15.05064 44.82943 1.000 28.86344 288 GLN C C 1
ATOM 7972 O O . GLN C 2 288 ? 16.87923 15.05826 45.88235 1.000 28.12875 288 GLN C O 1
ATOM 7978 N N . LEU C 2 289 ? 18.65309 14.34186 44.69630 1.000 21.32626 289 LEU C N 1
ATOM 7979 C CA . LEU C 2 289 ? 19.17112 13.55872 45.81458 1.000 20.28453 289 LEU C CA 1
ATOM 7980 C C . LEU C 2 289 ? 19.79283 14.42044 46.90671 1.000 24.55106 289 LEU C C 1
ATOM 7981 O O . LEU C 2 289 ? 20.25841 13.87303 47.91272 1.000 26.28521 289 LEU C O 1
ATOM 7986 N N . ASN C 2 290 ? 19.81029 15.74243 46.74156 1.000 21.15757 290 ASN C N 1
ATOM 7987 C CA . ASN C 2 290 ? 20.20299 16.66121 47.79928 1.000 29.54329 290 ASN C CA 1
ATOM 7988 C C . ASN C 2 290 ? 18.99595 17.32135 48.46115 1.000 37.08877 290 ASN C C 1
ATOM 7989 O O . ASN C 2 290 ? 19.13353 18.38916 49.06762 1.000 42.37299 290 ASN C O 1
ATOM 7994 N N . GLU C 2 291 ? 17.81614 16.70971 48.34939 1.000 29.78039 291 GLU C N 1
ATOM 7995 C CA . GLU C 2 291 ? 16.58305 17.26208 48.90596 1.000 36.90584 291 GLU C CA 1
ATOM 7996 C C . GLU C 2 291 ? 15.80123 16.12732 49.55191 1.000 42.17002 291 GLU C C 1
ATOM 7997 O O . GLU C 2 291 ? 15.28400 15.25241 48.84859 1.000 43.77648 291 GLU C O 1
ATOM 8003 N N . GLY C 2 292 ? 15.70887 16.15104 50.87934 1.000 36.89159 292 GLY C N 1
ATOM 8004 C CA . GLY C 2 292 ? 14.97676 15.12690 51.60407 1.000 42.03833 292 GLY C CA 1
ATOM 8005 C C . GLY C 2 292 ? 15.42395 13.73100 51.23554 1.000 39.47294 292 GLY C C 1
ATOM 8006 O O . GLY C 2 292 ? 16.60886 13.46987 50.99999 1.000 47.15970 292 GLY C O 1
ATOM 8007 N N . ASP C 2 293 ? 14.45731 12.81534 51.17067 1.000 40.70376 293 ASP C N 1
ATOM 8008 C CA . ASP C 2 293 ? 14.73382 11.44428 50.76453 1.000 33.58762 293 ASP C CA 1
ATOM 8009 C C . ASP C 2 293 ? 15.06403 11.32399 49.28319 1.000 40.99338 293 ASP C C 1
ATOM 8010 O O . ASP C 2 293 ? 15.54973 10.26994 48.85943 1.000 36.66027 293 ASP C O 1
ATOM 8015 N N . GLY C 2 294 ? 14.80724 12.36427 48.49289 1.000 36.58997 294 GLY C N 1
ATOM 8016 C CA . GLY C 2 294 ? 15.10379 12.33443 47.07788 1.000 27.75314 294 GLY C CA 1
ATOM 8017 C C . GLY C 2 294 ? 14.04603 11.68616 46.21766 1.000 31.60317 294 GLY C C 1
ATOM 8018 O O . GLY C 2 294 ? 14.28010 11.49254 45.01951 1.000 43.91495 294 GLY C O 1
ATOM 8019 N N . THR C 2 295 ? 12.88593 11.35365 46.78301 1.000 37.35310 295 THR C N 1
ATOM 8020 C CA . THR C 2 295 ? 11.82416 10.68358 46.04213 1.000 27.64359 295 THR C CA 1
ATOM 8021 C C . THR C 2 295 ? 10.79349 11.64196 45.47089 1.000 22.30735 295 THR C C 1
ATOM 8022 O O . THR C 2 295 ? 10.22242 11.35825 44.41160 1.000 25.18028 295 THR C O 1
ATOM 8026 N N . THR C 2 296 ? 10.53574 12.75992 46.14518 1.000 23.36000 296 THR C N 1
ATOM 8027 C CA . THR C 2 296 ? 9.62146 13.76626 45.61860 1.000 28.97126 296 THR C CA 1
ATOM 8028 C C . THR C 2 296 ? 10.22130 14.35276 44.34809 1.000 28.38571 296 THR C C 1
ATOM 8029 O O . THR C 2 296 ? 11.19785 15.10626 44.40249 1.000 29.84276 296 THR C O 1
ATOM 8033 N N . GLY C 2 297 ? 9.64360 14.00378 43.20574 1.000 22.17875 297 GLY C N 1
ATOM 8034 C CA . GLY C 2 297 ? 10.16400 14.40272 41.91471 1.000 13.21207 297 GLY C CA 1
ATOM 8035 C C . GLY C 2 297 ? 10.21566 13.24289 40.93940 1.000 15.53206 297 GLY C C 1
ATOM 8036 O O . GLY C 2 297 ? 10.13093 12.07139 41.30382 1.000 17.12470 297 GLY C O 1
ATOM 8037 N N . LYS C 2 298 ? 10.37421 13.60838 39.66710 1.000 11.73721 298 LYS C N 1
ATOM 8038 C CA . LYS C 2 298 ? 10.19535 12.68469 38.55704 1.000 11.41384 298 LYS C CA 1
ATOM 8039 C C . LYS C 2 298 ? 11.47048 11.95551 38.16367 1.000 11.46797 298 LYS C C 1
ATOM 8040 O O . LYS C 2 298 ? 11.41582 11.06774 37.30615 1.000 19.38801 298 LYS C O 1
ATOM 8046 N N . TYR C 2 299 ? 12.60899 12.29511 38.76025 1.000 10.55449 299 TYR C N 1
ATOM 8047 C CA . TYR C 2 299 ? 13.86685 11.69321 38.34612 1.000 10.01719 299 TYR C CA 1
ATOM 8048 C C . TYR C 2 299 ? 14.24774 10.47004 39.16907 1.000 9.97303 299 TYR C C 1
ATOM 8049 O O . TYR C 2 299 ? 15.05019 9.65552 38.70057 1.000 9.60483 299 TYR C O 1
ATOM 8058 N N . VAL C 2 300 ? 13.68761 10.30962 40.36838 1.000 11.64062 300 VAL C N 1
ATOM 8059 C CA . VAL C 2 300 ? 14.01991 9.19433 41.25016 1.000 10.84339 300 VAL C CA 1
ATOM 8060 C C . VAL C 2 300 ? 12.73587 8.61265 41.82852 1.000 15.97569 300 VAL C C 1
ATOM 8061 O O . VAL C 2 300 ? 11.78180 9.34435 42.11594 1.000 19.57542 300 VAL C O 1
ATOM 8065 N N . GLU C 2 301 ? 12.71266 7.28838 41.98622 1.000 13.29627 301 GLU C N 1
ATOM 8066 C CA . GLU C 2 301 ? 11.61980 6.58905 42.64767 1.000 17.59438 301 GLU C CA 1
ATOM 8067 C C . GLU C 2 301 ? 12.17530 5.41741 43.44801 1.000 19.48511 301 GLU C C 1
ATOM 8068 O O . GLU C 2 301 ? 13.32013 4.99697 43.26102 1.000 14.99579 301 GLU C O 1
ATOM 8074 N N . LYS C 2 302 ? 11.35048 4.89742 44.35558 1.000 19.40076 302 LYS C N 1
ATOM 8075 C CA . LYS C 2 302 ? 11.66949 3.69465 45.11750 1.000 26.90319 302 LYS C CA 1
ATOM 8076 C C . LYS C 2 302 ? 10.80580 2.54431 44.61662 1.000 26.33694 302 LYS C C 1
ATOM 8077 O O . LYS C 2 302 ? 9.57309 2.64183 44.62326 1.000 28.41147 302 LYS C O 1
ATOM 8083 N N . VAL C 2 303 ? 11.45069 1.45783 44.19168 1.000 17.57269 303 VAL C N 1
ATOM 8084 C CA . VAL C 2 303 ? 10.76178 0.25455 43.73985 1.000 21.70354 303 VAL C CA 1
ATOM 8085 C C . VAL C 2 303 ? 11.40127 -0.95358 44.40857 1.000 31.32688 303 VAL C C 1
ATOM 8086 O O . VAL C 2 303 ? 12.63100 -1.07824 44.43870 1.000 29.46228 303 VAL C O 1
ATOM 8090 N N . ASP C 2 304 ? 10.55765 -1.85325 44.91588 1.000 46.58432 304 ASP C N 1
ATOM 8091 C CA . ASP C 2 304 ? 10.97451 -3.03809 45.67257 1.000 41.37266 304 ASP C CA 1
ATOM 8092 C C . ASP C 2 304 ? 12.08829 -2.71589 46.67069 1.000 37.87420 304 ASP C C 1
ATOM 8093 O O . ASP C 2 304 ? 13.09351 -3.42340 46.77556 1.000 38.90287 304 ASP C O 1
ATOM 8098 N N . GLY C 2 305 ? 11.89205 -1.63058 47.41958 1.000 34.17173 305 GLY C N 1
ATOM 8099 C CA . GLY C 2 305 ? 12.79800 -1.28433 48.49764 1.000 36.15411 305 GLY C CA 1
ATOM 8100 C C . GLY C 2 305 ? 14.14579 -0.73776 48.08433 1.000 36.30401 305 GLY C C 1
ATOM 8101 O O . GLY C 2 305 ? 15.08594 -0.77302 48.88437 1.000 41.73489 305 GLY C O 1
ATOM 8102 N N . ARG C 2 306 ? 14.27471 -0.23008 46.85996 1.000 31.29923 306 ARG C N 1
ATOM 8103 C CA . ARG C 2 306 ? 15.54634 0.27581 46.36499 1.000 24.03238 306 ARG C CA 1
ATOM 8104 C C . ARG C 2 306 ? 15.31561 1.57745 45.61349 1.000 25.25764 306 ARG C C 1
ATOM 8105 O O . ARG C 2 306 ? 14.22889 1.82038 45.08329 1.000 24.83574 306 ARG C O 1
ATOM 8113 N N . TYR C 2 307 ? 16.34603 2.42082 45.59096 1.000 24.82119 307 TYR C N 1
ATOM 8114 C CA . TYR C 2 307 ? 16.32390 3.63843 44.78932 1.000 37.22624 307 TYR C CA 1
ATOM 8115 C C . TYR C 2 307 ? 16.61991 3.31063 43.32838 1.000 23.73458 307 TYR C C 1
ATOM 8116 O O . TYR C 2 307 ? 17.61434 2.64403 43.02201 1.000 21.89695 307 TYR C O 1
ATOM 8125 N N . GLN C 2 308 ? 15.75796 3.77877 42.42739 1.000 16.29079 308 GLN C N 1
ATOM 8126 C CA . GLN C 2 308 ? 15.90656 3.53234 40.99998 1.000 12.70191 308 GLN C CA 1
ATOM 8127 C C . GLN C 2 308 ? 15.92181 4.84298 40.22431 1.000 9.69488 308 GLN C C 1
ATOM 8128 O O . GLN C 2 308 ? 15.12440 5.74567 40.49709 1.000 12.60930 308 GLN C O 1
ATOM 8134 N N . VAL C 2 309 ? 16.81884 4.93667 39.24413 1.000 9.26251 309 VAL C N 1
ATOM 8135 C CA . VAL C 2 309 ? 16.88396 6.08063 38.33921 1.000 9.03312 309 VAL C CA 1
ATOM 8136 C C . VAL C 2 309 ? 17.09409 5.55656 36.92458 1.000 8.75616 309 VAL C C 1
ATOM 8137 O O . VAL C 2 309 ? 17.88376 4.63214 36.70711 1.000 8.59616 309 VAL C O 1
ATOM 8141 N N . VAL C 2 310 ? 16.36575 6.12616 35.96596 1.000 8.75825 310 VAL C N 1
ATOM 8142 C CA . VAL C 2 310 ? 16.40829 5.69690 34.57108 1.000 8.57372 310 VAL C CA 1
ATOM 8143 C C . VAL C 2 310 ? 17.02795 6.80421 33.72760 1.000 8.32417 310 VAL C C 1
ATOM 8144 O O . VAL C 2 310 ? 16.56927 7.95278 33.76080 1.000 8.43115 310 VAL C O 1
ATOM 8148 N N . LEU C 2 311 ? 18.06181 6.45137 32.96302 1.000 8.60759 311 LEU C N 1
ATOM 8149 C CA . LEU C 2 311 ? 18.82745 7.39043 32.15482 1.000 7.84116 311 LEU C CA 1
ATOM 8150 C C . LEU C 2 311 ? 18.85034 6.94826 30.69765 1.000 7.74850 311 LEU C C 1
ATOM 8151 O O . LEU C 2 311 ? 18.99055 5.75728 30.40349 1.000 7.73439 311 LEU C O 1
ATOM 8156 N N . TYR C 2 312 ? 18.71050 7.91591 29.78889 1.000 7.73345 312 TYR C N 1
ATOM 8157 C CA . TYR C 2 312 ? 18.77938 7.67202 28.35025 1.000 7.68484 312 TYR C CA 1
ATOM 8158 C C . TYR C 2 312 ? 19.99506 8.37973 27.76828 1.000 7.50663 312 TYR C C 1
ATOM 8159 O O . TYR C 2 312 ? 19.96799 9.60658 27.58823 1.000 14.35509 312 TYR C O 1
ATOM 8168 N N . PRO C 2 313 ? 21.06848 7.66677 27.43658 1.000 7.36998 313 PRO C N 1
ATOM 8169 C CA . PRO C 2 313 ? 22.24255 8.33268 26.86526 1.000 7.26511 313 PRO C CA 1
ATOM 8170 C C . PRO C 2 313 ? 21.95086 8.90435 25.48662 1.000 10.10679 313 PRO C C 1
ATOM 8171 O O . PRO C 2 313 ? 21.15066 8.36648 24.71804 1.000 11.73629 313 PRO C O 1
ATOM 8175 N N . GLU C 2 314 ? 22.62593 10.01423 25.17671 1.000 20.66729 314 GLU C N 1
ATOM 8176 C CA . GLU C 2 314 ? 22.42460 10.67601 23.88993 1.000 18.88791 314 GLU C CA 1
ATOM 8177 C C . GLU C 2 314 ? 23.00735 9.86074 22.74394 1.000 16.59051 314 GLU C C 1
ATOM 8178 O O . GLU C 2 314 ? 22.44043 9.83087 21.64559 1.000 19.55947 314 GLU C O 1
ATOM 8184 N N . GLY C 2 315 ? 24.13095 9.19687 22.97689 1.000 8.01144 315 GLY C N 1
ATOM 8185 C CA . GLY C 2 315 ? 24.71398 8.36070 21.95106 1.000 7.42146 315 GLY C CA 1
ATOM 8186 C C . GLY C 2 315 ? 25.83104 7.51219 22.50848 1.000 7.37291 315 GLY C C 1
ATOM 8187 O O . GLY C 2 315 ? 25.98795 7.37437 23.72189 1.000 23.56355 315 GLY C O 1
ATOM 8188 N N . LYS C 2 316 ? 26.60808 6.94196 21.59445 1.000 7.49833 316 LYS C N 1
ATOM 8189 C CA . LYS C 2 316 ? 27.77621 6.14585 21.93890 1.000 16.28180 316 LYS C CA 1
ATOM 8190 C C . LYS C 2 316 ? 29.02933 6.99689 21.77749 1.000 17.21374 316 LYS C C 1
ATOM 8191 O O . LYS C 2 316 ? 29.13042 7.80122 20.84692 1.000 30.00992 316 LYS C O 1
ATOM 8197 N N . ARG C 2 317 ? 29.97906 6.82167 22.69041 1.000 10.04150 317 ARG C N 1
ATOM 8198 C CA . ARG C 2 317 ? 31.15438 7.67739 22.72174 1.000 11.73462 317 ARG C CA 1
ATOM 8199 C C . ARG C 2 317 ? 32.18976 7.22642 21.70036 1.000 20.89557 317 ARG C C 1
ATOM 8200 O O . ARG C 2 317 ? 32.33270 6.03475 21.41200 1.000 25.27394 317 ARG C O 1
ATOM 8208 N N . LEU C 2 318 ? 32.91008 8.20334 21.15076 1.000 23.75735 318 LEU C N 1
ATOM 8209 C CA . LEU C 2 318 ? 33.98027 7.95700 20.18771 1.000 16.87381 318 LEU C CA 1
ATOM 8210 C C . LEU C 2 318 ? 35.07137 7.05697 20.75954 1.000 15.17943 318 LEU C C 1
ATOM 8211 O O . LEU C 2 318 ? 36.24310 7.19202 20.40921 1.000 22.53974 318 LEU C O 1
ATOM 8216 N N . PRO D 2 7 ? 6.37575 65.91105 -9.74224 1.000 13.74468 7 PRO A N 1
ATOM 8217 C CA . PRO D 2 7 ? 7.42727 65.71113 -8.73887 1.000 20.98082 7 PRO A CA 1
ATOM 8218 C C . PRO D 2 7 ? 8.09562 64.34755 -8.86967 1.000 18.88763 7 PRO A C 1
ATOM 8219 O O . PRO D 2 7 ? 7.42344 63.32198 -8.77906 1.000 23.28297 7 PRO A O 1
ATOM 8223 N N . VAL D 2 8 ? 9.40938 64.34382 -9.06826 1.000 14.00631 8 VAL A N 1
ATOM 8224 C CA . VAL D 2 8 ? 10.15849 63.12973 -9.36226 1.000 13.50263 8 VAL A CA 1
ATOM 8225 C C . VAL D 2 8 ? 10.96134 62.71398 -8.13516 1.000 17.29706 8 VAL A C 1
ATOM 8226 O O . VAL D 2 8 ? 11.42013 63.54823 -7.34497 1.000 17.28731 8 VAL A O 1
ATOM 8230 N N . THR D 2 9 ? 11.10813 61.40169 -7.96875 1.000 28.24079 9 THR A N 1
ATOM 8231 C CA . THR D 2 9 ? 11.96391 60.81370 -6.94474 1.000 26.04073 9 THR A CA 1
ATOM 8232 C C . THR D 2 9 ? 12.97599 59.92109 -7.64522 1.000 24.41898 9 THR A C 1
ATOM 8233 O O . THR D 2 9 ? 12.60116 58.91738 -8.26134 1.000 30.97768 9 THR A O 1
ATOM 8237 N N . GLU D 2 10 ? 14.25147 60.28703 -7.55245 1.000 15.24165 10 GLU A N 1
ATOM 8238 C CA . GLU D 2 10 ? 15.31366 59.58844 -8.25479 1.000 11.95598 10 GLU A CA 1
ATOM 8239 C C . GLU D 2 10 ? 16.47015 59.30939 -7.30773 1.000 11.08288 10 GLU A C 1
ATOM 8240 O O . GLU D 2 10 ? 16.65481 59.99326 -6.29965 1.000 14.59416 10 GLU A O 1
ATOM 8246 N N . ASN D 2 11 ? 17.24692 58.28440 -7.64426 1.000 11.96580 11 ASN A N 1
ATOM 8247 C CA . ASN D 2 11 ? 18.36877 57.84722 -6.82883 1.000 13.67736 11 ASN A CA 1
ATOM 8248 C C . ASN D 2 11 ? 19.67502 58.00592 -7.59852 1.000 14.87861 11 ASN A C 1
ATOM 8249 O O . ASN D 2 11 ? 19.70838 57.89830 -8.82813 1.000 19.07439 11 ASN A O 1
ATOM 8254 N N . TYR D 2 12 ? 20.75269 58.27829 -6.86283 1.000 11.13235 12 TYR A N 1
ATOM 8255 C CA . TYR D 2 12 ? 22.07138 58.46887 -7.44992 1.000 11.18882 12 TYR A CA 1
ATOM 8256 C C . TYR D 2 12 ? 23.13110 57.88555 -6.52689 1.000 11.19106 12 TYR A C 1
ATOM 8257 O O . TYR D 2 12 ? 23.04812 58.03244 -5.30398 1.000 11.18521 12 TYR A O 1
ATOM 8266 N N . VAL D 2 13 ? 24.12328 57.22577 -7.12115 1.000 11.20633 13 VAL A N 1
ATOM 8267 C CA . VAL D 2 13 ? 25.24370 56.63253 -6.39777 1.000 11.21752 13 VAL A CA 1
ATOM 8268 C C . VAL D 2 13 ? 26.53272 57.24172 -6.93244 1.000 11.31625 13 VAL A C 1
ATOM 8269 O O . VAL D 2 13 ? 26.82154 57.14195 -8.13208 1.000 11.34872 13 VAL A O 1
ATOM 8273 N N . THR D 2 14 ? 27.30982 57.85956 -6.04395 1.000 11.37904 14 THR A N 1
ATOM 8274 C CA . THR D 2 14 ? 28.57230 58.48972 -6.39959 1.000 11.50203 14 THR A CA 1
ATOM 8275 C C . THR D 2 14 ? 29.69482 57.91376 -5.54277 1.000 11.52040 14 THR A C 1
ATOM 8276 O O . THR D 2 14 ? 29.45749 57.29726 -4.50042 1.000 11.44929 14 THR A O 1
ATOM 8280 N N . VAL D 2 15 ? 30.92937 58.14363 -5.97674 1.000 11.63257 15 VAL A N 1
ATOM 8281 C CA . VAL D 2 15 ? 32.09771 57.57223 -5.32511 1.000 11.66431 15 VAL A CA 1
ATOM 8282 C C . VAL D 2 15 ? 32.82959 58.65086 -4.52926 1.000 13.58617 15 VAL A C 1
ATOM 8283 O O . VAL D 2 15 ? 32.49940 59.83621 -4.58339 1.000 11.85993 15 VAL A O 1
ATOM 8287 N N . GLN D 2 16 ? 33.86080 58.22051 -3.79849 1.000 11.82450 16 GLN A N 1
ATOM 8288 C CA . GLN D 2 16 ? 34.50413 59.08912 -2.82088 1.000 11.93346 16 GLN A CA 1
ATOM 8289 C C . GLN D 2 16 ? 35.45431 60.09054 -3.46438 1.000 13.82858 16 GLN A C 1
ATOM 8290 O O . GLN D 2 16 ? 35.55830 61.22601 -2.98844 1.000 12.23886 16 GLN A O 1
ATOM 8296 N N . LYS D 2 17 ? 36.14451 59.70874 -4.53658 1.000 12.18941 17 LYS A N 1
ATOM 8297 C CA . LYS D 2 17 ? 37.12299 60.60515 -5.13725 1.000 12.40549 17 LYS A CA 1
ATOM 8298 C C . LYS D 2 17 ? 36.48621 61.71289 -5.96310 1.000 12.48608 17 LYS A C 1
ATOM 8299 O O . LYS D 2 17 ? 37.21406 62.52288 -6.54697 1.000 17.67493 17 LYS A O 1
ATOM 8305 N N . ASP D 2 18 ? 35.15714 61.77448 -6.01865 1.000 12.34783 18 ASP A N 1
ATOM 8306 C CA . ASP D 2 18 ? 34.43606 62.84052 -6.70100 1.000 12.41371 18 ASP A CA 1
ATOM 8307 C C . ASP D 2 18 ? 33.44655 63.52364 -5.76215 1.000 12.34769 18 ASP A C 1
ATOM 8308 O O . ASP D 2 18 ? 32.43225 64.06403 -6.20447 1.000 12.31812 18 ASP A O 1
ATOM 8313 N N . TRP D 2 19 ? 33.73719 63.51894 -4.45927 1.000 12.33367 19 TRP A N 1
ATOM 8314 C CA . TRP D 2 19 ? 32.77786 64.04427 -3.49566 1.000 12.26429 19 TRP A CA 1
ATOM 8315 C C . TRP D 2 19 ? 32.75969 65.56421 -3.47937 1.000 12.43173 19 TRP A C 1
ATOM 8316 O O . TRP D 2 19 ? 31.69835 66.16280 -3.27254 1.000 12.38418 19 TRP A O 1
ATOM 8327 N N . LYS D 2 20 ? 33.90811 66.20415 -3.70161 1.000 16.76575 20 LYS A N 1
ATOM 8328 C CA . LYS D 2 20 ? 33.93635 67.66167 -3.72286 1.000 16.71291 20 LYS A CA 1
ATOM 8329 C C . LYS D 2 20 ? 33.07129 68.21289 -4.84901 1.000 17.27952 20 LYS A C 1
ATOM 8330 O O . LYS D 2 20 ? 32.39740 69.23580 -4.67949 1.000 14.23125 20 LYS A O 1
ATOM 8336 N N . ASN D 2 21 ? 33.04820 67.53059 -5.99492 1.000 15.26462 21 ASN A N 1
ATOM 8337 C CA . ASN D 2 21 ? 32.18696 67.96657 -7.08937 1.000 19.23824 21 ASN A CA 1
ATOM 8338 C C . ASN D 2 21 ? 30.71298 67.78452 -6.74853 1.000 18.02938 21 ASN A C 1
ATOM 8339 O O . ASN D 2 21 ? 29.88076 68.63409 -7.09014 1.000 13.78682 21 ASN A O 1
ATOM 8344 N N . THR D 2 22 ? 30.37184 66.68454 -6.07557 1.000 12.90096 22 THR A N 1
ATOM 8345 C CA . THR D 2 22 ? 28.97356 66.41598 -5.75613 1.000 12.22079 22 THR A CA 1
ATOM 8346 C C . THR D 2 22 ? 28.41436 67.44674 -4.78196 1.000 12.25143 22 THR A C 1
ATOM 8347 O O . THR D 2 22 ? 27.26915 67.88933 -4.92841 1.000 12.20014 22 THR A O 1
ATOM 8351 N N . VAL D 2 23 ? 29.19429 67.82238 -3.76696 1.000 12.33874 23 VAL A N 1
ATOM 8352 C CA . VAL D 2 23 ? 28.74407 68.85536 -2.83941 1.000 13.14912 23 VAL A CA 1
ATOM 8353 C C . VAL D 2 23 ? 28.69986 70.20939 -3.53645 1.000 12.57128 23 VAL A C 1
ATOM 8354 O O . VAL D 2 23 ? 27.78017 71.00617 -3.31365 1.000 12.57174 23 VAL A O 1
ATOM 8358 N N . LYS D 2 24 ? 29.69993 70.49502 -4.37813 1.000 12.74275 24 LYS A N 1
ATOM 8359 C CA . LYS D 2 24 ? 29.69128 71.71466 -5.18485 1.000 12.93938 24 LYS A CA 1
ATOM 8360 C C . LYS D 2 24 ? 28.37327 71.88480 -5.92895 1.000 16.20576 24 LYS A C 1
ATOM 8361 O O . LYS D 2 24 ? 27.80496 72.98337 -5.96503 1.000 12.93571 24 LYS A O 1
ATOM 8367 N N . LYS D 2 25 ? 27.86565 70.79984 -6.51794 1.000 14.27611 25 LYS A N 1
ATOM 8368 C CA . LYS D 2 25 ? 26.61166 70.87771 -7.25630 1.000 12.58075 25 LYS A CA 1
ATOM 8369 C C . LYS D 2 25 ? 25.44739 71.22575 -6.33600 1.000 16.16501 25 LYS A C 1
ATOM 8370 O O . LYS D 2 25 ? 24.57921 72.02693 -6.70043 1.000 18.62031 25 LYS A O 1
ATOM 8376 N N . ILE D 2 26 ? 25.41234 70.63912 -5.13601 1.000 13.33456 26 ILE A N 1
ATOM 8377 C CA . ILE D 2 26 ? 24.33273 70.94148 -4.19921 1.000 12.26710 26 ILE A CA 1
ATOM 8378 C C . ILE D 2 26 ? 24.40963 72.39433 -3.74776 1.000 12.43477 26 ILE A C 1
ATOM 8379 O O . ILE D 2 26 ? 23.38275 73.06639 -3.58870 1.000 12.42195 26 ILE A O 1
ATOM 8384 N N . GLN D 2 27 ? 25.62441 72.89844 -3.52409 1.000 12.72836 27 GLN A N 1
ATOM 8385 C CA . GLN D 2 27 ? 25.79061 74.30731 -3.18426 1.000 13.86913 27 GLN A CA 1
ATOM 8386 C C . GLN D 2 27 ? 25.29409 75.20355 -4.31135 1.000 13.81065 27 GLN A C 1
ATOM 8387 O O . GLN D 2 27 ? 24.67220 76.24316 -4.06041 1.000 13.61640 27 GLN A O 1
ATOM 8393 N N . GLU D 2 28 ? 25.55967 74.81408 -5.56285 1.000 12.93288 28 GLU A N 1
ATOM 8394 C CA . GLU D 2 28 ? 25.12336 75.62043 -6.69903 1.000 14.64939 28 GLU A CA 1
ATOM 8395 C C . GLU D 2 28 ? 23.60468 75.68285 -6.78384 1.000 12.90409 28 GLU A C 1
ATOM 8396 O O . GLU D 2 28 ? 23.03883 76.72386 -7.13751 1.000 14.25231 28 GLU A O 1
ATOM 8402 N N . ALA D 2 29 ? 22.92614 74.57927 -6.46249 1.000 12.67077 29 ALA A N 1
ATOM 8403 C CA . ALA D 2 29 ? 21.46724 74.58694 -6.46591 1.000 12.53892 29 ALA A CA 1
ATOM 8404 C C . ALA D 2 29 ? 20.90915 75.38094 -5.29372 1.000 14.71892 29 ALA A C 1
ATOM 8405 O O . ALA D 2 29 ? 19.81793 75.95390 -5.39787 1.000 12.53592 29 ALA A O 1
ATOM 8407 N N . ILE D 2 30 ? 21.64171 75.42683 -4.17885 1.000 15.73612 30 ILE A N 1
ATOM 8408 C CA . ILE D 2 30 ? 21.21323 76.21461 -3.02695 1.000 14.28161 30 ILE A CA 1
ATOM 8409 C C . ILE D 2 30 ? 21.26557 77.70363 -3.34787 1.000 20.51649 30 ILE A C 1
ATOM 8410 O O . ILE D 2 30 ? 20.33620 78.45671 -3.03311 1.000 19.03289 30 ILE A O 1
ATOM 8415 N N . LYS D 2 31 ? 22.35882 78.15280 -3.96886 1.000 17.90991 31 LYS A N 1
ATOM 8416 C CA . LYS D 2 31 ? 22.50700 79.55801 -4.33131 1.000 15.58790 31 LYS A CA 1
ATOM 8417 C C . LYS D 2 31 ? 21.52892 80.00233 -5.41380 1.000 17.85983 31 LYS A C 1
ATOM 8418 O O . LYS D 2 31 ? 21.40130 81.20920 -5.65082 1.000 18.21262 31 LYS A O 1
ATOM 8424 N N . LEU D 2 32 ? 20.85216 79.07112 -6.08126 1.000 14.85661 32 LEU A N 1
ATOM 8425 C CA . LEU D 2 32 ? 19.80494 79.41125 -7.03302 1.000 14.88947 32 LEU A CA 1
ATOM 8426 C C . LEU D 2 32 ? 18.41090 79.39285 -6.41354 1.00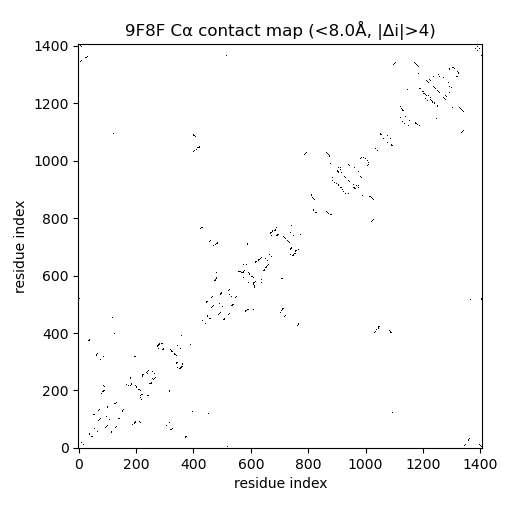0 16.02645 32 LEU A C 1
ATOM 8427 O O . LEU D 2 32 ? 17.42763 79.57746 -7.14029 1.000 15.12337 32 LEU A O 1
ATOM 8432 N N . LYS D 2 33 ? 18.30576 79.17236 -5.09877 1.000 15.19833 33 LYS A N 1
ATOM 8433 C CA . LYS D 2 33 ? 17.05260 79.22819 -4.34806 1.000 15.41596 33 LYS A CA 1
ATOM 8434 C C . LYS D 2 33 ? 16.12540 78.05289 -4.66157 1.000 17.67077 33 LYS A C 1
ATOM 8435 O O . LYS D 2 33 ? 14.91897 78.12444 -4.40452 1.000 15.54336 33 LYS A O 1
ATOM 8441 N N . SER D 2 34 ? 16.65631 76.96133 -5.21632 1.000 15.12203 34 SER A N 1
ATOM 8442 C CA . SER D 2 34 ? 15.82456 75.81152 -5.55799 1.000 15.07095 34 SER A CA 1
ATOM 8443 C C . SER D 2 34 ? 15.67988 74.82530 -4.40595 1.000 15.11903 34 SER A C 1
ATOM 8444 O O . SER D 2 34 ? 14.61599 74.22005 -4.24203 1.000 15.19046 34 SER A O 1
ATOM 8447 N N . VAL D 2 35 ? 16.73444 74.63900 -3.61770 1.000 15.08871 35 VAL A N 1
ATOM 8448 C CA . VAL D 2 35 ? 16.75726 73.60836 -2.58432 1.000 15.12345 35 VAL A CA 1
ATOM 8449 C C . VAL D 2 35 ? 15.97464 74.08527 -1.36813 1.000 15.34697 35 VAL A C 1
ATOM 8450 O O . VAL D 2 35 ? 16.24898 75.15749 -0.81592 1.000 16.73374 35 VAL A O 1
ATOM 8454 N N . THR D 2 36 ? 14.99707 73.28368 -0.94558 1.000 15.42551 36 THR A N 1
ATOM 8455 C CA . THR D 2 36 ? 14.23346 73.56224 0.26470 1.000 15.65773 36 THR A CA 1
ATOM 8456 C C . THR D 2 36 ? 14.88019 72.96666 1.51037 1.000 17.42747 36 THR A C 1
ATOM 8457 O O . THR D 2 36 ? 14.90875 73.61501 2.56299 1.000 22.11166 36 THR A O 1
ATOM 8461 N N . SER D 2 37 ? 15.39942 71.74409 1.41748 1.000 16.70027 37 SER A N 1
ATOM 8462 C CA . SER D 2 37 ? 15.99471 71.08721 2.57129 1.000 19.09590 37 SER A CA 1
ATOM 8463 C C . SER D 2 37 ? 17.07644 70.12097 2.11261 1.000 15.42376 37 SER A C 1
ATOM 8464 O O . SER D 2 37 ? 17.05821 69.63951 0.97801 1.000 19.83880 37 SER A O 1
ATOM 8467 N N . VAL D 2 38 ? 18.03755 69.86920 2.99962 1.000 15.44389 38 VAL A N 1
ATOM 8468 C CA . VAL D 2 38 ? 19.08544 68.87438 2.79042 1.000 18.54200 38 VAL A CA 1
ATOM 8469 C C . VAL D 2 38 ? 19.24126 68.07486 4.07786 1.000 15.45886 38 VAL A C 1
ATOM 8470 O O . VAL D 2 38 ? 19.58035 68.63878 5.12605 1.000 15.55323 38 VAL A O 1
ATOM 8474 N N . GLU D 2 39 ? 18.99066 66.77013 4.00253 1.000 15.47488 39 GLU A N 1
ATOM 8475 C CA . GLU D 2 39 ? 19.13422 65.87127 5.14106 1.000 15.59550 39 GLU A CA 1
ATOM 8476 C C . GLU D 2 39 ? 20.37156 65.00533 4.93432 1.000 15.55508 39 GLU A C 1
ATOM 8477 O O . GLU D 2 39 ? 20.46964 64.28334 3.93611 1.000 15.50508 39 GLU A O 1
ATOM 8483 N N . VAL D 2 40 ? 21.30767 65.07613 5.87863 1.000 15.60481 40 VAL A N 1
ATOM 8484 C CA . VAL D 2 40 ? 22.57524 64.35742 5.80078 1.000 15.59825 40 VAL A CA 1
ATOM 8485 C C . VAL D 2 40 ? 22.52003 63.16261 6.74156 1.000 17.45112 40 VAL A C 1
ATOM 8486 O O . VAL D 2 40 ? 22.11769 63.29309 7.90481 1.000 19.92351 40 VAL A O 1
ATOM 8490 N N . SER D 2 41 ? 22.92815 61.99889 6.24343 1.000 15.80613 41 SER A N 1
ATOM 8491 C CA . SER D 2 41 ? 22.89312 60.76317 7.01216 1.000 15.98534 41 SER A CA 1
ATOM 8492 C C . SER D 2 41 ? 24.24518 60.07294 6.92078 1.000 17.06355 41 SER A C 1
ATOM 8493 O O . SER D 2 41 ? 24.80688 59.94117 5.82818 1.000 16.00738 41 SER A O 1
ATOM 8496 N N . TYR D 2 42 ? 24.77019 59.65196 8.06873 1.000 21.97961 42 TYR A N 1
ATOM 8497 C CA . TYR D 2 42 ? 26.01595 58.89842 8.13886 1.000 17.69825 42 TYR A CA 1
ATOM 8498 C C . TYR D 2 42 ? 25.68816 57.42934 8.37000 1.000 18.00652 42 TYR A C 1
ATOM 8499 O O . TYR D 2 42 ? 25.08914 57.07955 9.39302 1.000 25.32448 42 TYR A O 1
ATOM 8508 N N . ASN D 2 43 ? 26.11073 56.57679 7.43830 1.000 16.64113 43 ASN A N 1
ATOM 8509 C CA . ASN D 2 43 ? 25.87304 55.13554 7.50355 1.000 16.91132 43 ASN A CA 1
ATOM 8510 C C . ASN D 2 43 ? 24.40528 54.82925 7.80105 1.000 34.00563 43 ASN A C 1
ATOM 8511 O O . ASN D 2 43 ? 24.07548 54.04591 8.69529 1.000 38.10966 43 ASN A O 1
ATOM 8516 N N . ASP D 2 44 ? 23.51852 55.46627 7.03020 1.000 44.02437 44 ASP A N 1
ATOM 8517 C CA . ASP D 2 44 ? 22.06756 55.31155 7.16896 1.000 31.74468 44 ASP A CA 1
ATOM 8518 C C . ASP D 2 44 ? 21.56504 55.75712 8.54319 1.000 22.77093 44 ASP A C 1
ATOM 8519 O O . ASP D 2 44 ? 20.59627 55.20540 9.07084 1.000 25.74543 44 ASP A O 1
ATOM 8524 N N . LYS D 2 45 ? 22.20801 56.76733 9.12933 1.000 22.67901 45 LYS A N 1
ATOM 8525 C CA . LYS D 2 45 ? 21.78116 57.35376 10.39834 1.000 19.29193 45 LYS A CA 1
ATOM 8526 C C . LYS D 2 45 ? 21.68610 58.86275 10.21899 1.000 18.74317 45 LYS A C 1
ATOM 8527 O O . LYS D 2 45 ? 22.70618 59.52877 10.01356 1.000 16.88041 45 LYS A O 1
ATOM 8533 N N . SER D 2 46 ? 20.46757 59.39833 10.29898 1.000 21.42927 46 SER A N 1
ATOM 8534 C CA . SER D 2 46 ? 20.25458 60.83213 10.12780 1.000 31.93894 46 SER A CA 1
ATOM 8535 C C . SER D 2 46 ? 20.92699 61.61226 11.25150 1.000 38.77137 46 SER A C 1
ATOM 8536 O O . SER D 2 46 ? 20.64857 61.37818 12.43186 1.000 55.57778 46 SER A O 1
ATOM 8539 N N . VAL D 2 47 ? 21.80418 62.55144 10.88243 1.000 34.67145 47 VAL A N 1
ATOM 8540 C CA . VAL D 2 47 ? 22.58838 63.31193 11.84371 1.000 18.46876 47 VAL A CA 1
ATOM 8541 C C . VAL D 2 47 ? 22.24751 64.79961 11.82167 1.000 16.67032 47 VAL A C 1
ATOM 8542 O O . VAL D 2 47 ? 22.27697 65.45687 12.86848 1.000 18.37937 47 VAL A O 1
ATOM 8546 N N . SER D 2 48 ? 21.92444 65.35736 10.65525 1.000 16.07246 48 SER A N 1
ATOM 8547 C CA . SER D 2 48 ? 21.71795 66.79715 10.56261 1.000 16.05889 48 SER A CA 1
ATOM 8548 C C . SER D 2 48 ? 20.71831 67.12146 9.46381 1.000 15.97738 48 SER A C 1
ATOM 8549 O O . SER D 2 48 ? 20.52427 66.35063 8.52151 1.000 18.66590 48 SER A O 1
ATOM 8552 N N . THR D 2 49 ? 20.08488 68.28517 9.60169 1.000 16.05105 49 THR A N 1
ATOM 8553 C CA . THR D 2 49 ? 19.11231 68.77254 8.63564 1.000 16.00469 49 THR A CA 1
ATOM 8554 C C . THR D 2 49 ? 19.32940 70.26221 8.40337 1.000 20.83752 49 THR A C 1
ATOM 8555 O O . THR D 2 49 ? 19.56093 71.01818 9.35134 1.000 16.17731 49 THR A O 1
ATOM 8559 N N . ILE D 2 50 ? 19.24755 70.67925 7.14062 1.000 18.45355 50 ILE A N 1
ATOM 8560 C CA . ILE D 2 50 ? 19.40828 72.07681 6.74419 1.000 15.89653 50 ILE A CA 1
ATOM 8561 C C . ILE D 2 50 ? 18.14466 72.50054 6.01025 1.000 19.89589 50 ILE A C 1
ATOM 8562 O O . ILE D 2 50 ? 17.87007 72.01376 4.90692 1.000 37.97034 50 ILE A O 1
ATOM 8567 N N . ASP D 2 51 ? 17.38732 73.41786 6.60428 1.000 19.03071 51 ASP A N 1
ATOM 8568 C CA . ASP D 2 51 ? 16.16227 73.94016 6.01177 1.000 16.25377 51 ASP A CA 1
ATOM 8569 C C . ASP D 2 51 ? 16.39432 75.38619 5.59156 1.000 23.75780 51 ASP A C 1
ATOM 8570 O O . ASP D 2 51 ? 16.77508 76.22285 6.41754 1.000 26.28689 51 ASP A O 1
ATOM 8575 N N . LEU D 2 52 ? 16.17444 75.67289 4.30999 1.000 22.02489 52 LEU A N 1
ATOM 8576 C CA . LEU D 2 52 ? 16.39308 76.99666 3.73669 1.000 16.25853 52 LEU A CA 1
ATOM 8577 C C . LEU D 2 52 ? 15.08105 77.67632 3.35238 1.000 28.40658 52 LEU A C 1
ATOM 8578 O O . LEU D 2 52 ? 14.97305 78.29205 2.29056 1.000 37.31853 52 LEU A O 1
ATOM 8583 N N . SER D 2 53 ? 14.06874 77.58455 4.21707 1.000 38.98898 53 SER A N 1
ATOM 8584 C CA . SER D 2 53 ? 12.74944 78.10708 3.86898 1.000 33.71286 53 SER A CA 1
ATOM 8585 C C . SER D 2 53 ? 12.69797 79.62846 3.95179 1.000 35.30213 53 SER A C 1
ATOM 8586 O O . SER D 2 53 ? 12.23534 80.29198 3.01889 1.000 44.94483 53 SER A O 1
ATOM 8589 N N . GLY D 2 54 ? 13.15806 80.20039 5.06402 1.000 27.15558 54 GLY A N 1
ATOM 8590 C CA . GLY D 2 54 ? 13.08481 81.64109 5.23598 1.000 30.96194 54 GLY A CA 1
ATOM 8591 C C . GLY D 2 54 ? 14.01310 82.42949 4.33443 1.000 44.20202 54 GLY A C 1
ATOM 8592 O O . GLY D 2 54 ? 13.72782 83.59571 4.03713 1.000 37.39981 54 GLY A O 1
ATOM 8593 N N . LYS D 2 55 ? 15.10585 81.81787 3.88420 1.000 35.77562 55 LYS A N 1
ATOM 8594 C CA . LYS D 2 55 ? 16.11834 82.54052 3.12625 1.000 27.72679 55 LYS A CA 1
ATOM 8595 C C . LYS D 2 55 ? 15.60378 82.88980 1.73389 1.000 37.29418 55 LYS A C 1
ATOM 8596 O O . LYS D 2 55 ? 15.06744 82.03220 1.02645 1.000 33.61985 55 LYS A O 1
ATOM 8602 N N . THR D 2 56 ? 15.77571 84.15904 1.33531 1.000 34.72658 56 THR A N 1
ATOM 8603 C CA . THR D 2 56 ? 15.34014 84.63487 0.02524 1.000 23.00334 56 THR A CA 1
ATOM 8604 C C . THR D 2 56 ? 16.36519 85.56703 -0.61085 1.000 17.15319 56 THR A C 1
ATOM 8605 O O . THR D 2 56 ? 16.00359 86.41905 -1.42747 1.000 17.27557 56 THR A O 1
ATOM 8609 N N . LYS D 2 57 ? 17.63736 85.43888 -0.24250 1.000 17.18228 57 LYS A N 1
ATOM 8610 C CA . LYS D 2 57 ? 18.69255 86.28948 -0.77638 1.000 16.96090 57 LYS A CA 1
ATOM 8611 C C . LYS D 2 57 ? 19.94396 85.45482 -0.99548 1.000 16.57162 57 LYS A C 1
ATOM 8612 O O . LYS D 2 57 ? 20.21283 84.50947 -0.25191 1.000 31.32959 57 LYS A O 1
ATOM 8618 N N . VAL D 2 58 ? 20.70066 85.80575 -2.03579 1.000 16.42555 58 VAL A N 1
ATOM 8619 C CA . VAL D 2 58 ? 21.88777 85.02954 -2.38438 1.000 19.83518 58 VAL A CA 1
ATOM 8620 C C . VAL D 2 58 ? 22.89701 85.04202 -1.24350 1.000 25.82231 58 VAL A C 1
ATOM 8621 O O . VAL D 2 58 ? 23.51398 84.01549 -0.93258 1.000 29.57929 58 VAL A O 1
ATOM 8625 N N . SER D 2 59 ? 23.08283 86.20034 -0.60334 1.000 27.19970 59 SER A N 1
ATOM 8626 C CA . SER D 2 59 ? 24.01295 86.28852 0.52081 1.000 39.56992 59 SER A CA 1
ATOM 8627 C C . SER D 2 59 ? 23.63930 85.31298 1.63356 1.000 30.21405 59 SER A C 1
ATOM 8628 O O . SER D 2 59 ? 24.51470 84.66945 2.22392 1.000 30.23077 59 SER A O 1
ATOM 8631 N N . GLU D 2 60 ? 22.34341 85.18594 1.92982 1.000 25.01150 60 GLU A N 1
ATOM 8632 C CA . GLU D 2 60 ? 21.90123 84.24930 2.95958 1.000 24.00225 60 GLU A CA 1
ATOM 8633 C C . GLU D 2 60 ? 22.12144 82.80488 2.52547 1.000 23.57125 60 GLU A C 1
ATOM 8634 O O . GLU D 2 60 ? 22.51307 81.95593 3.33590 1.000 18.39852 60 GLU A O 1
ATOM 8640 N N . LEU D 2 61 ? 21.86212 82.50788 1.25086 1.000 26.87178 61 LEU A N 1
ATOM 8641 C CA . LEU D 2 61 ? 22.01039 81.14622 0.75201 1.000 18.99939 61 LEU A CA 1
ATOM 8642 C C . LEU D 2 61 ? 23.47517 80.73712 0.65606 1.000 20.46252 61 LEU A C 1
ATOM 8643 O O . LEU D 2 61 ? 23.79504 79.55058 0.79599 1.000 20.63673 61 LEU A O 1
ATOM 8648 N N . GLU D 2 62 ? 24.37529 81.69622 0.42069 1.000 18.19560 62 GLU A N 1
ATOM 8649 C CA . GLU D 2 62 ? 25.79559 81.36786 0.33401 1.000 25.32498 62 GLU A CA 1
ATOM 8650 C C . GLU D 2 62 ? 26.31416 80.79645 1.64713 1.000 20.60583 62 GLU A C 1
ATOM 8651 O O . GLU D 2 62 ? 27.10118 79.84264 1.64931 1.000 19.99660 62 GLU A O 1
ATOM 8657 N N . ALA D 2 63 ? 25.88173 81.36386 2.77540 1.000 21.45874 63 ALA A N 1
ATOM 8658 C CA . ALA D 2 63 ? 26.36773 80.89393 4.06824 1.000 18.20591 63 ALA A CA 1
ATOM 8659 C C . ALA D 2 63 ? 25.89331 79.47562 4.35846 1.000 18.91222 63 ALA A C 1
ATOM 8660 O O . ALA D 2 63 ? 26.68693 78.62425 4.77594 1.000 21.30258 63 ALA A O 1
ATOM 8662 N N . GLU D 2 64 ? 24.61002 79.19211 4.12066 1.000 17.73285 64 GLU A N 1
ATOM 8663 C CA . GLU D 2 64 ? 24.11605 77.83788 4.34101 1.000 17.55741 64 GLU A CA 1
ATOM 8664 C C . GLU D 2 64 ? 24.75643 76.84837 3.37826 1.000 17.30306 64 GLU A C 1
ATOM 8665 O O . GLU D 2 64 ? 24.89065 75.66421 3.70799 1.000 18.05852 64 GLU A O 1
ATOM 8671 N N . ALA D 2 65 ? 25.15846 77.30980 2.19196 1.000 17.12394 65 ALA A N 1
ATOM 8672 C CA . ALA D 2 65 ? 25.93650 76.45648 1.30114 1.000 16.93367 65 ALA A CA 1
ATOM 8673 C C . ALA D 2 65 ? 27.28371 76.11049 1.92137 1.000 17.23248 65 ALA A C 1
ATOM 8674 O O . ALA D 2 65 ? 27.74672 74.96718 1.82874 1.000 17.15826 65 ALA A O 1
ATOM 8676 N N . GLU D 2 66 ? 27.91715 77.08265 2.57880 1.000 17.59138 66 GLU A N 1
ATOM 8677 C CA . GLU D 2 66 ? 29.21930 76.83711 3.18766 1.000 17.91377 66 GLU A CA 1
ATOM 8678 C C . GLU D 2 66 ? 29.10260 75.89361 4.37613 1.000 18.83011 66 GLU A C 1
ATOM 8679 O O . GLU D 2 66 ? 29.99047 75.06450 4.60715 1.000 29.27769 66 GLU A O 1
ATOM 8685 N N . ASN D 2 67 ? 28.01672 76.00565 5.14268 1.000 18.12339 67 ASN A N 1
ATOM 8686 C CA . ASN D 2 67 ? 27.85473 75.15241 6.31280 1.000 18.29383 67 ASN A CA 1
ATOM 8687 C C . ASN D 2 67 ? 27.76893 73.68493 5.92405 1.000 18.01098 67 ASN A C 1
ATOM 8688 O O . ASN D 2 67 ? 28.25584 72.81965 6.65915 1.000 18.93994 67 ASN A O 1
ATOM 8693 N N . LEU D 2 68 ? 27.18307 73.38788 4.76313 1.000 17.61056 68 LEU A N 1
ATOM 8694 C CA . LEU D 2 68 ? 27.10258 72.00473 4.30996 1.000 17.35312 68 LEU A CA 1
ATOM 8695 C C . LEU D 2 68 ? 28.48719 71.42451 4.04248 1.000 17.42631 68 LEU A C 1
ATOM 8696 O O . LEU D 2 68 ? 28.77849 70.29166 4.44337 1.000 17.45051 68 LEU A O 1
ATOM 8701 N N . TYR D 2 69 ? 29.35762 72.18549 3.37367 1.000 17.46833 69 TYR A N 1
ATOM 8702 C CA . TYR D 2 69 ? 30.71191 71.70047 3.11707 1.000 23.17586 69 TYR A CA 1
ATOM 8703 C C . TYR D 2 69 ? 31.48354 71.51033 4.41647 1.000 17.95831 69 TYR A C 1
ATOM 8704 O O . TYR D 2 69 ? 32.16761 70.49634 4.59924 1.000 17.99706 69 TYR A O 1
ATOM 8713 N N . ASN D 2 70 ? 31.38528 72.47796 5.33086 1.000 21.45607 70 ASN A N 1
ATOM 8714 C CA . ASN D 2 70 ? 32.09791 72.38077 6.60047 1.000 19.54219 70 ASN A CA 1
ATOM 8715 C C . ASN D 2 70 ? 31.58082 71.22693 7.45115 1.000 18.69494 70 ASN A C 1
ATOM 8716 O O . ASN D 2 70 ? 32.31530 70.70074 8.29520 1.000 18.96548 70 ASN A O 1
ATOM 8721 N N . LEU D 2 71 ? 30.32342 70.82649 7.24966 1.000 19.81880 71 LEU A N 1
ATOM 8722 C CA . LEU D 2 71 ? 29.73404 69.76210 8.05729 1.000 18.39342 71 LEU A CA 1
ATOM 8723 C C . LEU D 2 71 ? 30.31493 68.39716 7.70423 1.000 18.24708 71 LEU A C 1
ATOM 8724 O O . LEU D 2 71 ? 30.64505 67.60362 8.59380 1.000 23.98096 71 LEU A O 1
ATOM 8729 N N . VAL D 2 72 ? 30.42231 68.09588 6.41333 1.000 17.92602 72 VAL A N 1
ATOM 8730 C CA . VAL D 2 72 ? 30.79232 66.76765 5.94126 1.000 17.74379 72 VAL A CA 1
ATOM 8731 C C . VAL D 2 72 ? 32.23189 66.73193 5.42274 1.000 17.82480 72 VAL A C 1
ATOM 8732 O O . VAL D 2 72 ? 32.60199 65.81520 4.69088 1.000 17.62952 72 VAL A O 1
ATOM 8736 N N . ASP D 2 73 ? 33.05450 67.71406 5.80055 1.000 18.12761 73 ASP A N 1
ATOM 8737 C CA . ASP D 2 73 ? 34.40850 67.81319 5.25872 1.000 18.21270 73 ASP A CA 1
ATOM 8738 C C . ASP D 2 73 ? 35.28920 66.66294 5.74157 1.000 18.34299 73 ASP A C 1
ATOM 8739 O O . ASP D 2 73 ? 35.88719 65.94189 4.93560 1.000 18.17123 73 ASP A O 1
ATOM 8744 N N . SER D 2 74 ? 35.40309 66.49129 7.06127 1.000 18.66020 74 SER A N 1
ATOM 8745 C CA . SER D 2 74 ? 36.30142 65.47113 7.59854 1.000 23.95437 74 SER A CA 1
ATOM 8746 C C . SER D 2 74 ? 35.75331 64.06069 7.40701 1.000 18.54398 74 SER A C 1
ATOM 8747 O O . SER D 2 74 ? 36.53198 63.11229 7.25575 1.000 18.53240 74 SER A O 1
ATOM 8750 N N . LYS D 2 75 ? 34.42794 63.90063 7.42373 1.000 18.33517 75 LYS A N 1
ATOM 8751 C CA . LYS D 2 75 ? 33.82911 62.58191 7.23278 1.000 18.08575 75 LYS A CA 1
ATOM 8752 C C . LYS D 2 75 ? 34.12165 62.03949 5.83984 1.000 17.83181 75 LYS A C 1
ATOM 8753 O O . LYS D 2 75 ? 34.65226 60.93233 5.68739 1.000 17.72848 75 LYS A O 1
ATOM 8759 N N . LEU D 2 76 ? 33.78552 62.81574 4.80749 1.000 17.56967 76 LEU A N 1
ATOM 8760 C CA . LEU D 2 76 ? 33.98214 62.35939 3.43731 1.000 17.27540 76 LEU A CA 1
ATOM 8761 C C . LEU D 2 76 ? 35.45872 62.24391 3.08769 1.000 17.38886 76 LEU A C 1
ATOM 8762 O O . LEU D 2 76 ? 35.83855 61.37412 2.29678 1.000 17.21716 76 LEU A O 1
ATOM 8767 N N . SER D 2 77 ? 36.30144 63.10385 3.66367 1.000 17.69139 77 SER A N 1
ATOM 8768 C CA . SER D 2 77 ? 37.73289 63.05386 3.37781 1.000 17.82741 77 SER A CA 1
ATOM 8769 C C . SER D 2 77 ? 38.38487 61.78768 3.91901 1.000 17.93330 77 SER A C 1
ATOM 8770 O O . SER D 2 77 ? 39.39166 61.32855 3.36914 1.000 17.92075 77 SER A O 1
ATOM 8773 N N . ASN D 2 78 ? 37.85327 61.22569 5.00011 1.000 18.04650 78 ASN A N 1
ATOM 8774 C CA . ASN D 2 78 ? 38.44584 60.05669 5.63611 1.000 18.17332 78 ASN A CA 1
ATOM 8775 C C . ASN D 2 78 ? 37.49371 58.86549 5.61079 1.000 17.94197 78 ASN A C 1
ATOM 8776 O O . ASN D 2 78 ? 37.50139 58.03876 6.52470 1.000 18.07410 78 ASN A O 1
ATOM 8781 N N . LEU D 2 79 ? 36.67766 58.76160 4.56284 1.000 17.60938 79 LEU A N 1
ATOM 8782 C CA . LEU D 2 79 ? 35.71247 57.67435 4.47077 1.000 17.39929 79 LEU A CA 1
ATOM 8783 C C . LEU D 2 79 ? 36.42565 56.33475 4.32639 1.000 17.38373 79 LEU A C 1
ATOM 8784 O O . LEU D 2 79 ? 37.40076 56.20576 3.58135 1.000 17.35564 79 LEU A O 1
ATOM 8789 N N . ASP D 2 80 ? 35.93857 55.33958 5.06158 1.000 19.05448 80 ASP A N 1
ATOM 8790 C CA . ASP D 2 80 ? 36.52731 54.00987 5.10525 1.000 17.42242 80 ASP A CA 1
ATOM 8791 C C . ASP D 2 80 ? 35.70228 53.02079 4.28947 1.000 17.13786 80 ASP A C 1
ATOM 8792 O O . ASP D 2 80 ? 34.51202 53.22387 4.03599 1.000 16.97002 80 ASP A O 1
ATOM 8797 N N . ASP D 2 81 ? 36.36478 51.94480 3.86613 1.000 17.10009 81 ASP A N 1
ATOM 8798 C CA . ASP D 2 81 ? 35.68376 50.86035 3.16963 1.000 16.88109 81 ASP A CA 1
ATOM 8799 C C . ASP D 2 81 ? 34.55288 50.31003 4.02720 1.000 16.88747 81 ASP A C 1
ATOM 8800 O O . ASP D 2 81 ? 34.78965 49.75521 5.10340 1.000 22.97498 81 ASP A O 1
ATOM 8805 N N . GLY D 2 82 ? 33.32315 50.46726 3.54880 1.000 16.69336 82 GLY A N 1
ATOM 8806 C CA . GLY D 2 82 ? 32.13981 50.01349 4.24446 1.000 16.67658 82 GLY A CA 1
ATOM 8807 C C . GLY D 2 82 ? 31.22155 51.12474 4.70745 1.000 16.68111 82 GLY A C 1
ATOM 8808 O O . GLY D 2 82 ? 30.04788 50.85911 4.99333 1.000 16.60769 82 GLY A O 1
ATOM 8809 N N . ASP D 2 83 ? 31.70694 52.35764 4.77336 1.000 16.77050 83 ASP A N 1
ATOM 8810 C CA . ASP D 2 83 ? 30.90390 53.48155 5.22781 1.000 16.79771 83 ASP A CA 1
ATOM 8811 C C . ASP D 2 83 ? 30.31786 54.23525 4.04375 1.000 16.56524 83 ASP A C 1
ATOM 8812 O O . ASP D 2 83 ? 30.77419 54.10968 2.90446 1.000 20.27667 83 ASP A O 1
ATOM 8817 N N . SER D 2 84 ? 29.28583 55.02428 4.33411 1.000 16.53359 84 SER A N 1
ATOM 8818 C CA . SER D 2 84 ? 28.54682 55.73107 3.30201 1.000 16.31288 84 SER A CA 1
ATOM 8819 C C . SER D 2 84 ? 27.97449 57.01664 3.87608 1.000 16.39138 84 SER A C 1
ATOM 8820 O O . SER D 2 84 ? 27.75857 57.13416 5.08401 1.000 16.58059 84 SER A O 1
ATOM 8823 N N . VAL D 2 85 ? 27.73991 57.98106 2.99174 1.000 16.25266 85 VAL A N 1
ATOM 8824 C CA . VAL D 2 85 ? 27.10298 59.24640 3.32971 1.000 16.29244 85 VAL A CA 1
ATOM 8825 C C . VAL D 2 85 ? 25.98852 59.48947 2.32338 1.000 16.02079 85 VAL A C 1
ATOM 8826 O O . VAL D 2 85 ? 26.15610 59.22189 1.12879 1.000 15.83460 85 VAL A O 1
ATOM 8830 N N . THR D 2 86 ? 24.83903 59.95945 2.80841 1.000 16.00709 86 THR A N 1
ATOM 8831 C CA . THR D 2 86 ? 23.65647 60.14511 1.97654 1.000 15.76680 86 THR A CA 1
ATOM 8832 C C . THR D 2 86 ? 23.09424 61.54733 2.15300 1.000 15.78854 86 THR A C 1
ATOM 8833 O O . THR D 2 86 ? 22.87320 61.99345 3.28341 1.000 15.97548 86 THR A O 1
ATOM 8837 N N . PHE D 2 87 ? 22.84122 62.22609 1.03564 1.000 15.60459 87 PHE A N 1
ATOM 8838 C CA . PHE D 2 87 ? 22.16975 63.52099 1.02365 1.000 15.58498 87 PHE A CA 1
ATOM 8839 C C . PHE D 2 87 ? 20.77193 63.33979 0.45052 1.000 15.36267 87 PHE A C 1
ATOM 8840 O O . PHE D 2 87 ? 20.62061 62.87849 -0.68501 1.000 15.16299 87 PHE A O 1
ATOM 8848 N N . LYS D 2 88 ? 19.75844 63.71636 1.22325 1.000 15.41094 88 LYS A N 1
ATOM 8849 C CA . LYS D 2 88 ? 18.37909 63.73751 0.74857 1.000 15.22215 88 LYS A CA 1
ATOM 8850 C C . LYS D 2 88 ? 18.00841 65.18553 0.45426 1.000 15.18754 88 LYS A C 1
ATOM 8851 O O . LYS D 2 88 ? 17.80193 65.98086 1.37615 1.000 15.34699 88 LYS A O 1
ATOM 8857 N N . VAL D 2 89 ? 17.91012 65.52338 -0.82747 1.000 14.98938 89 VAL A N 1
ATOM 8858 C CA . VAL D 2 89 ? 17.72566 66.89992 -1.26648 1.000 14.94541 89 VAL A CA 1
ATOM 8859 C C . VAL D 2 89 ? 16.31197 67.05834 -1.79906 1.000 14.75928 89 VAL A C 1
ATOM 8860 O O . VAL D 2 89 ? 15.88190 66.29928 -2.67473 1.000 28.95122 89 VAL A O 1
ATOM 8864 N N . THR D 2 90 ? 15.59681 68.04768 -1.27593 1.000 14.81274 90 THR A N 1
ATOM 8865 C CA . THR D 2 90 ? 14.27557 68.42132 -1.76033 1.000 14.65231 90 THR A CA 1
ATOM 8866 C C . THR D 2 90 ? 14.39065 69.77062 -2.45488 1.000 15.03507 90 THR A C 1
ATOM 8867 O O . THR D 2 90 ? 14.84719 70.74520 -1.84747 1.000 19.58169 90 THR A O 1
ATOM 8871 N N . TYR D 2 91 ? 13.96935 69.83032 -3.71650 1.000 14.37692 91 TYR A N 1
ATOM 8872 C CA . TYR D 2 91 ? 14.16185 71.02392 -4.52492 1.000 14.30125 91 TYR A CA 1
ATOM 8873 C C . TYR D 2 91 ? 12.93598 71.26690 -5.39067 1.000 14.10289 91 TYR A C 1
ATOM 8874 O O . TYR D 2 91 ? 12.14433 70.35911 -5.65474 1.000 14.00351 91 TYR A O 1
ATOM 8883 N N . ASN D 2 92 ? 12.79343 72.50919 -5.83988 1.000 14.05797 92 ASN A N 1
ATOM 8884 C CA . ASN D 2 92 ? 11.71905 72.88936 -6.73989 1.000 13.87632 92 ASN A CA 1
ATOM 8885 C C . ASN D 2 92 ? 12.27605 73.17303 -8.12739 1.000 13.72868 92 ASN A C 1
ATOM 8886 O O . ASN D 2 92 ? 13.47420 73.40339 -8.30830 1.000 13.77833 92 ASN A O 1
ATOM 8891 N N . THR D 2 93 ? 11.38620 73.13605 -9.11316 1.000 20.84999 93 THR A N 1
ATOM 8892 C CA . THR D 2 93 ? 11.75133 73.32754 -10.50644 1.000 13.40949 93 THR A CA 1
ATOM 8893 C C . THR D 2 93 ? 10.89461 74.43667 -11.09240 1.000 13.55944 93 THR A C 1
ATOM 8894 O O . THR D 2 93 ? 9.79369 74.71587 -10.61480 1.000 23.71507 93 THR A O 1
ATOM 8898 N N . GLY D 2 94 ? 11.40757 75.05960 -12.13392 1.000 13.21687 94 GLY A N 1
ATOM 8899 C CA . GLY D 2 94 ? 10.71530 76.16463 -12.76122 1.000 13.97368 94 GLY A CA 1
ATOM 8900 C C . GLY D 2 94 ? 11.30434 77.50759 -12.37878 1.000 19.49463 94 GLY A C 1
ATOM 8901 O O . GLY D 2 94 ? 11.79590 77.71418 -11.26277 1.000 22.76869 94 GLY A O 1
ATOM 8902 N N . PHE D 2 95 ? 11.23882 78.44734 -13.31962 1.000 23.25253 95 PHE A N 1
ATOM 8903 C CA . PHE D 2 95 ? 11.77506 79.78476 -13.11587 1.000 14.76728 95 PHE A CA 1
ATOM 8904 C C . PHE D 2 95 ? 10.84265 80.69663 -12.33042 1.000 19.10727 95 PHE A C 1
ATOM 8905 O O . PHE D 2 95 ? 11.24059 81.81692 -11.99202 1.000 17.33710 95 PHE A O 1
ATOM 8913 N N . ASN D 2 96 ? 9.62148 80.25834 -12.03788 1.000 16.32640 96 ASN A N 1
ATOM 8914 C CA . ASN D 2 96 ? 8.79232 80.95578 -11.06565 1.000 22.01825 96 ASN A CA 1
ATOM 8915 C C . ASN D 2 96 ? 9.09623 80.53297 -9.64155 1.000 23.27758 96 ASN A C 1
ATOM 8916 O O . ASN D 2 96 ? 8.40879 80.97482 -8.71411 1.000 14.77433 96 ASN A O 1
ATOM 8921 N N . LYS D 2 97 ? 10.11854 79.70023 -9.45276 1.000 17.82056 97 LYS A N 1
ATOM 8922 C CA . LYS D 2 97 ? 10.50925 79.25865 -8.12530 1.000 24.57266 97 LYS A CA 1
ATOM 8923 C C . LYS D 2 97 ? 12.01380 79.24172 -7.89613 1.000 32.70669 97 LYS A C 1
ATOM 8924 O O . LYS D 2 97 ? 12.44110 78.95241 -6.77333 1.000 35.09067 97 LYS A O 1
ATOM 8930 N N . ARG D 2 98 ? 12.82972 79.53118 -8.90660 1.000 13.82418 98 ARG A N 1
ATOM 8931 C CA . ARG D 2 98 ? 14.27257 79.53317 -8.72917 1.000 17.38986 98 ARG A CA 1
ATOM 8932 C C . ARG D 2 98 ? 14.88638 80.65124 -9.55939 1.000 17.57808 98 ARG A C 1
ATOM 8933 O O . ARG D 2 98 ? 14.21234 81.31796 -10.34877 1.000 15.27389 98 ARG A O 1
ATOM 8941 N N . PHE D 2 99 ? 16.18001 80.86357 -9.35121 1.000 15.89541 99 PHE A N 1
ATOM 8942 C CA . PHE D 2 99 ? 16.91792 81.90965 -10.03725 1.000 14.05232 99 PHE A CA 1
ATOM 8943 C C . PHE D 2 99 ? 17.49262 81.38581 -11.34517 1.000 13.85663 99 PHE A C 1
ATOM 8944 O O . PHE D 2 99 ? 17.63795 80.17871 -11.55164 1.000 14.63403 99 PHE A O 1
ATOM 8952 N N . TYR D 2 100 ? 17.81674 82.31880 -12.23514 1.000 13.78002 100 TYR A N 1
ATOM 8953 C CA . TYR D 2 100 ? 18.62733 82.00092 -13.39931 1.000 13.64480 100 TYR A CA 1
ATOM 8954 C C . TYR D 2 100 ? 20.09189 81.96460 -12.98982 1.000 13.82701 100 TYR A C 1
ATOM 8955 O O . TYR D 2 100 ? 20.55622 82.82231 -12.23452 1.000 18.83860 100 TYR A O 1
ATOM 8964 N N . SER D 2 101 ? 20.81561 80.95813 -13.46918 1.000 13.76704 101 SER A N 1
ATOM 8965 C CA . SER D 2 101 ? 22.25453 80.95152 -13.26901 1.000 13.92239 101 SER A CA 1
ATOM 8966 C C . SER D 2 101 ? 22.92676 81.80957 -14.33221 1.000 13.84547 101 SER A C 1
ATOM 8967 O O . SER D 2 101 ? 22.32892 82.15922 -15.35268 1.000 22.80365 101 SER A O 1
ATOM 8970 N N . LYS D 2 102 ? 24.19321 82.14628 -14.08422 1.000 14.02036 102 LYS A N 1
ATOM 8971 C CA . LYS D 2 102 ? 24.92889 82.95901 -15.04659 1.000 17.25915 102 LYS A CA 1
ATOM 8972 C C . LYS D 2 102 ? 25.15570 82.19551 -16.34622 1.000 16.34811 102 LYS A C 1
ATOM 8973 O O . LYS D 2 102 ? 25.11796 82.78409 -17.43323 1.000 17.77309 102 LYS A O 1
ATOM 8979 N N . SER D 2 103 ? 25.39607 80.88568 -16.25060 1.000 13.71843 103 SER A N 1
ATOM 8980 C CA . SER D 2 103 ? 25.53772 80.05483 -17.44314 1.000 18.20157 103 SER A CA 1
ATOM 8981 C C . SER D 2 103 ? 24.28785 80.11426 -18.31512 1.000 17.17085 103 SER A C 1
ATOM 8982 O O . SER D 2 103 ? 24.37430 80.29220 -19.53632 1.000 16.99097 103 SER A O 1
ATOM 8985 N N . GLU D 2 104 ? 23.11283 79.94717 -17.70306 1.000 18.74972 104 GLU A N 1
ATOM 8986 C CA . GLU D 2 104 ? 21.86595 79.98785 -18.46256 1.000 19.47938 104 GLU A CA 1
ATOM 8987 C C . GLU D 2 104 ? 21.63787 81.35565 -19.09767 1.000 19.95712 104 GLU A C 1
ATOM 8988 O O . GLU D 2 104 ? 21.15470 81.44753 -20.23316 1.000 20.76430 104 GLU A O 1
ATOM 8994 N N . LEU D 2 105 ? 21.99164 82.43054 -18.38793 1.000 13.17773 105 LEU A N 1
ATOM 8995 C CA . LEU D 2 105 ? 21.80549 83.76772 -18.93988 1.000 13.12537 105 LEU A CA 1
ATOM 8996 C C . LEU D 2 105 ? 22.78984 84.05650 -20.06391 1.000 15.99585 105 LEU A C 1
ATOM 8997 O O . LEU D 2 105 ? 22.46278 84.80183 -20.99457 1.000 21.77369 105 LEU A O 1
ATOM 9002 N N . GLU D 2 106 ? 23.99023 83.47755 -20.00167 1.000 13.13188 106 GLU A N 1
ATOM 9003 C CA . GLU D 2 106 ? 24.96676 83.69150 -21.06368 1.000 13.06615 106 GLU A CA 1
ATOM 9004 C C . GLU D 2 106 ? 24.56733 82.97116 -22.34629 1.000 19.01624 106 GLU A C 1
ATOM 9005 O O . GLU D 2 106 ? 24.83970 83.46883 -23.44546 1.000 14.37218 106 GLU A O 1
ATOM 9011 N N . LYS D 2 107 ? 23.93369 81.80086 -22.22822 1.000 19.75305 107 LYS A N 1
ATOM 9012 C CA . LYS D 2 107 ? 23.42562 81.10461 -23.40678 1.000 12.65335 107 LYS A CA 1
ATOM 9013 C C . LYS D 2 107 ? 22.27559 81.87346 -24.04448 1.000 15.06412 107 LYS A C 1
ATOM 9014 O O . LYS D 2 107 ? 22.23002 82.03739 -25.26878 1.000 23.48240 107 LYS A O 1
ATOM 9020 N N . ILE D 2 108 ? 21.32037 82.32845 -23.22906 1.000 12.74104 108 ILE A N 1
ATOM 9021 C CA . ILE D 2 108 ? 20.20697 83.12086 -23.74675 1.000 13.17169 108 ILE A CA 1
ATOM 9022 C C . ILE D 2 108 ? 20.72125 84.39094 -24.41341 1.000 13.46311 108 ILE A C 1
ATOM 9023 O O . ILE D 2 108 ? 20.20168 84.82120 -25.45072 1.000 12.47325 108 ILE A O 1
ATOM 9028 N N . LYS D 2 109 ? 21.75433 85.00574 -23.83299 1.000 14.58301 109 LYS A N 1
ATOM 9029 C CA . LYS D 2 109 ? 22.31972 86.22524 -24.40389 1.000 12.92391 109 LYS A CA 1
ATOM 9030 C C . LYS D 2 109 ? 22.85802 85.98211 -25.80819 1.000 22.31805 109 LYS A C 1
ATOM 9031 O O . LYS D 2 109 ? 22.56359 86.74173 -26.73803 1.000 33.87685 109 LYS A O 1
ATOM 9037 N N . THR D 2 110 ? 23.65606 84.92518 -25.97914 1.000 21.29816 110 THR A N 1
ATOM 9038 C CA . THR D 2 110 ? 24.17202 84.59018 -27.30391 1.000 16.69265 110 THR A CA 1
ATOM 9039 C C . THR D 2 110 ? 23.03893 84.33930 -28.29133 1.000 12.20767 110 THR A C 1
ATOM 9040 O O . THR D 2 110 ? 23.07808 84.81922 -29.42935 1.000 12.13127 110 THR A O 1
ATOM 9044 N N . GLN D 2 111 ? 22.01586 83.59706 -27.86552 1.000 17.51368 111 GLN A N 1
ATOM 9045 C CA . GLN D 2 111 ? 20.87553 83.31519 -28.73028 1.000 12.10525 111 GLN A CA 1
ATOM 9046 C C . GLN D 2 111 ? 20.13887 84.58905 -29.12506 1.000 12.04122 111 GLN A C 1
ATOM 9047 O O . GLN D 2 111 ? 19.77515 84.76487 -30.29345 1.000 13.82195 111 GLN A O 1
ATOM 9053 N N . LEU D 2 112 ? 19.90514 85.48843 -28.16520 1.000 12.08218 112 LEU A N 1
ATOM 9054 C CA . LEU D 2 112 ? 19.22052 86.73865 -28.48106 1.000 12.03231 112 LEU A CA 1
ATOM 9055 C C . LEU D 2 112 ? 20.05523 87.61121 -29.40574 1.000 12.00121 112 LEU A C 1
ATOM 9056 O O . LEU D 2 112 ? 19.51435 88.26736 -30.30351 1.000 12.86979 112 LEU A O 1
ATOM 9061 N N . GLU D 2 113 ? 21.36962 87.65603 -29.18137 1.000 12.24644 113 GLU A N 1
ATOM 9062 C CA . GLU D 2 113 ? 22.23336 88.49195 -30.00852 1.000 14.89561 113 GLU A CA 1
ATOM 9063 C C . GLU D 2 113 ? 22.17933 88.07666 -31.47488 1.000 11.96013 113 GLU A C 1
ATOM 9064 O O . GLU D 2 113 ? 22.25720 88.92549 -32.36969 1.000 12.24574 113 GLU A O 1
ATOM 9070 N N . LYS D 2 114 ? 22.04549 86.78210 -31.74471 1.000 11.95435 114 LYS A N 1
ATOM 9071 C CA . LYS D 2 114 ? 22.07552 86.27959 -33.10973 1.000 11.91795 114 LYS A CA 1
ATOM 9072 C C . LYS D 2 114 ? 20.69230 86.10966 -33.72121 1.000 11.87258 114 LYS A C 1
ATOM 9073 O O . LYS D 2 114 ? 20.59578 85.75606 -34.90158 1.000 11.86984 114 LYS A O 1
ATOM 9079 N N . LYS D 2 115 ? 19.62739 86.36652 -32.96297 1.000 11.85582 115 LYS A N 1
ATOM 9080 C CA . LYS D 2 115 ? 18.27907 86.20198 -33.48976 1.000 11.82318 115 LYS A CA 1
ATOM 9081 C C . LYS D 2 115 ? 18.00278 87.21752 -34.59231 1.000 11.79034 115 LYS A C 1
ATOM 9082 O O . LYS D 2 115 ? 18.42520 88.37355 -34.51572 1.000 14.03375 115 LYS A O 1
ATOM 9088 N N . VAL D 2 116 ? 17.28047 86.78013 -35.61923 1.000 11.79489 116 VAL A N 1
ATOM 9089 C CA . VAL D 2 116 ? 17.00119 87.62363 -36.77627 1.000 11.79065 116 VAL A CA 1
ATOM 9090 C C . VAL D 2 116 ? 15.81156 88.52355 -36.47307 1.000 15.82684 116 VAL A C 1
ATOM 9091 O O . VAL D 2 116 ? 14.76554 88.05925 -36.00314 1.000 12.93361 116 VAL A O 1
ATOM 9095 N N . VAL D 2 117 ? 15.96814 89.81574 -36.75232 1.000 16.39172 117 VAL A N 1
ATOM 9096 C CA . VAL D 2 117 ? 14.94572 90.81164 -36.47726 1.000 12.97775 117 VAL A CA 1
ATOM 9097 C C . VAL D 2 117 ? 14.29912 91.33002 -37.75572 1.000 11.75104 117 VAL A C 1
ATOM 9098 O O . VAL D 2 117 ? 13.09015 91.56728 -37.78519 1.000 19.30587 117 VAL A O 1
ATOM 9102 N N . VAL D 2 118 ? 15.08164 91.51561 -38.82035 1.000 11.77777 118 VAL A N 1
ATOM 9103 C CA . VAL D 2 118 ? 14.57143 91.91625 -40.12936 1.000 11.83458 118 VAL A CA 1
ATOM 9104 C C . VAL D 2 118 ? 15.18593 90.99264 -41.16983 1.000 16.07945 118 VAL A C 1
ATOM 9105 O O . VAL D 2 118 ? 16.40913 90.98780 -41.35372 1.000 18.03975 118 VAL A O 1
ATOM 9109 N N . ALA D 2 119 ? 14.34577 90.22295 -41.85347 1.000 15.42162 119 ALA A N 1
ATOM 9110 C CA . ALA D 2 119 ? 14.81972 89.30217 -42.87332 1.000 14.43079 119 ALA A CA 1
ATOM 9111 C C . ALA D 2 119 ? 14.86666 89.98334 -44.23396 1.000 22.65772 119 ALA A C 1
ATOM 9112 O O . ALA D 2 119 ? 14.05802 90.86375 -44.54123 1.000 20.56338 119 ALA A O 1
ATOM 9114 N N . LYS D 2 120 ? 15.82721 89.56083 -45.05040 1.000 22.71125 120 LYS A N 1
ATOM 9115 C CA . LYS D 2 120 ? 15.98847 90.13688 -46.37673 1.000 23.85152 120 LYS A CA 1
ATOM 9116 C C . LYS D 2 120 ? 14.87730 89.65364 -47.30172 1.000 23.51351 120 LYS A C 1
ATOM 9117 O O . LYS D 2 120 ? 14.49163 88.48164 -47.28117 1.000 28.26120 120 LYS A O 1
ATOM 9123 N N . GLY D 2 121 ? 14.34172 90.57561 -48.10124 1.000 27.91186 121 GLY A N 1
ATOM 9124 C CA . GLY D 2 121 ? 13.24808 90.28734 -48.99766 1.000 33.37370 121 GLY A CA 1
ATOM 9125 C C . GLY D 2 121 ? 13.65511 90.35511 -50.46175 1.000 31.67989 121 GLY A C 1
ATOM 9126 O O . GLY D 2 121 ? 14.77772 90.70460 -50.81923 1.000 39.15434 121 GLY A O 1
ATOM 9127 N N . ASP D 2 122 ? 12.68961 90.01001 -51.31769 1.000 23.59983 122 ASP A N 1
ATOM 9128 C CA . ASP D 2 122 ? 12.91893 90.01530 -52.75749 1.000 29.74391 122 ASP A CA 1
ATOM 9129 C C . ASP D 2 122 ? 12.83143 91.40660 -53.37297 1.000 28.41417 122 ASP A C 1
ATOM 9130 O O . ASP D 2 122 ? 13.33156 91.60889 -54.48436 1.000 40.93115 122 ASP A O 1
ATOM 9135 N N . GLY D 2 123 ? 12.21175 92.36119 -52.68774 1.000 25.88622 123 GLY A N 1
ATOM 9136 C CA . GLY D 2 123 ? 12.03982 93.69289 -53.22463 1.000 18.20914 123 GLY A CA 1
ATOM 9137 C C . GLY D 2 123 ? 10.73871 93.93059 -53.95081 1.000 17.25574 123 GLY A C 1
ATOM 9138 O O . GLY D 2 123 ? 10.55132 95.02041 -54.50663 1.000 25.30486 123 GLY A O 1
ATOM 9139 N N . LYS D 2 124 ? 9.83907 92.94975 -53.97156 1.000 20.15458 124 LYS A N 1
ATOM 9140 C CA . LYS D 2 124 ? 8.55265 93.08002 -54.64215 1.000 33.03870 124 LYS A CA 1
ATOM 9141 C C . LYS D 2 124 ? 7.47651 93.67765 -53.74674 1.000 24.70245 124 LYS A C 1
ATOM 9142 O O . LYS D 2 124 ? 6.32998 93.82307 -54.18634 1.000 16.26193 124 LYS A O 1
ATOM 9148 N N . ALA D 2 125 ? 7.81385 94.01556 -52.50752 1.000 20.11501 125 ALA A N 1
ATOM 9149 C CA . ALA D 2 125 ? 6.88960 94.67951 -51.60204 1.000 18.97742 125 ALA A CA 1
ATOM 9150 C C . ALA D 2 125 ? 7.71031 95.47631 -50.59460 1.000 16.97338 125 ALA A C 1
ATOM 9151 O O . ALA D 2 125 ? 8.91419 95.68385 -50.77408 1.000 22.30421 125 ALA A O 1
ATOM 9153 N N . ALA D 2 126 ? 7.05370 95.92992 -49.53242 1.000 13.49572 126 ALA A N 1
ATOM 9154 C CA . ALA D 2 126 ? 7.73765 96.68468 -48.49187 1.000 12.70037 126 ALA A CA 1
ATOM 9155 C C . ALA D 2 126 ? 8.65617 95.76936 -47.69089 1.000 13.84943 126 ALA A C 1
ATOM 9156 O O . ALA D 2 126 ? 8.26261 94.66342 -47.30927 1.000 21.94420 126 ALA A O 1
ATOM 9158 N N . GLY D 2 127 ? 9.88201 96.22384 -47.44266 1.000 16.86656 127 GLY A N 1
ATOM 9159 C CA . GLY D 2 127 ? 10.82152 95.42237 -46.67798 1.000 12.41798 127 GLY A CA 1
ATOM 9160 C C . GLY D 2 127 ? 12.20336 96.05100 -46.63148 1.000 12.40709 127 GLY A C 1
ATOM 9161 O O . GLY D 2 127 ? 12.36045 97.25770 -46.82078 1.000 12.44731 127 GLY A O 1
ATOM 9162 N N . LEU D 2 128 ? 13.19496 95.20383 -46.35681 1.000 12.36245 128 LEU A N 1
ATOM 9163 C CA . LEU D 2 128 ? 14.57042 95.64978 -46.15264 1.000 19.97327 128 LEU A CA 1
ATOM 9164 C C . LEU D 2 128 ? 15.26026 96.01749 -47.46511 1.000 18.15998 128 LEU A C 1
ATOM 9165 O O . LEU D 2 128 ? 15.22713 95.25582 -48.43605 1.000 21.14313 128 LEU A O 1
ATOM 9170 N N . ALA D 2 129 ? 15.88733 97.19386 -47.48816 1.000 15.95634 129 ALA A N 1
ATOM 9171 C CA . ALA D 2 129 ? 16.65923 97.66821 -48.62889 1.000 20.11042 129 ALA A CA 1
ATOM 9172 C C . ALA D 2 129 ? 18.06302 98.06031 -48.18000 1.000 19.38249 129 ALA A C 1
ATOM 9173 O O . ALA D 2 129 ? 18.26417 98.52616 -47.05580 1.000 26.86180 129 ALA A O 1
ATOM 9175 N N . MET D 2 130 ? 19.03524 97.87249 -49.07184 1.000 17.60517 130 MET A N 1
ATOM 9176 C CA . MET D 2 130 ? 20.43529 98.15449 -48.78516 1.000 18.14710 130 MET A CA 1
ATOM 9177 C C . MET D 2 130 ? 20.96991 99.20213 -49.75865 1.000 31.89958 130 MET A C 1
ATOM 9178 O O . MET D 2 130 ? 20.55495 99.26374 -50.92019 1.000 26.03640 130 MET A O 1
ATOM 9183 N N . ASN D 2 131 ? 21.90018 100.02634 -49.27318 1.000 34.65517 131 ASN A N 1
ATOM 9184 C CA . ASN D 2 131 ? 22.48534 101.09182 -50.08135 1.000 29.22460 131 ASN A CA 1
ATOM 9185 C C . ASN D 2 131 ? 23.44010 100.50581 -51.11914 1.000 27.40578 131 ASN A C 1
ATOM 9186 O O . ASN D 2 131 ? 24.39960 99.81104 -50.76909 1.000 37.16413 131 ASN A O 1
ATOM 9191 N N . GLU D 2 132 ? 23.18091 100.79291 -52.39620 1.000 27.31917 132 GLU A N 1
ATOM 9192 C CA . GLU D 2 132 ? 24.10785 100.49689 -53.49030 1.000 29.31595 132 GLU A CA 1
ATOM 9193 C C . GLU D 2 132 ? 24.40302 101.77744 -54.26851 1.000 33.65849 132 GLU A C 1
ATOM 9194 O O . GLU D 2 132 ? 23.60236 102.19468 -55.11247 1.000 31.44787 132 GLU A O 1
ATOM 9200 N N . ASN D 2 133 ? 25.55905 102.38288 -53.98305 1.000 36.61991 133 ASN A N 1
ATOM 9201 C CA . ASN D 2 133 ? 26.05632 103.57132 -54.68826 1.000 38.18771 133 ASN A CA 1
ATOM 9202 C C . ASN D 2 133 ? 24.98045 104.64144 -54.86153 1.000 27.92495 133 ASN A C 1
ATOM 9203 O O . ASN D 2 133 ? 24.85655 105.26047 -55.92037 1.000 27.80827 133 ASN A O 1
ATOM 9208 N N . GLY D 2 134 ? 24.18577 104.85563 -53.81547 1.000 25.65819 134 GLY A N 1
ATOM 9209 C CA . GLY D 2 134 ? 23.17965 105.89332 -53.81813 1.000 27.60870 134 GLY A CA 1
ATOM 9210 C C . GLY D 2 134 ? 21.76344 105.41148 -54.04138 1.000 33.27794 134 GLY A C 1
ATOM 9211 O O . GLY D 2 134 ? 20.82322 106.18430 -53.81632 1.000 30.98980 134 GLY A O 1
ATOM 9212 N N . LYS D 2 135 ? 21.58326 104.17045 -54.48264 1.000 38.22473 135 LYS A N 1
ATOM 9213 C CA . LYS D 2 135 ? 20.26997 103.61161 -54.75738 1.000 41.03337 135 LYS A CA 1
ATOM 9214 C C . LYS D 2 135 ? 19.96918 102.46481 -53.80052 1.000 36.95817 135 LYS A C 1
ATOM 9215 O O . LYS D 2 135 ? 20.87355 101.85601 -53.22208 1.000 36.39988 135 LYS A O 1
ATOM 9221 N N . ALA D 2 136 ? 18.67759 102.16415 -53.65199 1.000 28.56833 136 ALA A N 1
ATOM 9222 C CA . ALA D 2 136 ? 18.20507 101.15729 -52.70628 1.000 22.90202 136 ALA A CA 1
ATOM 9223 C C . ALA D 2 136 ? 17.94720 99.86201 -53.46666 1.000 24.24888 136 ALA A C 1
ATOM 9224 O O . ALA D 2 136 ? 17.04187 99.79424 -54.30247 1.000 19.49194 136 ALA A O 1
ATOM 9226 N N . VAL D 2 137 ? 18.73443 98.83231 -53.16107 1.000 23.86537 137 VAL A N 1
ATOM 9227 C CA . VAL D 2 137 ? 18.64263 97.53700 -53.81836 1.000 20.05939 137 VAL A CA 1
ATOM 9228 C C . VAL D 2 137 ? 18.41022 96.45394 -52.76552 1.000 20.58696 137 VAL A C 1
ATOM 9229 O O . VAL D 2 137 ? 18.44673 96.70677 -51.56081 1.000 22.51475 137 VAL A O 1
ATOM 9233 N N . VAL D 2 138 ? 18.15976 95.23146 -53.24743 1.000 17.20360 138 VAL A N 1
ATOM 9234 C CA . VAL D 2 138 ? 17.87576 94.11252 -52.35503 1.000 19.30172 138 VAL A CA 1
ATOM 9235 C C . VAL D 2 138 ? 19.06094 93.86672 -51.43031 1.000 23.68332 138 VAL A C 1
ATOM 9236 O O . VAL D 2 138 ? 20.22058 93.84453 -51.86233 1.000 25.24679 138 VAL A O 1
ATOM 9240 N N . ALA D 2 139 ? 18.76814 93.66997 -50.14609 1.000 24.86541 139 ALA A N 1
ATOM 9241 C CA . ALA D 2 139 ? 19.81108 93.57385 -49.13611 1.000 27.01085 139 ALA A CA 1
ATOM 9242 C C . ALA D 2 139 ? 20.59193 92.26765 -49.26557 1.000 30.38166 139 ALA A C 1
ATOM 9243 O O . ALA D 2 139 ? 20.10789 91.26762 -49.80302 1.000 38.01083 139 ALA A O 1
ATOM 9245 N N . ASP D 2 140 ? 21.82669 92.29247 -48.75960 1.000 30.19147 140 ASP A N 1
ATOM 9246 C CA . ASP D 2 140 ? 22.72222 91.14608 -48.84506 1.000 30.73399 140 ASP A CA 1
ATOM 9247 C C . ASP D 2 140 ? 22.60379 90.18691 -47.66555 1.000 24.78482 140 ASP A C 1
ATOM 9248 O O . ASP D 2 140 ? 23.02146 89.02954 -47.78929 1.000 29.57542 140 ASP A O 1
ATOM 9253 N N . ARG D 2 141 ? 22.04426 90.62337 -46.53647 1.000 24.63381 141 ARG A N 1
ATOM 9254 C CA . ARG D 2 141 ? 21.91330 89.75698 -45.37119 1.000 26.19282 141 ARG A CA 1
ATOM 9255 C C . ARG D 2 141 ? 20.69314 90.16851 -44.55746 1.000 22.61610 141 ARG A C 1
ATOM 9256 O O . ARG D 2 141 ? 20.07548 91.20680 -44.80350 1.000 33.25520 141 ARG A O 1
ATOM 9264 N N . ASP D 2 142 ? 20.35718 89.33809 -43.57188 1.000 21.61535 142 ASP A N 1
ATOM 9265 C CA . ASP D 2 142 ? 19.35538 89.67664 -42.57001 1.000 21.52211 142 ASP A CA 1
ATOM 9266 C C . ASP D 2 142 ? 19.99506 90.45775 -41.42965 1.000 16.67821 142 ASP A C 1
ATOM 9267 O O . ASP D 2 142 ? 21.19496 90.34173 -41.16675 1.000 24.28397 142 ASP A O 1
ATOM 9272 N N . LEU D 2 143 ? 19.17928 91.25131 -40.74634 1.000 11.89945 143 LEU A N 1
ATOM 9273 C CA . LEU D 2 143 ? 19.63298 92.00472 -39.58829 1.000 18.01548 143 LEU A CA 1
ATOM 9274 C C . LEU D 2 143 ? 19.31652 91.24526 -38.30409 1.000 15.57453 143 LEU A C 1
ATOM 9275 O O . LEU D 2 143 ? 18.30260 90.55096 -38.19857 1.000 12.60923 143 LEU A O 1
ATOM 9280 N N . VAL D 2 144 ? 20.19310 91.39690 -37.31782 1.000 15.03842 144 VAL A N 1
ATOM 9281 C CA . VAL D 2 144 ? 20.08513 90.66306 -36.06739 1.000 15.88503 144 VAL A CA 1
ATOM 9282 C C . VAL D 2 144 ? 19.95400 91.65231 -34.91594 1.000 14.32140 144 VAL A C 1
ATOM 9283 O O . VAL D 2 144 ? 20.18273 92.85540 -35.06415 1.000 14.15526 144 VAL A O 1
ATOM 9287 N N . ALA D 2 145 ? 19.54350 91.12489 -33.75919 1.000 11.78866 145 ALA A N 1
ATOM 9288 C CA . ALA D 2 145 ? 19.29357 91.97320 -32.59725 1.000 11.82069 145 ALA A CA 1
ATOM 9289 C C . ALA D 2 145 ? 20.55373 92.70808 -32.15288 1.000 19.03368 145 ALA A C 1
ATOM 9290 O O . ALA D 2 145 ? 20.47992 93.85054 -31.68401 1.000 21.68286 145 ALA A O 1
ATOM 9292 N N . SER D 2 146 ? 21.71968 92.06921 -32.28102 1.000 12.71031 146 SER A N 1
ATOM 9293 C CA . SER D 2 146 ? 22.96160 92.70244 -31.85303 1.000 11.98228 146 SER A CA 1
ATOM 9294 C C . SER D 2 146 ? 23.37490 93.86269 -32.74683 1.000 15.64273 146 SER A C 1
ATOM 9295 O O . SER D 2 146 ? 24.33771 94.56189 -32.41352 1.000 22.20244 146 SER A O 1
ATOM 9298 N N . ASP D 2 147 ? 22.68920 94.07546 -33.87225 1.000 21.50612 147 ASP A N 1
ATOM 9299 C CA . ASP D 2 147 ? 22.93690 95.26298 -34.68192 1.000 19.64188 147 ASP A CA 1
ATOM 9300 C C . ASP D 2 147 ? 22.30323 96.50458 -34.07043 1.000 15.62885 147 ASP A C 1
ATOM 9301 O O . ASP D 2 147 ? 22.77093 97.62091 -34.31922 1.000 18.47459 147 ASP A O 1
ATOM 9306 N N . PHE D 2 148 ? 21.25475 96.33180 -33.27128 1.000 13.91392 148 PHE A N 1
ATOM 9307 C CA . PHE D 2 148 ? 20.53171 97.43463 -32.64923 1.000 18.96898 148 PHE A CA 1
ATOM 9308 C C . PHE D 2 148 ? 20.74778 97.52829 -31.14881 1.000 13.61155 148 PHE A C 1
ATOM 9309 O O . PHE D 2 148 ? 20.84426 98.63461 -30.61128 1.000 12.13458 148 PHE A O 1
ATOM 9317 N N . TYR D 2 149 ? 20.80326 96.39496 -30.45543 1.000 10.79474 149 TYR A N 1
ATOM 9318 C CA . TYR D 2 149 ? 20.86970 96.37190 -29.00512 1.000 10.23854 149 TYR A CA 1
ATOM 9319 C C . TYR D 2 149 ? 22.17656 95.74915 -28.53368 1.000 10.72707 149 TYR A C 1
ATOM 9320 O O . TYR D 2 149 ? 22.83697 95.00097 -29.25878 1.000 10.98150 149 TYR A O 1
ATOM 9329 N N . ASN D 2 150 ? 22.53123 96.06175 -27.29246 1.000 13.36947 150 ASN A N 1
ATOM 9330 C CA . ASN D 2 150 ? 23.59327 95.38086 -26.57124 1.000 19.56656 150 ASN A CA 1
ATOM 9331 C C . ASN D 2 150 ? 23.01875 94.84519 -25.26478 1.000 12.06521 150 ASN A C 1
ATOM 9332 O O . ASN D 2 150 ? 22.11481 95.44684 -24.67575 1.000 11.18445 150 ASN A O 1
ATOM 9337 N N . PHE D 2 151 ? 23.52129 93.69088 -24.83281 1.000 11.71833 151 PHE A N 1
ATOM 9338 C CA . PHE D 2 151 ? 22.96134 92.96939 -23.69709 1.000 17.97998 151 PHE A CA 1
ATOM 9339 C C . PHE D 2 151 ? 23.96211 92.90920 -22.54846 1.000 13.41924 151 PHE A C 1
ATOM 9340 O O . PHE D 2 151 ? 25.17006 92.77957 -22.76910 1.000 15.46510 151 PHE A O 1
ATOM 9348 N N . ILE D 2 152 ? 23.44719 92.99252 -21.32093 1.000 12.25533 152 ILE A N 1
ATOM 9349 C CA . ILE D 2 152 ? 24.25983 93.15619 -20.11797 1.000 12.70712 152 ILE A CA 1
ATOM 9350 C C . ILE D 2 152 ? 23.75926 92.20586 -19.03770 1.000 12.79880 152 ILE A C 1
ATOM 9351 O O . ILE D 2 152 ? 22.55017 92.10128 -18.80707 1.000 12.47234 152 ILE A O 1
ATOM 9356 N N . ILE D 2 153 ? 24.68707 91.52486 -18.36808 1.000 13.26385 153 ILE A N 1
ATOM 9357 C CA . ILE D 2 153 ? 24.38627 90.68469 -17.21321 1.000 13.44469 153 ILE A CA 1
ATOM 9358 C C . ILE D 2 153 ? 24.86963 91.40992 -15.96364 1.000 15.07092 153 ILE A C 1
ATOM 9359 O O . ILE D 2 153 ? 26.06493 91.70324 -15.83347 1.000 17.95843 153 ILE A O 1
ATOM 9364 N N . SER D 2 154 ? 23.94916 91.70256 -15.05276 1.000 25.65878 154 SER A N 1
ATOM 9365 C CA . SER D 2 154 ? 24.29556 92.25086 -13.74275 1.000 34.28779 154 SER A CA 1
ATOM 9366 C C . SER D 2 154 ? 23.47949 91.49771 -12.69835 1.000 16.74470 154 SER A C 1
ATOM 9367 O O . SER D 2 154 ? 22.92487 90.42629 -12.96408 1.000 19.77058 154 SER A O 1
ATOM 9370 N N . THR D 2 155 ? 23.38544 92.06150 -11.49817 1.000 19.13807 155 THR A N 1
ATOM 9371 C CA . THR D 2 155 ? 22.67939 91.43534 -10.39294 1.000 18.24037 155 THR A CA 1
ATOM 9372 C C . THR D 2 155 ? 21.62026 92.38012 -9.84064 1.000 18.11069 155 THR A C 1
ATOM 9373 O O . THR D 2 155 ? 21.68920 93.60054 -10.01423 1.000 24.09558 155 THR A O 1
ATOM 9377 N N . ASP D 2 156 ? 20.63259 91.79467 -9.17025 1.000 14.17475 156 ASP A N 1
ATOM 9378 C CA . ASP D 2 156 ? 19.59169 92.57358 -8.51898 1.000 14.05129 156 ASP A CA 1
ATOM 9379 C C . ASP D 2 156 ? 20.11935 93.13432 -7.20374 1.000 24.60969 156 ASP A C 1
ATOM 9380 O O . ASP D 2 156 ? 20.85335 92.46203 -6.47264 1.000 22.07178 156 ASP A O 1
ATOM 9385 N N . THR D 2 157 ? 19.75071 94.38065 -6.91129 1.000 32.73329 157 THR A N 1
ATOM 9386 C CA . THR D 2 157 ? 20.19115 95.03174 -5.68505 1.000 28.18780 157 THR A CA 1
ATOM 9387 C C . THR D 2 157 ? 19.31009 94.69957 -4.48717 1.000 27.14245 157 THR A C 1
ATOM 9388 O O . THR D 2 157 ? 19.62555 95.12341 -3.36963 1.000 28.10139 157 THR A O 1
ATOM 9392 N N . SER D 2 158 ? 18.21565 93.96759 -4.69152 1.000 24.89979 158 SER A N 1
ATOM 9393 C CA . SER D 2 158 ? 17.34821 93.52641 -3.60589 1.000 23.43378 158 SER A CA 1
ATOM 9394 C C . SER D 2 158 ? 17.63558 92.09191 -3.17878 1.000 25.57959 158 SER A C 1
ATOM 9395 O O . SER D 2 158 ? 17.74852 91.81066 -1.98205 1.000 24.52102 158 SER A O 1
ATOM 9398 N N . THR D 2 159 ? 17.74999 91.17413 -4.13869 1.000 23.04603 159 THR A N 1
ATOM 9399 C CA . THR D 2 159 ? 17.98516 89.76510 -3.85241 1.000 19.41082 159 THR A CA 1
ATOM 9400 C C . THR D 2 159 ? 19.40068 89.30174 -4.15629 1.000 19.85439 159 THR A C 1
ATOM 9401 O O . THR D 2 159 ? 19.90092 88.40817 -3.47050 1.000 29.73835 159 THR A O 1
ATOM 9405 N N . GLY D 2 160 ? 20.05297 89.87011 -5.16771 1.000 15.28080 160 GLY A N 1
ATOM 9406 C CA . GLY D 2 160 ? 21.37642 89.43323 -5.55318 1.000 15.52951 160 GLY A CA 1
ATOM 9407 C C . GLY D 2 160 ? 21.41520 88.39945 -6.65487 1.000 15.27923 160 GLY A C 1
ATOM 9408 O O . GLY D 2 160 ? 22.50596 87.91743 -6.98845 1.000 15.51333 160 GLY A O 1
ATOM 9409 N N . GLU D 2 161 ? 20.26550 88.03370 -7.21798 1.000 14.98821 161 GLU A N 1
ATOM 9410 C CA . GLU D 2 161 ? 20.22349 87.07904 -8.31637 1.000 14.59287 161 GLU A CA 1
ATOM 9411 C C . GLU D 2 161 ? 20.75721 87.70949 -9.59969 1.000 14.34153 161 GLU A C 1
ATOM 9412 O O . GLU D 2 161 ? 20.63186 88.91605 -9.82562 1.000 14.16207 161 GLU A O 1
ATOM 9418 N N . TYR D 2 162 ? 21.35143 86.87728 -10.45117 1.000 14.34927 162 TYR A N 1
ATOM 9419 C CA . TYR D 2 162 ? 21.77908 87.34546 -11.76230 1.000 14.10578 162 TYR A CA 1
ATOM 9420 C C . TYR D 2 162 ? 20.56692 87.72000 -12.60133 1.000 13.53676 162 TYR A C 1
ATOM 9421 O O . TYR D 2 162 ? 19.50361 87.10435 -12.49332 1.000 21.86663 162 TYR A O 1
ATOM 9430 N N . ILE D 2 163 ? 20.72483 88.75083 -13.43189 1.000 13.30352 163 ILE A N 1
ATOM 9431 C CA . ILE D 2 163 ? 19.65227 89.24016 -14.28703 1.000 12.77613 163 ILE A CA 1
ATOM 9432 C C . ILE D 2 163 ? 20.22816 89.60123 -15.64906 1.000 12.60466 163 ILE A C 1
ATOM 9433 O O . ILE D 2 163 ? 21.44074 89.73899 -15.82175 1.000 12.90123 163 ILE A O 1
ATOM 9438 N N . LEU D 2 164 ? 19.33383 89.74726 -16.62601 1.000 13.34333 164 LEU A N 1
ATOM 9439 C CA . LEU D 2 164 ? 19.70152 90.12207 -17.98594 1.000 16.73929 164 LEU A CA 1
ATOM 9440 C C . LEU D 2 164 ? 18.86155 91.31130 -18.43131 1.000 11.53400 164 LEU A C 1
ATOM 9441 O O . LEU D 2 164 ? 17.63313 91.29402 -18.29847 1.000 11.23466 164 LEU A O 1
ATOM 9446 N N . LYS D 2 165 ? 19.52706 92.33879 -18.95704 1.000 11.54708 165 LYS A N 1
ATOM 9447 C CA . LYS D 2 165 ? 18.86127 93.53397 -19.45473 1.000 11.93246 165 LYS A CA 1
ATOM 9448 C C . LYS D 2 165 ? 19.48965 93.93996 -20.78157 1.000 14.41615 165 LYS A C 1
ATOM 9449 O O . LYS D 2 165 ? 20.58775 93.50064 -21.13203 1.000 11.38392 165 LYS A O 1
ATOM 9455 N N . SER D 2 166 ? 18.77674 94.78538 -21.52436 1.000 19.23750 166 SER A N 1
ATOM 9456 C CA . SER D 2 166 ? 19.21930 95.22168 -22.84098 1.000 24.72841 166 SER A CA 1
ATOM 9457 C C . SER D 2 166 ? 19.24924 96.74307 -22.89752 1.000 25.25254 166 SER A C 1
ATOM 9458 O O . SER D 2 166 ? 18.60981 97.43185 -22.09729 1.000 17.65068 166 SER A O 1
ATOM 9461 N N . GLU D 2 167 ? 19.99561 97.26074 -23.87104 1.000 22.30616 167 GLU A N 1
ATOM 9462 C CA . GLU D 2 167 ? 20.20856 98.69420 -23.99308 1.000 18.23090 167 GLU A CA 1
ATOM 9463 C C . GLU D 2 167 ? 20.33777 99.05612 -25.46457 1.000 16.94596 167 GLU A C 1
ATOM 9464 O O . GLU D 2 167 ? 20.84016 98.26837 -26.27027 1.000 26.94994 167 GLU A O 1
ATOM 9470 N N . LYS D 2 168 ? 19.88002 100.25682 -25.80750 1.000 11.41565 168 LYS A N 1
ATOM 9471 C CA . LYS D 2 168 ? 20.04819 100.75204 -27.16496 1.000 14.54925 168 LYS A CA 1
ATOM 9472 C C . LYS D 2 168 ? 21.51780 101.06033 -27.42344 1.000 16.16520 168 LYS A C 1
ATOM 9473 O O . LYS D 2 168 ? 22.21378 101.60687 -26.56313 1.000 28.75476 168 LYS A O 1
ATOM 9479 N N . LYS D 2 169 ? 21.99460 100.69363 -28.61005 1.000 10.42260 169 LYS A N 1
ATOM 9480 C CA . LYS D 2 169 ? 23.37026 100.98668 -28.97713 1.000 10.81121 169 LYS A CA 1
ATOM 9481 C C . LYS D 2 169 ? 23.58892 102.49371 -29.11796 1.000 11.43401 169 LYS A C 1
ATOM 9482 O O . LYS D 2 169 ? 22.64915 103.29241 -29.16776 1.000 13.34137 169 LYS A O 1
ATOM 9488 N N . GLY D 2 170 ? 24.86244 102.87456 -29.18122 1.000 12.98291 170 GLY A N 1
ATOM 9489 C CA . GLY D 2 170 ? 25.21414 104.27386 -29.29035 1.000 16.13097 170 GLY A CA 1
ATOM 9490 C C . GLY D 2 170 ? 24.87496 104.85907 -30.64782 1.000 13.34637 170 GLY A C 1
ATOM 9491 O O . GLY D 2 170 ? 24.72908 104.15596 -31.64939 1.000 13.68118 170 GLY A O 1
ATOM 9492 N N . ALA D 2 171 ? 24.73743 106.18847 -30.66870 1.000 14.98209 171 ALA A N 1
ATOM 9493 C CA . ALA D 2 171 ? 24.42347 106.88414 -31.91328 1.000 14.63901 171 ALA A CA 1
ATOM 9494 C C . ALA D 2 171 ? 25.49219 106.66153 -32.97564 1.000 16.13458 171 ALA A C 1
ATOM 9495 O O . ALA D 2 171 ? 25.18075 106.64882 -34.17082 1.000 19.81380 171 ALA A O 1
ATOM 9497 N N . ALA D 2 172 ? 26.75171 106.49558 -32.56460 1.000 16.52552 172 ALA A N 1
ATOM 9498 C CA . ALA D 2 172 ? 27.81817 106.18642 -33.51464 1.000 11.82171 172 ALA A CA 1
ATOM 9499 C C . ALA D 2 172 ? 27.58232 104.84494 -34.20152 1.000 11.71546 172 ALA A C 1
ATOM 9500 O O . ALA D 2 172 ? 27.62048 104.74865 -35.43433 1.000 11.65909 172 ALA A O 1
ATOM 9502 N N . SER D 2 173 ? 27.35902 103.78910 -33.41558 1.000 13.00787 173 SER A N 1
ATOM 9503 C CA . SER D 2 173 ? 27.12012 102.47540 -34.00557 1.000 14.84594 173 SER A CA 1
ATOM 9504 C C . SER D 2 173 ? 25.83696 102.46434 -34.82605 1.000 13.84950 173 SER A C 1
ATOM 9505 O O . SER D 2 173 ? 25.78895 101.86749 -35.90868 1.000 11.08039 173 SER A O 1
ATOM 9508 N N . LEU D 2 174 ? 24.78894 103.13152 -34.33235 1.000 13.24751 174 LEU A N 1
ATOM 9509 C CA . LEU D 2 174 ? 23.51488 103.13577 -35.04251 1.000 10.29540 174 LEU A CA 1
ATOM 9510 C C . LEU D 2 174 ? 23.58024 103.95071 -36.32788 1.000 20.33382 174 LEU A C 1
ATOM 9511 O O . LEU D 2 174 ? 22.94740 103.57966 -37.32218 1.000 27.82534 174 LEU A O 1
ATOM 9516 N N . ASP D 2 175 ? 24.33905 105.04915 -36.33933 1.000 22.71783 175 ASP A N 1
ATOM 9517 C CA . ASP D 2 175 ? 24.47936 105.82485 -37.56773 1.000 16.85118 175 ASP A CA 1
ATOM 9518 C C . ASP D 2 175 ? 25.20907 105.02197 -38.63622 1.000 18.46385 175 ASP A C 1
ATOM 9519 O O . ASP D 2 175 ? 24.75474 104.94647 -39.78401 1.000 22.58997 175 ASP A O 1
ATOM 9524 N N . ALA D 2 176 ? 26.32115 104.37741 -38.26107 1.000 15.38505 176 ALA A N 1
ATOM 9525 C CA . ALA D 2 176 ? 27.05077 103.51772 -39.18987 1.000 12.81929 176 ALA A CA 1
ATOM 9526 C C . ALA D 2 176 ? 26.13391 102.51600 -39.87626 1.000 23.68021 176 ALA A C 1
ATOM 9527 O O . ALA D 2 176 ? 26.40261 102.10353 -41.01125 1.000 23.31174 176 ALA A O 1
ATOM 9529 N N . LEU D 2 177 ? 25.05266 102.11299 -39.20352 1.000 17.33106 177 LEU A N 1
ATOM 9530 C CA . LEU D 2 177 ? 24.07707 101.21046 -39.80243 1.000 16.69380 177 LEU A CA 1
ATOM 9531 C C . LEU D 2 177 ? 23.06690 101.96424 -40.66371 1.000 16.48009 177 LEU A C 1
ATOM 9532 O O . LEU D 2 177 ? 22.65368 101.46250 -41.71575 1.000 16.14129 177 LEU A O 1
ATOM 9537 N N . ASN D 2 178 ? 22.65839 103.16550 -40.23642 1.000 15.55792 178 ASN A N 1
ATOM 9538 C CA . ASN D 2 178 ? 21.63711 103.91628 -40.96466 1.000 22.79707 178 ASN A CA 1
ATOM 9539 C C . ASN D 2 178 ? 22.06382 104.28524 -42.37965 1.000 33.40797 178 ASN A C 1
ATOM 9540 O O . ASN D 2 178 ? 21.19565 104.49473 -43.23529 1.000 33.03857 178 ASN A O 1
ATOM 9545 N N . GLU D 2 179 ? 23.36560 104.36281 -42.65307 1.000 24.22672 179 GLU A N 1
ATOM 9546 C CA . GLU D 2 179 ? 23.84990 104.67615 -43.99184 1.000 23.59844 179 GLU A CA 1
ATOM 9547 C C . GLU D 2 179 ? 24.02358 103.44525 -44.87809 1.000 23.65296 179 GLU A C 1
ATOM 9548 O O . GLU D 2 179 ? 24.60555 103.56114 -45.96171 1.000 28.13087 179 GLU A O 1
ATOM 9554 N N . LYS D 2 180 ? 23.52642 102.28424 -44.46272 1.000 15.63735 180 LYS A N 1
ATOM 9555 C CA . LYS D 2 180 ? 23.68810 101.08074 -45.27383 1.000 15.83060 180 LYS A CA 1
ATOM 9556 C C . LYS D 2 180 ? 22.40351 100.27875 -45.42151 1.000 12.51966 180 LYS A C 1
ATOM 9557 O O . LYS D 2 180 ? 22.18204 99.66654 -46.47238 1.000 11.77592 180 LYS A O 1
ATOM 9563 N N . TYR D 2 181 ? 21.56350 100.24309 -44.39037 1.000 14.30465 181 TYR A N 1
ATOM 9564 C CA . TYR D 2 181 ? 20.32482 99.47975 -44.40976 1.000 12.14358 181 TYR A CA 1
ATOM 9565 C C . TYR D 2 181 ? 19.17572 100.38032 -43.98266 1.000 10.80889 181 TYR A C 1
ATOM 9566 O O . TYR D 2 181 ? 19.35594 101.31105 -43.19291 1.000 23.70851 181 TYR A O 1
ATOM 9575 N N . GLY D 2 182 ? 17.99385 100.10804 -44.52614 1.000 8.64627 182 GLY A N 1
ATOM 9576 C CA . GLY D 2 182 ? 16.83824 100.92651 -44.21333 1.000 8.28010 182 GLY A CA 1
ATOM 9577 C C . GLY D 2 182 ? 15.55387 100.24110 -44.61667 1.000 14.11538 182 GLY A C 1
ATOM 9578 O O . GLY D 2 182 ? 15.55513 99.18531 -45.25305 1.000 20.53988 182 GLY A O 1
ATOM 9579 N N . TYR D 2 183 ? 14.44450 100.86938 -44.23782 1.000 15.25844 183 TYR A N 1
ATOM 9580 C CA . TYR D 2 183 ? 13.10928 100.34736 -44.50165 1.000 7.85676 183 TYR A CA 1
ATOM 9581 C C . TYR D 2 183 ? 12.53676 100.98917 -45.76047 1.000 15.96613 183 TYR A C 1
ATOM 9582 O O . TYR D 2 183 ? 12.44354 102.21871 -45.84957 1.000 18.46028 183 TYR A O 1
ATOM 9591 N N . ALA D 2 184 ? 12.13960 100.15595 -46.71958 1.000 15.23685 184 ALA A N 1
ATOM 9592 C CA . ALA D 2 184 ? 11.47388 100.60885 -47.93288 1.000 7.17915 184 ALA A CA 1
ATOM 9593 C C . ALA D 2 184 ? 9.98614 100.30956 -47.79936 1.000 13.46538 184 ALA A C 1
ATOM 9594 O O . ALA D 2 184 ? 9.58943 99.14382 -47.70175 1.000 24.49500 184 ALA A O 1
ATOM 9596 N N . ALA D 2 185 ? 9.17130 101.36214 -47.81190 1.000 17.55608 185 ALA A N 1
ATOM 9597 C CA . ALA D 2 185 ? 7.72783 101.28671 -47.62511 1.000 15.92194 185 ALA A CA 1
ATOM 9598 C C . ALA D 2 185 ? 6.98664 100.92947 -48.90350 1.000 9.38764 185 ALA A C 1
ATOM 9599 O O . ALA D 2 185 ? 5.75140 100.93283 -48.91104 1.000 6.25052 185 ALA A O 1
ATOM 9601 N N . LEU D 2 186 ? 7.71188 100.61003 -49.97043 1.000 10.89148 186 LEU A N 1
ATOM 9602 C CA . LEU D 2 186 ? 7.12144 100.28010 -51.25623 1.000 20.85575 186 LEU A CA 1
ATOM 9603 C C . LEU D 2 186 ? 8.15339 99.47552 -52.02924 1.000 23.97287 186 LEU A C 1
ATOM 9604 O O . LEU D 2 186 ? 9.33643 99.45328 -51.67612 1.000 14.97376 186 LEU A O 1
ATOM 9609 N N . ALA D 2 187 ? 7.68623 98.77087 -53.05349 1.000 22.64851 187 ALA A N 1
ATOM 9610 C CA . ALA D 2 187 ? 8.58581 97.91111 -53.80764 1.000 15.10295 187 ALA A CA 1
ATOM 9611 C C . ALA D 2 187 ? 9.72404 98.75210 -54.36162 1.000 24.10984 187 ALA A C 1
ATOM 9612 O O . ALA D 2 187 ? 9.48711 99.81594 -54.93838 1.000 19.71432 187 ALA A O 1
ATOM 9614 N N . ILE D 2 188 ? 10.94986 98.25110 -54.24608 1.000 24.78351 188 ILE A N 1
ATOM 9615 C CA . ILE D 2 188 ? 12.11425 99.00252 -54.69792 1.000 20.84997 188 ILE A CA 1
ATOM 9616 C C . ILE D 2 188 ? 12.44525 98.60976 -56.12594 1.000 31.69959 188 ILE A C 1
ATOM 9617 O O . ILE D 2 188 ? 12.40716 97.42965 -56.49055 1.000 27.95654 188 ILE A O 1
ATOM 9622 N N . ASP D 2 189 ? 12.74943 99.61252 -56.94480 1.000 69.22743 189 ASP A N 1
ATOM 9623 C CA . ASP D 2 189 ? 13.08472 99.41286 -58.34518 1.000 34.82315 189 ASP A CA 1
ATOM 9624 C C . ASP D 2 189 ? 14.58720 99.29892 -58.53749 1.000 35.81429 189 ASP A C 1
ATOM 9625 O O . ASP D 2 189 ? 15.04833 99.07548 -59.65746 1.000 49.55921 189 ASP A O 1
ATOM 9630 N N . GLY D 2 190 ? 15.34978 99.43299 -57.45805 1.000 49.90135 190 GLY A N 1
ATOM 9631 C CA . GLY D 2 190 ? 16.79689 99.38504 -57.44550 1.000 64.17424 190 GLY A CA 1
ATOM 9632 C C . GLY D 2 190 ? 17.47643 100.55257 -58.12229 1.000 55.72004 190 GLY A C 1
ATOM 9633 O O . GLY D 2 190 ? 18.69401 100.51690 -58.31838 1.000 44.30900 190 GLY A O 1
ATOM 9634 N N . THR D 2 191 ? 16.72268 101.59162 -58.48579 1.000 49.53019 191 THR A N 1
ATOM 9635 C CA . THR D 2 191 ? 17.26534 102.81379 -59.06647 1.000 48.60831 191 THR A CA 1
ATOM 9636 C C . THR D 2 191 ? 16.81548 104.06568 -58.31689 1.000 53.27134 191 THR A C 1
ATOM 9637 O O . THR D 2 191 ? 17.06850 105.18161 -58.78757 1.000 63.46601 191 THR A O 1
ATOM 9641 N N . GLY D 2 192 ? 16.15283 103.91346 -57.17534 1.000 35.93683 192 GLY A N 1
ATOM 9642 C CA . GLY D 2 192 ? 15.67465 105.04203 -56.39240 1.000 34.86778 192 GLY A CA 1
ATOM 9643 C C . GLY D 2 192 ? 16.65826 105.39704 -55.29068 1.000 49.13711 192 GLY A C 1
ATOM 9644 O O . GLY D 2 192 ? 17.25927 104.51700 -54.67570 1.000 36.68915 192 GLY A O 1
ATOM 9645 N N . ASP D 2 193 ? 16.83047 106.70322 -55.07759 1.000 47.00732 193 ASP A N 1
ATOM 9646 C CA . ASP D 2 193 ? 17.77768 107.19555 -54.08743 1.000 38.44728 193 ASP A CA 1
ATOM 9647 C C . ASP D 2 193 ? 17.48509 106.60423 -52.71678 1.000 27.59568 193 ASP A C 1
ATOM 9648 O O . ASP D 2 193 ? 16.34149 106.28928 -52.37788 1.000 29.23157 193 ASP A O 1
ATOM 9653 N N . PHE D 2 194 ? 18.53421 106.49509 -51.90519 1.000 31.16273 194 PHE A N 1
ATOM 9654 C CA . PHE D 2 194 ? 18.39687 105.80263 -50.63300 1.000 26.48854 194 PHE A CA 1
ATOM 9655 C C . PHE D 2 194 ? 17.61181 106.66111 -49.64813 1.000 24.59006 194 PHE A C 1
ATOM 9656 O O . PHE D 2 194 ? 16.57195 106.23604 -49.13240 1.000 32.48882 194 PHE A O 1
ATOM 9664 N N . GLY D 2 195 ? 18.07139 107.88996 -49.40295 1.000 15.86641 195 GLY A N 1
ATOM 9665 C CA . GLY D 2 195 ? 17.39579 108.76876 -48.46051 1.000 11.57165 195 GLY A CA 1
ATOM 9666 C C . GLY D 2 195 ? 15.94368 109.04958 -48.79486 1.000 21.05246 195 GLY A C 1
ATOM 9667 O O . GLY D 2 195 ? 15.19360 109.49734 -47.91985 1.000 22.00550 195 GLY A O 1
ATOM 9668 N N . THR D 2 196 ? 15.52938 108.80535 -50.04019 1.000 23.24532 196 THR A N 1
ATOM 9669 C CA . THR D 2 196 ? 14.16589 109.08109 -50.48322 1.000 24.67894 196 THR A CA 1
ATOM 9670 C C . THR D 2 196 ? 13.28274 107.84098 -50.51722 1.000 20.48127 196 THR A C 1
ATOM 9671 O O . THR D 2 196 ? 12.09296 107.92619 -50.19748 1.000 31.64874 196 THR A O 1
ATOM 9675 N N . VAL D 2 197 ? 13.83016 106.68894 -50.91142 1.000 17.25019 197 VAL A N 1
ATOM 9676 C CA . VAL D 2 197 ? 13.05238 105.45985 -51.01259 1.000 23.42651 197 VAL A CA 1
ATOM 9677 C C . VAL D 2 197 ? 13.23493 104.57736 -49.78259 1.000 25.99197 197 VAL A C 1
ATOM 9678 O O . VAL D 2 197 ? 12.63557 103.49605 -49.69773 1.000 37.72144 197 VAL A O 1
ATOM 9682 N N . THR D 2 198 ? 14.00824 105.03231 -48.79777 1.000 23.46083 198 THR A N 1
ATOM 9683 C CA . THR D 2 198 ? 14.22658 104.27101 -47.57701 1.000 21.08952 198 THR A CA 1
ATOM 9684 C C . THR D 2 198 ? 14.23533 105.17548 -46.35327 1.000 21.91114 198 THR A C 1
ATOM 9685 O O . THR D 2 198 ? 14.80820 106.26828 -46.37412 1.000 25.36967 198 THR A O 1
ATOM 9689 N N . GLU D 2 199 ? 13.57435 104.71157 -45.30007 1.000 32.63075 199 GLU A N 1
ATOM 9690 C CA . GLU D 2 199 ? 13.68669 105.25712 -43.95865 1.000 24.51879 199 GLU A CA 1
ATOM 9691 C C . GLU D 2 199 ? 14.61279 104.33398 -43.15951 1.000 37.05163 199 GLU A C 1
ATOM 9692 O O . GLU D 2 199 ? 14.87648 103.18828 -43.55059 1.000 49.40144 199 GLU A O 1
ATOM 9698 N N . SER D 2 200 ? 15.09842 104.81955 -42.01560 1.000 35.74780 200 SER A N 1
ATOM 9699 C CA . SER D 2 200 ? 15.92238 104.01948 -41.11686 1.000 34.25378 200 SER A CA 1
ATOM 9700 C C . SER D 2 200 ? 15.02753 103.41059 -40.04272 1.000 26.33122 200 SER A C 1
ATOM 9701 O O . SER D 2 200 ? 14.01498 104.00577 -39.65656 1.000 34.01735 200 SER A O 1
ATOM 9704 N N . TYR D 2 201 ? 15.38906 102.20664 -39.58912 1.000 14.31926 201 TYR A N 1
ATOM 9705 C CA . TYR D 2 201 ? 14.58730 101.49578 -38.59748 1.000 9.79971 201 TYR A CA 1
ATOM 9706 C C . TYR D 2 201 ? 14.76644 102.11192 -37.21749 1.000 14.03506 201 TYR A C 1
ATOM 9707 O O . TYR D 2 201 ? 15.86271 102.54103 -36.84947 1.000 19.48044 201 TYR A O 1
ATOM 9716 N N . VAL D 2 202 ? 13.68959 102.12358 -36.44362 1.000 12.20963 202 VAL A N 1
ATOM 9717 C CA . VAL D 2 202 ? 13.66465 102.78289 -35.14098 1.000 9.64793 202 VAL A CA 1
ATOM 9718 C C . VAL D 2 202 ? 13.51125 101.70521 -34.06676 1.000 9.21392 202 VAL A C 1
ATOM 9719 O O . VAL D 2 202 ? 12.42329 101.13004 -33.92105 1.000 7.40530 202 VAL A O 1
ATOM 9723 N N . PRO D 2 203 ? 14.54938 101.42091 -33.28086 1.000 14.16333 203 PRO A N 1
ATOM 9724 C CA . PRO D 2 203 ? 14.39620 100.45637 -32.18541 1.000 10.38888 203 PRO A CA 1
ATOM 9725 C C . PRO D 2 203 ? 13.81429 101.12073 -30.94883 1.000 8.99013 203 PRO A C 1
ATOM 9726 O O . PRO D 2 203 ? 14.09942 102.28183 -30.64577 1.000 11.96882 203 PRO A O 1
ATOM 9730 N N . ALA D 2 204 ? 12.97500 100.37114 -30.24180 1.000 12.62227 204 ALA A N 1
ATOM 9731 C CA . ALA D 2 204 ? 12.29527 100.89773 -29.07154 1.000 8.46311 204 ALA A CA 1
ATOM 9732 C C . ALA D 2 204 ? 13.21645 100.88600 -27.85556 1.000 8.14124 204 ALA A C 1
ATOM 9733 O O . ALA D 2 204 ? 14.25663 100.22265 -27.83083 1.000 8.40548 204 ALA A O 1
ATOM 9735 N N . ALA D 2 205 ? 12.81037 101.62967 -26.83449 1.000 13.01241 205 ALA A N 1
ATOM 9736 C CA . ALA D 2 205 ? 13.58789 101.71777 -25.60690 1.000 15.69442 205 ALA A CA 1
ATOM 9737 C C . ALA D 2 205 ? 13.26752 100.52941 -24.70983 1.000 16.85829 205 ALA A C 1
ATOM 9738 O O . ALA D 2 205 ? 12.10253 100.34443 -24.33612 1.000 15.24474 205 ALA A O 1
ATOM 9740 N N . PRO D 2 206 ? 14.25226 99.71097 -24.34366 1.000 8.90643 206 PRO A N 1
ATOM 9741 C CA . PRO D 2 206 ? 13.96866 98.54264 -23.50212 1.000 16.21681 206 PRO A CA 1
ATOM 9742 C C . PRO D 2 206 ? 13.45883 98.94356 -22.12339 1.000 14.67468 206 PRO A C 1
ATOM 9743 O O . PRO D 2 206 ? 13.92055 99.91836 -21.52509 1.000 9.59225 206 PRO A O 1
ATOM 9747 N N . THR D 2 207 ? 12.46715 98.19044 -21.63413 1.000 11.59316 207 THR A N 1
ATOM 9748 C CA . THR D 2 207 ? 11.93224 98.38988 -20.29325 1.000 17.68269 207 THR A CA 1
ATOM 9749 C C . THR D 2 207 ? 11.89465 97.12289 -19.44719 1.000 23.65894 207 THR A C 1
ATOM 9750 O O . THR D 2 207 ? 11.69462 97.23023 -18.23202 1.000 27.69017 207 THR A O 1
ATOM 9754 N N . ASP D 2 208 ? 12.07159 95.94026 -20.03344 1.000 17.25346 208 ASP A N 1
ATOM 9755 C CA . ASP D 2 208 ? 11.93868 94.68413 -19.30794 1.000 11.66672 208 ASP A CA 1
ATOM 9756 C C . ASP D 2 208 ? 13.30302 94.10052 -18.95165 1.000 9.88670 208 ASP A C 1
ATOM 9757 O O . ASP D 2 208 ? 14.30966 94.34606 -19.62045 1.000 9.96930 208 ASP A O 1
ATOM 9762 N N . ILE D 2 209 ? 13.31325 93.29546 -17.88968 1.000 10.15412 209 ILE A N 1
ATOM 9763 C CA . ILE D 2 209 ? 14.50632 92.60021 -17.42200 1.000 10.56432 209 ILE A CA 1
ATOM 9764 C C . ILE D 2 209 ? 14.15950 91.13244 -17.21482 1.000 10.62158 209 ILE A C 1
ATOM 9765 O O . ILE D 2 209 ? 13.08955 90.80476 -16.68863 1.000 10.52011 209 ILE A O 1
ATOM 9770 N N . LEU D 2 210 ? 15.07041 90.25023 -17.62011 1.000 10.81007 210 LEU A N 1
ATOM 9771 C CA . LEU D 2 210 ? 14.88825 88.81470 -17.45758 1.000 10.91381 210 LEU A CA 1
ATOM 9772 C C . LEU D 2 210 ? 15.43662 88.38407 -16.10242 1.000 12.01137 210 LEU A C 1
ATOM 9773 O O . LEU D 2 210 ? 16.62367 88.57800 -15.81356 1.000 17.73898 210 LEU A O 1
ATOM 9778 N N . LYS D 2 211 ? 14.57546 87.78887 -15.28492 1.000 11.40165 211 LYS A N 1
ATOM 9779 C CA . LYS D 2 211 ? 14.93426 87.34984 -13.94229 1.000 15.29791 211 LYS A CA 1
ATOM 9780 C C . LYS D 2 211 ? 13.89386 86.32224 -13.50077 1.000 18.00893 211 LYS A C 1
ATOM 9781 O O . LYS D 2 211 ? 13.17092 85.76632 -14.33402 1.000 21.71924 211 LYS A O 1
ATOM 9787 N N . SER D 2 212 ? 13.83606 86.05250 -12.19759 1.000 17.88987 212 SER A N 1
ATOM 9788 C CA . SER D 2 212 ? 12.83967 85.12918 -11.67156 1.000 14.95706 212 SER A CA 1
ATOM 9789 C C . SER D 2 212 ? 11.43213 85.58494 -12.04023 1.000 11.83897 212 SER A C 1
ATOM 9790 O O . SER D 2 212 ? 11.15692 86.78080 -12.17435 1.000 13.69668 212 SER A O 1
ATOM 9793 N N . THR D 2 213 ? 10.54129 84.60531 -12.20938 1.000 11.98135 213 THR A N 1
ATOM 9794 C CA . THR D 2 213 ? 9.14076 84.74167 -12.61274 1.000 18.14151 213 THR A CA 1
ATOM 9795 C C . THR D 2 213 ? 8.97187 85.18231 -14.06400 1.000 18.52301 213 THR A C 1
ATOM 9796 O O . THR D 2 213 ? 7.83283 85.38717 -14.49845 1.000 21.72455 213 THR A O 1
ATOM 9800 N N . LYS D 2 214 ? 10.05131 85.34409 -14.82613 1.000 10.79681 214 LYS A N 1
ATOM 9801 C CA . LYS D 2 214 ? 9.96388 85.80838 -16.20162 1.000 11.42536 214 LYS A CA 1
ATOM 9802 C C . LYS D 2 214 ? 10.57683 84.79311 -17.15824 1.000 20.08948 214 LYS A C 1
ATOM 9803 O O . LYS D 2 214 ? 11.37288 83.93381 -16.76756 1.000 13.67663 214 LYS A O 1
ATOM 9809 N N . GLN D 2 215 ? 10.17409 84.89933 -18.42408 1.000 18.78200 215 GLN A N 1
ATOM 9810 C CA . GLN D 2 215 ? 10.78549 84.15515 -19.51548 1.000 13.28605 215 GLN A CA 1
ATOM 9811 C C . GLN D 2 215 ? 10.68178 84.99273 -20.78183 1.000 10.74924 215 GLN A C 1
ATOM 9812 O O . GLN D 2 215 ? 9.79528 85.84278 -20.90823 1.000 10.71035 215 GLN A O 1
ATOM 9818 N N . ILE D 2 216 ? 11.60005 84.75001 -21.71747 1.000 10.75219 216 ILE A N 1
ATOM 9819 C CA . ILE D 2 216 ? 11.62716 85.52745 -22.95116 1.000 13.47735 216 ILE A CA 1
ATOM 9820 C C . ILE D 2 216 ? 10.37943 85.22491 -23.76873 1.000 14.60321 216 ILE A C 1
ATOM 9821 O O . ILE D 2 216 ? 10.03391 84.05814 -23.99671 1.000 18.18517 216 ILE A O 1
ATOM 9826 N N . ASP D 2 217 ? 9.68997 86.27907 -24.20338 1.000 12.55651 217 ASP A N 1
ATOM 9827 C CA . ASP D 2 217 ? 8.49917 86.15384 -25.04241 1.000 14.28305 217 ASP A CA 1
ATOM 9828 C C . ASP D 2 217 ? 8.96508 86.26352 -26.49105 1.000 17.31463 217 ASP A C 1
ATOM 9829 O O . ASP D 2 217 ? 9.15294 87.36487 -27.01491 1.000 19.01857 217 ASP A O 1
ATOM 9834 N N . GLU D 2 218 ? 9.14106 85.11338 -27.14879 1.000 12.30452 218 GLU A N 1
ATOM 9835 C CA . GLU D 2 218 ? 9.69416 85.10114 -28.49887 1.000 12.85706 218 GLU A CA 1
ATOM 9836 C C . GLU D 2 218 ? 8.73577 85.65319 -29.54594 1.000 15.58058 218 GLU A C 1
ATOM 9837 O O . GLU D 2 218 ? 9.16916 85.92243 -30.67311 1.000 14.47808 218 GLU A O 1
ATOM 9843 N N . THR D 2 219 ? 7.45558 85.82181 -29.21097 1.000 13.48605 219 THR A N 1
ATOM 9844 C CA . THR D 2 219 ? 6.52143 86.43879 -30.14670 1.000 15.68580 219 THR A CA 1
ATOM 9845 C C . THR D 2 219 ? 6.63525 87.95978 -30.12536 1.000 16.84908 219 THR A C 1
ATOM 9846 O O . THR D 2 219 ? 6.75561 88.59718 -31.17840 1.000 16.41192 219 THR A O 1
ATOM 9850 N N . ALA D 2 220 ? 6.58823 88.55594 -28.93069 1.000 15.04982 220 ALA A N 1
ATOM 9851 C CA . ALA D 2 220 ? 6.63097 90.01162 -28.81617 1.000 14.88181 220 ALA A CA 1
ATOM 9852 C C . ALA D 2 220 ? 8.02338 90.56139 -29.10490 1.000 12.53085 220 ALA A C 1
ATOM 9853 O O . ALA D 2 220 ? 8.15903 91.60851 -29.74852 1.000 10.63997 220 ALA A O 1
ATOM 9855 N N . SER D 2 221 ? 9.06170 89.89229 -28.60590 1.000 15.13634 221 SER A N 1
ATOM 9856 C CA . SER D 2 221 ? 10.42988 90.38357 -28.73407 1.000 13.53325 221 SER A CA 1
ATOM 9857 C C . SER D 2 221 ? 10.80104 90.63477 -30.18998 1.000 13.12017 221 SER A C 1
ATOM 9858 O O . SER D 2 221 ? 10.65866 89.75292 -31.04141 1.000 19.41824 221 SER A O 1
ATOM 9861 N N . PHE D 2 222 ? 11.27115 91.85470 -30.46458 1.000 15.61769 222 PHE A N 1
ATOM 9862 C CA . PHE D 2 222 ? 11.77126 92.25604 -31.78223 1.000 13.13347 222 PHE A CA 1
ATOM 9863 C C . PHE D 2 222 ? 10.67779 92.21847 -32.84839 1.000 16.64211 222 PHE A C 1
ATOM 9864 O O . PHE D 2 222 ? 10.94591 91.93324 -34.01859 1.000 17.01649 222 PHE A O 1
ATOM 9872 N N . GLU D 2 223 ? 9.44028 92.51053 -32.44947 1.000 20.67682 223 GLU A N 1
ATOM 9873 C CA . GLU D 2 223 ? 8.33383 92.58557 -33.39672 1.000 14.35138 223 GLU A CA 1
ATOM 9874 C C . GLU D 2 223 ? 8.53097 93.73283 -34.37752 1.000 14.86239 223 GLU A C 1
ATOM 9875 O O . GLU D 2 223 ? 8.80934 94.86699 -33.97850 1.000 11.67570 223 GLU A O 1
ATOM 9881 N N . ASN D 2 224 ? 8.36284 93.44030 -35.66306 1.000 24.91106 224 ASN A N 1
ATOM 9882 C CA . ASN D 2 224 ? 8.47515 94.44110 -36.71565 1.000 16.83027 224 ASN A CA 1
ATOM 9883 C C . ASN D 2 224 ? 7.08591 94.95882 -37.06665 1.000 19.09217 224 ASN A C 1
ATOM 9884 O O . ASN D 2 224 ? 6.19708 94.17341 -37.41317 1.000 31.77906 224 ASN A O 1
ATOM 9889 N N . THR D 2 225 ? 6.90105 96.27592 -36.97467 1.000 16.14966 225 THR A N 1
ATOM 9890 C CA . THR D 2 225 ? 5.69969 96.95403 -37.46761 1.000 26.69056 225 THR A CA 1
ATOM 9891 C C . THR D 2 225 ? 6.20036 98.12759 -38.30266 1.000 30.95083 225 THR A C 1
ATOM 9892 O O . THR D 2 225 ? 6.42505 99.22268 -37.78046 1.000 46.28369 225 THR A O 1
ATOM 9896 N N . GLY D 2 226 ? 6.36134 97.89778 -39.60280 1.000 27.34221 226 GLY A N 1
ATOM 9897 C CA . GLY D 2 226 ? 6.95138 98.89391 -40.47421 1.000 24.94504 226 GLY A CA 1
ATOM 9898 C C . GLY D 2 226 ? 8.40814 99.14995 -40.14852 1.000 15.16073 226 GLY A C 1
ATOM 9899 O O . GLY D 2 226 ? 9.21954 98.22033 -40.14453 1.000 17.32441 226 GLY A O 1
ATOM 9900 N N . LYS D 2 227 ? 8.75820 100.40156 -39.86658 1.000 10.92863 227 LYS A N 1
ATOM 9901 C CA . LYS D 2 227 ? 10.12517 100.72686 -39.48851 1.000 12.40740 227 LYS A CA 1
ATOM 9902 C C . LYS D 2 227 ? 10.37426 100.57451 -37.99446 1.000 19.47345 227 LYS A C 1
ATOM 9903 O O . LYS D 2 227 ? 11.52840 100.65953 -37.56116 1.000 16.56760 227 LYS A O 1
ATOM 9909 N N . ASP D 2 228 ? 9.33117 100.33796 -37.20473 1.000 19.97073 228 ASP A N 1
ATOM 9910 C CA . ASP D 2 228 ? 9.48947 100.16822 -35.76940 1.000 17.37987 228 ASP A CA 1
ATOM 9911 C C . ASP D 2 228 ? 9.94584 98.75269 -35.44796 1.000 21.42692 228 ASP A C 1
ATOM 9912 O O . ASP D 2 228 ? 9.50497 97.78359 -36.07238 1.000 33.88441 228 ASP A O 1
ATOM 9917 N N . ILE D 2 229 ? 10.83508 98.64015 -34.46531 1.000 10.70833 229 ILE A N 1
ATOM 9918 C CA . ILE D 2 229 ? 11.29241 97.35676 -33.95069 1.000 10.23766 229 ILE A CA 1
ATOM 9919 C C . ILE D 2 229 ? 11.10493 97.35121 -32.44137 1.000 17.73900 229 ILE A C 1
ATOM 9920 O O . ILE D 2 229 ? 11.54510 98.27850 -31.75239 1.000 22.92003 229 ILE A O 1
ATOM 9925 N N . ALA D 2 230 ? 10.44185 96.31813 -31.93264 1.000 15.63885 230 ALA A N 1
ATOM 9926 C CA . ALA D 2 230 ? 10.24788 96.18659 -30.50006 1.000 14.12110 230 ALA A CA 1
ATOM 9927 C C . ALA D 2 230 ? 11.53051 95.71177 -29.82244 1.000 18.10956 230 ALA A C 1
ATOM 9928 O O . ALA D 2 230 ? 12.39933 95.08748 -30.43627 1.000 15.79100 230 ALA A O 1
ATOM 9930 N N . ALA D 2 231 ? 11.63732 96.01305 -28.53281 1.000 14.59965 231 ALA A N 1
ATOM 9931 C CA . ALA D 2 231 ? 12.78092 95.58995 -27.74498 1.000 14.39168 231 ALA A CA 1
ATOM 9932 C C . ALA D 2 231 ? 12.51802 94.20771 -27.15263 1.000 18.89414 231 ALA A C 1
ATOM 9933 O O . ALA D 2 231 ? 11.46084 93.60694 -27.35961 1.000 17.63112 231 ALA A O 1
ATOM 9935 N N . MET D 2 232 ? 13.49929 93.69244 -26.41236 1.000 15.52977 232 MET A N 1
ATOM 9936 C CA . MET D 2 232 ? 13.34820 92.40604 -25.74426 1.000 10.10084 232 MET A CA 1
ATOM 9937 C C . MET D 2 232 ? 12.22124 92.47395 -24.72204 1.000 13.94783 232 MET A C 1
ATOM 9938 O O . MET D 2 232 ? 12.23481 93.32280 -23.82609 1.000 26.48875 232 MET A O 1
ATOM 9943 N N . THR D 2 233 ? 11.24380 91.58149 -24.85876 1.000 13.18562 233 THR A N 1
ATOM 9944 C CA . THR D 2 233 ? 10.05944 91.57088 -24.01232 1.000 11.85979 233 THR A CA 1
ATOM 9945 C C . THR D 2 233 ? 9.96837 90.23788 -23.28290 1.000 16.29680 233 THR A C 1
ATOM 9946 O O . THR D 2 233 ? 10.26825 89.18580 -23.85749 1.000 15.55735 233 THR A O 1
ATOM 9950 N N . VAL D 2 234 ? 9.53879 90.28239 -22.01996 1.000 16.19685 234 VAL A N 1
ATOM 9951 C CA . VAL D 2 234 ? 9.45467 89.09131 -21.18535 1.000 14.92629 234 VAL A CA 1
ATOM 9952 C C . VAL D 2 234 ? 8.01389 88.89621 -20.72429 1.000 15.03397 234 VAL A C 1
ATOM 9953 O O . VAL D 2 234 ? 7.22360 89.84078 -20.63973 1.000 10.47310 234 VAL A O 1
ATOM 9957 N N . LYS D 2 235 ? 7.68480 87.63801 -20.42064 1.000 15.52456 235 LYS A N 1
ATOM 9958 C CA . LYS D 2 235 ? 6.36551 87.23639 -19.95018 1.000 10.73841 235 LYS A CA 1
ATOM 9959 C C . LYS D 2 235 ? 6.53084 86.26622 -18.78662 1.000 13.93902 235 LYS A C 1
ATOM 9960 O O . LYS D 2 235 ? 7.64889 85.93569 -18.38055 1.000 23.59445 235 LYS A O 1
ATOM 9966 N N . ALA D 2 236 ? 5.40138 85.81020 -18.24673 1.000 12.75385 236 ALA A N 1
ATOM 9967 C CA . ALA D 2 236 ? 5.41869 84.88439 -17.12000 1.000 12.57309 236 ALA A CA 1
ATOM 9968 C C . ALA D 2 236 ? 6.10253 83.57309 -17.48930 1.000 16.55599 236 ALA A C 1
ATOM 9969 O O . ALA D 2 236 ? 5.90604 83.03521 -18.58309 1.000 13.91464 236 ALA A O 1
ATOM 9971 N N . ALA D 2 237 ? 6.90584 83.05740 -16.55951 1.000 11.08339 237 ALA A N 1
ATOM 9972 C CA . ALA D 2 237 ? 7.63669 81.81983 -16.78604 1.000 13.74335 237 ALA A CA 1
ATOM 9973 C C . ALA D 2 237 ? 6.70295 80.61466 -16.70362 1.000 18.40120 237 ALA A C 1
ATOM 9974 O O . ALA D 2 237 ? 5.61720 80.67145 -16.12071 1.000 17.42776 237 ALA A O 1
ATOM 9976 N N . ASP D 2 238 ? 7.14209 79.51200 -17.30830 1.000 20.74052 238 ASP A N 1
ATOM 9977 C CA . ASP D 2 238 ? 6.37620 78.27565 -17.26482 1.000 26.21418 238 ASP A CA 1
ATOM 9978 C C . ASP D 2 238 ? 6.40448 77.67184 -15.85801 1.000 29.20533 238 ASP A C 1
ATOM 9979 O O . ASP D 2 238 ? 7.35632 77.88215 -15.10106 1.000 38.88460 238 ASP A O 1
ATOM 9984 N N . PRO D 2 239 ? 5.36619 76.92652 -15.48220 1.000 23.58785 239 PRO A N 1
ATOM 9985 C CA . PRO D 2 239 ? 5.31831 76.33476 -14.14072 1.000 24.82140 239 PRO A CA 1
ATOM 9986 C C . PRO D 2 239 ? 6.17764 75.08691 -14.00697 1.000 23.89160 239 PRO A C 1
ATOM 9987 O O . PRO D 2 239 ? 6.40450 74.34575 -14.96606 1.000 27.71189 239 PRO A O 1
ATOM 9991 N N . GLY D 2 240 ? 6.65284 74.85842 -12.77661 1.000 29.36820 240 GLY A N 1
ATOM 9992 C CA . GLY D 2 240 ? 7.38054 73.65260 -12.45159 1.000 29.20190 240 GLY A CA 1
ATOM 9993 C C . GLY D 2 240 ? 6.75066 72.92669 -11.27441 1.000 32.24822 240 GLY A C 1
ATOM 9994 O O . GLY D 2 240 ? 5.80078 73.40776 -10.64881 1.000 28.30930 240 GLY A O 1
ATOM 9995 N N . GLU D 2 241 ? 7.29578 71.74715 -10.99162 1.000 24.65947 241 GLU A N 1
ATOM 9996 C CA . GLU D 2 241 ? 6.81793 70.89974 -9.90882 1.000 30.08586 241 GLU A CA 1
ATOM 9997 C C . GLU D 2 241 ? 7.52003 71.23969 -8.59830 1.000 35.06319 241 GLU A C 1
ATOM 9998 O O . GLU D 2 241 ? 8.66356 71.70574 -8.58495 1.000 26.02696 241 GLU A O 1
ATOM 10004 N N . ASP D 2 242 ? 6.82223 70.99257 -7.49132 1.000 36.88707 242 ASP A N 1
ATOM 10005 C CA . ASP D 2 242 ? 7.29914 71.33336 -6.15709 1.000 26.91960 242 ASP A CA 1
ATOM 10006 C C . ASP D 2 242 ? 7.60193 70.06418 -5.37427 1.000 24.20322 242 ASP A C 1
ATOM 10007 O O . ASP D 2 242 ? 6.80375 69.12049 -5.37420 1.000 27.05866 242 ASP A O 1
ATOM 10012 N N . GLY D 2 243 ? 8.76140 70.04208 -4.72457 1.000 15.94531 243 GLY A N 1
ATOM 10013 C CA . GLY D 2 243 ? 9.13327 68.94355 -3.85709 1.000 12.83423 243 GLY A CA 1
ATOM 10014 C C . GLY D 2 243 ? 9.66566 67.71589 -4.56535 1.000 20.99205 243 GLY A C 1
ATOM 10015 O O . GLY D 2 243 ? 9.17684 66.60464 -4.33867 1.000 26.10687 243 GLY A O 1
ATOM 10016 N N . ASN D 2 244 ? 10.67015 67.89898 -5.41841 1.000 19.21220 244 ASN A N 1
ATOM 10017 C CA . ASN D 2 244 ? 11.38102 66.77029 -5.99842 1.000 12.79391 244 ASN A CA 1
ATOM 10018 C C . ASN D 2 244 ? 12.46331 66.29947 -5.03689 1.000 12.86370 244 ASN A C 1
ATOM 10019 O O . ASN D 2 244 ? 13.04973 67.09282 -4.29739 1.000 12.82231 244 ASN A O 1
ATOM 10024 N N . ILE D 2 245 ? 12.73131 64.99701 -5.05484 1.000 12.98688 245 ILE A N 1
ATOM 10025 C CA . ILE D 2 245 ? 13.68595 64.37878 -4.14309 1.000 13.08402 245 ILE A CA 1
ATOM 10026 C C . ILE D 2 245 ? 14.81978 63.76927 -4.95770 1.000 13.06924 245 ILE A C 1
ATOM 10027 O O . ILE D 2 245 ? 14.57566 63.08186 -5.95651 1.000 14.37552 245 ILE A O 1
ATOM 10032 N N . ALA D 2 246 ? 16.05666 64.04816 -4.54705 1.000 13.10071 246 ALA A N 1
ATOM 10033 C CA . ALA D 2 246 ? 17.24625 63.42479 -5.11715 1.000 13.07022 246 ALA A CA 1
ATOM 10034 C C . ALA D 2 246 ? 18.05636 62.81111 -3.98598 1.000 16.78073 246 ALA A C 1
ATOM 10035 O O . ALA D 2 246 ? 18.54798 63.53248 -3.11226 1.000 28.29858 246 ALA A O 1
ATOM 10037 N N . ASN D 2 247 ? 18.21400 61.49041 -4.01274 1.000 13.46998 247 ASN A N 1
ATOM 10038 C CA . ASN D 2 247 ? 18.95324 60.76287 -2.98652 1.000 13.49456 247 ASN A CA 1
ATOM 10039 C C . ASN D 2 247 ? 20.34030 60.44836 -3.53314 1.000 17.24528 247 ASN A C 1
ATOM 10040 O O . ASN D 2 247 ? 20.49270 59.58539 -4.40410 1.000 14.48440 247 ASN A O 1
ATOM 10045 N N . ILE D 2 248 ? 21.34922 61.14470 -3.01919 1.000 19.38459 248 ILE A N 1
ATOM 10046 C CA . ILE D 2 248 ? 22.72276 61.00770 -3.48644 1.000 13.52550 248 ILE A CA 1
ATOM 10047 C C . ILE D 2 248 ? 23.52137 60.28531 -2.41359 1.000 13.71834 248 ILE A C 1
ATOM 10048 O O . ILE D 2 248 ? 23.67997 60.79207 -1.29572 1.000 13.78591 248 ILE A O 1
ATOM 10053 N N . LYS D 2 249 ? 24.02708 59.10905 -2.75488 1.000 13.82250 249 LYS A N 1
ATOM 10054 C CA . LYS D 2 249 ? 24.86882 58.33205 -1.86227 1.000 14.01765 249 LYS A CA 1
ATOM 10055 C C . LYS D 2 249 ? 26.32520 58.43468 -2.30124 1.000 14.06007 249 LYS A C 1
ATOM 10056 O O . LYS D 2 249 ? 26.62840 58.53217 -3.49271 1.000 13.97038 249 LYS A O 1
ATOM 10062 N N . VAL D 2 250 ? 27.22690 58.40614 -1.32308 1.000 14.22061 250 VAL A N 1
ATOM 10063 C CA . VAL D 2 250 ? 28.66503 58.46368 -1.56170 1.000 14.31415 250 VAL A CA 1
ATOM 10064 C C . VAL D 2 250 ? 29.28803 57.22640 -0.93110 1.000 16.14883 250 VAL A C 1
ATOM 10065 O O . VAL D 2 250 ? 29.15912 57.00648 0.28026 1.000 15.17918 250 VAL A O 1
ATOM 10069 N N . ILE D 2 251 ? 29.95710 56.42092 -1.75198 1.000 14.59878 251 ILE A N 1
ATOM 10070 C CA . ILE D 2 251 ? 30.61140 55.19960 -1.30976 1.000 14.81732 251 ILE A CA 1
ATOM 10071 C C . ILE D 2 251 ? 32.09636 55.28812 -1.65848 1.000 14.94254 251 ILE A C 1
ATOM 10072 O O . ILE D 2 251 ? 32.53301 56.17500 -2.39119 1.000 16.07405 251 ILE A O 1
ATOM 10077 N N . ASN D 2 252 ? 32.87219 54.35523 -1.11262 1.000 12.07064 252 ASN A N 1
ATOM 10078 C CA . ASN D 2 252 ? 34.33057 54.35298 -1.26841 1.000 12.08112 252 ASN A CA 1
ATOM 10079 C C . ASN D 2 252 ? 34.76905 53.29347 -2.28077 1.000 11.54619 252 ASN A C 1
ATOM 10080 O O . ASN D 2 252 ? 35.59618 52.42639 -2.00280 1.000 14.06798 252 ASN A O 1
ATOM 10085 N N . ALA D 2 253 ? 34.20326 53.37768 -3.48046 1.000 11.35589 253 ALA A N 1
ATOM 10086 C CA . ALA D 2 253 ? 34.50439 52.45080 -4.56089 1.000 10.90378 253 ALA A CA 1
ATOM 10087 C C . ALA D 2 253 ? 35.26644 53.15046 -5.67829 1.000 10.92897 253 ALA A C 1
ATOM 10088 O O . ALA D 2 253 ? 35.09703 54.34934 -5.91379 1.000 11.28069 253 ALA A O 1
ATOM 10090 N N . LYS D 2 254 ? 36.12728 52.38845 -6.34788 1.000 10.59946 254 LYS A N 1
ATOM 10091 C CA . LYS D 2 254 ? 36.83880 52.89029 -7.51589 1.000 10.58817 254 LYS A CA 1
ATOM 10092 C C . LYS D 2 254 ? 35.88792 52.94966 -8.70428 1.000 10.42949 254 LYS A C 1
ATOM 10093 O O . LYS D 2 254 ? 35.19326 51.97544 -9.00091 1.000 21.21146 254 LYS A O 1
ATOM 10099 N N . GLU D 2 255 ? 35.84257 54.09168 -9.38204 1.000 10.73489 255 GLU A N 1
ATOM 10100 C CA . GLU D 2 255 ? 35.00665 54.24673 -10.56579 1.000 13.84879 255 GLU A CA 1
ATOM 10101 C C . GLU D 2 255 ? 35.83774 54.05482 -11.82660 1.000 15.06639 255 GLU A C 1
ATOM 10102 O O . GLU D 2 255 ? 36.86218 54.72030 -12.00663 1.000 14.02602 255 GLU A O 1
ATOM 10108 N N . THR D 2 256 ? 35.37647 53.16629 -12.70715 1.000 18.39196 256 THR A N 1
ATOM 10109 C CA . THR D 2 256 ? 36.05781 52.86413 -13.95975 1.000 18.24961 256 THR A CA 1
ATOM 10110 C C . THR D 2 256 ? 35.07136 52.99884 -15.10822 1.000 14.29538 256 THR A C 1
ATOM 10111 O O . THR D 2 256 ? 33.96831 52.44603 -15.04966 1.000 17.91950 256 THR A O 1
ATOM 10115 N N . THR D 2 257 ? 35.47299 53.71828 -16.15219 1.000 15.88076 257 THR A N 1
ATOM 10116 C CA . THR D 2 257 ? 34.64336 53.93527 -17.32875 1.000 17.78983 257 THR A CA 1
ATOM 10117 C C . THR D 2 257 ? 35.27928 53.25959 -18.53538 1.000 26.41876 257 THR A C 1
ATOM 10118 O O . THR D 2 257 ? 36.49640 53.34184 -18.73005 1.000 28.32142 257 THR A O 1
ATOM 10122 N N . ILE D 2 258 ? 34.45619 52.58805 -19.34227 1.000 26.66533 258 ILE A N 1
ATOM 10123 C CA . ILE D 2 258 ? 34.92640 51.85779 -20.51508 1.000 21.91628 258 ILE A CA 1
ATOM 10124 C C . ILE D 2 258 ? 34.17038 52.34092 -21.74664 1.000 13.38699 258 ILE A C 1
ATOM 10125 O O . ILE D 2 258 ? 32.93421 52.34646 -21.76178 1.000 12.58916 258 ILE A O 1
ATOM 10130 N N . ASP D 2 259 ? 34.91580 52.72547 -22.78229 1.000 13.40873 259 ASP A N 1
ATOM 10131 C CA . ASP D 2 259 ? 34.35858 53.12107 -24.07223 1.000 14.42919 259 ASP A CA 1
ATOM 10132 C C . ASP D 2 259 ? 34.37358 51.90641 -24.99033 1.000 20.90939 259 ASP A C 1
ATOM 10133 O O . ASP D 2 259 ? 35.43007 51.51664 -25.49429 1.000 23.73702 259 ASP A O 1
ATOM 10138 N N . VAL D 2 260 ? 33.19486 51.33071 -25.23426 1.000 16.09398 260 VAL A N 1
ATOM 10139 C CA . VAL D 2 260 ? 33.11660 50.10320 -26.02116 1.000 14.42910 260 VAL A CA 1
ATOM 10140 C C . VAL D 2 260 ? 33.61028 50.33695 -27.44397 1.000 21.54022 260 VAL A C 1
ATOM 10141 O O . VAL D 2 260 ? 34.14921 49.42319 -28.08238 1.000 28.22654 260 VAL A O 1
ATOM 10145 N N . ASP D 2 261 ? 33.49188 51.56606 -27.94207 1.000 17.23809 261 ASP A N 1
ATOM 10146 C CA . ASP D 2 261 ? 33.82871 51.89650 -29.31957 1.000 18.47949 261 ASP A CA 1
ATOM 10147 C C . ASP D 2 261 ? 35.31146 52.20288 -29.52044 1.000 22.59178 261 ASP A C 1
ATOM 10148 O O . ASP D 2 261 ? 35.68485 52.71695 -30.57979 1.000 37.84289 261 ASP A O 1
ATOM 10153 N N . SER D 2 262 ? 36.15992 51.89568 -28.54380 1.000 21.63916 262 SER A N 1
ATOM 10154 C CA . SER D 2 262 ? 37.58839 52.16000 -28.62457 1.000 23.34424 262 SER A CA 1
ATOM 10155 C C . SER D 2 262 ? 38.35920 50.85097 -28.74684 1.000 28.42071 262 SER A C 1
ATOM 10156 O O . SER D 2 262 ? 37.87660 49.77812 -28.37108 1.000 25.10896 262 SER A O 1
ATOM 10159 N N . LYS D 2 263 ? 39.58769 50.96155 -29.26074 1.000 36.86553 263 LYS A N 1
ATOM 10160 C CA . LYS D 2 263 ? 40.44224 49.79295 -29.44697 1.000 29.20316 263 LYS A CA 1
ATOM 10161 C C . LYS D 2 263 ? 41.18064 49.41587 -28.17332 1.000 32.73351 263 LYS A C 1
ATOM 10162 O O . LYS D 2 263 ? 41.49558 48.23762 -27.96557 1.000 49.31254 263 LYS A O 1
ATOM 10168 N N . SER D 2 264 ? 41.47446 50.40078 -27.32801 1.000 29.55568 264 SER A N 1
ATOM 10169 C CA . SER D 2 264 ? 42.18681 50.18980 -26.07666 1.000 30.06781 264 SER A CA 1
ATOM 10170 C C . SER D 2 264 ? 41.28808 49.74911 -24.93411 1.000 33.08306 264 SER A C 1
ATOM 10171 O O . SER D 2 264 ? 41.80352 49.33367 -23.89219 1.000 51.23239 264 SER A O 1
ATOM 10174 N N . SER D 2 265 ? 39.97234 49.87601 -25.07466 1.000 32.50721 265 SER A N 1
ATOM 10175 C CA . SER D 2 265 ? 39.06776 49.61300 -23.96323 1.000 25.08666 265 SER A CA 1
ATOM 10176 C C . SER D 2 265 ? 39.23463 48.21258 -23.38520 1.000 26.25025 265 SER A C 1
ATOM 10177 O O . SER D 2 265 ? 39.78134 47.31632 -24.03844 1.000 36.54534 265 SER A O 1
ATOM 10180 N N . THR D 2 266 ? 38.76492 48.02072 -22.15499 1.000 26.97144 266 THR A N 1
ATOM 10181 C CA . THR D 2 266 ? 38.90262 46.73028 -21.49764 1.000 30.55787 266 THR A CA 1
ATOM 10182 C C . THR D 2 266 ? 38.00901 45.72637 -22.20549 1.000 28.15531 266 THR A C 1
ATOM 10183 O O . THR D 2 266 ? 36.84693 46.02055 -22.49621 1.000 25.51027 266 THR A O 1
ATOM 10187 N N . SER D 2 267 ? 38.54144 44.54438 -22.48469 1.000 29.15656 267 SER A N 1
ATOM 10188 C CA . SER D 2 267 ? 37.70039 43.54380 -23.10947 1.000 24.15151 267 SER A CA 1
ATOM 10189 C C . SER D 2 267 ? 36.76821 42.93443 -22.07524 1.000 24.54402 267 SER A C 1
ATOM 10190 O O . SER D 2 267 ? 37.04312 42.93897 -20.87340 1.000 26.57485 267 SER A O 1
ATOM 10193 N N . ALA D 2 268 ? 35.64727 42.40015 -22.56093 1.000 32.12398 268 ALA A N 1
ATOM 10194 C CA . ALA D 2 268 ? 34.70945 41.75203 -21.65758 1.000 28.64556 268 ALA A CA 1
ATOM 10195 C C . ALA D 2 268 ? 35.35281 40.56021 -20.97670 1.000 23.34186 268 ALA A C 1
ATOM 10196 O O . ALA D 2 268 ? 34.94179 40.19055 -19.87203 1.000 28.05777 268 ALA A O 1
ATOM 10198 N N . GLU D 2 269 ? 36.37318 39.96962 -21.60146 1.000 20.58200 269 GLU A N 1
ATOM 10199 C CA . GLU D 2 269 ? 37.07532 38.86557 -20.96779 1.000 18.48417 269 GLU A CA 1
ATOM 10200 C C . GLU D 2 269 ? 37.93950 39.35515 -19.81309 1.000 31.23496 269 GLU A C 1
ATOM 10201 O O . GLU D 2 269 ? 37.88590 38.79329 -18.71359 1.000 28.94518 269 GLU A O 1
ATOM 10207 N N . ASP D 2 270 ? 38.68726 40.44569 -20.01984 1.000 37.20290 270 ASP A N 1
ATOM 10208 C CA . ASP D 2 270 ? 39.59324 40.93464 -18.98338 1.000 24.86222 270 ASP A CA 1
ATOM 10209 C C . ASP D 2 270 ? 38.84537 41.64279 -17.86860 1.000 16.07956 270 ASP A C 1
ATOM 10210 O O . ASP D 2 270 ? 39.32964 41.69116 -16.73333 1.000 17.35240 270 ASP A O 1
ATOM 10215 N N . LEU D 2 271 ? 37.67492 42.19644 -18.17335 1.000 17.81274 271 LEU A N 1
ATOM 10216 C CA . LEU D 2 271 ? 36.82998 42.75004 -17.12712 1.000 15.15859 271 LEU A CA 1
ATOM 10217 C C . LEU D 2 271 ? 36.22871 41.64516 -16.26948 1.000 17.00820 271 LEU A C 1
ATOM 10218 O O . LEU D 2 271 ? 35.93434 41.86648 -15.09102 1.000 16.79466 271 LEU A O 1
ATOM 10223 N N . ALA D 2 272 ? 36.03859 40.45362 -16.84148 1.000 20.59604 272 ALA A N 1
ATOM 10224 C CA . ALA D 2 272 ? 35.47417 39.33421 -16.10033 1.000 17.13972 272 ALA A CA 1
ATOM 10225 C C . ALA D 2 272 ? 36.50662 38.56271 -15.28390 1.000 20.68301 272 ALA A C 1
ATOM 10226 O O . ALA D 2 272 ? 36.11745 37.81027 -14.38491 1.000 31.75274 272 ALA A O 1
ATOM 10228 N N . LYS D 2 273 ? 37.80522 38.72705 -15.55968 1.000 18.28294 273 LYS A N 1
ATOM 10229 C CA . LYS D 2 273 ? 38.80777 38.11296 -14.69287 1.000 16.90181 273 LYS A CA 1
ATOM 10230 C C . LYS D 2 273 ? 39.00119 38.92090 -13.42221 1.000 17.84523 273 LYS A C 1
ATOM 10231 O O . LYS D 2 273 ? 39.30665 38.35485 -12.36667 1.000 28.79099 273 LYS A O 1
ATOM 10237 N N . LYS D 2 274 ? 38.82066 40.23775 -13.51291 1.000 15.51206 274 LYS A N 1
ATOM 10238 C CA . LYS D 2 274 ? 39.06278 41.12870 -12.38768 1.000 8.39489 274 LYS A CA 1
ATOM 10239 C C . LYS D 2 274 ? 37.92860 41.05700 -11.37568 1.000 7.89553 274 LYS A C 1
ATOM 10240 O O . LYS D 2 274 ? 38.16654 40.87865 -10.17660 1.000 17.08580 274 LYS A O 1
ATOM 10246 N N . TYR D 2 275 ? 36.69263 41.18936 -11.84196 1.000 7.54049 275 TYR A N 1
ATOM 10247 C CA . TYR D 2 275 ? 35.52186 41.29579 -10.98800 1.000 7.76741 275 TYR A CA 1
ATOM 10248 C C . TYR D 2 275 ? 34.60117 40.09743 -11.19842 1.000 12.55294 275 TYR A C 1
ATOM 10249 O O . TYR D 2 275 ? 34.74128 39.33043 -12.15664 1.000 12.94550 275 TYR A O 1
ATOM 10258 N N . VAL D 2 276 ? 33.63779 39.95225 -10.28971 1.000 8.45258 276 VAL A N 1
ATOM 10259 C CA . VAL D 2 276 ? 32.60441 38.92896 -10.38099 1.000 8.06692 276 VAL A CA 1
ATOM 10260 C C . VAL D 2 276 ? 31.25746 39.62719 -10.49599 1.000 8.23471 276 VAL A C 1
ATOM 10261 O O . VAL D 2 276 ? 30.97300 40.57113 -9.75098 1.000 9.98854 276 VAL A O 1
ATOM 10265 N N . PHE D 2 277 ? 30.42648 39.16046 -11.42295 1.000 8.20414 277 PHE A N 1
ATOM 10266 C CA . PHE D 2 277 ? 29.16049 39.80883 -11.71792 1.000 8.39775 277 PHE A CA 1
ATOM 10267 C C . PHE D 2 277 ? 27.99847 38.85045 -11.49073 1.000 11.37252 277 PHE A C 1
ATOM 10268 O O . PHE D 2 277 ? 28.15464 37.62770 -11.53599 1.000 13.31384 277 PHE A O 1
ATOM 10276 N N . ASP D 2 278 ? 26.82263 39.42681 -11.24838 1.000 11.18227 278 ASP A N 1
ATOM 10277 C CA . ASP D 2 278 ? 25.58229 38.66711 -11.14817 1.000 15.31161 278 ASP A CA 1
ATOM 10278 C C . ASP D 2 278 ? 24.90320 38.59488 -12.51224 1.000 23.83775 278 ASP A C 1
ATOM 10279 O O . ASP D 2 278 ? 24.69004 39.62574 -13.16020 1.000 28.32379 278 ASP A O 1
ATOM 10284 N N . ASP D 2 279 ? 24.54486 37.37862 -12.93949 1.000 18.41616 279 ASP A N 1
ATOM 10285 C CA . ASP D 2 279 ? 23.91461 37.22417 -14.24705 1.000 20.57667 279 ASP A CA 1
ATOM 10286 C C . ASP D 2 279 ? 22.44719 37.62349 -14.24578 1.000 16.34456 279 ASP A C 1
ATOM 10287 O O . ASP D 2 279 ? 21.89880 37.89746 -15.31776 1.000 19.06087 279 ASP A O 1
ATOM 10292 N N . LYS D 2 280 ? 21.79717 37.65241 -13.07979 1.000 15.03717 280 LYS A N 1
ATOM 10293 C CA . LYS D 2 280 ? 20.41915 38.12915 -13.02623 1.000 20.90622 280 LYS A CA 1
ATOM 10294 C C . LYS D 2 280 ? 20.32324 39.58144 -13.47613 1.000 23.94509 280 LYS A C 1
ATOM 10295 O O . LYS D 2 280 ? 19.29462 39.99801 -14.02183 1.000 28.43399 280 LYS A O 1
ATOM 10301 N N . ASP D 2 281 ? 21.37704 40.36487 -13.24605 1.000 21.57943 281 ASP A N 1
ATOM 10302 C CA . ASP D 2 281 ? 21.46268 41.74371 -13.71098 1.000 22.14310 281 ASP A CA 1
ATOM 10303 C C . ASP D 2 281 ? 21.99642 41.83402 -15.14109 1.000 17.93611 281 ASP A C 1
ATOM 10304 O O . ASP D 2 281 ? 21.46536 42.59694 -15.95486 1.000 17.06170 281 ASP A O 1
ATOM 10309 N N . LEU D 2 282 ? 23.05798 41.08248 -15.45611 1.000 10.16854 282 LEU A N 1
ATOM 10310 C CA . LEU D 2 282 ? 23.54075 41.02473 -16.83522 1.000 18.01674 282 LEU A CA 1
ATOM 10311 C C . LEU D 2 282 ? 22.44269 40.58655 -17.79817 1.000 22.71504 282 LEU A C 1
ATOM 10312 O O . LEU D 2 282 ? 22.34174 41.11092 -18.91342 1.000 23.64727 282 LEU A O 1
ATOM 10317 N N . LYS D 2 283 ? 21.62242 39.61254 -17.39565 1.000 22.73589 283 LYS A N 1
ATOM 10318 C CA . LYS D 2 283 ? 20.51165 39.18667 -18.24378 1.000 19.05413 283 LYS A CA 1
ATOM 10319 C C . LYS D 2 283 ? 19.43571 40.26254 -18.32395 1.000 14.54128 283 LYS A C 1
ATOM 10320 O O . LYS D 2 283 ? 18.78935 40.42736 -19.36517 1.000 16.47065 283 LYS A O 1
ATOM 10326 N N . ALA D 2 284 ? 19.21082 40.98560 -17.22614 1.000 12.59090 284 ALA A N 1
ATOM 10327 C CA . ALA D 2 284 ? 18.24703 42.08078 -17.24687 1.000 24.09838 284 ALA A CA 1
ATOM 10328 C C . ALA D 2 284 ? 18.64959 43.15572 -18.25072 1.000 22.74779 284 ALA A C 1
ATOM 10329 O O . ALA D 2 284 ? 17.79362 43.72835 -18.93559 1.000 21.46585 284 ALA A O 1
ATOM 10331 N N . VAL D 2 285 ? 19.94808 43.45019 -18.34374 1.000 21.33912 285 VAL A N 1
ATOM 10332 C CA . VAL D 2 285 ? 20.42804 44.42938 -19.31631 1.000 24.03843 285 VAL A CA 1
ATOM 10333 C C . VAL D 2 285 ? 20.27862 43.89178 -20.73595 1.000 18.53219 285 VAL A C 1
ATOM 10334 O O . VAL D 2 285 ? 19.69539 44.54960 -21.60656 1.000 13.69466 285 VAL A O 1
ATOM 10338 N N . TYR D 2 286 ? 20.81316 42.69109 -20.98810 1.000 20.51942 286 TYR A N 1
ATOM 10339 C CA . TYR D 2 286 ? 20.71338 42.06484 -22.30607 1.000 18.47441 286 TYR A CA 1
ATOM 10340 C C . TYR D 2 286 ? 19.27246 42.00252 -22.80196 1.000 19.73467 286 TYR A C 1
ATOM 10341 O O . TYR D 2 286 ? 19.00060 42.27182 -23.97820 1.000 18.78622 286 TYR A O 1
ATOM 10350 N N . ASP D 2 287 ? 18.33524 41.64234 -21.92183 1.000 10.56754 287 ASP A N 1
ATOM 10351 C CA . ASP D 2 287 ? 16.94992 41.48176 -22.35209 1.000 12.65896 287 ASP A CA 1
ATOM 10352 C C . ASP D 2 287 ? 16.33080 42.81717 -22.74633 1.000 14.96440 287 ASP A C 1
ATOM 10353 O O . ASP D 2 287 ? 15.52508 42.88112 -23.68285 1.000 16.92075 287 ASP A O 1
ATOM 10358 N N . GLN D 2 288 ? 16.70310 43.89600 -22.05365 1.000 17.31899 288 GLN A N 1
ATOM 10359 C CA . GLN D 2 288 ? 16.15865 45.21003 -22.38406 1.000 15.04006 288 GLN A CA 1
ATOM 10360 C C . GLN D 2 288 ? 16.66190 45.69165 -23.73809 1.000 14.36977 288 GLN A C 1
ATOM 10361 O O . GLN D 2 288 ? 15.91724 46.33316 -24.48941 1.000 11.23989 288 GLN A O 1
ATOM 10367 N N . LEU D 2 289 ? 17.92461 45.39804 -24.06371 1.000 10.90138 289 LEU A N 1
ATOM 10368 C CA . LEU D 2 289 ? 18.50611 45.80481 -25.33838 1.000 11.26416 289 LEU A CA 1
ATOM 10369 C C . LEU D 2 289 ? 18.00260 44.98834 -26.52035 1.000 23.70479 289 LEU A C 1
ATOM 10370 O O . LEU D 2 289 ? 18.44865 45.23651 -27.64656 1.000 20.83849 289 LEU A O 1
ATOM 10375 N N . ASN D 2 290 ? 17.12051 44.01332 -26.29817 1.000 27.72335 290 ASN A N 1
ATOM 10376 C CA . ASN D 2 290 ? 16.43068 43.31065 -27.37124 1.000 16.88042 290 ASN A CA 1
ATOM 10377 C C . ASN D 2 290 ? 14.98661 43.77247 -27.52928 1.000 15.05688 290 ASN A C 1
ATOM 10378 O O . ASN D 2 290 ? 14.16349 43.03488 -28.08378 1.000 19.00647 290 ASN A O 1
ATOM 10383 N N . GLU D 2 291 ? 14.66246 44.97144 -27.04588 1.000 15.74078 291 GLU A N 1
ATOM 10384 C CA . GLU D 2 291 ? 13.29883 45.49792 -27.08284 1.000 27.23955 291 GLU A CA 1
ATOM 10385 C C . GLU D 2 291 ? 13.36650 46.96337 -27.48786 1.000 29.42772 291 GLU A C 1
ATOM 10386 O O . GLU D 2 291 ? 13.89229 47.79127 -26.73627 1.000 38.28440 291 GLU A O 1
ATOM 10392 N N . GLY D 2 292 ? 12.84079 47.27497 -28.67021 1.000 22.91032 292 GLY A N 1
ATOM 10393 C CA . GLY D 2 292 ? 12.86490 48.63524 -29.17908 1.000 26.42400 292 GLY A CA 1
ATOM 10394 C C . GLY D 2 292 ? 14.26424 49.20685 -29.19410 1.000 27.87403 292 GLY A C 1
ATOM 10395 O O . GLY D 2 292 ? 15.24537 48.50708 -29.47323 1.000 30.66368 292 GLY A O 1
ATOM 10396 N N . ASP D 2 293 ? 14.36671 50.50170 -28.88944 1.000 24.59189 293 ASP A N 1
ATOM 10397 C CA . ASP D 2 293 ? 15.67173 51.14543 -28.80571 1.000 31.76576 293 ASP A CA 1
ATOM 10398 C C . ASP D 2 293 ? 16.46493 50.71362 -27.57994 1.000 32.02936 293 ASP A C 1
ATOM 10399 O O . ASP D 2 293 ? 17.66871 50.98689 -27.51705 1.000 39.94693 293 ASP A O 1
ATOM 10404 N N . GLY D 2 294 ? 15.82620 50.05229 -26.61648 1.000 21.80365 294 GLY A N 1
ATOM 10405 C CA . GLY D 2 294 ? 16.50370 49.60180 -25.42061 1.000 20.60996 294 GLY A CA 1
ATOM 10406 C C . GLY D 2 294 ? 16.61689 50.63212 -24.32217 1.000 12.78486 294 GLY A C 1
ATOM 10407 O O . GLY D 2 294 ? 17.30064 50.37815 -23.32469 1.000 13.69778 294 GLY A O 1
ATOM 10408 N N . THR D 2 295 ? 15.96031 51.78124 -24.46063 1.000 13.75654 295 THR A N 1
ATOM 10409 C CA . THR D 2 295 ? 16.05140 52.83619 -23.46029 1.000 14.91037 295 THR A CA 1
ATOM 10410 C C . THR D 2 295 ? 14.92116 52.79181 -22.44191 1.000 13.86443 295 THR A C 1
ATOM 10411 O O . THR D 2 295 ? 15.12298 53.19610 -21.29079 1.000 14.66399 295 THR A O 1
ATOM 10415 N N . THR D 2 296 ? 13.73804 52.33033 -22.84187 1.000 11.99772 296 THR A N 1
ATOM 10416 C CA . THR D 2 296 ? 12.61973 52.16268 -21.91816 1.000 15.66385 296 THR A CA 1
ATOM 10417 C C . THR D 2 296 ? 12.93228 51.06787 -20.89718 1.000 12.86875 296 THR A C 1
ATOM 10418 O O . THR D 2 296 ? 12.95998 49.87638 -21.22058 1.000 10.97431 296 THR A O 1
ATOM 10422 N N . GLY D 2 297 ? 13.16529 51.47729 -19.65566 1.000 13.16545 297 GLY A N 1
ATOM 10423 C CA . GLY D 2 297 ? 13.59583 50.57400 -18.61006 1.000 10.61245 297 GLY A CA 1
ATOM 10424 C C . GLY D 2 297 ? 14.75587 51.15625 -17.82844 1.000 14.92791 297 GLY A C 1
ATOM 10425 O O . GLY D 2 297 ? 15.42054 52.08594 -18.29828 1.000 23.45403 297 GLY A O 1
ATOM 10426 N N . LYS D 2 298 ? 15.02588 50.60569 -16.64668 1.000 13.12600 298 LYS A N 1
ATOM 10427 C CA . LYS D 2 298 ? 15.94030 51.21750 -15.69076 1.000 11.03438 298 LYS A CA 1
ATOM 10428 C C . LYS D 2 298 ? 17.38370 50.75555 -15.84490 1.000 18.30550 298 LYS A C 1
ATOM 10429 O O . LYS D 2 298 ? 18.26028 51.27233 -15.14424 1.000 18.64728 298 LYS A O 1
ATOM 10435 N N . TYR D 2 299 ? 17.65701 49.80328 -16.73352 1.000 16.68018 299 TYR A N 1
ATOM 10436 C CA . TYR D 2 299 ? 19.00194 49.26012 -16.85914 1.000 11.93519 299 TYR A CA 1
ATOM 10437 C C . TYR D 2 299 ? 19.83525 49.96664 -17.91853 1.000 13.32893 299 TYR A C 1
ATOM 10438 O O . TYR D 2 299 ? 21.06635 49.85334 -17.89337 1.000 25.61119 299 TYR A O 1
ATOM 10447 N N . VAL D 2 300 ? 19.20210 50.66851 -18.85729 1.000 10.13056 300 VAL A N 1
ATOM 10448 C CA . VAL D 2 300 ? 19.90729 51.38179 -19.91626 1.000 10.27673 300 VAL A CA 1
ATOM 10449 C C . VAL D 2 300 ? 19.27330 52.75735 -20.07159 1.000 10.47911 300 VAL A C 1
ATOM 10450 O O . VAL D 2 300 ? 18.04911 52.90235 -19.97882 1.000 10.49456 300 VAL A O 1
ATOM 10454 N N . GLU D 2 301 ? 20.10721 53.76712 -20.31777 1.000 12.01396 301 GLU A N 1
ATOM 10455 C CA . GLU D 2 301 ? 19.62740 55.11007 -20.60961 1.000 19.88195 301 GLU A CA 1
ATOM 10456 C C . GLU D 2 301 ? 20.53418 55.75475 -21.64647 1.000 11.70984 301 GLU A C 1
ATOM 10457 O O . GLU D 2 301 ? 21.64511 55.28673 -21.90853 1.000 8.50477 301 GLU A O 1
ATOM 10463 N N . LYS D 2 302 ? 20.03955 56.83792 -22.24001 1.000 8.77892 302 LYS A N 1
ATOM 10464 C CA . LYS D 2 302 ? 20.81154 57.65989 -23.16269 1.000 14.68979 302 LYS A CA 1
ATOM 10465 C C . LYS D 2 302 ? 21.17239 58.97040 -22.47454 1.000 13.10976 302 LYS A C 1
ATOM 10466 O O . LYS D 2 302 ? 20.28572 59.69215 -22.00703 1.000 11.19581 302 LYS A O 1
ATOM 10472 N N . VAL D 2 303 ? 22.46923 59.27192 -22.40956 1.000 14.23205 303 VAL A N 1
ATOM 10473 C CA . VAL D 2 303 ? 22.96291 60.52093 -21.84199 1.000 23.23414 303 VAL A CA 1
ATOM 10474 C C . VAL D 2 303 ? 23.98488 61.12502 -22.79524 1.000 27.32734 303 VAL A C 1
ATOM 10475 O O . VAL D 2 303 ? 24.87593 60.42612 -23.29266 1.000 15.15592 303 VAL A O 1
ATOM 10479 N N . ASP D 2 304 ? 23.85963 62.43198 -23.02630 1.000 27.19069 304 ASP A N 1
ATOM 10480 C CA . ASP D 2 304 ? 24.67527 63.17495 -23.98835 1.000 18.08926 304 ASP A CA 1
ATOM 10481 C C . ASP D 2 304 ? 24.86613 62.39682 -25.28978 1.000 21.93254 304 ASP A C 1
ATOM 10482 O O . ASP D 2 304 ? 25.97479 62.25964 -25.80883 1.000 42.46825 304 ASP A O 1
ATOM 10487 N N . GLY D 2 305 ? 23.75874 61.87469 -25.81471 1.000 17.33456 305 GLY A N 1
ATOM 10488 C CA . GLY D 2 305 ? 23.77542 61.25036 -27.12250 1.000 19.12585 305 GLY A CA 1
ATOM 10489 C C . GLY D 2 305 ? 24.44320 59.89732 -27.20224 1.000 16.79829 305 GLY A C 1
ATOM 10490 O O . GLY D 2 305 ? 24.84385 59.48169 -28.29393 1.000 12.82495 305 GLY A O 1
ATOM 10491 N N . ARG D 2 306 ? 24.58326 59.19666 -26.07893 1.000 18.48397 306 ARG A N 1
ATOM 10492 C CA . ARG D 2 306 ? 25.25777 57.90838 -26.04521 1.000 17.98393 306 ARG A CA 1
ATOM 10493 C C . ARG D 2 306 ? 24.47411 56.94799 -25.16349 1.000 14.33886 306 ARG A C 1
ATOM 10494 O O . ARG D 2 306 ? 23.75036 57.36794 -24.25874 1.000 15.04846 306 ARG A O 1
ATOM 10502 N N . TYR D 2 307 ? 24.61207 55.65368 -25.44742 1.000 13.96363 307 TYR A N 1
ATOM 10503 C CA . TYR D 2 307 ? 24.04844 54.61654 -24.59013 1.000 15.39714 307 TYR A CA 1
ATOM 10504 C C . TYR D 2 307 ? 24.92628 54.41445 -23.35941 1.000 10.28066 307 TYR A C 1
ATOM 10505 O O . TYR D 2 307 ? 26.14303 54.23871 -23.47765 1.000 29.62285 307 TYR A O 1
ATOM 10514 N N . GLN D 2 308 ? 24.31136 54.44171 -22.17748 1.000 11.68017 308 GLN A N 1
ATOM 10515 C CA . GLN D 2 308 ? 25.02976 54.26033 -20.92290 1.000 15.30678 308 GLN A CA 1
ATOM 10516 C C . GLN D 2 308 ? 24.42952 53.11004 -20.12539 1.000 10.01488 308 GLN A C 1
ATOM 10517 O O . GLN D 2 308 ? 23.20534 52.98379 -20.01981 1.000 10.03693 308 GLN A O 1
ATOM 10523 N N . VAL D 2 309 ? 25.30214 52.27942 -19.55831 1.000 26.96597 309 VAL A N 1
ATOM 10524 C CA . VAL D 2 309 ? 24.90878 51.19692 -18.66298 1.000 14.84990 309 VAL A CA 1
ATOM 10525 C C . VAL D 2 309 ? 25.87743 51.18294 -17.48836 1.000 14.58116 309 VAL A C 1
ATOM 10526 O O . VAL D 2 309 ? 27.09647 51.23272 -17.68274 1.000 11.76332 309 VAL A O 1
ATOM 10530 N N . VAL D 2 310 ? 25.33925 51.09442 -16.27414 1.000 10.62706 310 VAL A N 1
ATOM 10531 C CA . VAL D 2 310 ? 26.12562 51.12550 -15.04568 1.000 8.72753 310 VAL A CA 1
ATOM 10532 C C . VAL D 2 310 ? 26.02425 49.76317 -14.37487 1.000 13.83214 310 VAL A C 1
ATOM 10533 O O . VAL D 2 310 ? 24.91803 49.26439 -14.13097 1.000 17.05389 310 VAL A O 1
ATOM 10537 N N . LEU D 2 311 ? 27.17449 49.16697 -14.07048 1.000 18.32806 311 LEU A N 1
ATOM 10538 C CA . LEU D 2 311 ? 27.23927 47.84095 -13.47543 1.000 9.96609 311 LEU A CA 1
ATOM 10539 C C . LEU D 2 311 ? 28.00398 47.90272 -12.16114 1.000 13.00632 311 LEU A C 1
ATOM 10540 O O . LEU D 2 311 ? 29.03198 48.57900 -12.06053 1.000 20.69268 311 LEU A O 1
ATOM 10545 N N . TYR D 2 312 ? 27.49014 47.20421 -11.15267 1.000 21.33214 312 TYR A N 1
ATOM 10546 C CA . TYR D 2 312 ? 28.14019 47.11111 -9.84552 1.000 5.74025 312 TYR A CA 1
ATOM 10547 C C . TYR D 2 312 ? 28.53925 45.66550 -9.59084 1.000 8.17840 312 TYR A C 1
ATOM 10548 O O . TYR D 2 312 ? 27.67423 44.83310 -9.26381 1.000 14.54732 312 TYR A O 1
ATOM 10557 N N . PRO D 2 313 ? 29.81765 45.31378 -9.70530 1.000 3.55313 313 PRO A N 1
ATOM 10558 C CA . PRO D 2 313 ? 30.22023 43.92689 -9.44479 1.000 7.03326 313 PRO A CA 1
ATOM 10559 C C . PRO D 2 313 ? 30.04188 43.55337 -7.98045 1.000 5.24551 313 PRO A C 1
ATOM 10560 O O . PRO D 2 313 ? 30.18251 44.38302 -7.07952 1.000 7.55370 313 PRO A O 1
ATOM 10564 N N . GLU D 2 314 ? 29.71634 42.27814 -7.74938 1.000 7.12789 314 GLU A N 1
ATOM 10565 C CA . GLU D 2 314 ? 29.50590 41.81458 -6.38095 1.000 9.16711 314 GLU A CA 1
ATOM 10566 C C . GLU D 2 314 ? 30.82482 41.74262 -5.62254 1.000 8.91100 314 GLU A C 1
ATOM 10567 O O . GLU D 2 314 ? 30.87219 42.02210 -4.41894 1.000 8.90143 314 GLU A O 1
ATOM 10573 N N . GLY D 2 315 ? 31.89773 41.36383 -6.30398 1.000 12.25325 315 GLY A N 1
ATOM 10574 C CA . GLY D 2 315 ? 33.21697 41.44370 -5.71399 1.000 6.25383 315 GLY A CA 1
ATOM 10575 C C . GLY D 2 315 ? 34.28154 41.19991 -6.75800 1.000 7.52075 315 GLY A C 1
ATOM 10576 O O . GLY D 2 315 ? 33.99253 41.07557 -7.94902 1.000 9.72836 315 GLY A O 1
ATOM 10577 N N . LYS D 2 316 ? 35.52549 41.13734 -6.29532 1.000 13.53374 316 LYS A N 1
ATOM 10578 C CA . LYS D 2 316 ? 36.64529 40.80707 -7.17190 1.000 5.84212 316 LYS A CA 1
ATOM 10579 C C . LYS D 2 316 ? 37.17183 39.39877 -6.89403 1.000 19.79236 316 LYS A C 1
ATOM 10580 O O . LYS D 2 316 ? 37.50171 38.65081 -7.81411 1.000 3.36181 316 LYS A O 1
#

Secondary structure (DSSP, 8-state):
--EEEEEEEGGGHHHHHHHHHHHHTTT-EEEEEEEESS-EEEEEE-SS--SHHHHHHHHHHHHHHSHHHHHT--TT--EEEEEEE--STTTSPPPHHHHHHHHHHHHH-EEE----SSSSEEEEEETTEEEE-SS-EEGGGTEEEEEEE-TTT--EEEEEEEPPHHHHHHHHTTEEEESS---S-SBHHHH-BPPEEPPP---B-TTEEE-TTTTT-EETTEE----EEEPPP--S-EEEEEEEE--EEEEEETTSSSSPPHHHHHHH-B--HHHHHHHHHHTTSTTS-SSSS-EEETTEEEEEE--SB-/--GGG-SEEEEEEESSHHHHHHHHHHHHHHHHHHHHEEEE--SSHHHHHHHHHHHHSS---TT-SB-S--SEEEEEETT-TTTGGG-HHHHHHTT--EEEE-SSS--HHHHHHHHHHHT--TTS-B-TT-EEEEES-TTTS-HHHHHHHHHHT-EEEEE--SSHHHHHHHHHHHH--TTSEEEEEETT-HHHHHHHHHHHT--B-TTS-B-TTT-B---EEEE-TTSSS--HHHHHHHTT-EEEEES-TTTS-HHHHHHHHHHHTSPPEEE--SSHHHHHHHHHH-TTTS-TT-B-EEEEE---SS-GGGGHHHHHHHHHHTTTTEEEEESSS-EEEEE------EEE-SS---HHHHHHHHHHB-TT--SEEEEESS---HHHHHHHHHHTT-/--EEEEEEEGGGHHHHHHHHHHHHHTT-EEEEEEEETTEEEEEEE-SS--SHHHHHHHHHHHHHHSHHHHHTPPTT--EEEEEEE--STTTSPPPHHHHHHHHHHHHH-EEE----SEEEEEETTEEEE-SS-EEGGGTEEEEEEE-TTT--EEEEEEEPPHHHHHHHHTTEEEESS--STTSBHHHH-B--EEPPP---B-TTEEE-TTTTT-EETTEE----EEEPPP--S-EEEEEEEE--EEEEEETT-SSSPPHHHHHHHEE--HHHHHHHHHHTTSTTS-SSSS-EEETTEEEEEE--SEE--/--GGG-SEEEEEEESSHHHHHHHHHHHHHHHHHHHHEEEE--SSHHHHHHHHHHHHSS---TT-SBSS--SEEEEEETT-TTTSTT-HHHHHHTT--EEEE-SSS--HHHHHHHHHHHT--TTS---TT-EEEEES-TTTS-HHHHHHHHHHT-EEEEE--SSHHHHHHHHHHHH---SSEEEEEETT-HHHHHHHHHHHT--B-TTS-B-TTT-B---EEEE-TTSSS--HHHHHHHTT-EEEEES-TTTS-HHHHHHHHHHHSSPPEEE--SSHHHHHHHHHH-TTTS-TT-B-EEEEE---SS-GGGGHHHHHHHHHHTTTTEEEEESSS-EEEEE------EEE-SS---HHHHHHHHHHB-TT--SEEEEESS---HHHHHHHHHHTT-

B-factor: mean 21.61, std 11.11, range [0.86, 97.93]

Solvent-accessible surface area: 62880 Å² total; per-residue (Å²): 79,87,44,52,27,8,15,0,26,0,14,0,53,0,75,142,44,133,57,0,44,63,24,0,60,74,0,56,50,73,9,34,6,91,13,28,38,31,80,12,12,19,139,62,65,34,52,7,2,22,65,4,2,89,54,2,10,34,20,142,22,93,48,1,16,7,62,34,41,5,48,25,0,0,0,0,0,8,110,6,9,47,27,0,8,2,0,0,0,1,0,4,32,59,51,0,1,5,0,1,0,29,58,100,121,4,20,79,57,0,55,65,13,0,72,50,0,1,71,20,48,44,54,41,16,3,26,16,33,21,50,0,6,0,1,0,17,86,126,6,0,19,106,95,0,17,67,59,0,95,124,14,13,9,61,26,50,57,18,36,36,130,69,104,61,85,3,3,25,30,0,1,103,64,4,16,49,83,53,84,57,0,2,0,0,0,10,97,2,22,4,26,1,0,5,0,1,1,10,0,0,7,1,57,46,104,131,48,89,67,37,9,41,109,9,36,5,20,1,2,0,8,10,68,4,128,48,158,75,20,87,70,57,6,77,109,35,5,93,78,4,46,0,6,0,0,0,25,94,143,15,0,27,136,63,0,35,118,16,2,48,115,39,11,60,81,134,6,79,69,16,46,21,142,73,72,20,13,4,3,0,53,2,3,63,66,78,116,22,11,114,128,42,57,6,51,6,1,0,1,0,16,9,2,71,112,128,75,47,55,0,0,11,0,0,7,0,0,0,0,0,0,11,7,30,5,20,29,25,81,112,64,110,83,107,49,81,63,42,118,32,24,23,0,5,2,0,2,0,19,94,93,17,31,46,60,0,47,70,0,0,60,87,1,19,22,138,145,10,9,103,22,1,2,24,1,1,132,60,17,35,91,51,1,20,62,80,1,65,116,49,1,104,26,90,94,39,40,32,8,18,0,28,0,12,0,73,0,74,116,41,142,62,0,40,53,21,0,59,70,0,50,51,75,10,34,8,76,6,24,45,35,89,13,37,6,130,75,65,26,67,6,3,25,65,6,2,92,58,3,9,34,20,123,36,66,48,1,15,6,58,31,38,5,47,22,0,0,0,0,0,10,68,5,5,55,32,0,6,3,0,0,0,2,0,3,36,50,49,1,1,6,0,1,0,20,105,83,109,12,15,85,62,0,56,60,10,0,84,51,0,0,92,36,52,89,37,54,19,20,33,14,25,17,48,0,15,0,2,0,18,88,146,3,0,32,102,95,0,15,72,62,0,97,126,36,16,9,50,20,61,55,20,36,34,134,66,97,61,82,1,3,25,30,0,1,102,67,4,16,44,82,49,81,63,0,5,0,0,0,5,88,2,21,6,20,0,0,4,0,0,1,12,0,0,9,1,65,45,103,117,48,88,66,36,7,41,108,8,36,3,23,1,1,0,6,9,65,6,134,48,164,85,23,85,70,60,5,77,114,34,2,88,75,0,48,0,9,0,0,1,24,113,147,14,0,28,107,70,0,23,89,14,0,54,125,36,12,58,82,137,7,80,62,15,44,17,144,78,94,23,14,5,3,0,49,2,3,56,54,77,111,20,10,124,125,35,67,7,44,5,0,1,0,0,25,7,4,69,105,116,112,33,28,1,0,14,0,0,7,0,0,1,1,0,0,7,7,30,4,20,24,26,81,112,66,109,79,101,53,72,60,49,124,34,23,24,0,6,2,0,2,0,12,88,93,16,30,48,58,0,50,77,0,0,58,80,2,20,17,145,146,11,8,106,20,2,3,31,0,2,122,54,18,34,90,63,0,25,59,72,0,68,107,45,0,99,28,112,79,83,88,114,116,45,31,3,38,129,64,11,124,62,17,1,95,128,12,30,92,32,1,84,37,68,8,6,52,31,0,56,0,18,46,45,102,128,73,83,35,86,15,87,9,84,63,56,72,86,25,81,66,3,85,61,37,1,109,59,0,62,97,82,0,51,82,54,0,60,99,16,93,55,29,39,1,0,26,0,84,8,28,66,22,71,7,51,54,103,43,8,7,26,94,83,54,0,85,138,40,50,62,103,8,45,148,64,77,14,9,69,134,186,61,56,24,12,7,38,53,73,154,30,86,5,38,84,8,90,87,46,0,35,0,39,28,7,5,64,10,60,38,40,67,22,148,85,37,30,8,84,13,0,80,17,79,100,66,44,77,87,52,31,88,55,26,59,112,91,15,1,39,1,70,154,17,128,90,28,116,26,74,26,65,110,50,10,77,42,16,74,16,42,67,36,119,36,64,0,63,19,67,76,42,25,21,134,118,29,5,9,87,64,78,30,81,73,3,32,11,3,41,21,96,75,15,98,117,32,92,81,27,6,40,12,35,17,35,0,1,47,4,116,72,48,66,3,41,29,58,48,202,117,37,41,52,7,71,68,4,0,111,113,19,3,13,59,53,169,77,1,98,25,6,56,60,15,4,88,114,74,75,1,32,127,43,171,83,6,88,118,65,138,68,60,24,33,2,60,12,76,0,42,0,53,25,79,101,74,97,72,119,105,36,28,4,36,166,59,11,123,85,17,1,105,132,9,25,77,33,1,68,36,75,9,8,50,27,0,63,0,18,49,60,102,148,77,81,34,86,16,79,10,73,66,69,62,88,25,78,76,3,75,51,38,4,104,80,0,68,107,80,0,51,83,51,0,59,102,16,92,54,25,43,1,0,27,0,84,8,28,48,31,54,20,52,60,59,45,9,6,24,94,83,56,0,85,140,39,51,65,103,10,53,148,62,72,8,12,69,99,33,106,10,158,67,55,24,6,0,30,58,90,149,35,74,1,24,64,3,89,86,50,0,33,0,39,26,7,4,52,10,67,38,39,66,33,145,77,39,29,8,85,12,0,76,13,91,91,58,44,74,86,54,20,75,73,23,52,120,95,12,0,37,2,56,139,50,23,106,26,100,14,72,29,72,109,48,12,80,46,19,70,17,45,76,35,119,39,64,0,67,15,58,75,40,26,24,134,122,32,4,6,95,71,81,39,80,72,3,29,10,4,43,19,98,74,10,96,124,25,95,86,33,4,42,11,39,19,46,1,1,48,6,123,57,42,84,5,56,28,67,48,213,108,35,53,59,4,56,67,6,6,122,115,9,21,12,50,41,160,64,2,94,25,2,58,58,17,1,83,108,70,77,0,40,106,46,182,84,4,87,122,48,148,66,53,13,31,2,51,10,80,0,62,0,64

Nearest PDB structures (foldseek):
  7acx-assembly2_C  TM=7.006E-01  e=2.244E-22  Clostridioides difficile
  7qgq-assembly1_I  TM=5.425E-01  e=5.164E-24  Clostridioides difficile 630
  7acv-assembly1_A  TM=4.911E-01  e=3.095E-25  Clostridioides difficile
  3cvz-assembly4_D  TM=5.780E-01  e=3.384E-19  Clostridioides difficile
  7acz-assembly1_A  TM=8.283E-01  e=3.556E-10  Clostridioides difficile R20291

Sequence (1407 aa):
TDIENVPAKIVLKADKQKDMKDYIDDLRTYNNSYSNVVTVAGEDRIETAIELSYKYYNSDDDNAVTDIAADNVVLVGSQAIVDGLVASPLASEKHAPLLLTSKDKLDSSVKSEIKRVMDLKTTSGINTSKKVYLAGGVNSISKDVENELKDMGVKVVRLAGDDRYETSLAIADEVGLDNDKAFVVGGTGLADAMSIAPVASQLKDSNGNMDVVDGDATPIVVVDGKAKDINAATEDFLDNAQVDIIGGENSVSKDIEEAIDDATGKEPNRTSGDDRQDTNAEVMKETDYFEKASVENYFVAKDGSTKEDQLVDALAAAPVAANFGATYTKNGSTYTKSGNVSPAPIVLATDTLSGDQNVGVSKSVSDDGGKNLVQVGKGIASSVISKMKDLLDMTDIENVPAKIVLKADKQKDMKDYIDDLRTYNNSYSNVVTVAGEDRIETAIELSYKYYNSDDDNAVTDIAADNVVLVGSQAIVDGLVASPLASEKHAPLLLTSKDKLDSSVKSEIKRVMDLKTTSGINTSKKVYLAGGVNSISKDVENELKDMGVKVVRLAGDDRYETSLAIADEVGLDNDKAFVVGGTGLADAMSIAPVASQLKDSNGNMDVVDGDATPIVVVDGKAKDINAATEDFLDNAQVDIIGGENSVSKDIEEAIDDATGKEPNRTSGDDRQDTNAEVMKETDYFEKASVENYFVAKDGSTKEDQLVDALAAAPVAANFGATYTKNGSTYTKSGNVSPAPIVLATDTLSGDQNVGVSKSVSDDGGKNLVQVGKGIASSVISKMKDLLDMPVTENYVTVQKDWKNTVKKIQEAIKLKSVTSVEVSYNDKSVSTIDLSGKTKVSELEAEAENLYNLVDSKLSNLDDGDSVTFKVTYNTGFNKRFYSKSELEKIKTQLEKKVVVAKKAAGLAMNENGKAVVADRDLVASDFYNFIISTDTSTGEYILKSEKKGAASLDALNEKYGYAALAIDGTGDFGTVTESYVPAAPTDILKSTKQIDETASFENTGKDIAAMTVKAADPGEDGNIANIKVINAKETTIDVDSKSSTSAEDLAKKYVFDDKDLKAVYDQLNEGDGTTGKYVEKVDGRYQVVLYPEGKRLPVTENYVTVQKDWKNTVKKIQEAIKLKSVTSVEVSYNDKSVSTIDLSGKTKVSELEAEAENLYNLVDSKLSNLDDGDSVTFKVTYNTGFNKRFYSKSELEKIKTQLEKKVVVAKGDGKAAGLAMNENGKAVVADRDLVASDFYNFIISTDTSTGEYILKSEKKGAASLDALNEKYGYAALAIDGTGDFGTVTESYVPAAPTDILKSTKQIDETASFENTGKDIAAMTVKAADPGEDGNIANIKVINAKETTIDVDSKSSTSAEDLAKKYVFDDKDLKAVYDQLNEGDGTTGKYVEKVDGRYQVVLYPEGK

Organism: Clostridioides difficile (NCBI:txid1496)

Radius of gyration: 48.89 Å; Cα contacts (8 Å, |Δi|>4): 3233; chains: 4; bounding box: 94×144×146 Å

Foldseek 3Di:
DDPVPDPDDDDDDDDDPVVVVVVVVVVVLVVLVVPFAAEQADDDLQSLLLSLCAAAACYPHPWHAAVDAAQEEEEWELQPCLQCVFVLLVCQQSVYFYGYAHQPAGDVSNVVSLCNNNVPDPVDDDDQSHEYEYGEDCNTHNVNNVVVVVVVPGHYHYQYDPGSQSSLLSSLVSQDCPQLEAEEWFSPPRLQSLQCLLQQNFFADNVRDGDSPPGGGHGYGYAHQVDQEGDPSVLVVSQQGAYEYGEDCVGHNVNHQVRCCVSNVHRHHYQYADDSQLSSLSQLVDCSRFNWQQAAEEEEAASQPPHSSRSVLSVRCSSSQNFTQKYWDDDPPDIDIHGDGHHYTYRHHQEDHDVSNLVSLLGRHHPVFHNHYYYRYDRHDVVVVVVVCVSRSD/DDPVPDPDDDDDDDDDPVVVVVVVLVVVLVVLVVPFAAEQADPDPQSLLLSLCAAAACYPHPWHAAVDAAQEEEEWELQCCLQCLFVLLVCLQSVYFYGYAHQEARDPSNVVSLCNRNVPDPVDDDDQSHEYEYGEDCVTHNVNNVVVVVVVPYHYHYQYDPGSQSSLLSSLVSQDCPQLEAEEWESPPRLLSLQCSLQQNFFADNVRDGDSPPGGGHGYGYAHQVDQEGDVSVLVRSAQGAYEYGEDCVGHNVNHQVRCCVSNVYRHHYQYDDDSQLSSLSQLVDCSRFNWQQAAAEEEAASQPPHNSRSVQSVRCSSSLSFTQKYWYDDPPRIDIDGDGHHYGYRHHQEDHDPSNLVSLLGRHHPSFHNHYYYRYDRHDCVRVVSVCVSRSD/DAEDEAEAALVCVVVVLVVVLVQLLFQWWQKKFKAKQNHTDDMDGCVPDQASVVSNVSSVVVCVVCVVCSVPPDAPIKMKIKTWTWDWLLRTKDDPVNVVVVQVVQQAAFQFFWPAWGKWWDDPFFTAIDPGTDGPVLFKDKDWDADPPHGGIKIFIAGDDPVSVVVVQNTIFTFNGDDDRPDGDVVRGHAADEDGDDDMGIGQKDWDPDQDQHDDGSYTYHTDIDGTDGTDGTYIYMYMYHHDDDDDFDPPDDVTDDPVRVVQFFAADVVLVVVQVVLVVDPVSDPDDQWHADPRDIDGDGDTPGTDD/DAEDEAEAALVCVVVVLVVVLVQLLFQFWQKKFKAKQNHTDDMDGCVPDQASVVSNVSSVVVCVVCVVCSVPPDAPIKMKIKTWTWDWLLRTKDDPVNVVVVQVVQQAAFQFFWDPLQFKGKWWDDPFWTHTDDGTDGPNLFKDKDWDADPPHGGIKIWIAGDDPVSQVVVQNTMFIAHTRGPRGHGDVVRGHAADEDGTDDMGIGQKDWDVVQDQDDDGSYTYHTDIDGIDGIDGTYIYMYMYHHDDDDDFDPPDPPGDDPVNVCVAFAADVVLVVVQVVLVVPPVSDPDDQWHADPRDIDGDGDTPGD

InterPro domains:
  IPR021071 Low molecular weight S layer protein, N-terminal [PF12211] (20-280)
  IPR043090 Low molecular weight S layer protein, N-terminal, subdomain [G3DSA:3.30.1490.290] (16-123)